Protein 1IYM (pdb70)

Radius of gyration: 10.87 Å; Cα contacts (8 Å, |Δi|>4): 78; chains: 1; bounding box: 37×22×19 Å

CATH classification: 3.30.40.10

Sequence (55 aa):
AMDDGVECAVCLAELEDGEEARFLPRCGHGFHAECVDMWLGSHSTCPLCRLTVVVAMDDGVECAVCLAELEDGEEARFLPRCGHGFHAECVDMWLGSHSTCPLCRLTVVVAMDDGVECAVCLAELEDGEEARFLPRCGHGFHAECVDMWLGSHSTCPLCRLTVVVAMDDGVECAVCLAELEDGEEARFLPRCGHGFHAECVDMWLGSHSTCPLCRLTVVVAMDDGVECAVCLAELEDGEEARFLPRCGHGFHAECVDMWLGSHSTCPLCRLTVVVAMDDGVECAVCLAELEDGEEARFLPRCGHGFHAECVDMWLGSHSTCPLCRLTVVVAMDDGVECAVCLAELEDGEEARFLPRCGHGFHAECVDMWLGSHSTCPLCRLTVVVAMDDGVECAVCLAELEDGEEARFLPRCGHGFHAECVDMWLGSHSTCPLCRLTVVVAMDDGVECAVCLAELEDGEEARFLPRCGHGFHAECVDMWLGSHSTCPLCRLTVVVAMDDGVECAVCLAELEDGEEARFLPRCGHGFHAECVDMWLGSHSTCPLCRLTVVVAMDDGVECAVCLAELEDGEEARFLPRCGHGFHAECVDMWLGSHSTCPLCRLTVVVAMDDGVECAVCLAELEDGEEARFLPRCGHGFHAECVDMWLGSHSTCPLCRLTVVVAMDDGVECAVCLAELEDGEEARFLPRCGHGFHAECVDMWLGSHSTCPLCRLTVVVAMDDGVECAVCLAELEDGEEARFLPRCGHGFHAECVDMWLGSHSTCPLCRLTVVVAMDDGVECAVCLAELEDGEEARFLPRCGHGFHAECVDMWLGSHSTCPLCRLTVVV

Structure (mmCIF, N/CA/C/O backbone):
data_1IYM
#
_entry.id   1IYM
#
loop_
_entity.id
_entity.type
_entity.pdbx_description
1 polymer EL5
2 non-polymer 'ZINC ION'
#
loop_
_atom_site.group_PDB
_atom_site.id
_atom_site.type_symbol
_atom_site.label_atom_id
_atom_site.label_alt_id
_atom_site.label_comp_id
_atom_site.label_asym_id
_atom_site.label_entity_id
_atom_site.label_seq_id
_atom_site.pdbx_PDB_ins_code
_atom_site.Cartn_x
_atom_site.Cartn_y
_atom_site.Cartn_z
_atom_site.occupancy
_atom_site.B_iso_or_equiv
_atom_site.auth_seq_id
_atom_site.auth_comp_id
_atom_site.auth_asym_id
_atom_site.auth_atom_id
_atom_site.pdbx_PDB_model_num
ATOM 1 N N . ALA A 1 1 ? 21.295 2.945 -1.896 1.00 0.00 127 ALA A N 1
ATOM 2 C CA . ALA A 1 1 ? 20.431 2.369 -2.966 1.00 0.00 127 ALA A CA 1
ATOM 3 C C . ALA A 1 1 ? 19.431 3.427 -3.437 1.00 0.00 127 ALA A C 1
ATOM 4 O O . ALA A 1 1 ? 19.351 4.508 -2.888 1.00 0.00 127 ALA A O 1
ATOM 13 N N . MET A 1 2 ? 18.666 3.126 -4.451 1.00 0.00 128 MET A N 1
ATOM 14 C CA . MET A 1 2 ? 17.673 4.115 -4.955 1.00 0.00 128 MET A CA 1
ATOM 15 C C . MET A 1 2 ? 16.452 4.129 -4.033 1.00 0.00 128 MET A C 1
ATOM 16 O O . MET A 1 2 ? 15.529 3.356 -4.198 1.00 0.00 128 MET A O 1
ATOM 30 N N . ASP A 1 3 ? 16.441 4.999 -3.060 1.00 0.00 129 ASP A N 1
ATOM 31 C CA . ASP A 1 3 ? 15.279 5.061 -2.128 1.00 0.00 129 ASP A CA 1
ATOM 32 C C . ASP A 1 3 ? 14.188 5.950 -2.728 1.00 0.00 129 ASP A C 1
ATOM 33 O O . ASP A 1 3 ? 13.621 6.790 -2.057 1.00 0.00 129 ASP A O 1
ATOM 42 N N . ASP A 1 4 ? 13.888 5.773 -3.985 1.00 0.00 130 ASP A N 1
ATOM 43 C CA . ASP A 1 4 ? 12.832 6.608 -4.623 1.00 0.00 130 ASP A CA 1
ATOM 44 C C . ASP A 1 4 ? 11.930 5.721 -5.482 1.00 0.00 130 ASP A C 1
ATOM 45 O O . ASP A 1 4 ? 12.033 5.700 -6.692 1.00 0.00 130 ASP A O 1
ATOM 54 N N . GLY A 1 5 ? 11.044 4.989 -4.864 1.00 0.00 131 GLY A N 1
ATOM 55 C CA . GLY A 1 5 ? 10.134 4.103 -5.644 1.00 0.00 131 GLY A CA 1
ATOM 56 C C . GLY A 1 5 ? 8.826 3.914 -4.875 1.00 0.00 131 GLY A C 1
ATOM 57 O O . GLY A 1 5 ? 8.242 4.858 -4.381 1.00 0.00 131 GLY A O 1
ATOM 61 N N . VAL A 1 6 ? 8.362 2.699 -4.767 1.00 0.00 132 VAL A N 1
ATOM 62 C CA . VAL A 1 6 ? 7.093 2.450 -4.027 1.00 0.00 132 VAL A CA 1
ATOM 63 C C . VAL A 1 6 ? 7.416 2.011 -2.598 1.00 0.00 132 VAL A C 1
ATOM 64 O O . VAL A 1 6 ? 7.743 0.868 -2.349 1.00 0.00 132 VAL A O 1
ATOM 77 N N . GLU A 1 7 ? 7.329 2.910 -1.655 1.00 0.00 133 GLU A N 1
ATOM 78 C CA . GLU A 1 7 ? 7.635 2.539 -0.245 1.00 0.00 133 GLU A CA 1
ATOM 79 C C . GLU A 1 7 ? 6.361 2.110 0.479 1.00 0.00 133 GLU A C 1
ATOM 80 O O . GLU A 1 7 ? 5.329 2.744 0.388 1.00 0.00 133 GLU A O 1
ATOM 92 N N . CYS A 1 8 ? 6.441 1.035 1.211 1.00 0.00 134 CYS A N 1
ATOM 93 C CA . CYS A 1 8 ? 5.262 0.538 1.969 1.00 0.00 134 CYS A CA 1
ATOM 94 C C . CYS A 1 8 ? 5.002 1.474 3.149 1.00 0.00 134 CYS A C 1
ATOM 95 O O . CYS A 1 8 ? 5.780 1.546 4.078 1.00 0.00 134 CYS A O 1
ATOM 102 N N . ALA A 1 9 ? 3.921 2.199 3.120 1.00 0.00 135 ALA A N 1
ATOM 103 C CA . ALA A 1 9 ? 3.625 3.131 4.242 1.00 0.00 135 ALA A CA 1
ATOM 104 C C . ALA A 1 9 ? 3.360 2.331 5.518 1.00 0.00 135 ALA A C 1
ATOM 105 O O . ALA A 1 9 ? 3.240 2.884 6.593 1.00 0.00 135 ALA A O 1
ATOM 112 N N . VAL A 1 10 ? 3.256 1.034 5.411 1.00 0.00 136 VAL A N 1
ATOM 113 C CA . VAL A 1 10 ? 2.984 0.212 6.623 1.00 0.00 136 VAL A CA 1
ATOM 114 C C . VAL A 1 10 ? 4.281 -0.401 7.166 1.00 0.00 136 VAL A C 1
ATOM 115 O O . VAL A 1 10 ? 4.716 -0.070 8.250 1.00 0.00 136 VAL A O 1
ATOM 128 N N . CYS A 1 11 ? 4.904 -1.299 6.440 1.00 0.00 137 CYS A N 1
ATOM 129 C CA . CYS A 1 11 ? 6.158 -1.909 6.968 1.00 0.00 137 CYS A CA 1
ATOM 130 C C . CYS A 1 11 ? 7.380 -1.142 6.446 1.00 0.00 137 CYS A C 1
ATOM 131 O O . CYS A 1 11 ? 8.475 -1.288 6.951 1.00 0.00 137 CYS A O 1
ATOM 138 N N . LEU A 1 12 ? 7.202 -0.330 5.440 1.00 0.00 138 LEU A N 1
ATOM 139 C CA . LEU A 1 12 ? 8.356 0.440 4.889 1.00 0.00 138 LEU A CA 1
ATOM 140 C C . LEU A 1 12 ? 9.426 -0.536 4.401 1.00 0.00 138 LEU A C 1
ATOM 141 O O . LEU A 1 12 ? 10.608 -0.319 4.579 1.00 0.00 138 LEU A O 1
ATOM 157 N N . ALA A 1 13 ? 9.020 -1.611 3.785 1.00 0.00 139 ALA A N 1
ATOM 158 C CA . ALA A 1 13 ? 10.010 -2.603 3.283 1.00 0.00 139 ALA A CA 1
ATOM 159 C C . ALA A 1 13 ? 10.086 -2.516 1.758 1.00 0.00 139 ALA A C 1
ATOM 160 O O . ALA A 1 13 ? 9.088 -2.612 1.071 1.00 0.00 139 ALA A O 1
ATOM 167 N N . GLU A 1 14 ? 11.261 -2.334 1.222 1.00 0.00 140 GLU A N 1
ATOM 168 C CA . GLU A 1 14 ? 11.394 -2.240 -0.258 1.00 0.00 140 GLU A CA 1
ATOM 169 C C . GLU A 1 14 ? 10.596 -3.370 -0.913 1.00 0.00 140 GLU A C 1
ATOM 170 O O . GLU A 1 14 ? 10.895 -4.535 -0.744 1.00 0.00 140 GLU A O 1
ATOM 182 N N . LEU A 1 15 ? 9.580 -3.032 -1.660 1.00 0.00 141 LEU A N 1
ATOM 183 C CA . LEU A 1 15 ? 8.761 -4.085 -2.324 1.00 0.00 141 LEU A CA 1
ATOM 184 C C . LEU A 1 15 ? 9.655 -4.930 -3.234 1.00 0.00 141 LEU A C 1
ATOM 185 O O . LEU A 1 15 ? 10.083 -4.490 -4.283 1.00 0.00 141 LEU A O 1
ATOM 201 N N . GLU A 1 16 ? 9.940 -6.142 -2.842 1.00 0.00 142 GLU A N 1
ATOM 202 C CA . GLU A 1 16 ? 10.806 -7.014 -3.684 1.00 0.00 142 GLU A CA 1
ATOM 203 C C . GLU A 1 16 ? 9.982 -8.184 -4.225 1.00 0.00 142 GLU A C 1
ATOM 204 O O . GLU A 1 16 ? 8.835 -8.366 -3.865 1.00 0.00 142 GLU A O 1
ATOM 216 N N . ASP A 1 17 ? 10.556 -8.978 -5.088 1.00 0.00 143 ASP A N 1
ATOM 217 C CA . ASP A 1 17 ? 9.805 -10.135 -5.652 1.00 0.00 143 ASP A CA 1
ATOM 218 C C . ASP A 1 17 ? 9.603 -11.194 -4.568 1.00 0.00 143 ASP A C 1
ATOM 219 O O . ASP A 1 17 ? 10.429 -11.367 -3.694 1.00 0.00 143 ASP A O 1
ATOM 228 N N . GLY A 1 18 ? 8.510 -11.907 -4.618 1.00 0.00 144 GLY A N 1
ATOM 229 C CA . GLY A 1 18 ? 8.256 -12.956 -3.590 1.00 0.00 144 GLY A CA 1
ATOM 230 C C . GLY A 1 18 ? 7.073 -12.542 -2.716 1.00 0.00 144 GLY A C 1
ATOM 231 O O . GLY A 1 18 ? 6.533 -13.334 -1.970 1.00 0.00 144 GLY A O 1
ATOM 235 N N . GLU A 1 19 ? 6.664 -11.305 -2.798 1.00 0.00 145 GLU A N 1
ATOM 236 C CA . GLU A 1 19 ? 5.516 -10.843 -1.968 1.00 0.00 145 GLU A CA 1
ATOM 237 C C . GLU A 1 19 ? 4.314 -10.554 -2.871 1.00 0.00 145 GLU A C 1
ATOM 238 O O . GLU A 1 19 ? 4.394 -10.655 -4.078 1.00 0.00 145 GLU A O 1
ATOM 250 N N . GLU A 1 20 ? 3.202 -10.193 -2.292 1.00 0.00 146 GLU A N 1
ATOM 251 C CA . GLU A 1 20 ? 1.994 -9.897 -3.113 1.00 0.00 146 GLU A CA 1
ATOM 252 C C . GLU A 1 20 ? 1.544 -8.459 -2.851 1.00 0.00 146 GLU A C 1
ATOM 253 O O . GLU A 1 20 ? 0.542 -8.220 -2.211 1.00 0.00 146 GLU A O 1
ATOM 265 N N . ALA A 1 21 ? 2.278 -7.497 -3.339 1.00 0.00 147 ALA A N 1
ATOM 266 C CA . ALA A 1 21 ? 1.889 -6.079 -3.108 1.00 0.00 147 ALA A CA 1
ATOM 267 C C . ALA A 1 21 ? 0.612 -5.765 -3.887 1.00 0.00 147 ALA A C 1
ATOM 268 O O . ALA A 1 21 ? 0.425 -6.210 -5.002 1.00 0.00 147 ALA A O 1
ATOM 275 N N . ARG A 1 22 ? -0.273 -5.004 -3.304 1.00 0.00 148 ARG A N 1
ATOM 276 C CA . ARG A 1 22 ? -1.543 -4.665 -4.001 1.00 0.00 148 ARG A CA 1
ATOM 277 C C . ARG A 1 22 ? -1.564 -3.169 -4.342 1.00 0.00 148 ARG A C 1
ATOM 278 O O . ARG A 1 22 ? -1.453 -2.323 -3.478 1.00 0.00 148 ARG A O 1
ATOM 299 N N . PHE A 1 23 ? -1.714 -2.842 -5.600 1.00 0.00 149 PHE A N 1
ATOM 300 C CA . PHE A 1 23 ? -1.753 -1.406 -6.009 1.00 0.00 149 PHE A CA 1
ATOM 301 C C . PHE A 1 23 ? -3.217 -0.981 -6.182 1.00 0.00 149 PHE A C 1
ATOM 302 O O . PHE A 1 23 ? -4.052 -1.771 -6.574 1.00 0.00 149 PHE A O 1
ATOM 319 N N . LEU A 1 24 ? -3.545 0.254 -5.894 1.00 0.00 150 LEU A N 1
ATOM 320 C CA . LEU A 1 24 ? -4.966 0.689 -6.051 1.00 0.00 150 LEU A CA 1
ATOM 321 C C . LEU A 1 24 ? -5.141 1.433 -7.380 1.00 0.00 150 LEU A C 1
ATOM 322 O O . LEU A 1 24 ? -4.183 1.912 -7.952 1.00 0.00 150 LEU A O 1
ATOM 338 N N . PRO A 1 25 ? -6.367 1.484 -7.843 1.00 0.00 151 PRO A N 1
ATOM 339 C CA . PRO A 1 25 ? -6.714 2.135 -9.122 1.00 0.00 151 PRO A CA 1
ATOM 340 C C . PRO A 1 25 ? -6.786 3.664 -8.989 1.00 0.00 151 PRO A C 1
ATOM 341 O O . PRO A 1 25 ? -6.313 4.385 -9.845 1.00 0.00 151 PRO A O 1
ATOM 352 N N . ARG A 1 26 ? -7.384 4.168 -7.944 1.00 0.00 152 ARG A N 1
ATOM 353 C CA . ARG A 1 26 ? -7.489 5.650 -7.802 1.00 0.00 152 ARG A CA 1
ATOM 354 C C . ARG A 1 26 ? -6.116 6.292 -7.954 1.00 0.00 152 ARG A C 1
ATOM 355 O O . ARG A 1 26 ? -5.957 7.311 -8.598 1.00 0.00 152 ARG A O 1
ATOM 376 N N . CYS A 1 27 ? -5.139 5.734 -7.309 1.00 0.00 153 CYS A N 1
ATOM 377 C CA . CYS A 1 27 ? -3.780 6.340 -7.343 1.00 0.00 153 CYS A CA 1
ATOM 378 C C . CYS A 1 27 ? -2.740 5.372 -7.911 1.00 0.00 153 CYS A C 1
ATOM 379 O O . CYS A 1 27 ? -1.966 5.723 -8.780 1.00 0.00 153 CYS A O 1
ATOM 386 N N . GLY A 1 28 ? -2.686 4.171 -7.410 1.00 0.00 154 GLY A N 1
ATOM 387 C CA . GLY A 1 28 ? -1.667 3.212 -7.903 1.00 0.00 154 GLY A CA 1
ATOM 388 C C . GLY A 1 28 ? -0.633 2.975 -6.797 1.00 0.00 154 GLY A C 1
ATOM 389 O O . GLY A 1 28 ? 0.299 2.212 -6.963 1.00 0.00 154 GLY A O 1
ATOM 393 N N . HIS A 1 29 ? -0.792 3.612 -5.659 1.00 0.00 155 HIS A N 1
ATOM 394 C CA . HIS A 1 29 ? 0.187 3.396 -4.553 1.00 0.00 155 HIS A CA 1
ATOM 395 C C . HIS A 1 29 ? 0.281 1.889 -4.315 1.00 0.00 155 HIS A C 1
ATOM 396 O O . HIS A 1 29 ? -0.702 1.241 -4.017 1.00 0.00 155 HIS A O 1
ATOM 409 N N . GLY A 1 30 ? 1.440 1.318 -4.465 1.00 0.00 156 GLY A N 1
ATOM 410 C CA . GLY A 1 30 ? 1.559 -0.153 -4.268 1.00 0.00 156 GLY A CA 1
ATOM 411 C C . GLY A 1 30 ? 1.978 -0.473 -2.833 1.00 0.00 156 GLY A C 1
ATOM 412 O O . GLY A 1 30 ? 2.964 0.029 -2.330 1.00 0.00 156 GLY A O 1
ATOM 416 N N . PHE A 1 31 ? 1.234 -1.321 -2.182 1.00 0.00 157 PHE A N 1
ATOM 417 C CA . PHE A 1 31 ? 1.561 -1.715 -0.783 1.00 0.00 157 PHE A CA 1
ATOM 418 C C . PHE A 1 31 ? 1.699 -3.232 -0.747 1.00 0.00 157 PHE A C 1
ATOM 419 O O . PHE A 1 31 ? 1.724 -3.878 -1.771 1.00 0.00 157 PHE A O 1
ATOM 436 N N . HIS A 1 32 ? 1.803 -3.809 0.411 1.00 0.00 158 HIS A N 1
ATOM 437 C CA . HIS A 1 32 ? 1.951 -5.288 0.486 1.00 0.00 158 HIS A CA 1
ATOM 438 C C . HIS A 1 32 ? 0.584 -5.942 0.619 1.00 0.00 158 HIS A C 1
ATOM 439 O O . HIS A 1 32 ? -0.364 -5.327 1.041 1.00 0.00 158 HIS A O 1
ATOM 452 N N . ALA A 1 33 ? 0.474 -7.196 0.291 1.00 0.00 159 ALA A N 1
ATOM 453 C CA . ALA A 1 33 ? -0.837 -7.868 0.452 1.00 0.00 159 ALA A CA 1
ATOM 454 C C . ALA A 1 33 ? -1.032 -8.109 1.947 1.00 0.00 159 ALA A C 1
ATOM 455 O O . ALA A 1 33 ? -2.136 -8.154 2.452 1.00 0.00 159 ALA A O 1
ATOM 462 N N . GLU A 1 34 ? 0.059 -8.253 2.655 1.00 0.00 160 GLU A N 1
ATOM 463 C CA . GLU A 1 34 ? -0.010 -8.482 4.124 1.00 0.00 160 GLU A CA 1
ATOM 464 C C . GLU A 1 34 ? -0.140 -7.142 4.857 1.00 0.00 160 GLU A C 1
ATOM 465 O O . GLU A 1 34 ? -1.018 -6.963 5.674 1.00 0.00 160 GLU A O 1
ATOM 477 N N . CYS A 1 35 ? 0.727 -6.195 4.583 1.00 0.00 161 CYS A N 1
ATOM 478 C CA . CYS A 1 35 ? 0.626 -4.883 5.285 1.00 0.00 161 CYS A CA 1
ATOM 479 C C . CYS A 1 35 ? -0.665 -4.189 4.867 1.00 0.00 161 CYS A C 1
ATOM 480 O O . CYS A 1 35 ? -1.340 -3.582 5.669 1.00 0.00 161 CYS A O 1
ATOM 487 N N . VAL A 1 36 ? -1.006 -4.265 3.615 1.00 0.00 162 VAL A N 1
ATOM 488 C CA . VAL A 1 36 ? -2.258 -3.599 3.150 1.00 0.00 162 VAL A CA 1
ATOM 489 C C . VAL A 1 36 ? -3.470 -4.239 3.840 1.00 0.00 162 VAL A C 1
ATOM 490 O O . VAL A 1 36 ? -4.494 -3.609 4.023 1.00 0.00 162 VAL A O 1
ATOM 503 N N . ASP A 1 37 ? -3.363 -5.481 4.229 1.00 0.00 163 ASP A N 1
ATOM 504 C CA . ASP A 1 37 ? -4.509 -6.154 4.911 1.00 0.00 163 ASP A CA 1
ATOM 505 C C . ASP A 1 37 ? -4.557 -5.713 6.374 1.00 0.00 163 ASP A C 1
ATOM 506 O O . ASP A 1 37 ? -5.590 -5.328 6.884 1.00 0.00 163 ASP A O 1
ATOM 515 N N . MET A 1 38 ? -3.444 -5.759 7.053 1.00 0.00 164 MET A N 1
ATOM 516 C CA . MET A 1 38 ? -3.422 -5.331 8.476 1.00 0.00 164 MET A CA 1
ATOM 517 C C . MET A 1 38 ? -3.723 -3.835 8.541 1.00 0.00 164 MET A C 1
ATOM 518 O O . MET A 1 38 ? -4.174 -3.319 9.543 1.00 0.00 164 MET A O 1
ATOM 532 N N . TRP A 1 39 ? -3.477 -3.136 7.466 1.00 0.00 165 TRP A N 1
ATOM 533 C CA . TRP A 1 39 ? -3.750 -1.674 7.445 1.00 0.00 165 TRP A CA 1
ATOM 534 C C . TRP A 1 39 ? -5.240 -1.449 7.262 1.00 0.00 165 TRP A C 1
ATOM 535 O O . TRP A 1 39 ? -5.762 -0.395 7.567 1.00 0.00 165 TRP A O 1
ATOM 556 N N . LEU A 1 40 ? -5.934 -2.427 6.760 1.00 0.00 166 LEU A N 1
ATOM 557 C CA . LEU A 1 40 ? -7.381 -2.255 6.557 1.00 0.00 166 LEU A CA 1
ATOM 558 C C . LEU A 1 40 ? -8.047 -2.239 7.921 1.00 0.00 166 LEU A C 1
ATOM 559 O O . LEU A 1 40 ? -8.431 -1.202 8.409 1.00 0.00 166 LEU A O 1
ATOM 575 N N . GLY A 1 41 ? -8.129 -3.388 8.542 1.00 0.00 167 GLY A N 1
ATOM 576 C CA . GLY A 1 41 ? -8.745 -3.508 9.909 1.00 0.00 167 GLY A CA 1
ATOM 577 C C . GLY A 1 41 ? -9.748 -2.374 10.165 1.00 0.00 167 GLY A C 1
ATOM 578 O O . GLY A 1 41 ? -9.853 -1.885 11.271 1.00 0.00 167 GLY A O 1
ATOM 582 N N . SER A 1 42 ? -10.468 -1.959 9.143 1.00 0.00 168 SER A N 1
ATOM 583 C CA . SER A 1 42 ? -11.465 -0.845 9.275 1.00 0.00 168 SER A CA 1
ATOM 584 C C . SER A 1 42 ? -11.400 0.023 8.014 1.00 0.00 168 SER A C 1
ATOM 585 O O . SER A 1 42 ? -12.359 0.138 7.276 1.00 0.00 168 SER A O 1
ATOM 593 N N . HIS A 1 43 ? -10.271 0.641 7.762 1.00 0.00 169 HIS A N 1
ATOM 594 C CA . HIS A 1 43 ? -10.145 1.505 6.553 1.00 0.00 169 HIS A CA 1
ATOM 595 C C . HIS A 1 43 ? -10.075 0.629 5.301 1.00 0.00 169 HIS A C 1
ATOM 596 O O . HIS A 1 43 ? -9.103 -0.059 5.066 1.00 0.00 169 HIS A O 1
ATOM 610 N N . SER A 1 44 ? -11.092 0.671 4.485 1.00 0.00 170 SER A N 1
ATOM 611 C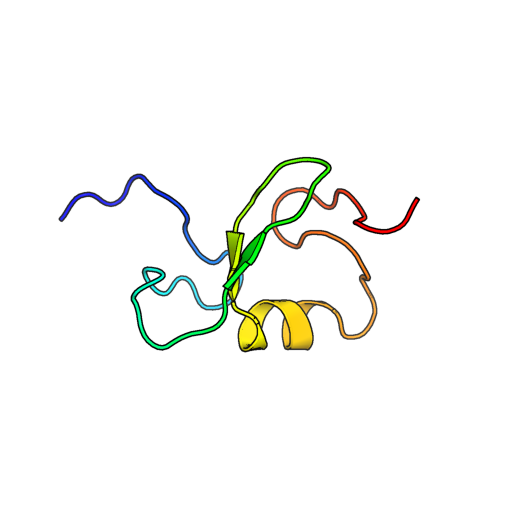 CA . SER A 1 44 ? -11.081 -0.135 3.233 1.00 0.00 170 SER A CA 1
ATOM 612 C C . SER A 1 44 ? -10.580 0.759 2.106 1.00 0.00 170 SER A C 1
ATOM 613 O O . SER A 1 44 ? -11.187 0.869 1.060 1.00 0.00 170 SER A O 1
ATOM 621 N N . THR A 1 45 ? -9.482 1.428 2.333 1.00 0.00 171 THR A N 1
ATOM 622 C CA . THR A 1 45 ? -8.942 2.352 1.305 1.00 0.00 171 THR A CA 1
ATOM 623 C C . THR A 1 45 ? -7.412 2.300 1.291 1.00 0.00 171 THR A C 1
ATOM 624 O O . THR A 1 45 ? -6.788 1.535 1.999 1.00 0.00 171 THR A O 1
ATOM 635 N N . CYS A 1 46 ? -6.822 3.122 0.475 1.00 0.00 172 CYS A N 1
ATOM 636 C CA . CYS A 1 46 ? -5.338 3.180 0.355 1.00 0.00 172 CYS A CA 1
ATOM 637 C C . CYS A 1 46 ? -4.759 3.782 1.646 1.00 0.00 172 CYS A C 1
ATOM 638 O O . CYS A 1 46 ? -5.285 4.751 2.155 1.00 0.00 172 CYS A O 1
ATOM 645 N N . PRO A 1 47 ? -3.711 3.177 2.157 1.00 0.00 173 PRO A N 1
ATOM 646 C CA . PRO A 1 47 ? -3.074 3.628 3.411 1.00 0.00 173 PRO A CA 1
ATOM 647 C C . PRO A 1 47 ? -2.242 4.889 3.253 1.00 0.00 173 PRO A C 1
ATOM 648 O O . PRO A 1 47 ? -1.996 5.586 4.217 1.00 0.00 173 PRO A O 1
ATOM 659 N N . LEU A 1 48 ? -1.757 5.187 2.091 1.00 0.00 174 LEU A N 1
ATOM 660 C CA . LEU A 1 48 ? -0.906 6.393 2.005 1.00 0.00 174 LEU A CA 1
ATOM 661 C C . LEU A 1 48 ? -1.723 7.626 1.623 1.00 0.00 174 LEU A C 1
ATOM 662 O O . LEU A 1 48 ? -1.516 8.696 2.158 1.00 0.00 174 LEU A O 1
ATOM 678 N N . CYS A 1 49 ? -2.649 7.504 0.718 1.00 0.00 175 CYS A N 1
ATOM 679 C CA . CYS A 1 49 ? -3.452 8.697 0.348 1.00 0.00 175 CYS A CA 1
ATOM 680 C C . CYS A 1 49 ? -4.870 8.549 0.922 1.00 0.00 175 CYS A C 1
ATOM 681 O O . CYS A 1 49 ? -5.399 9.478 1.493 1.00 0.00 175 CYS A O 1
ATOM 688 N N . ARG A 1 50 ? -5.462 7.376 0.781 1.00 0.00 176 ARG A N 1
ATOM 689 C CA . ARG A 1 50 ? -6.835 7.091 1.319 1.00 0.00 176 ARG A CA 1
ATOM 690 C C . ARG A 1 50 ? -7.842 7.140 0.184 1.00 0.00 176 ARG A C 1
ATOM 691 O O . ARG A 1 50 ? -8.980 7.534 0.349 1.00 0.00 176 ARG A O 1
ATOM 712 N N . LEU A 1 51 ? -7.427 6.699 -0.966 1.00 0.00 177 LEU A N 1
ATOM 713 C CA . LEU A 1 51 ? -8.329 6.662 -2.130 1.00 0.00 177 LEU A CA 1
ATOM 714 C C . LEU A 1 51 ? -9.006 5.287 -2.157 1.00 0.00 177 LEU A C 1
ATOM 715 O O . LEU A 1 51 ? -8.439 4.320 -2.625 1.00 0.00 177 LEU A O 1
ATOM 731 N N . THR A 1 52 ? -10.204 5.189 -1.647 1.00 0.00 178 THR A N 1
ATOM 732 C CA . THR A 1 52 ? -10.903 3.869 -1.632 1.00 0.00 178 THR A CA 1
ATOM 733 C C . THR A 1 52 ? -10.691 3.143 -2.959 1.00 0.00 178 THR A C 1
ATOM 734 O O . THR A 1 52 ? -10.448 3.746 -3.983 1.00 0.00 178 THR A O 1
ATOM 745 N N . VAL A 1 53 ? -10.782 1.846 -2.943 1.00 0.00 179 VAL A N 1
ATOM 746 C CA . VAL A 1 53 ? -10.587 1.072 -4.200 1.00 0.00 179 VAL A CA 1
ATOM 747 C C . VAL A 1 53 ? -11.949 0.670 -4.770 1.00 0.00 179 VAL A C 1
ATOM 748 O O . VAL A 1 53 ? -12.107 0.495 -5.962 1.00 0.00 179 VAL A O 1
ATOM 761 N N . VAL A 1 54 ? -12.935 0.521 -3.928 1.00 0.00 180 VAL A N 1
ATOM 762 C CA . VAL A 1 54 ? -14.282 0.132 -4.418 1.00 0.00 180 VAL A CA 1
ATOM 763 C C . VAL A 1 54 ? -14.994 1.362 -4.985 1.00 0.00 180 VAL A C 1
ATOM 764 O O . VAL A 1 54 ? -14.764 2.475 -4.558 1.00 0.00 180 VAL A O 1
ATOM 777 N N . VAL A 1 55 ? -15.859 1.171 -5.944 1.00 0.00 181 VAL A N 1
ATOM 778 C CA . VAL A 1 55 ? -16.583 2.332 -6.536 1.00 0.00 181 VAL A CA 1
ATOM 779 C C . VAL A 1 55 ? -18.022 2.353 -6.018 1.00 0.00 181 VAL A C 1
ATOM 780 O O . VAL A 1 55 ? -18.253 1.821 -4.945 1.00 0.00 181 VAL A O 1
ATOM 796 N N . ALA A 1 1 ? 16.080 11.430 -1.996 1.00 0.00 127 ALA A N 2
ATOM 797 C CA . ALA A 1 1 ? 17.130 10.863 -1.103 1.00 0.00 127 ALA A CA 2
ATOM 798 C C . ALA A 1 1 ? 17.763 9.641 -1.772 1.00 0.00 127 ALA A C 2
ATOM 799 O O . ALA A 1 1 ? 18.927 9.645 -2.119 1.00 0.00 127 ALA A O 2
ATOM 808 N N . MET A 1 2 ? 17.005 8.594 -1.956 1.00 0.00 128 MET A N 2
ATOM 809 C CA . MET A 1 2 ? 17.563 7.373 -2.602 1.00 0.00 128 MET A CA 2
ATOM 810 C C . MET A 1 2 ? 16.505 6.751 -3.514 1.00 0.00 128 MET A C 2
ATOM 811 O O . MET A 1 2 ? 15.435 7.295 -3.701 1.00 0.00 128 MET A O 2
ATOM 825 N N . ASP A 1 3 ? 16.795 5.614 -4.085 1.00 0.00 129 ASP A N 2
ATOM 826 C CA . ASP A 1 3 ? 15.807 4.959 -4.985 1.00 0.00 129 ASP A CA 2
ATOM 827 C C . ASP A 1 3 ? 14.562 4.570 -4.184 1.00 0.00 129 ASP A C 2
ATOM 828 O O . ASP A 1 3 ? 14.588 3.654 -3.385 1.00 0.00 129 ASP A O 2
ATOM 837 N N . ASP A 1 4 ? 13.473 5.256 -4.393 1.00 0.00 130 ASP A N 2
ATOM 838 C CA . ASP A 1 4 ? 12.228 4.923 -3.645 1.00 0.00 130 ASP A CA 2
ATOM 839 C C . ASP A 1 4 ? 11.038 4.948 -4.607 1.00 0.00 130 ASP A C 2
ATOM 840 O O . ASP A 1 4 ? 10.122 5.731 -4.458 1.00 0.00 130 ASP A O 2
ATOM 849 N N . GLY A 1 5 ? 11.047 4.097 -5.596 1.00 0.00 131 GLY A N 2
ATOM 850 C CA . GLY A 1 5 ? 9.919 4.070 -6.570 1.00 0.00 131 GLY A CA 2
ATOM 851 C C . GLY A 1 5 ? 8.614 3.756 -5.837 1.00 0.00 131 GLY A C 2
ATOM 852 O O . GLY A 1 5 ? 7.766 4.608 -5.667 1.00 0.00 131 GLY A O 2
ATOM 856 N N . VAL A 1 6 ? 8.445 2.536 -5.406 1.00 0.00 132 VAL A N 2
ATOM 857 C CA . VAL A 1 6 ? 7.193 2.167 -4.688 1.00 0.00 132 VAL A CA 2
ATOM 858 C C . VAL A 1 6 ? 7.533 1.695 -3.273 1.00 0.00 132 VAL A C 2
ATOM 859 O O . VAL A 1 6 ? 8.143 0.661 -3.085 1.00 0.00 132 VAL A O 2
ATOM 872 N N . GLU A 1 7 ? 7.142 2.441 -2.275 1.00 0.00 133 GLU A N 2
ATOM 873 C CA . GLU A 1 7 ? 7.444 2.025 -0.877 1.00 0.00 133 GLU A CA 2
ATOM 874 C C . GLU A 1 7 ? 6.152 1.849 -0.083 1.00 0.00 133 GLU A C 2
ATOM 875 O O . GLU A 1 7 ? 5.376 2.770 0.083 1.00 0.00 133 GLU A O 2
ATOM 887 N N . CYS A 1 8 ? 5.937 0.674 0.428 1.00 0.00 134 CYS A N 2
ATOM 888 C CA . CYS A 1 8 ? 4.723 0.414 1.243 1.00 0.00 134 CYS A CA 2
ATOM 889 C C . CYS A 1 8 ? 4.847 1.236 2.531 1.00 0.00 134 CYS A C 2
ATOM 890 O O . CYS A 1 8 ? 5.693 0.984 3.363 1.00 0.00 134 CYS A O 2
ATOM 897 N N . ALA A 1 9 ? 4.036 2.251 2.673 1.00 0.00 135 ALA A N 2
ATOM 898 C CA . ALA A 1 9 ? 4.125 3.135 3.874 1.00 0.00 135 ALA A CA 2
ATOM 899 C C . ALA A 1 9 ? 3.704 2.386 5.137 1.00 0.00 135 ALA A C 2
ATOM 900 O O . ALA A 1 9 ? 3.756 2.922 6.227 1.00 0.00 135 ALA A O 2
ATOM 907 N N . VAL A 1 10 ? 3.290 1.161 5.015 1.00 0.00 136 VAL A N 2
ATOM 908 C CA . VAL A 1 10 ? 2.874 0.407 6.227 1.00 0.00 136 VAL A CA 2
ATOM 909 C C . VAL A 1 10 ? 4.114 -0.133 6.941 1.00 0.00 136 VAL A C 2
ATOM 910 O O . VAL A 1 10 ? 4.418 0.256 8.051 1.00 0.00 136 VAL A O 2
ATOM 923 N N . CYS A 1 11 ? 4.838 -1.020 6.314 1.00 0.00 137 CYS A N 2
ATOM 924 C CA . CYS A 1 11 ? 6.058 -1.570 6.966 1.00 0.00 137 CYS A CA 2
ATOM 925 C C . CYS A 1 11 ? 7.280 -0.761 6.516 1.00 0.00 137 CYS A C 2
ATOM 926 O O . CYS A 1 11 ? 8.259 -0.645 7.229 1.00 0.00 137 CYS A O 2
ATOM 933 N N . LEU A 1 12 ? 7.226 -0.205 5.335 1.00 0.00 138 LEU A N 2
ATOM 934 C CA . LEU A 1 12 ? 8.374 0.596 4.822 1.00 0.00 138 LEU A CA 2
ATOM 935 C C . LEU A 1 12 ? 9.518 -0.341 4.431 1.00 0.00 138 LEU A C 2
ATOM 936 O O . LEU A 1 12 ? 10.672 -0.073 4.699 1.00 0.00 138 LEU A O 2
ATOM 952 N N . ALA A 1 13 ? 9.206 -1.436 3.794 1.00 0.00 139 ALA A N 2
ATOM 953 C CA . ALA A 1 13 ? 10.275 -2.387 3.381 1.00 0.00 139 ALA A CA 2
ATOM 954 C C . ALA A 1 13 ? 10.303 -2.483 1.855 1.00 0.00 139 ALA A C 2
ATOM 955 O O . ALA A 1 13 ? 9.300 -2.749 1.223 1.00 0.00 139 ALA A O 2
ATOM 962 N N . GLU A 1 14 ? 11.443 -2.267 1.257 1.00 0.00 140 GLU A N 2
ATOM 963 C CA . GLU A 1 14 ? 11.527 -2.346 -0.228 1.00 0.00 140 GLU A CA 2
ATOM 964 C C . GLU A 1 14 ? 10.799 -3.603 -0.710 1.00 0.00 140 GLU A C 2
ATOM 965 O O . GLU A 1 14 ? 11.123 -4.707 -0.320 1.00 0.00 140 GLU A O 2
ATOM 977 N N . LEU A 1 15 ? 9.816 -3.444 -1.554 1.00 0.00 141 LEU A N 2
ATOM 978 C CA . LEU A 1 15 ? 9.067 -4.631 -2.056 1.00 0.00 141 LEU A CA 2
ATOM 979 C C . LEU A 1 15 ? 10.034 -5.594 -2.748 1.00 0.00 141 LEU A C 2
ATOM 980 O O . LEU A 1 15 ? 10.500 -5.342 -3.842 1.00 0.00 141 LEU A O 2
ATOM 996 N N . GLU A 1 16 ? 10.338 -6.697 -2.119 1.00 0.00 142 GLU A N 2
ATOM 997 C CA . GLU A 1 16 ? 11.275 -7.676 -2.740 1.00 0.00 142 GLU A CA 2
ATOM 998 C C . GLU A 1 16 ? 10.474 -8.738 -3.497 1.00 0.00 142 GLU A C 2
ATOM 999 O O . GLU A 1 16 ? 9.273 -8.848 -3.349 1.00 0.00 142 GLU A O 2
ATOM 1011 N N . ASP A 1 17 ? 11.131 -9.522 -4.308 1.00 0.00 143 ASP A N 2
ATOM 1012 C CA . ASP A 1 17 ? 10.408 -10.576 -5.075 1.00 0.00 143 ASP A CA 2
ATOM 1013 C C . ASP A 1 17 ? 9.813 -11.597 -4.104 1.00 0.00 143 ASP A C 2
ATOM 1014 O O . ASP A 1 17 ? 10.347 -11.842 -3.041 1.00 0.00 143 ASP A O 2
ATOM 1023 N N . GLY A 1 18 ? 8.711 -12.198 -4.461 1.00 0.00 144 GLY A N 2
ATOM 1024 C CA . GLY A 1 18 ? 8.083 -13.203 -3.558 1.00 0.00 144 GLY A CA 2
ATOM 1025 C C . GLY A 1 18 ? 6.954 -12.547 -2.761 1.00 0.00 144 GLY A C 2
ATOM 1026 O O . GLY A 1 18 ? 6.286 -13.188 -1.972 1.00 0.00 144 GLY A O 2
ATOM 1030 N N . GLU A 1 19 ? 6.733 -11.276 -2.958 1.00 0.00 145 GLU A N 2
ATOM 1031 C CA . GLU A 1 19 ? 5.645 -10.585 -2.208 1.00 0.00 145 GLU A CA 2
ATOM 1032 C C . GLU A 1 19 ? 4.512 -10.220 -3.168 1.00 0.00 145 GLU A C 2
ATOM 1033 O O . GLU A 1 19 ? 4.694 -10.167 -4.369 1.00 0.00 145 GLU A O 2
ATOM 1045 N N . GLU A 1 20 ? 3.340 -9.967 -2.648 1.00 0.00 146 GLU A N 2
ATOM 1046 C CA . GLU A 1 20 ? 2.195 -9.605 -3.530 1.00 0.00 146 GLU A CA 2
ATOM 1047 C C . GLU A 1 20 ? 1.654 -8.232 -3.124 1.00 0.00 146 GLU A C 2
ATOM 1048 O O . GLU A 1 20 ? 0.663 -8.123 -2.429 1.00 0.00 146 GLU A O 2
ATOM 1060 N N . ALA A 1 21 ? 2.300 -7.184 -3.551 1.00 0.00 147 ALA A N 2
ATOM 1061 C CA . ALA A 1 21 ? 1.833 -5.813 -3.194 1.00 0.00 147 ALA A CA 2
ATOM 1062 C C . ALA A 1 21 ? 0.515 -5.515 -3.913 1.00 0.00 147 ALA A C 2
ATOM 1063 O O . ALA A 1 21 ? 0.296 -5.938 -5.031 1.00 0.00 147 ALA A O 2
ATOM 1070 N N . ARG A 1 22 ? -0.364 -4.791 -3.276 1.00 0.00 148 ARG A N 2
ATOM 1071 C CA . ARG A 1 22 ? -1.668 -4.465 -3.915 1.00 0.00 148 ARG A CA 2
ATOM 1072 C C . ARG A 1 22 ? -1.704 -2.976 -4.285 1.00 0.00 148 ARG A C 2
ATOM 1073 O O . ARG A 1 22 ? -1.537 -2.113 -3.447 1.00 0.00 148 ARG A O 2
ATOM 1094 N N . PHE A 1 23 ? -1.922 -2.672 -5.539 1.00 0.00 149 PHE A N 2
ATOM 1095 C CA . PHE A 1 23 ? -1.971 -1.242 -5.974 1.00 0.00 149 PHE A CA 2
ATOM 1096 C C . PHE A 1 23 ? -3.435 -0.817 -6.143 1.00 0.00 149 PHE A C 2
ATOM 1097 O O . PHE A 1 23 ? -4.276 -1.609 -6.520 1.00 0.00 149 PHE A O 2
ATOM 1114 N N . LEU A 1 24 ? -3.757 0.424 -5.872 1.00 0.00 150 LEU A N 2
ATOM 1115 C CA . LEU A 1 24 ? -5.174 0.867 -6.030 1.00 0.00 150 LEU A CA 2
ATOM 1116 C C . LEU A 1 24 ? -5.334 1.625 -7.355 1.00 0.00 150 LEU A C 2
ATOM 1117 O O . LEU A 1 24 ? -4.367 2.093 -7.919 1.00 0.00 150 LEU A O 2
ATOM 1133 N N . PRO A 1 25 ? -6.556 1.699 -7.823 1.00 0.00 151 PRO A N 2
ATOM 1134 C CA . PRO A 1 25 ? -6.887 2.366 -9.099 1.00 0.00 151 PRO A CA 2
ATOM 1135 C C . PRO A 1 25 ? -6.928 3.896 -8.961 1.00 0.00 151 PRO A C 2
ATOM 1136 O O . PRO A 1 25 ? -6.449 4.611 -9.819 1.00 0.00 151 PRO A O 2
ATOM 1147 N N . ARG A 1 26 ? -7.504 4.411 -7.908 1.00 0.00 152 ARG A N 2
ATOM 1148 C CA . ARG A 1 26 ? -7.577 5.894 -7.758 1.00 0.00 152 ARG A CA 2
ATOM 1149 C C . ARG A 1 26 ? -6.192 6.511 -7.902 1.00 0.00 152 ARG A C 2
ATOM 1150 O O . ARG A 1 26 ? -6.006 7.526 -8.544 1.00 0.00 152 ARG A O 2
ATOM 1171 N N . CYS A 1 27 ? -5.236 5.931 -7.245 1.00 0.00 153 CYS A N 2
ATOM 1172 C CA . CYS A 1 27 ? -3.861 6.503 -7.260 1.00 0.00 153 CYS A CA 2
ATOM 1173 C C . CYS A 1 27 ? -2.843 5.511 -7.825 1.00 0.00 153 CYS A C 2
ATOM 1174 O O . CYS A 1 27 ? -2.067 5.840 -8.700 1.00 0.00 153 CYS A O 2
ATOM 1181 N N . GLY A 1 28 ? -2.812 4.313 -7.316 1.00 0.00 154 GLY A N 2
ATOM 1182 C CA . GLY A 1 28 ? -1.817 3.326 -7.808 1.00 0.00 154 GLY A CA 2
ATOM 1183 C C . GLY A 1 28 ? -0.788 3.062 -6.704 1.00 0.00 154 GLY A C 2
ATOM 1184 O O . GLY A 1 28 ? 0.116 2.267 -6.869 1.00 0.00 154 GLY A O 2
ATOM 1188 N N . HIS A 1 29 ? -0.923 3.709 -5.571 1.00 0.00 155 HIS A N 2
ATOM 1189 C CA . HIS A 1 29 ? 0.053 3.465 -4.470 1.00 0.00 155 HIS A CA 2
ATOM 1190 C C . HIS A 1 29 ? 0.128 1.956 -4.245 1.00 0.00 155 HIS A C 2
ATOM 1191 O O . HIS A 1 29 ? -0.863 1.317 -3.953 1.00 0.00 155 HIS A O 2
ATOM 1204 N N . GLY A 1 30 ? 1.280 1.373 -4.399 1.00 0.00 156 GLY A N 2
ATOM 1205 C CA . GLY A 1 30 ? 1.385 -0.101 -4.216 1.00 0.00 156 GLY A CA 2
ATOM 1206 C C . GLY A 1 30 ? 1.873 -0.434 -2.804 1.00 0.00 156 GLY A C 2
ATOM 1207 O O . GLY A 1 30 ? 2.955 -0.058 -2.398 1.00 0.00 156 GLY A O 2
ATOM 1211 N N . PHE A 1 31 ? 1.078 -1.156 -2.066 1.00 0.00 157 PHE A N 2
ATOM 1212 C CA . PHE A 1 31 ? 1.467 -1.553 -0.685 1.00 0.00 157 PHE A CA 2
ATOM 1213 C C . PHE A 1 31 ? 1.645 -3.066 -0.666 1.00 0.00 157 PHE A C 2
ATOM 1214 O O . PHE A 1 31 ? 1.639 -3.703 -1.696 1.00 0.00 157 PHE A O 2
ATOM 1231 N N . HIS A 1 32 ? 1.813 -3.650 0.477 1.00 0.00 158 HIS A N 2
ATOM 1232 C CA . HIS A 1 32 ? 2.000 -5.123 0.527 1.00 0.00 158 HIS A CA 2
ATOM 1233 C C . HIS A 1 32 ? 0.650 -5.811 0.636 1.00 0.00 158 HIS A C 2
ATOM 1234 O O . HIS A 1 32 ? -0.311 -5.235 1.083 1.00 0.00 158 HIS A O 2
ATOM 1247 N N . ALA A 1 33 ? 0.571 -7.051 0.264 1.00 0.00 159 ALA A N 2
ATOM 1248 C CA . ALA A 1 33 ? -0.722 -7.757 0.404 1.00 0.00 159 ALA A CA 2
ATOM 1249 C C . ALA A 1 33 ? -0.903 -8.054 1.891 1.00 0.00 159 ALA A C 2
ATOM 1250 O O . ALA A 1 33 ? -2.004 -8.164 2.394 1.00 0.00 159 ALA A O 2
ATOM 1257 N N . GLU A 1 34 ? 0.195 -8.172 2.594 1.00 0.00 160 GLU A N 2
ATOM 1258 C CA . GLU A 1 34 ? 0.139 -8.447 4.056 1.00 0.00 160 GLU A CA 2
ATOM 1259 C C . GLU A 1 34 ? -0.045 -7.134 4.825 1.00 0.00 160 GLU A C 2
ATOM 1260 O O . GLU A 1 34 ? -0.943 -7.005 5.630 1.00 0.00 160 GLU A O 2
ATOM 1272 N N . CYS A 1 35 ? 0.797 -6.155 4.592 1.00 0.00 161 CYS A N 2
ATOM 1273 C CA . CYS A 1 35 ? 0.644 -4.868 5.328 1.00 0.00 161 CYS A CA 2
ATOM 1274 C C . CYS A 1 35 ? -0.680 -4.227 4.935 1.00 0.00 161 CYS A C 2
ATOM 1275 O O . CYS A 1 35 ? -1.402 -3.714 5.761 1.00 0.00 161 CYS A O 2
ATOM 1282 N N . VAL A 1 36 ? -0.998 -4.245 3.673 1.00 0.00 162 VAL A N 2
ATOM 1283 C CA . VAL A 1 36 ? -2.279 -3.629 3.221 1.00 0.00 162 VAL A CA 2
ATOM 1284 C C . VAL A 1 36 ? -3.449 -4.313 3.938 1.00 0.00 162 VAL A C 2
ATOM 1285 O O . VAL A 1 36 ? -4.448 -3.694 4.247 1.00 0.00 162 VAL A O 2
ATOM 1298 N N . ASP A 1 37 ? -3.330 -5.586 4.206 1.00 0.00 163 ASP A N 2
ATOM 1299 C CA . ASP A 1 37 ? -4.432 -6.310 4.903 1.00 0.00 163 ASP A CA 2
ATOM 1300 C C . ASP A 1 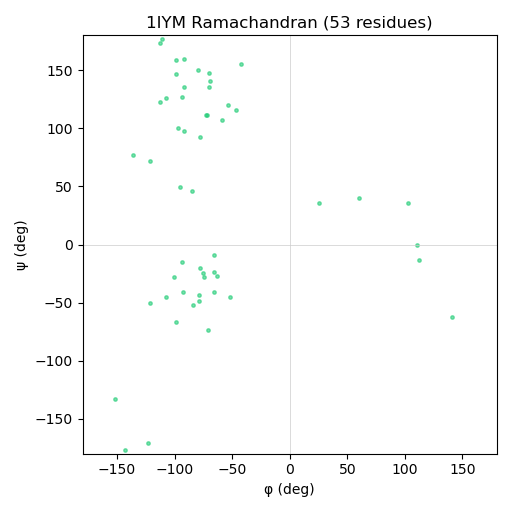37 ? -4.501 -5.850 6.360 1.00 0.00 163 ASP A C 2
ATOM 1301 O O . ASP A 1 37 ? -5.546 -5.480 6.855 1.00 0.00 163 ASP A O 2
ATOM 1310 N N . MET A 1 38 ? -3.394 -5.865 7.049 1.00 0.00 164 MET A N 2
ATOM 1311 C CA . MET A 1 38 ? -3.394 -5.420 8.469 1.00 0.00 164 MET A CA 2
ATOM 1312 C C . MET A 1 38 ? -3.805 -3.949 8.525 1.00 0.00 164 MET A C 2
ATOM 1313 O O . MET A 1 38 ? -4.286 -3.462 9.529 1.00 0.00 164 MET A O 2
ATOM 1327 N N . TRP A 1 39 ? -3.622 -3.240 7.445 1.00 0.00 165 TRP A N 2
ATOM 1328 C CA . TRP A 1 39 ? -4.001 -1.803 7.417 1.00 0.00 165 TRP A CA 2
ATOM 1329 C C . TRP A 1 39 ? -5.499 -1.691 7.172 1.00 0.00 165 TRP A C 2
ATOM 1330 O O . TRP A 1 39 ? -6.128 -0.719 7.540 1.00 0.00 165 TRP A O 2
ATOM 1351 N N . LEU A 1 40 ? -6.081 -2.686 6.565 1.00 0.00 166 LEU A N 2
ATOM 1352 C CA . LEU A 1 40 ? -7.537 -2.634 6.320 1.00 0.00 166 LEU A CA 2
ATOM 1353 C C . LEU A 1 40 ? -8.192 -2.323 7.651 1.00 0.00 166 LEU A C 2
ATOM 1354 O O . LEU A 1 40 ? -8.801 -1.296 7.814 1.00 0.00 166 LEU A O 2
ATOM 1370 N N . GLY A 1 41 ? -8.015 -3.202 8.605 1.00 0.00 167 GLY A N 2
ATOM 1371 C CA . GLY A 1 41 ? -8.569 -2.997 9.988 1.00 0.00 167 GLY A CA 2
ATOM 1372 C C . GLY A 1 41 ? -9.677 -1.936 9.999 1.00 0.00 167 GLY A C 2
ATOM 1373 O O . GLY A 1 41 ? -9.541 -0.911 10.635 1.00 0.00 167 GLY A O 2
ATOM 1377 N N . SER A 1 42 ? -10.751 -2.170 9.284 1.00 0.00 168 SER A N 2
ATOM 1378 C CA . SER A 1 42 ? -11.876 -1.179 9.224 1.00 0.00 168 SER A CA 2
ATOM 1379 C C . SER A 1 42 ? -11.666 -0.253 8.024 1.00 0.00 168 SER A C 2
ATOM 1380 O O . SER A 1 42 ? -12.533 -0.108 7.186 1.00 0.00 168 SER A O 2
ATOM 1388 N N . HIS A 1 43 ? -10.520 0.369 7.922 1.00 0.00 169 HIS A N 2
ATOM 1389 C CA . HIS A 1 43 ? -10.271 1.268 6.760 1.00 0.00 169 HIS A CA 2
ATOM 1390 C C . HIS A 1 43 ? -10.113 0.413 5.502 1.00 0.00 169 HIS A C 2
ATOM 1391 O O . HIS A 1 43 ? -9.142 -0.299 5.339 1.00 0.00 169 HIS A O 2
ATOM 1405 N N . SER A 1 44 ? -11.058 0.486 4.605 1.00 0.00 170 SER A N 2
ATOM 1406 C CA . SER A 1 44 ? -10.965 -0.311 3.349 1.00 0.00 170 SER A CA 2
ATOM 1407 C C . SER A 1 44 ? -10.522 0.618 2.227 1.00 0.00 170 SER A C 2
ATOM 1408 O O . SER A 1 44 ? -11.157 0.721 1.196 1.00 0.00 170 SER A O 2
ATOM 1416 N N . THR A 1 45 ? -9.447 1.319 2.438 1.00 0.00 171 THR A N 2
ATOM 1417 C CA . THR A 1 45 ? -8.961 2.274 1.413 1.00 0.00 171 THR A CA 2
ATOM 1418 C C . THR A 1 45 ? -7.432 2.279 1.387 1.00 0.00 171 THR A C 2
ATOM 1419 O O . THR A 1 45 ? -6.775 1.532 2.084 1.00 0.00 171 THR A O 2
ATOM 1430 N N . CYS A 1 46 ? -6.877 3.131 0.580 1.00 0.00 172 CYS A N 2
ATOM 1431 C CA . CYS A 1 46 ? -5.397 3.241 0.464 1.00 0.00 172 CYS A CA 2
ATOM 1432 C C . CYS A 1 46 ? -4.861 3.831 1.778 1.00 0.00 172 CYS A C 2
ATOM 1433 O O . CYS A 1 46 ? -5.406 4.793 2.282 1.00 0.00 172 CYS A O 2
ATOM 1440 N N . PRO A 1 47 ? -3.832 3.221 2.320 1.00 0.00 173 PRO A N 2
ATOM 1441 C CA . PRO A 1 47 ? -3.246 3.657 3.605 1.00 0.00 173 PRO A CA 2
ATOM 1442 C C . PRO A 1 47 ? -2.419 4.929 3.497 1.00 0.00 173 PRO A C 2
ATOM 1443 O O . PRO A 1 47 ? -2.231 5.624 4.476 1.00 0.00 173 PRO A O 2
ATOM 1454 N N . LEU A 1 48 ? -1.872 5.236 2.364 1.00 0.00 174 LEU A N 2
ATOM 1455 C CA . LEU A 1 48 ? -1.025 6.447 2.327 1.00 0.00 174 LEU A CA 2
ATOM 1456 C C . LEU A 1 48 ? -1.820 7.683 1.899 1.00 0.00 174 LEU A C 2
ATOM 1457 O O . LEU A 1 48 ? -1.634 8.755 2.438 1.00 0.00 174 LEU A O 2
ATOM 1473 N N . CYS A 1 49 ? -2.701 7.563 0.950 1.00 0.00 175 CYS A N 2
ATOM 1474 C CA . CYS A 1 49 ? -3.478 8.761 0.537 1.00 0.00 175 CYS A CA 2
ATOM 1475 C C . CYS A 1 49 ? -4.915 8.630 1.066 1.00 0.00 175 CYS A C 2
ATOM 1476 O O . CYS A 1 49 ? -5.455 9.570 1.607 1.00 0.00 175 CYS A O 2
ATOM 1483 N N . ARG A 1 50 ? -5.505 7.459 0.929 1.00 0.00 176 ARG A N 2
ATOM 1484 C CA . ARG A 1 50 ? -6.894 7.185 1.430 1.00 0.00 176 ARG A CA 2
ATOM 1485 C C . ARG A 1 50 ? -7.876 7.222 0.272 1.00 0.00 176 ARG A C 2
ATOM 1486 O O . ARG A 1 50 ? -9.015 7.623 0.407 1.00 0.00 176 ARG A O 2
ATOM 1507 N N . LEU A 1 51 ? -7.440 6.761 -0.862 1.00 0.00 177 LEU A N 2
ATOM 1508 C CA . LEU A 1 51 ? -8.317 6.707 -2.044 1.00 0.00 177 LEU A CA 2
ATOM 1509 C C . LEU A 1 51 ? -8.921 5.301 -2.111 1.00 0.00 177 LEU A C 2
ATOM 1510 O O . LEU A 1 51 ? -8.282 4.366 -2.551 1.00 0.00 177 LEU A O 2
ATOM 1526 N N . THR A 1 52 ? -10.139 5.140 -1.667 1.00 0.00 178 THR A N 2
ATOM 1527 C CA . THR A 1 52 ? -10.771 3.787 -1.695 1.00 0.00 178 THR A CA 2
ATOM 1528 C C . THR A 1 52 ? -10.449 3.083 -3.009 1.00 0.00 178 THR A C 2
ATOM 1529 O O . THR A 1 52 ? -10.185 3.706 -4.015 1.00 0.00 178 THR A O 2
ATOM 1540 N N . VAL A 1 53 ? -10.471 1.783 -3.004 1.00 0.00 179 VAL A N 2
ATOM 1541 C CA . VAL A 1 53 ? -10.165 1.031 -4.253 1.00 0.00 179 VAL A CA 2
ATOM 1542 C C . VAL A 1 53 ? -11.413 0.974 -5.136 1.00 0.00 179 VAL A C 2
ATOM 1543 O O . VAL A 1 53 ? -11.328 0.808 -6.337 1.00 0.00 179 VAL A O 2
ATOM 1556 N N . VAL A 1 54 ? -12.573 1.117 -4.554 1.00 0.00 180 VAL A N 2
ATOM 1557 C CA . VAL A 1 54 ? -13.821 1.076 -5.364 1.00 0.00 180 VAL A CA 2
ATOM 1558 C C . VAL A 1 54 ? -14.331 2.502 -5.576 1.00 0.00 180 VAL A C 2
ATOM 1559 O O . VAL A 1 54 ? -14.550 3.239 -4.635 1.00 0.00 180 VAL A O 2
ATOM 1572 N N . VAL A 1 55 ? -14.521 2.898 -6.805 1.00 0.00 181 VAL A N 2
ATOM 1573 C CA . VAL A 1 55 ? -15.014 4.277 -7.076 1.00 0.00 181 VAL A CA 2
ATOM 1574 C C . VAL A 1 55 ? -16.538 4.260 -7.212 1.00 0.00 181 VAL A C 2
ATOM 1575 O O . VAL A 1 55 ? -17.042 4.947 -8.084 1.00 0.00 181 VAL A O 2
ATOM 1591 N N . ALA A 1 1 ? 21.141 8.582 -7.716 1.00 0.00 127 ALA A N 3
ATOM 1592 C CA . ALA A 1 1 ? 20.909 7.914 -9.027 1.00 0.00 127 ALA A CA 3
ATOM 1593 C C . ALA A 1 1 ? 20.529 6.451 -8.793 1.00 0.00 127 ALA A C 3
ATOM 1594 O O . ALA A 1 1 ? 20.873 5.579 -9.564 1.00 0.00 127 ALA A O 3
ATOM 1603 N N . MET A 1 2 ? 19.819 6.174 -7.733 1.00 0.00 128 MET A N 3
ATOM 1604 C CA . MET A 1 2 ? 19.418 4.766 -7.451 1.00 0.00 128 MET A CA 3
ATOM 1605 C C . MET A 1 2 ? 17.892 4.675 -7.381 1.00 0.00 128 MET A C 3
ATOM 1606 O O . MET A 1 2 ? 17.210 5.659 -7.175 1.00 0.00 128 MET A O 3
ATOM 1620 N N . ASP A 1 3 ? 17.352 3.499 -7.549 1.00 0.00 129 ASP A N 3
ATOM 1621 C CA . ASP A 1 3 ? 15.876 3.341 -7.491 1.00 0.00 129 ASP A CA 3
ATOM 1622 C C . ASP A 1 3 ? 15.368 3.782 -6.116 1.00 0.00 129 ASP A C 3
ATOM 1623 O O . ASP A 1 3 ? 15.965 3.488 -5.100 1.00 0.00 129 ASP A O 3
ATOM 1632 N N . ASP A 1 4 ? 14.270 4.486 -6.077 1.00 0.00 130 ASP A N 3
ATOM 1633 C CA . ASP A 1 4 ? 13.725 4.946 -4.769 1.00 0.00 130 ASP A CA 3
ATOM 1634 C C . ASP A 1 4 ? 12.378 5.637 -4.993 1.00 0.00 130 ASP A C 3
ATOM 1635 O O . ASP A 1 4 ? 12.105 6.156 -6.058 1.00 0.00 130 ASP A O 3
ATOM 1644 N N . GLY A 1 5 ? 11.533 5.648 -3.999 1.00 0.00 131 GLY A N 3
ATOM 1645 C CA . GLY A 1 5 ? 10.205 6.306 -4.158 1.00 0.00 131 GLY A CA 3
ATOM 1646 C C . GLY A 1 5 ? 9.117 5.408 -3.565 1.00 0.00 131 GLY A C 3
ATOM 1647 O O . GLY A 1 5 ? 8.521 5.723 -2.555 1.00 0.00 131 GLY A O 3
ATOM 1651 N N . VAL A 1 6 ? 8.853 4.291 -4.186 1.00 0.00 132 VAL A N 3
ATOM 1652 C CA . VAL A 1 6 ? 7.803 3.374 -3.657 1.00 0.00 132 VAL A CA 3
ATOM 1653 C C . VAL A 1 6 ? 8.181 2.934 -2.242 1.00 0.00 132 VAL A C 3
ATOM 1654 O O . VAL A 1 6 ? 9.234 2.371 -2.020 1.00 0.00 132 VAL A O 3
ATOM 1667 N N . GLU A 1 7 ? 7.333 3.186 -1.282 1.00 0.00 133 GLU A N 3
ATOM 1668 C CA . GLU A 1 7 ? 7.656 2.779 0.113 1.00 0.00 133 GLU A CA 3
ATOM 1669 C C . GLU A 1 7 ? 6.395 2.309 0.837 1.00 0.00 133 GLU A C 3
ATOM 1670 O O . GLU A 1 7 ? 5.429 3.034 0.966 1.00 0.00 133 GLU A O 3
ATOM 1682 N N . CYS A 1 8 ? 6.412 1.103 1.327 1.00 0.00 134 CYS A N 3
ATOM 1683 C CA . CYS A 1 8 ? 5.237 0.571 2.069 1.00 0.00 134 CYS A CA 3
ATOM 1684 C C . CYS A 1 8 ? 4.973 1.480 3.270 1.00 0.00 134 CYS A C 3
ATOM 1685 O O . CYS A 1 8 ? 5.749 1.530 4.203 1.00 0.00 134 CYS A O 3
ATOM 1692 N N . ALA A 1 9 ? 3.896 2.211 3.255 1.00 0.00 135 ALA A N 3
ATOM 1693 C CA . ALA A 1 9 ? 3.606 3.119 4.397 1.00 0.00 135 ALA A CA 3
ATOM 1694 C C . ALA A 1 9 ? 3.360 2.295 5.662 1.00 0.00 135 ALA A C 3
ATOM 1695 O O . ALA A 1 9 ? 3.258 2.828 6.749 1.00 0.00 135 ALA A O 3
ATOM 1702 N N . VAL A 1 10 ? 3.249 1.000 5.532 1.00 0.00 136 VAL A N 3
ATOM 1703 C CA . VAL A 1 10 ? 2.994 0.159 6.734 1.00 0.00 136 VAL A CA 3
ATOM 1704 C C . VAL A 1 10 ? 4.298 -0.471 7.243 1.00 0.00 136 VAL A C 3
ATOM 1705 O O . VAL A 1 10 ? 4.753 -0.159 8.325 1.00 0.00 136 VAL A O 3
ATOM 1718 N N . CYS A 1 11 ? 4.906 -1.360 6.494 1.00 0.00 137 CYS A N 3
ATOM 1719 C CA . CYS A 1 11 ? 6.168 -1.979 6.996 1.00 0.00 137 CYS A CA 3
ATOM 1720 C C . CYS A 1 11 ? 7.381 -1.204 6.470 1.00 0.00 137 CYS A C 3
ATOM 1721 O O . CYS A 1 11 ? 8.486 -1.365 6.947 1.00 0.00 137 CYS A O 3
ATOM 1728 N N . LEU A 1 12 ? 7.183 -0.364 5.491 1.00 0.00 138 LEU A N 3
ATOM 1729 C CA . LEU A 1 12 ? 8.325 0.419 4.937 1.00 0.00 138 LEU A CA 3
ATOM 1730 C C . LEU A 1 12 ? 9.384 -0.545 4.404 1.00 0.00 138 LEU A C 3
ATOM 1731 O O . LEU A 1 12 ? 10.569 -0.330 4.557 1.00 0.00 138 LEU A O 3
ATOM 1747 N N . ALA A 1 13 ? 8.964 -1.609 3.779 1.00 0.00 139 ALA A N 3
ATOM 1748 C CA . ALA A 1 13 ? 9.945 -2.591 3.237 1.00 0.00 139 ALA A CA 3
ATOM 1749 C C . ALA A 1 13 ? 9.986 -2.480 1.712 1.00 0.00 139 ALA A C 3
ATOM 1750 O O . ALA A 1 13 ? 8.968 -2.498 1.050 1.00 0.00 139 ALA A O 3
ATOM 1757 N N . GLU A 1 14 ? 11.158 -2.365 1.150 1.00 0.00 140 GLU A N 3
ATOM 1758 C CA . GLU A 1 14 ? 11.267 -2.254 -0.331 1.00 0.00 140 GLU A CA 3
ATOM 1759 C C . GLU A 1 14 ? 10.371 -3.306 -0.989 1.00 0.00 140 GLU A C 3
ATOM 1760 O O . GLU A 1 14 ? 10.381 -4.463 -0.619 1.00 0.00 140 GLU A O 3
ATOM 1772 N N . LEU A 1 15 ? 9.597 -2.912 -1.962 1.00 0.00 141 LEU A N 3
ATOM 1773 C CA . LEU A 1 15 ? 8.702 -3.888 -2.645 1.00 0.00 141 LEU A CA 3
ATOM 1774 C C . LEU A 1 15 ? 9.529 -4.771 -3.580 1.00 0.00 141 LEU A C 3
ATOM 1775 O O . LEU A 1 15 ? 9.844 -4.391 -4.690 1.00 0.00 141 LEU A O 3
ATOM 1791 N N . GLU A 1 16 ? 9.886 -5.948 -3.141 1.00 0.00 142 GLU A N 3
ATOM 1792 C CA . GLU A 1 16 ? 10.694 -6.852 -4.007 1.00 0.00 142 GLU A CA 3
ATOM 1793 C C . GLU A 1 16 ? 9.837 -8.041 -4.446 1.00 0.00 142 GLU A C 3
ATOM 1794 O O . GLU A 1 16 ? 8.725 -8.220 -3.990 1.00 0.00 142 GLU A O 3
ATOM 1806 N N . ASP A 1 17 ? 10.347 -8.856 -5.329 1.00 0.00 143 ASP A N 3
ATOM 1807 C CA . ASP A 1 17 ? 9.563 -10.034 -5.797 1.00 0.00 143 ASP A CA 3
ATOM 1808 C C . ASP A 1 17 ? 9.403 -11.031 -4.648 1.00 0.00 143 ASP A C 3
ATOM 1809 O O . ASP A 1 17 ? 10.147 -11.009 -3.687 1.00 0.00 143 ASP A O 3
ATOM 1818 N N . GLY A 1 18 ? 8.439 -11.905 -4.738 1.00 0.00 144 GLY A N 3
ATOM 1819 C CA . GLY A 1 18 ? 8.235 -12.903 -3.650 1.00 0.00 144 GLY A CA 3
ATOM 1820 C C . GLY A 1 18 ? 7.090 -12.444 -2.743 1.00 0.00 144 GLY A C 3
ATOM 1821 O O . GLY A 1 18 ? 6.614 -13.184 -1.905 1.00 0.00 144 GLY A O 3
ATOM 1825 N N . GLU A 1 19 ? 6.645 -11.228 -2.904 1.00 0.00 145 GLU A N 3
ATOM 1826 C CA . GLU A 1 19 ? 5.533 -10.724 -2.052 1.00 0.00 145 GLU A CA 3
ATOM 1827 C C . GLU A 1 19 ? 4.306 -10.449 -2.925 1.00 0.00 145 GLU A C 3
ATOM 1828 O O . GLU A 1 19 ? 4.391 -10.414 -4.136 1.00 0.00 145 GLU A O 3
ATOM 1840 N N . GLU A 1 20 ? 3.167 -10.251 -2.320 1.00 0.00 146 GLU A N 3
ATOM 1841 C CA . GLU A 1 20 ? 1.937 -9.977 -3.116 1.00 0.00 146 GLU A CA 3
ATOM 1842 C C . GLU A 1 20 ? 1.453 -8.555 -2.826 1.00 0.00 146 GLU A C 3
ATOM 1843 O O . GLU A 1 20 ? 0.469 -8.351 -2.146 1.00 0.00 146 GLU A O 3
ATOM 1855 N N . ALA A 1 21 ? 2.138 -7.570 -3.336 1.00 0.00 147 ALA A N 3
ATOM 1856 C CA . ALA A 1 21 ? 1.717 -6.164 -3.086 1.00 0.00 147 ALA A CA 3
ATOM 1857 C C . ALA A 1 21 ? 0.403 -5.887 -3.818 1.00 0.00 147 ALA A C 3
ATOM 1858 O O . ALA A 1 21 ? 0.155 -6.402 -4.889 1.00 0.00 147 ALA A O 3
ATOM 1865 N N . ARG A 1 22 ? -0.443 -5.078 -3.242 1.00 0.00 148 ARG A N 3
ATOM 1866 C CA . ARG A 1 22 ? -1.743 -4.768 -3.895 1.00 0.00 148 ARG A CA 3
ATOM 1867 C C . ARG A 1 22 ? -1.729 -3.323 -4.407 1.00 0.00 148 ARG A C 3
ATOM 1868 O O . ARG A 1 22 ? -1.525 -2.389 -3.656 1.00 0.00 148 ARG A O 3
ATOM 1889 N N . PHE A 1 23 ? -1.948 -3.133 -5.683 1.00 0.00 149 PHE A N 3
ATOM 1890 C CA . PHE A 1 23 ? -1.953 -1.753 -6.253 1.00 0.00 149 PHE A CA 3
ATOM 1891 C C . PHE A 1 23 ? -3.396 -1.240 -6.313 1.00 0.00 149 PHE A C 3
ATOM 1892 O O . PHE A 1 23 ? -4.321 -2.004 -6.511 1.00 0.00 149 PHE A O 3
ATOM 1909 N N . LEU A 1 24 ? -3.609 0.040 -6.139 1.00 0.00 150 LEU A N 3
ATOM 1910 C CA . LEU A 1 24 ? -5.006 0.564 -6.185 1.00 0.00 150 LEU A CA 3
ATOM 1911 C C . LEU A 1 24 ? -5.257 1.277 -7.521 1.00 0.00 150 LEU A C 3
ATOM 1912 O O . LEU A 1 24 ? -4.330 1.666 -8.200 1.00 0.00 150 LEU A O 3
ATOM 1928 N N . PRO A 1 25 ? -6.516 1.408 -7.861 1.00 0.00 151 PRO A N 3
ATOM 1929 C CA . PRO A 1 25 ? -6.946 2.049 -9.119 1.00 0.00 151 PRO A CA 3
ATOM 1930 C C . PRO A 1 25 ? -6.910 3.581 -9.029 1.00 0.00 151 PRO A C 3
ATOM 1931 O O . PRO A 1 25 ? -6.418 4.248 -9.916 1.00 0.00 151 PRO A O 3
ATOM 1942 N N . ARG A 1 26 ? -7.444 4.150 -7.980 1.00 0.00 152 ARG A N 3
ATOM 1943 C CA . ARG A 1 26 ? -7.452 5.637 -7.865 1.00 0.00 152 ARG A CA 3
ATOM 1944 C C . ARG A 1 26 ? -6.047 6.198 -8.039 1.00 0.00 152 ARG A C 3
ATOM 1945 O O . ARG A 1 26 ? -5.835 7.191 -8.707 1.00 0.00 152 ARG A O 3
ATOM 1966 N N . CYS A 1 27 ? -5.102 5.603 -7.383 1.00 0.00 153 CYS A N 3
ATOM 1967 C CA . CYS A 1 27 ? -3.711 6.131 -7.432 1.00 0.00 153 CYS A CA 3
ATOM 1968 C C . CYS A 1 27 ? -2.730 5.098 -7.991 1.00 0.00 153 CYS A C 3
ATOM 1969 O O . CYS A 1 27 ? -1.972 5.380 -8.897 1.00 0.00 153 CYS A O 3
ATOM 1976 N N . GLY A 1 28 ? -2.710 3.917 -7.443 1.00 0.00 154 GLY A N 3
ATOM 1977 C CA . GLY A 1 28 ? -1.749 2.895 -7.926 1.00 0.00 154 GLY A CA 3
ATOM 1978 C C . GLY A 1 28 ? -0.702 2.649 -6.836 1.00 0.00 154 GLY A C 3
ATOM 1979 O O . GLY A 1 28 ? 0.195 1.844 -6.999 1.00 0.00 154 GLY A O 3
ATOM 1983 N N . HIS A 1 29 ? -0.811 3.324 -5.716 1.00 0.00 155 HIS A N 3
ATOM 1984 C CA . HIS A 1 29 ? 0.182 3.100 -4.625 1.00 0.00 155 HIS A CA 3
ATOM 1985 C C . HIS A 1 29 ? 0.247 1.596 -4.371 1.00 0.00 155 HIS A C 3
ATOM 1986 O O . HIS A 1 29 ? -0.742 0.974 -4.037 1.00 0.00 155 HIS A O 3
ATOM 1999 N N . GLY A 1 30 ? 1.387 0.996 -4.552 1.00 0.00 156 GLY A N 3
ATOM 2000 C CA . GLY A 1 30 ? 1.480 -0.476 -4.346 1.00 0.00 156 GLY A CA 3
ATOM 2001 C C . GLY A 1 30 ? 1.959 -0.798 -2.929 1.00 0.00 156 GLY A C 3
ATOM 2002 O O . GLY A 1 30 ? 3.084 -0.526 -2.559 1.00 0.00 156 GLY A O 3
ATOM 2006 N N . PHE A 1 31 ? 1.108 -1.399 -2.146 1.00 0.00 157 PHE A N 3
ATOM 2007 C CA . PHE A 1 31 ? 1.485 -1.778 -0.757 1.00 0.00 157 PHE A CA 3
ATOM 2008 C C . PHE A 1 31 ? 1.623 -3.294 -0.710 1.00 0.00 157 PHE A C 3
ATOM 2009 O O . PHE A 1 31 ? 1.607 -3.952 -1.727 1.00 0.00 157 PHE A O 3
ATOM 2026 N N . HIS A 1 32 ? 1.767 -3.855 0.447 1.00 0.00 158 HIS A N 3
ATOM 2027 C CA . HIS A 1 32 ? 1.912 -5.332 0.534 1.00 0.00 158 HIS A CA 3
ATOM 2028 C C . HIS A 1 32 ? 0.541 -5.971 0.696 1.00 0.00 158 HIS A C 3
ATOM 2029 O O . HIS A 1 32 ? -0.392 -5.342 1.133 1.00 0.00 158 HIS A O 3
ATOM 2042 N N . ALA A 1 33 ? 0.410 -7.222 0.377 1.00 0.00 159 ALA A N 3
ATOM 2043 C CA . ALA A 1 33 ? -0.909 -7.875 0.564 1.00 0.00 159 ALA A CA 3
ATOM 2044 C C . ALA A 1 33 ? -1.074 -8.120 2.062 1.00 0.00 159 ALA A C 3
ATOM 2045 O O . ALA A 1 33 ? -2.168 -8.169 2.589 1.00 0.00 159 ALA A O 3
ATOM 2052 N N . GLU A 1 34 ? 0.030 -8.266 2.750 1.00 0.00 160 GLU A N 3
ATOM 2053 C CA . GLU A 1 34 ? -0.012 -8.499 4.220 1.00 0.00 160 GLU A CA 3
ATOM 2054 C C . GLU A 1 34 ? -0.129 -7.161 4.955 1.00 0.00 160 GLU A C 3
ATOM 2055 O O . GLU A 1 34 ? -0.984 -6.987 5.797 1.00 0.00 160 GLU A O 3
ATOM 2067 N N . CYS A 1 35 ? 0.722 -6.210 4.652 1.00 0.00 161 CYS A N 3
ATOM 2068 C CA . CYS A 1 35 ? 0.635 -4.899 5.353 1.00 0.00 161 CYS A CA 3
ATOM 2069 C C . CYS A 1 35 ? -0.657 -4.200 4.950 1.00 0.00 161 CYS A C 3
ATOM 2070 O O . CYS A 1 35 ? -1.346 -3.630 5.768 1.00 0.00 161 CYS A O 3
ATOM 2077 N N . VAL A 1 36 ? -0.988 -4.237 3.693 1.00 0.00 162 VAL A N 3
ATOM 2078 C CA . VAL A 1 36 ? -2.242 -3.569 3.238 1.00 0.00 162 VAL A CA 3
ATOM 2079 C C . VAL A 1 36 ? -3.439 -4.191 3.967 1.00 0.00 162 VAL A C 3
ATOM 2080 O O . VAL A 1 36 ? -4.383 -3.513 4.319 1.00 0.00 162 VAL A O 3
ATOM 2093 N N . ASP A 1 37 ? -3.403 -5.477 4.198 1.00 0.00 163 ASP A N 3
ATOM 2094 C CA . ASP A 1 37 ? -4.536 -6.145 4.903 1.00 0.00 163 ASP A CA 3
ATOM 2095 C C . ASP A 1 37 ? -4.576 -5.688 6.362 1.00 0.00 163 ASP A C 3
ATOM 2096 O O . ASP A 1 37 ? -5.606 -5.292 6.871 1.00 0.00 163 ASP A O 3
ATOM 2105 N N . MET A 1 38 ? -3.463 -5.734 7.040 1.00 0.00 164 MET A N 3
ATOM 2106 C CA . MET A 1 38 ? -3.439 -5.295 8.462 1.00 0.00 164 MET A CA 3
ATOM 2107 C C . MET A 1 38 ? -3.782 -3.807 8.527 1.00 0.00 164 MET A C 3
ATOM 2108 O O . MET A 1 38 ? -4.242 -3.305 9.534 1.00 0.00 164 MET A O 3
ATOM 2122 N N . TRP A 1 39 ? -3.563 -3.102 7.453 1.00 0.00 165 TRP A N 3
ATOM 2123 C CA . TRP A 1 39 ? -3.877 -1.648 7.435 1.00 0.00 165 TRP A CA 3
ATOM 2124 C C . TRP A 1 39 ? -5.370 -1.462 7.202 1.00 0.00 165 TRP A C 3
ATOM 2125 O O . TRP A 1 39 ? -5.939 -0.444 7.539 1.00 0.00 165 TRP A O 3
ATOM 2146 N N . LEU A 1 40 ? -6.013 -2.444 6.637 1.00 0.00 166 LEU A N 3
ATOM 2147 C CA . LEU A 1 40 ? -7.464 -2.319 6.402 1.00 0.00 166 LEU A CA 3
ATOM 2148 C C . LEU A 1 40 ? -8.137 -2.236 7.761 1.00 0.00 166 LEU A C 3
ATOM 2149 O O . LEU A 1 40 ? -8.586 -1.191 8.166 1.00 0.00 166 LEU A O 3
ATOM 2165 N N . GLY A 1 41 ? -8.152 -3.340 8.465 1.00 0.00 167 GLY A N 3
ATOM 2166 C CA . GLY A 1 41 ? -8.754 -3.401 9.843 1.00 0.00 167 GLY A CA 3
ATOM 2167 C C . GLY A 1 41 ? -9.711 -2.228 10.090 1.00 0.00 167 GLY A C 3
ATOM 2168 O O . GLY A 1 41 ? -9.638 -1.585 11.116 1.00 0.00 167 GLY A O 3
ATOM 2172 N N . SER A 1 42 ? -10.588 -1.954 9.145 1.00 0.00 168 SER A N 3
ATOM 2173 C CA . SER A 1 42 ? -11.571 -0.820 9.261 1.00 0.00 168 SER A CA 3
ATOM 2174 C C . SER A 1 42 ? -11.454 0.057 8.012 1.00 0.00 168 SER A C 3
ATOM 2175 O O . SER A 1 42 ? -12.384 0.180 7.241 1.00 0.00 168 SER A O 3
ATOM 2183 N N . HIS A 1 43 ? -10.316 0.669 7.804 1.00 0.00 169 HIS A N 3
ATOM 2184 C CA . HIS A 1 43 ? -10.150 1.533 6.602 1.00 0.00 169 HIS A CA 3
ATOM 2185 C C . HIS A 1 43 ? -10.058 0.653 5.356 1.00 0.00 169 HIS A C 3
ATOM 2186 O O . HIS A 1 43 ? -9.085 -0.042 5.144 1.00 0.00 169 HIS A O 3
ATOM 2200 N N . SER A 1 44 ? -11.057 0.696 4.519 1.00 0.00 170 SER A N 3
ATOM 2201 C CA . SER A 1 44 ? -11.023 -0.116 3.272 1.00 0.00 170 SER A CA 3
ATOM 2202 C C . SER A 1 44 ? -10.514 0.781 2.152 1.00 0.00 170 SER A C 3
ATOM 2203 O O . SER A 1 44 ? -11.128 0.914 1.111 1.00 0.00 170 SER A O 3
ATOM 2211 N N . THR A 1 45 ? -9.408 1.429 2.380 1.00 0.00 171 THR A N 3
ATOM 2212 C CA . THR A 1 45 ? -8.861 2.356 1.359 1.00 0.00 171 THR A CA 3
ATOM 2213 C C . THR A 1 45 ? -7.333 2.301 1.350 1.00 0.00 171 THR A C 3
ATOM 2214 O O . THR A 1 45 ? -6.710 1.543 2.068 1.00 0.00 171 THR A O 3
ATOM 2225 N N . CYS A 1 46 ? -6.743 3.119 0.533 1.00 0.00 172 CYS A N 3
ATOM 2226 C CA . CYS A 1 46 ? -5.259 3.185 0.420 1.00 0.00 172 CYS A CA 3
ATOM 2227 C C . CYS A 1 46 ? -4.701 3.806 1.709 1.00 0.00 172 CYS A C 3
ATOM 2228 O O . CYS A 1 46 ? -5.242 4.775 2.202 1.00 0.00 172 CYS A O 3
ATOM 2235 N N . PRO A 1 47 ? -3.656 3.218 2.242 1.00 0.00 173 PRO A N 3
ATOM 2236 C CA . PRO A 1 47 ? -3.044 3.694 3.500 1.00 0.00 173 PRO A CA 3
ATOM 2237 C C . PRO A 1 47 ? -2.207 4.954 3.337 1.00 0.00 173 PRO A C 3
ATOM 2238 O O . PRO A 1 47 ? -2.057 5.716 4.271 1.00 0.00 173 PRO A O 3
ATOM 2249 N N . LEU A 1 48 ? -1.610 5.175 2.209 1.00 0.00 174 LEU A N 3
ATOM 2250 C CA . LEU A 1 48 ? -0.752 6.379 2.117 1.00 0.00 174 LEU A CA 3
ATOM 2251 C C . LEU A 1 48 ? -1.543 7.605 1.658 1.00 0.00 174 LEU A C 3
ATOM 2252 O O . LEU A 1 48 ? -1.335 8.695 2.151 1.00 0.00 174 LEU A O 3
ATOM 2268 N N . CYS A 1 49 ? -2.443 7.457 0.730 1.00 0.00 175 CYS A N 3
ATOM 2269 C CA . CYS A 1 49 ? -3.212 8.648 0.281 1.00 0.00 175 CYS A CA 3
ATOM 2270 C C . CYS A 1 49 ? -4.644 8.563 0.837 1.00 0.00 175 CYS A C 3
ATOM 2271 O O . CYS A 1 49 ? -5.156 9.531 1.354 1.00 0.00 175 CYS A O 3
ATOM 2278 N N . ARG A 1 50 ? -5.263 7.403 0.743 1.00 0.00 176 ARG A N 3
ATOM 2279 C CA . ARG A 1 50 ? -6.650 7.177 1.272 1.00 0.00 176 ARG A CA 3
ATOM 2280 C C . ARG A 1 50 ? -7.644 7.220 0.125 1.00 0.00 176 ARG A C 3
ATOM 2281 O O . ARG A 1 50 ? -8.762 7.679 0.258 1.00 0.00 176 ARG A O 3
ATOM 2302 N N . LEU A 1 51 ? -7.242 6.701 -0.995 1.00 0.00 177 LEU A N 3
ATOM 2303 C CA . LEU A 1 51 ? -8.132 6.647 -2.167 1.00 0.00 177 LEU A CA 3
ATOM 2304 C C . LEU A 1 51 ? -8.815 5.276 -2.174 1.00 0.00 177 LEU A C 3
ATOM 2305 O O . LEU A 1 51 ? -8.224 4.285 -2.555 1.00 0.00 177 LEU A O 3
ATOM 2321 N N . THR A 1 52 ? -10.045 5.206 -1.744 1.00 0.00 178 THR A N 3
ATOM 2322 C CA . THR A 1 52 ? -10.753 3.892 -1.715 1.00 0.00 178 THR A CA 3
ATOM 2323 C C . THR A 1 52 ? -10.455 3.104 -2.990 1.00 0.00 178 THR A C 3
ATOM 2324 O O . THR A 1 52 ? -10.136 3.658 -4.021 1.00 0.00 178 THR A O 3
ATOM 2335 N N . VAL A 1 53 ? -10.560 1.809 -2.922 1.00 0.00 179 VAL A N 3
ATOM 2336 C CA . VAL A 1 53 ? -10.286 0.974 -4.124 1.00 0.00 179 VAL A CA 3
ATOM 2337 C C . VAL A 1 53 ? -11.611 0.576 -4.776 1.00 0.00 179 VAL A C 3
ATOM 2338 O O . VAL A 1 53 ? -11.738 0.552 -5.984 1.00 0.00 179 VAL A O 3
ATOM 2351 N N . VAL A 1 54 ? -12.600 0.262 -3.983 1.00 0.00 180 VAL A N 3
ATOM 2352 C CA . VAL A 1 54 ? -13.913 -0.133 -4.551 1.00 0.00 180 VAL A CA 3
ATOM 2353 C C . VAL A 1 54 ? -14.665 1.118 -5.012 1.00 0.00 180 VAL A C 3
ATOM 2354 O O . VAL A 1 54 ? -14.306 2.229 -4.677 1.00 0.00 180 VAL A O 3
ATOM 2367 N N . VAL A 1 55 ? -15.706 0.946 -5.779 1.00 0.00 181 VAL A N 3
ATOM 2368 C CA . VAL A 1 55 ? -16.479 2.126 -6.259 1.00 0.00 181 VAL A CA 3
ATOM 2369 C C . VAL A 1 55 ? -17.461 2.570 -5.173 1.00 0.00 181 VAL A C 3
ATOM 2370 O O . VAL A 1 55 ? -17.024 3.219 -4.236 1.00 0.00 181 VAL A O 3
ATOM 2386 N N . ALA A 1 1 ? 20.237 7.093 -0.274 1.00 0.00 127 ALA A N 4
ATOM 2387 C CA . ALA A 1 1 ? 19.488 7.811 0.796 1.00 0.00 127 ALA A CA 4
ATOM 2388 C C . ALA A 1 1 ? 18.073 7.237 0.898 1.00 0.00 127 ALA A C 4
ATOM 2389 O O . ALA A 1 1 ? 17.823 6.301 1.632 1.00 0.00 127 ALA A O 4
ATOM 2398 N N . MET A 1 2 ? 17.145 7.790 0.165 1.00 0.00 128 MET A N 4
ATOM 2399 C CA . MET A 1 2 ? 15.747 7.277 0.219 1.00 0.00 128 MET A CA 4
ATOM 2400 C C . MET A 1 2 ? 14.876 8.074 -0.754 1.00 0.00 128 MET A C 4
ATOM 2401 O O . MET A 1 2 ? 14.143 8.960 -0.362 1.00 0.00 128 MET A O 4
ATOM 2415 N N . ASP A 1 3 ? 14.950 7.767 -2.020 1.00 0.00 129 ASP A N 4
ATOM 2416 C CA . ASP A 1 3 ? 14.128 8.506 -3.016 1.00 0.00 129 ASP A CA 4
ATOM 2417 C C . ASP A 1 3 ? 12.645 8.256 -2.740 1.00 0.00 129 ASP A C 4
ATOM 2418 O O . ASP A 1 3 ? 12.286 7.451 -1.902 1.00 0.00 129 ASP A O 4
ATOM 2427 N N . ASP A 1 4 ? 11.778 8.938 -3.436 1.00 0.00 130 ASP A N 4
ATOM 2428 C CA . ASP A 1 4 ? 10.319 8.739 -3.212 1.00 0.00 130 ASP A CA 4
ATOM 2429 C C . ASP A 1 4 ? 9.758 7.809 -4.291 1.00 0.00 130 ASP A C 4
ATOM 2430 O O . ASP A 1 4 ? 9.334 8.245 -5.342 1.00 0.00 130 ASP A O 4
ATOM 2439 N N . GLY A 1 5 ? 9.754 6.528 -4.039 1.00 0.00 131 GLY A N 4
ATOM 2440 C CA . GLY A 1 5 ? 9.221 5.571 -5.049 1.00 0.00 131 GLY A CA 4
ATOM 2441 C C . GLY A 1 5 ? 8.052 4.789 -4.448 1.00 0.00 131 GLY A C 4
ATOM 2442 O O . GLY A 1 5 ? 7.275 5.314 -3.674 1.00 0.00 131 GLY A O 4
ATOM 2446 N N . VAL A 1 6 ? 7.920 3.539 -4.795 1.00 0.00 132 VAL A N 4
ATOM 2447 C CA . VAL A 1 6 ? 6.800 2.726 -4.241 1.00 0.00 132 VAL A CA 4
ATOM 2448 C C . VAL A 1 6 ? 7.198 2.180 -2.868 1.00 0.00 132 VAL A C 4
ATOM 2449 O O . VAL A 1 6 ? 7.872 1.175 -2.759 1.00 0.00 132 VAL A O 4
ATOM 2462 N N . GLU A 1 7 ? 6.787 2.837 -1.817 1.00 0.00 133 GLU A N 4
ATOM 2463 C CA . GLU A 1 7 ? 7.144 2.355 -0.452 1.00 0.00 133 GLU A CA 4
ATOM 2464 C C . GLU A 1 7 ? 5.896 1.858 0.275 1.00 0.00 133 GLU A C 4
ATOM 2465 O O . GLU A 1 7 ? 4.798 2.329 0.053 1.00 0.00 133 GLU A O 4
ATOM 2477 N N . CYS A 1 8 ? 6.069 0.913 1.152 1.00 0.00 134 CYS A N 4
ATOM 2478 C CA . CYS A 1 8 ? 4.919 0.371 1.922 1.00 0.00 134 CYS A CA 4
ATOM 2479 C C . CYS A 1 8 ? 4.623 1.316 3.086 1.00 0.00 134 CYS A C 4
ATOM 2480 O O . CYS A 1 8 ? 5.393 1.426 4.019 1.00 0.00 134 CYS A O 4
ATOM 2487 N N . ALA A 1 9 ? 3.522 2.009 3.041 1.00 0.00 135 ALA A N 4
ATOM 2488 C CA . ALA A 1 9 ? 3.197 2.950 4.148 1.00 0.00 135 ALA A CA 4
ATOM 2489 C C . ALA A 1 9 ? 2.950 2.159 5.434 1.00 0.00 135 ALA A C 4
ATOM 2490 O O . ALA A 1 9 ? 2.809 2.722 6.500 1.00 0.00 135 ALA A O 4
ATOM 2497 N N . VAL A 1 10 ? 2.883 0.858 5.344 1.00 0.00 136 VAL A N 4
ATOM 2498 C CA . VAL A 1 10 ? 2.631 0.045 6.564 1.00 0.00 136 VAL A CA 4
ATOM 2499 C C . VAL A 1 10 ? 3.945 -0.521 7.121 1.00 0.00 136 VAL A C 4
ATOM 2500 O O . VAL A 1 10 ? 4.365 -0.161 8.203 1.00 0.00 136 VAL A O 4
ATOM 2513 N N . CYS A 1 11 ? 4.600 -1.409 6.409 1.00 0.00 137 CYS A N 4
ATOM 2514 C CA . CYS A 1 11 ? 5.873 -1.971 6.951 1.00 0.00 137 CYS A CA 4
ATOM 2515 C C . CYS A 1 11 ? 7.070 -1.181 6.412 1.00 0.00 137 CYS A C 4
ATOM 2516 O O . CYS A 1 11 ? 8.175 -1.301 6.903 1.00 0.00 137 CYS A O 4
ATOM 2523 N N . LEU A 1 12 ? 6.862 -0.375 5.406 1.00 0.00 138 LEU A N 4
ATOM 2524 C CA . LEU A 1 12 ? 7.991 0.419 4.838 1.00 0.00 138 LEU A CA 4
ATOM 2525 C C . LEU A 1 12 ? 9.088 -0.534 4.365 1.00 0.00 138 LEU A C 4
ATOM 2526 O O . LEU A 1 12 ? 10.263 -0.278 4.532 1.00 0.00 138 LEU A O 4
ATOM 2542 N N . ALA A 1 13 ? 8.711 -1.634 3.774 1.00 0.00 139 ALA A N 4
ATOM 2543 C CA . ALA A 1 13 ? 9.730 -2.607 3.291 1.00 0.00 139 ALA A CA 4
ATOM 2544 C C . ALA A 1 13 ? 9.897 -2.461 1.778 1.00 0.00 139 ALA A C 4
ATOM 2545 O O . ALA A 1 13 ? 8.945 -2.535 1.026 1.00 0.00 139 ALA A O 4
ATOM 2552 N N . GLU A 1 14 ? 11.103 -2.254 1.323 1.00 0.00 140 GLU A N 4
ATOM 2553 C CA . GLU A 1 14 ? 11.333 -2.103 -0.140 1.00 0.00 140 GLU A CA 4
ATOM 2554 C C . GLU A 1 14 ? 10.564 -3.193 -0.890 1.00 0.00 140 GLU A C 4
ATOM 2555 O O . GLU A 1 14 ? 10.842 -4.367 -0.755 1.00 0.00 140 GLU A O 4
ATOM 2567 N N . LEU A 1 15 ? 9.597 -2.812 -1.679 1.00 0.00 141 LEU A N 4
ATOM 2568 C CA . LEU A 1 15 ? 8.810 -3.826 -2.435 1.00 0.00 141 LEU A CA 4
ATOM 2569 C C . LEU A 1 15 ? 9.749 -4.642 -3.327 1.00 0.00 141 LEU A C 4
ATOM 2570 O O . LEU A 1 15 ? 10.114 -4.224 -4.407 1.00 0.00 141 LEU A O 4
ATOM 2586 N N . GLU A 1 16 ? 10.143 -5.805 -2.881 1.00 0.00 142 GLU A N 4
ATOM 2587 C CA . GLU A 1 16 ? 11.057 -6.646 -3.704 1.00 0.00 142 GLU A CA 4
ATOM 2588 C C . GLU A 1 16 ? 10.335 -7.931 -4.116 1.00 0.00 142 GLU A C 4
ATOM 2589 O O . GLU A 1 16 ? 9.334 -8.305 -3.538 1.00 0.00 142 GLU A O 4
ATOM 2601 N N . ASP A 1 17 ? 10.835 -8.610 -5.113 1.00 0.00 143 ASP A N 4
ATOM 2602 C CA . ASP A 1 17 ? 10.177 -9.869 -5.562 1.00 0.00 143 ASP A CA 4
ATOM 2603 C C . ASP A 1 17 ? 10.060 -10.836 -4.383 1.00 0.00 143 ASP A C 4
ATOM 2604 O O . ASP A 1 17 ? 10.896 -10.860 -3.502 1.00 0.00 143 ASP A O 4
ATOM 2613 N N . GLY A 1 18 ? 9.029 -11.636 -4.360 1.00 0.00 144 GLY A N 4
ATOM 2614 C CA . GLY A 1 18 ? 8.859 -12.603 -3.239 1.00 0.00 144 GLY A CA 4
ATOM 2615 C C . GLY A 1 18 ? 7.673 -12.179 -2.370 1.00 0.00 144 GLY A C 4
ATOM 2616 O O . GLY A 1 18 ? 7.411 -12.760 -1.336 1.00 0.00 144 GLY A O 4
ATOM 2620 N N . GLU A 1 19 ? 6.955 -11.168 -2.777 1.00 0.00 145 GLU A N 4
ATOM 2621 C CA . GLU A 1 19 ? 5.790 -10.709 -1.969 1.00 0.00 145 GLU A CA 4
ATOM 2622 C C . GLU A 1 19 ? 4.587 -10.472 -2.886 1.00 0.00 145 GLU A C 4
ATOM 2623 O O . GLU A 1 19 ? 4.701 -10.494 -4.096 1.00 0.00 145 GLU A O 4
ATOM 2635 N N . GLU A 1 20 ? 3.434 -10.243 -2.317 1.00 0.00 146 GLU A N 4
ATOM 2636 C CA . GLU A 1 20 ? 2.224 -10.001 -3.152 1.00 0.00 146 GLU A CA 4
ATOM 2637 C C . GLU A 1 20 ? 1.689 -8.596 -2.867 1.00 0.00 146 GLU A C 4
ATOM 2638 O O . GLU A 1 20 ? 0.747 -8.419 -2.121 1.00 0.00 146 GLU A O 4
ATOM 2650 N N . ALA A 1 21 ? 2.285 -7.594 -3.451 1.00 0.00 147 ALA A N 4
ATOM 2651 C CA . ALA A 1 21 ? 1.814 -6.201 -3.210 1.00 0.00 147 ALA A CA 4
ATOM 2652 C C . ALA A 1 21 ? 0.534 -5.942 -4.006 1.00 0.00 147 ALA A C 4
ATOM 2653 O O . ALA A 1 21 ? 0.321 -6.505 -5.061 1.00 0.00 147 ALA A O 4
ATOM 2660 N N . ARG A 1 22 ? -0.322 -5.095 -3.503 1.00 0.00 148 ARG A N 4
ATOM 2661 C CA . ARG A 1 22 ? -1.591 -4.798 -4.222 1.00 0.00 148 ARG A CA 4
ATOM 2662 C C . ARG A 1 22 ? -1.606 -3.325 -4.650 1.00 0.00 148 ARG A C 4
ATOM 2663 O O . ARG A 1 22 ? -1.492 -2.431 -3.836 1.00 0.00 148 ARG A O 4
ATOM 2684 N N . PHE A 1 23 ? -1.752 -3.069 -5.923 1.00 0.00 149 PHE A N 4
ATOM 2685 C CA . PHE A 1 23 ? -1.781 -1.657 -6.410 1.00 0.00 149 PHE A CA 4
ATOM 2686 C C . PHE A 1 23 ? -3.232 -1.163 -6.422 1.00 0.00 149 PHE A C 4
ATOM 2687 O O . PHE A 1 23 ? -4.149 -1.927 -6.650 1.00 0.00 149 PHE A O 4
ATOM 2704 N N . LEU A 1 24 ? -3.457 0.101 -6.171 1.00 0.00 150 LEU A N 4
ATOM 2705 C CA . LEU A 1 24 ? -4.861 0.610 -6.164 1.00 0.00 150 LEU A CA 4
ATOM 2706 C C . LEU A 1 24 ? -5.178 1.308 -7.494 1.00 0.00 150 LEU A C 4
ATOM 2707 O O . LEU A 1 24 ? -4.287 1.701 -8.216 1.00 0.00 150 LEU A O 4
ATOM 2723 N N . PRO A 1 25 ? -6.451 1.423 -7.779 1.00 0.00 151 PRO A N 4
ATOM 2724 C CA . PRO A 1 25 ? -6.939 2.052 -9.022 1.00 0.00 151 PRO A CA 4
ATOM 2725 C C . PRO A 1 25 ? -6.917 3.585 -8.930 1.00 0.00 151 PRO A C 4
ATOM 2726 O O . PRO A 1 25 ? -6.487 4.260 -9.844 1.00 0.00 151 PRO A O 4
ATOM 2737 N N . ARG A 1 26 ? -7.394 4.143 -7.849 1.00 0.00 152 ARG A N 4
ATOM 2738 C CA . ARG A 1 26 ? -7.414 5.631 -7.732 1.00 0.00 152 ARG A CA 4
ATOM 2739 C C . ARG A 1 26 ? -6.015 6.204 -7.921 1.00 0.00 152 ARG A C 4
ATOM 2740 O O . ARG A 1 26 ? -5.817 7.196 -8.593 1.00 0.00 152 ARG A O 4
ATOM 2761 N N . CYS A 1 27 ? -5.054 5.616 -7.274 1.00 0.00 153 CYS A N 4
ATOM 2762 C CA . CYS A 1 27 ? -3.669 6.156 -7.347 1.00 0.00 153 CYS A CA 4
ATOM 2763 C C . CYS A 1 27 ? -2.691 5.127 -7.914 1.00 0.00 153 CYS A C 4
ATOM 2764 O O . CYS A 1 27 ? -1.928 5.418 -8.814 1.00 0.00 153 CYS A O 4
ATOM 2771 N N . GLY A 1 28 ? -2.679 3.942 -7.379 1.00 0.00 154 GLY A N 4
ATOM 2772 C CA . GLY A 1 28 ? -1.719 2.921 -7.870 1.00 0.00 154 GLY A CA 4
ATOM 2773 C C . GLY A 1 28 ? -0.665 2.676 -6.787 1.00 0.00 154 GLY A C 4
ATOM 2774 O O . GLY A 1 28 ? 0.209 1.846 -6.939 1.00 0.00 154 GLY A O 4
ATOM 2778 N N . HIS A 1 29 ? -0.747 3.383 -5.684 1.00 0.00 155 HIS A N 4
ATOM 2779 C CA . HIS A 1 29 ? 0.251 3.162 -4.599 1.00 0.00 155 HIS A CA 4
ATOM 2780 C C . HIS A 1 29 ? 0.328 1.657 -4.351 1.00 0.00 155 HIS A C 4
ATOM 2781 O O . HIS A 1 29 ? -0.658 1.023 -4.031 1.00 0.00 155 HIS A O 4
ATOM 2794 N N . GLY A 1 30 ? 1.475 1.069 -4.522 1.00 0.00 156 GLY A N 4
ATOM 2795 C CA . GLY A 1 30 ? 1.582 -0.403 -4.323 1.00 0.00 156 GLY A CA 4
ATOM 2796 C C . GLY A 1 30 ? 2.013 -0.732 -2.893 1.00 0.00 156 GLY A C 4
ATOM 2797 O O . GLY A 1 30 ? 3.076 -0.350 -2.444 1.00 0.00 156 GLY A O 4
ATOM 2801 N N . PHE A 1 31 ? 1.194 -1.461 -2.190 1.00 0.00 157 PHE A N 4
ATOM 2802 C CA . PHE A 1 31 ? 1.527 -1.861 -0.794 1.00 0.00 157 PHE A CA 4
ATOM 2803 C C . PHE A 1 31 ? 1.641 -3.379 -0.763 1.00 0.00 157 PHE A C 4
ATOM 2804 O O . PHE A 1 31 ? 1.642 -4.020 -1.791 1.00 0.00 157 PHE A O 4
ATOM 2821 N N . HIS A 1 32 ? 1.748 -3.966 0.386 1.00 0.00 158 HIS A N 4
ATOM 2822 C CA . HIS A 1 32 ? 1.870 -5.446 0.444 1.00 0.00 158 HIS A CA 4
ATOM 2823 C C . HIS A 1 32 ? 0.488 -6.074 0.539 1.00 0.00 158 HIS A C 4
ATOM 2824 O O . HIS A 1 32 ? -0.456 -5.445 0.954 1.00 0.00 158 HIS A O 4
ATOM 2837 N N . ALA A 1 33 ? 0.356 -7.316 0.186 1.00 0.00 159 ALA A N 4
ATOM 2838 C CA . ALA A 1 33 ? -0.973 -7.959 0.307 1.00 0.00 159 ALA A CA 4
ATOM 2839 C C . ALA A 1 33 ? -1.217 -8.209 1.794 1.00 0.00 159 ALA A C 4
ATOM 2840 O O . ALA A 1 33 ? -2.336 -8.218 2.267 1.00 0.00 159 ALA A O 4
ATOM 2847 N N . GLU A 1 34 ? -0.154 -8.403 2.533 1.00 0.00 160 GLU A N 4
ATOM 2848 C CA . GLU A 1 34 ? -0.277 -8.646 3.996 1.00 0.00 160 GLU A CA 4
ATOM 2849 C C . GLU A 1 34 ? -0.378 -7.312 4.742 1.00 0.00 160 GLU A C 4
ATOM 2850 O O . GLU A 1 34 ? -1.274 -7.113 5.536 1.00 0.00 160 GLU A O 4
ATOM 2862 N N . CYS A 1 35 ? 0.526 -6.391 4.506 1.00 0.00 161 CYS A N 4
ATOM 2863 C CA . CYS A 1 35 ? 0.443 -5.089 5.227 1.00 0.00 161 CYS A CA 4
ATOM 2864 C C . CYS A 1 35 ? -0.827 -4.369 4.801 1.00 0.00 161 CYS A C 4
ATOM 2865 O O . CYS A 1 35 ? -1.504 -3.762 5.600 1.00 0.00 161 CYS A O 4
ATOM 2872 N N . VAL A 1 36 ? -1.146 -4.419 3.542 1.00 0.00 162 VAL A N 4
ATOM 2873 C CA . VAL A 1 36 ? -2.377 -3.725 3.062 1.00 0.00 162 VAL A CA 4
ATOM 2874 C C . VAL A 1 36 ? -3.607 -4.311 3.768 1.00 0.00 162 VAL A C 4
ATOM 2875 O O . VAL A 1 36 ? -4.599 -3.637 3.962 1.00 0.00 162 VAL A O 4
ATOM 2888 N N . ASP A 1 37 ? -3.549 -5.557 4.157 1.00 0.00 163 ASP A N 4
ATOM 2889 C CA . ASP A 1 37 ? -4.714 -6.177 4.854 1.00 0.00 163 ASP A CA 4
ATOM 2890 C C . ASP A 1 37 ? -4.728 -5.724 6.315 1.00 0.00 163 ASP A C 4
ATOM 2891 O O . ASP A 1 37 ? -5.733 -5.273 6.826 1.00 0.00 163 ASP A O 4
ATOM 2900 N N . MET A 1 38 ? -3.616 -5.830 6.987 1.00 0.00 164 MET A N 4
ATOM 2901 C CA . MET A 1 38 ? -3.559 -5.393 8.407 1.00 0.00 164 MET A CA 4
ATOM 2902 C C . MET A 1 38 ? -3.816 -3.889 8.472 1.00 0.00 164 MET A C 4
ATOM 2903 O O . MET A 1 38 ? -4.223 -3.358 9.486 1.00 0.00 164 MET A O 4
ATOM 2917 N N . TRP A 1 39 ? -3.579 -3.199 7.389 1.00 0.00 165 TRP A N 4
ATOM 2918 C CA . TRP A 1 39 ? -3.806 -1.730 7.375 1.00 0.00 165 TRP A CA 4
ATOM 2919 C C . TRP A 1 39 ? -5.291 -1.454 7.209 1.00 0.00 165 TRP A C 4
ATOM 2920 O O . TRP A 1 39 ? -5.784 -0.406 7.573 1.00 0.00 165 TRP A O 4
ATOM 2941 N N . LEU A 1 40 ? -6.015 -2.387 6.663 1.00 0.00 166 LEU A N 4
ATOM 2942 C CA . LEU A 1 40 ? -7.459 -2.166 6.484 1.00 0.00 166 LEU A CA 4
ATOM 2943 C C . LEU A 1 40 ? -8.097 -2.154 7.864 1.00 0.00 166 LEU A C 4
ATOM 2944 O O . LEU A 1 40 ? -8.450 -1.114 8.366 1.00 0.00 166 LEU A O 4
ATOM 2960 N N . GLY A 1 41 ? -8.186 -3.309 8.475 1.00 0.00 167 GLY A N 4
ATOM 2961 C CA . GLY A 1 41 ? -8.767 -3.444 9.860 1.00 0.00 167 GLY A CA 4
ATOM 2962 C C . GLY A 1 41 ? -9.641 -2.235 10.224 1.00 0.00 167 GLY A C 4
ATOM 2963 O O . GLY A 1 41 ? -9.578 -1.743 11.332 1.00 0.00 167 GLY A O 4
ATOM 2967 N N . SER A 1 42 ? -10.437 -1.763 9.288 1.00 0.00 168 SER A N 4
ATOM 2968 C CA . SER A 1 42 ? -11.324 -0.573 9.514 1.00 0.00 168 SER A CA 4
ATOM 2969 C C . SER A 1 42 ? -11.232 0.336 8.284 1.00 0.00 168 SER A C 4
ATOM 2970 O O . SER A 1 42 ? -12.195 0.526 7.569 1.00 0.00 168 SER A O 4
ATOM 2978 N N . HIS A 1 43 ? -10.075 0.896 8.027 1.00 0.00 169 HIS A N 4
ATOM 2979 C CA . HIS A 1 43 ? -9.927 1.783 6.839 1.00 0.00 169 HIS A CA 4
ATOM 2980 C C . HIS A 1 43 ? -9.932 0.926 5.572 1.00 0.00 169 HIS A C 4
ATOM 2981 O O . HIS A 1 43 ? -9.004 0.193 5.306 1.00 0.00 169 HIS A O 4
ATOM 2995 N N . SER A 1 44 ? -10.964 1.026 4.782 1.00 0.00 170 SER A N 4
ATOM 2996 C CA . SER A 1 44 ? -11.018 0.230 3.524 1.00 0.00 170 SER A CA 4
ATOM 2997 C C . SER A 1 44 ? -10.506 1.107 2.389 1.00 0.00 170 SER A C 4
ATOM 2998 O O . SER A 1 44 ? -11.147 1.265 1.369 1.00 0.00 170 SER A O 4
ATOM 3006 N N . THR A 1 45 ? -9.364 1.705 2.577 1.00 0.00 171 THR A N 4
ATOM 3007 C CA . THR A 1 45 ? -8.813 2.604 1.533 1.00 0.00 171 THR A CA 4
ATOM 3008 C C . THR A 1 45 ? -7.289 2.470 1.468 1.00 0.00 171 THR A C 4
ATOM 3009 O O . THR A 1 45 ? -6.682 1.673 2.155 1.00 0.00 171 THR A O 4
ATOM 3020 N N . CYS A 1 46 ? -6.683 3.261 0.633 1.00 0.00 172 CYS A N 4
ATOM 3021 C CA . CYS A 1 46 ? -5.203 3.239 0.466 1.00 0.00 172 CYS A CA 4
ATOM 3022 C C . CYS A 1 46 ? -4.558 3.812 1.738 1.00 0.00 172 CYS A C 4
ATOM 3023 O O . CYS A 1 46 ? -5.015 4.811 2.257 1.00 0.00 172 CYS A O 4
ATOM 3030 N N . PRO A 1 47 ? -3.531 3.150 2.224 1.00 0.00 173 PRO A N 4
ATOM 3031 C CA . PRO A 1 47 ? -2.837 3.565 3.460 1.00 0.00 173 PRO A CA 4
ATOM 3032 C C . PRO A 1 47 ? -1.947 4.786 3.281 1.00 0.00 173 PRO A C 4
ATOM 3033 O O . PRO A 1 47 ? -1.617 5.448 4.245 1.00 0.00 173 PRO A O 4
ATOM 3044 N N . LEU A 1 48 ? -1.509 5.090 2.101 1.00 0.00 174 LEU A N 4
ATOM 3045 C CA . LEU A 1 48 ? -0.607 6.258 1.995 1.00 0.00 174 LEU A CA 4
ATOM 3046 C C . LEU A 1 48 ? -1.373 7.522 1.608 1.00 0.00 174 LEU A C 4
ATOM 3047 O O . LEU A 1 48 ? -1.115 8.588 2.131 1.00 0.00 174 LEU A O 4
ATOM 3063 N N . CYS A 1 49 ? -2.315 7.432 0.715 1.00 0.00 175 CYS A N 4
ATOM 3064 C CA . CYS A 1 49 ? -3.071 8.656 0.344 1.00 0.00 175 CYS A CA 4
ATOM 3065 C C . CYS A 1 49 ? -4.486 8.570 0.938 1.00 0.00 175 CYS A C 4
ATOM 3066 O O . CYS A 1 49 ? -4.965 9.519 1.518 1.00 0.00 175 CYS A O 4
ATOM 3073 N N . ARG A 1 50 ? -5.128 7.424 0.807 1.00 0.00 176 ARG A N 4
ATOM 3074 C CA . ARG A 1 50 ? -6.503 7.188 1.363 1.00 0.00 176 ARG A CA 4
ATOM 3075 C C . ARG A 1 50 ? -7.529 7.265 0.246 1.00 0.00 176 ARG A C 4
ATOM 3076 O O . ARG A 1 50 ? -8.653 7.686 0.433 1.00 0.00 176 ARG A O 4
ATOM 3097 N N . LEU A 1 51 ? -7.148 6.808 -0.910 1.00 0.00 177 LEU A N 4
ATOM 3098 C CA . LEU A 1 51 ? -8.075 6.784 -2.054 1.00 0.00 177 LEU A CA 4
ATOM 3099 C C . LEU A 1 51 ? -8.796 5.432 -2.032 1.00 0.00 177 LEU A C 4
ATOM 3100 O O . LEU A 1 51 ? -8.236 4.417 -2.397 1.00 0.00 177 LEU A O 4
ATOM 3116 N N . THR A 1 52 ? -10.025 5.405 -1.595 1.00 0.00 178 THR A N 4
ATOM 3117 C CA . THR A 1 52 ? -10.771 4.113 -1.535 1.00 0.00 178 THR A CA 4
ATOM 3118 C C . THR A 1 52 ? -10.504 3.283 -2.791 1.00 0.00 178 THR A C 4
ATOM 3119 O O . THR A 1 52 ? -10.171 3.799 -3.837 1.00 0.00 178 THR A O 4
ATOM 3130 N N . VAL A 1 53 ? -10.651 1.994 -2.689 1.00 0.00 179 VAL A N 4
ATOM 3131 C CA . VAL A 1 53 ? -10.410 1.120 -3.872 1.00 0.00 179 VAL A CA 4
ATOM 3132 C C . VAL A 1 53 ? -11.734 0.507 -4.331 1.00 0.00 179 VAL A C 4
ATOM 3133 O O . VAL A 1 53 ? -11.929 0.229 -5.498 1.00 0.00 179 VAL A O 4
ATOM 3146 N N . VAL A 1 54 ? -12.646 0.292 -3.422 1.00 0.00 180 VAL A N 4
ATOM 3147 C CA . VAL A 1 54 ? -13.955 -0.304 -3.803 1.00 0.00 180 VAL A CA 4
ATOM 3148 C C . VAL A 1 54 ? -15.071 0.716 -3.564 1.00 0.00 180 VAL A C 4
ATOM 3149 O O . VAL A 1 54 ? -15.438 0.996 -2.440 1.00 0.00 180 VAL A O 4
ATOM 3162 N N . VAL A 1 55 ? -15.616 1.272 -4.612 1.00 0.00 181 VAL A N 4
ATOM 3163 C CA . VAL A 1 55 ? -16.708 2.272 -4.441 1.00 0.00 181 VAL A CA 4
ATOM 3164 C C . VAL A 1 55 ? -18.062 1.566 -4.533 1.00 0.00 181 VAL A C 4
ATOM 3165 O O . VAL A 1 55 ? -18.991 2.172 -5.043 1.00 0.00 181 VAL A O 4
ATOM 3181 N N . ALA A 1 1 ? 21.480 7.048 1.662 1.00 0.00 127 ALA A N 5
ATOM 3182 C CA . ALA A 1 1 ? 20.353 7.953 2.023 1.00 0.00 127 ALA A CA 5
ATOM 3183 C C . ALA A 1 1 ? 19.548 8.291 0.767 1.00 0.00 127 ALA A C 5
ATOM 3184 O O . ALA A 1 1 ? 20.088 8.414 -0.314 1.00 0.00 127 ALA A O 5
ATOM 3193 N N . MET A 1 2 ? 18.258 8.442 0.900 1.00 0.00 128 MET A N 5
ATOM 3194 C CA . MET A 1 2 ? 17.420 8.771 -0.288 1.00 0.00 128 MET A CA 5
ATOM 3195 C C . MET A 1 2 ? 17.320 7.545 -1.198 1.00 0.00 128 MET A C 5
ATOM 3196 O O . MET A 1 2 ? 18.046 7.416 -2.163 1.00 0.00 128 MET A O 5
ATOM 3210 N N . ASP A 1 3 ? 16.426 6.643 -0.897 1.00 0.00 129 ASP A N 5
ATOM 3211 C CA . ASP A 1 3 ? 16.280 5.427 -1.745 1.00 0.00 129 ASP A CA 5
ATOM 3212 C C . ASP A 1 3 ? 15.308 5.717 -2.889 1.00 0.00 129 ASP A C 5
ATOM 3213 O O . ASP A 1 3 ? 14.780 6.805 -3.008 1.00 0.00 129 ASP A O 5
ATOM 3222 N N . ASP A 1 4 ? 15.065 4.752 -3.733 1.00 0.00 130 ASP A N 5
ATOM 3223 C CA . ASP A 1 4 ? 14.126 4.972 -4.869 1.00 0.00 130 ASP A CA 5
ATOM 3224 C C . ASP A 1 4 ? 13.146 3.799 -4.956 1.00 0.00 130 ASP A C 5
ATOM 3225 O O . ASP A 1 4 ? 13.486 2.672 -4.655 1.00 0.00 130 ASP A O 5
ATOM 3234 N N . GLY A 1 5 ? 11.934 4.056 -5.365 1.00 0.00 131 GLY A N 5
ATOM 3235 C CA . GLY A 1 5 ? 10.934 2.955 -5.471 1.00 0.00 131 GLY A CA 5
ATOM 3236 C C . GLY A 1 5 ? 9.785 3.213 -4.494 1.00 0.00 131 GLY A C 5
ATOM 3237 O O . GLY A 1 5 ? 9.917 3.966 -3.549 1.00 0.00 131 GLY A O 5
ATOM 3241 N N . VAL A 1 6 ? 8.659 2.593 -4.714 1.00 0.00 132 VAL A N 5
ATOM 3242 C CA . VAL A 1 6 ? 7.500 2.800 -3.800 1.00 0.00 132 VAL A CA 5
ATOM 3243 C C . VAL A 1 6 ? 7.872 2.341 -2.390 1.00 0.00 132 VAL A C 5
ATOM 3244 O O . VAL A 1 6 ? 8.583 1.372 -2.210 1.00 0.00 132 VAL A O 5
ATOM 3257 N N . GLU A 1 7 ? 7.394 3.025 -1.386 1.00 0.00 133 GLU A N 5
ATOM 3258 C CA . GLU A 1 7 ? 7.721 2.621 0.011 1.00 0.00 133 GLU A CA 5
ATOM 3259 C C . GLU A 1 7 ? 6.451 2.188 0.745 1.00 0.00 133 GLU A C 5
ATOM 3260 O O . GLU A 1 7 ? 5.491 2.926 0.848 1.00 0.00 133 GLU A O 5
ATOM 3272 N N . CYS A 1 8 ? 6.454 0.995 1.265 1.00 0.00 134 CYS A N 5
ATOM 3273 C CA . CYS A 1 8 ? 5.268 0.490 2.011 1.00 0.00 134 CYS A CA 5
ATOM 3274 C C . CYS A 1 8 ? 5.017 1.397 3.217 1.00 0.00 134 CYS A C 5
ATOM 3275 O O . CYS A 1 8 ? 5.795 1.440 4.147 1.00 0.00 134 CYS A O 5
ATOM 3282 N N . ALA A 1 9 ? 3.942 2.133 3.206 1.00 0.00 135 ALA A N 5
ATOM 3283 C CA . ALA A 1 9 ? 3.655 3.041 4.350 1.00 0.00 135 ALA A CA 5
ATOM 3284 C C . ALA A 1 9 ? 3.384 2.213 5.606 1.00 0.00 135 ALA A C 5
ATOM 3285 O O . ALA A 1 9 ? 3.280 2.742 6.696 1.00 0.00 135 ALA A O 5
ATOM 3292 N N . VAL A 1 10 ? 3.257 0.922 5.469 1.00 0.00 136 VAL A N 5
ATOM 3293 C CA . VAL A 1 10 ? 2.980 0.078 6.666 1.00 0.00 136 VAL A CA 5
ATOM 3294 C C . VAL A 1 10 ? 4.272 -0.562 7.186 1.00 0.00 136 VAL A C 5
ATOM 3295 O O . VAL A 1 10 ? 4.721 -0.257 8.272 1.00 0.00 136 VAL A O 5
ATOM 3308 N N . CYS A 1 11 ? 4.880 -1.451 6.436 1.00 0.00 137 CYS A N 5
ATOM 3309 C CA . CYS A 1 11 ? 6.132 -2.082 6.945 1.00 0.00 137 CYS A CA 5
ATOM 3310 C C . CYS A 1 11 ? 7.355 -1.313 6.433 1.00 0.00 137 CYS A C 5
ATOM 3311 O O . CYS A 1 11 ? 8.451 -1.469 6.934 1.00 0.00 137 CYS A O 5
ATOM 3318 N N . LEU A 1 12 ? 7.178 -0.483 5.441 1.00 0.00 138 LEU A N 5
ATOM 3319 C CA . LEU A 1 12 ? 8.330 0.295 4.901 1.00 0.00 138 LEU A CA 5
ATOM 3320 C C . LEU A 1 12 ? 9.427 -0.672 4.459 1.00 0.00 138 LEU A C 5
ATOM 3321 O O . LEU A 1 12 ? 10.600 -0.442 4.677 1.00 0.00 138 LEU A O 5
ATOM 3337 N N . ALA A 1 13 ? 9.051 -1.755 3.839 1.00 0.00 139 ALA A N 5
ATOM 3338 C CA . ALA A 1 13 ? 10.067 -2.743 3.379 1.00 0.00 139 ALA A CA 5
ATOM 3339 C C . ALA A 1 13 ? 10.235 -2.633 1.862 1.00 0.00 139 ALA A 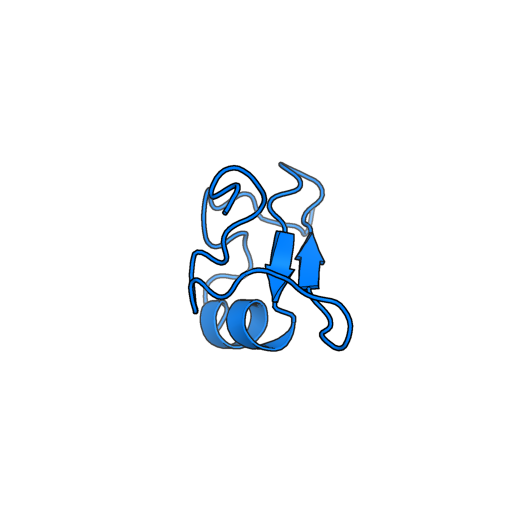C 5
ATOM 3340 O O . ALA A 1 13 ? 9.279 -2.696 1.115 1.00 0.00 139 ALA A O 5
ATOM 3347 N N . GLU A 1 14 ? 11.446 -2.470 1.400 1.00 0.00 140 GLU A N 5
ATOM 3348 C CA . GLU A 1 14 ? 11.674 -2.357 -0.068 1.00 0.00 140 GLU A CA 5
ATOM 3349 C C . GLU A 1 14 ? 10.873 -3.440 -0.793 1.00 0.00 140 GLU A C 5
ATOM 3350 O O . GLU A 1 14 ? 11.092 -4.620 -0.602 1.00 0.00 140 GLU A O 5
ATOM 3362 N N . LEU A 1 15 ? 9.944 -3.048 -1.621 1.00 0.00 141 LEU A N 5
ATOM 3363 C CA . LEU A 1 15 ? 9.127 -4.055 -2.355 1.00 0.00 141 LEU A CA 5
ATOM 3364 C C . LEU A 1 15 ? 10.044 -4.923 -3.221 1.00 0.00 141 LEU A C 5
ATOM 3365 O O . LEU A 1 15 ? 10.415 -4.551 -4.316 1.00 0.00 141 LEU A O 5
ATOM 3381 N N . GLU A 1 16 ? 10.411 -6.079 -2.737 1.00 0.00 142 GLU A N 5
ATOM 3382 C CA . GLU A 1 16 ? 11.302 -6.970 -3.530 1.00 0.00 142 GLU A CA 5
ATOM 3383 C C . GLU A 1 16 ? 10.530 -8.227 -3.938 1.00 0.00 142 GLU A C 5
ATOM 3384 O O . GLU A 1 16 ? 9.538 -8.582 -3.334 1.00 0.00 142 GLU A O 5
ATOM 3396 N N . ASP A 1 17 ? 10.977 -8.903 -4.962 1.00 0.00 143 ASP A N 5
ATOM 3397 C CA . ASP A 1 17 ? 10.267 -10.134 -5.410 1.00 0.00 143 ASP A CA 5
ATOM 3398 C C . ASP A 1 17 ? 10.096 -11.088 -4.226 1.00 0.00 143 ASP A C 5
ATOM 3399 O O . ASP A 1 17 ? 10.921 -11.144 -3.336 1.00 0.00 143 ASP A O 5
ATOM 3408 N N . GLY A 1 18 ? 9.029 -11.840 -4.209 1.00 0.00 144 GLY A N 5
ATOM 3409 C CA . GLY A 1 18 ? 8.803 -12.791 -3.083 1.00 0.00 144 GLY A CA 5
ATOM 3410 C C . GLY A 1 18 ? 7.531 -12.399 -2.328 1.00 0.00 144 GLY A C 5
ATOM 3411 O O . GLY A 1 18 ? 7.096 -13.089 -1.427 1.00 0.00 144 GLY A O 5
ATOM 3415 N N . GLU A 1 19 ? 6.929 -11.297 -2.687 1.00 0.00 145 GLU A N 5
ATOM 3416 C CA . GLU A 1 19 ? 5.685 -10.866 -1.986 1.00 0.00 145 GLU A CA 5
ATOM 3417 C C . GLU A 1 19 ? 4.604 -10.538 -3.018 1.00 0.00 145 GLU A C 5
ATOM 3418 O O . GLU A 1 19 ? 4.824 -10.626 -4.210 1.00 0.00 145 GLU A O 5
ATOM 3430 N N . GLU A 1 20 ? 3.439 -10.158 -2.571 1.00 0.00 146 GLU A N 5
ATOM 3431 C CA . GLU A 1 20 ? 2.347 -9.823 -3.528 1.00 0.00 146 GLU A CA 5
ATOM 3432 C C . GLU A 1 20 ? 1.749 -8.461 -3.164 1.00 0.00 146 GLU A C 5
ATOM 3433 O O . GLU A 1 20 ? 0.705 -8.374 -2.549 1.00 0.00 146 GLU A O 5
ATOM 3445 N N . ALA A 1 21 ? 2.405 -7.399 -3.542 1.00 0.00 147 ALA A N 5
ATOM 3446 C CA . ALA A 1 21 ? 1.881 -6.040 -3.223 1.00 0.00 147 ALA A CA 5
ATOM 3447 C C . ALA A 1 21 ? 0.614 -5.778 -4.039 1.00 0.00 147 ALA A C 5
ATOM 3448 O O . ALA A 1 21 ? 0.507 -6.177 -5.182 1.00 0.00 147 ALA A O 5
ATOM 3455 N N . ARG A 1 22 ? -0.347 -5.113 -3.462 1.00 0.00 148 ARG A N 5
ATOM 3456 C CA . ARG A 1 22 ? -1.606 -4.829 -4.201 1.00 0.00 148 ARG A CA 5
ATOM 3457 C C . ARG A 1 22 ? -1.676 -3.337 -4.549 1.00 0.00 148 ARG A C 5
ATOM 3458 O O . ARG A 1 22 ? -1.633 -2.486 -3.683 1.00 0.00 148 ARG A O 5
ATOM 3479 N N . PHE A 1 23 ? -1.796 -3.019 -5.810 1.00 0.00 149 PHE A N 5
ATOM 3480 C CA . PHE A 1 23 ? -1.882 -1.586 -6.220 1.00 0.00 149 PHE A CA 5
ATOM 3481 C C . PHE A 1 23 ? -3.360 -1.201 -6.347 1.00 0.00 149 PHE A C 5
ATOM 3482 O O . PHE A 1 23 ? -4.186 -2.018 -6.705 1.00 0.00 149 PHE A O 5
ATOM 3499 N N . LEU A 1 24 ? -3.714 0.023 -6.054 1.00 0.00 150 LEU A N 5
ATOM 3500 C CA . LEU A 1 24 ? -5.151 0.410 -6.161 1.00 0.00 150 LEU A CA 5
ATOM 3501 C C . LEU A 1 24 ? -5.410 1.101 -7.506 1.00 0.00 150 LEU A C 5
ATOM 3502 O O . LEU A 1 24 ? -4.520 1.696 -8.081 1.00 0.00 150 LEU A O 5
ATOM 3518 N N . PRO A 1 25 ? -6.629 0.976 -7.972 1.00 0.00 151 PRO A N 5
ATOM 3519 C CA . PRO A 1 25 ? -7.063 1.548 -9.263 1.00 0.00 151 PRO A CA 5
ATOM 3520 C C . PRO A 1 25 ? -7.356 3.050 -9.148 1.00 0.00 151 PRO A C 5
ATOM 3521 O O . PRO A 1 25 ? -7.723 3.691 -10.113 1.00 0.00 151 PRO A O 5
ATOM 3532 N N . ARG A 1 26 ? -7.212 3.617 -7.983 1.00 0.00 152 ARG A N 5
ATOM 3533 C CA . ARG A 1 26 ? -7.502 5.072 -7.828 1.00 0.00 152 ARG A CA 5
ATOM 3534 C C . ARG A 1 26 ? -6.233 5.884 -8.017 1.00 0.00 152 ARG A C 5
ATOM 3535 O O . ARG A 1 26 ? -6.209 6.898 -8.685 1.00 0.00 152 ARG A O 5
ATOM 3556 N N . CYS A 1 27 ? -5.196 5.455 -7.382 1.00 0.00 153 CYS A N 5
ATOM 3557 C CA . CYS A 1 27 ? -3.909 6.193 -7.443 1.00 0.00 153 CYS A CA 5
ATOM 3558 C C . CYS A 1 27 ? -2.810 5.306 -8.025 1.00 0.00 153 CYS A C 5
ATOM 3559 O O . CYS A 1 27 ? -2.075 5.709 -8.904 1.00 0.00 153 CYS A O 5
ATOM 3566 N N . GLY A 1 28 ? -2.682 4.110 -7.531 1.00 0.00 154 GLY A N 5
ATOM 3567 C CA . GLY A 1 28 ? -1.618 3.208 -8.042 1.00 0.00 154 GLY A CA 5
ATOM 3568 C C . GLY A 1 28 ? -0.587 2.975 -6.937 1.00 0.00 154 GLY A C 5
ATOM 3569 O O . GLY A 1 28 ? 0.422 2.331 -7.147 1.00 0.00 154 GLY A O 5
ATOM 3573 N N . HIS A 1 29 ? -0.835 3.478 -5.753 1.00 0.00 155 HIS A N 5
ATOM 3574 C CA . HIS A 1 29 ? 0.138 3.255 -4.646 1.00 0.00 155 HIS A CA 5
ATOM 3575 C C . HIS A 1 29 ? 0.205 1.751 -4.395 1.00 0.00 155 HIS A C 5
ATOM 3576 O O . HIS A 1 29 ? -0.788 1.122 -4.088 1.00 0.00 155 HIS A O 5
ATOM 3589 N N . GLY A 1 30 ? 1.351 1.157 -4.551 1.00 0.00 156 GLY A N 5
ATOM 3590 C CA . GLY A 1 30 ? 1.447 -0.314 -4.349 1.00 0.00 156 GLY A CA 5
ATOM 3591 C C . GLY A 1 30 ? 1.904 -0.639 -2.927 1.00 0.00 156 GLY A C 5
ATOM 3592 O O . GLY A 1 30 ? 2.976 -0.260 -2.498 1.00 0.00 156 GLY A O 5
ATOM 3596 N N . PHE A 1 31 ? 1.094 -1.360 -2.206 1.00 0.00 157 PHE A N 5
ATOM 3597 C CA . PHE A 1 31 ? 1.451 -1.753 -0.815 1.00 0.00 157 PHE A CA 5
ATOM 3598 C C . PHE A 1 31 ? 1.563 -3.272 -0.781 1.00 0.00 157 PHE A C 5
ATOM 3599 O O . PHE A 1 31 ? 1.476 -3.921 -1.799 1.00 0.00 157 PHE A O 5
ATOM 3616 N N . HIS A 1 32 ? 1.766 -3.848 0.360 1.00 0.00 158 HIS A N 5
ATOM 3617 C CA . HIS A 1 32 ? 1.896 -5.328 0.416 1.00 0.00 158 HIS A CA 5
ATOM 3618 C C . HIS A 1 32 ? 0.522 -5.969 0.525 1.00 0.00 158 HIS A C 5
ATOM 3619 O O . HIS A 1 32 ? -0.426 -5.350 0.941 1.00 0.00 158 HIS A O 5
ATOM 3632 N N . ALA A 1 33 ? 0.409 -7.217 0.187 1.00 0.00 159 ALA A N 5
ATOM 3633 C CA . ALA A 1 33 ? -0.907 -7.884 0.323 1.00 0.00 159 ALA A CA 5
ATOM 3634 C C . ALA A 1 33 ? -1.128 -8.122 1.814 1.00 0.00 159 ALA A C 5
ATOM 3635 O O . ALA A 1 33 ? -2.241 -8.149 2.302 1.00 0.00 159 ALA A O 5
ATOM 3642 N N . GLU A 1 34 ? -0.050 -8.284 2.540 1.00 0.00 160 GLU A N 5
ATOM 3643 C CA . GLU A 1 34 ? -0.146 -8.512 4.007 1.00 0.00 160 GLU A CA 5
ATOM 3644 C C . GLU A 1 34 ? -0.252 -7.170 4.741 1.00 0.00 160 GLU A C 5
ATOM 3645 O O . GLU A 1 34 ? -1.127 -6.978 5.556 1.00 0.00 160 GLU A O 5
ATOM 3657 N N . CYS A 1 35 ? 0.633 -6.238 4.474 1.00 0.00 161 CYS A N 5
ATOM 3658 C CA . CYS A 1 35 ? 0.553 -4.928 5.183 1.00 0.00 161 CYS A CA 5
ATOM 3659 C C . CYS A 1 35 ? -0.718 -4.205 4.759 1.00 0.00 161 CYS A C 5
ATOM 3660 O O . CYS A 1 35 ? -1.359 -3.546 5.549 1.00 0.00 161 CYS A O 5
ATOM 3667 N N . VAL A 1 36 ? -1.081 -4.313 3.516 1.00 0.00 162 VAL A N 5
ATOM 3668 C CA . VAL A 1 36 ? -2.317 -3.621 3.041 1.00 0.00 162 VAL A CA 5
ATOM 3669 C C . VAL A 1 36 ? -3.546 -4.231 3.730 1.00 0.00 162 VAL A C 5
ATOM 3670 O O . VAL A 1 36 ? -4.522 -3.555 3.987 1.00 0.00 162 VAL A O 5
ATOM 3683 N N . ASP A 1 37 ? -3.506 -5.502 4.032 1.00 0.00 163 ASP A N 5
ATOM 3684 C CA . ASP A 1 37 ? -4.672 -6.148 4.707 1.00 0.00 163 ASP A CA 5
ATOM 3685 C C . ASP A 1 37 ? -4.708 -5.728 6.176 1.00 0.00 163 ASP A C 5
ATOM 3686 O O . ASP A 1 37 ? -5.720 -5.287 6.681 1.00 0.00 163 ASP A O 5
ATOM 3695 N N . MET A 1 38 ? -3.608 -5.854 6.863 1.00 0.00 164 MET A N 5
ATOM 3696 C CA . MET A 1 38 ? -3.573 -5.450 8.294 1.00 0.00 164 MET A CA 5
ATOM 3697 C C . MET A 1 38 ? -3.778 -3.940 8.380 1.00 0.00 164 MET A C 5
ATOM 3698 O O . MET A 1 38 ? -4.213 -3.415 9.387 1.00 0.00 164 MET A O 5
ATOM 3712 N N . TRP A 1 39 ? -3.476 -3.238 7.321 1.00 0.00 165 TRP A N 5
ATOM 3713 C CA . TRP A 1 39 ? -3.659 -1.761 7.328 1.00 0.00 165 TRP A CA 5
ATOM 3714 C C . TRP A 1 39 ? -5.135 -1.448 7.162 1.00 0.00 165 TRP A C 5
ATOM 3715 O O . TRP A 1 39 ? -5.594 -0.375 7.497 1.00 0.00 165 TRP A O 5
ATOM 3736 N N . LEU A 1 40 ? -5.889 -2.372 6.641 1.00 0.00 166 LEU A N 5
ATOM 3737 C CA . LEU A 1 40 ? -7.324 -2.102 6.457 1.00 0.00 166 LEU A CA 5
ATOM 3738 C C . LEU A 1 40 ? -8.005 -2.233 7.808 1.00 0.00 166 LEU A C 5
ATOM 3739 O O . LEU A 1 40 ? -8.330 -1.247 8.428 1.00 0.00 166 LEU A O 5
ATOM 3755 N N . GLY A 1 41 ? -8.170 -3.445 8.275 1.00 0.00 167 GLY A N 5
ATOM 3756 C CA . GLY A 1 41 ? -8.812 -3.690 9.612 1.00 0.00 167 GLY A CA 5
ATOM 3757 C C . GLY A 1 41 ? -9.762 -2.541 9.979 1.00 0.00 167 GLY A C 5
ATOM 3758 O O . GLY A 1 41 ? -9.864 -2.165 11.128 1.00 0.00 167 GLY A O 5
ATOM 3762 N N . SER A 1 42 ? -10.436 -1.981 8.997 1.00 0.00 168 SER A N 5
ATOM 3763 C CA . SER A 1 42 ? -11.371 -0.834 9.234 1.00 0.00 168 SER A CA 5
ATOM 3764 C C . SER A 1 42 ? -11.297 0.108 8.027 1.00 0.00 168 SER A C 5
ATOM 3765 O O . SER A 1 42 ? -12.274 0.330 7.339 1.00 0.00 168 SER A O 5
ATOM 3773 N N . HIS A 1 43 ? -10.140 0.665 7.766 1.00 0.00 169 HIS A N 5
ATOM 3774 C CA . HIS A 1 43 ? -9.999 1.591 6.605 1.00 0.00 169 HIS A CA 5
ATOM 3775 C C . HIS A 1 43 ? -10.046 0.790 5.304 1.00 0.00 169 HIS A C 5
ATOM 3776 O O . HIS A 1 43 ? -9.138 0.050 4.984 1.00 0.00 1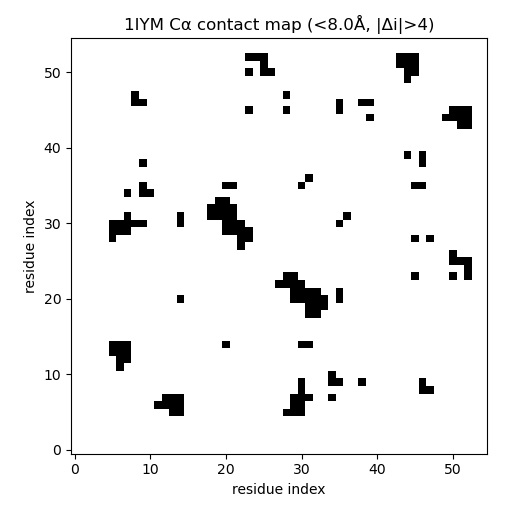69 HIS A O 5
ATOM 3790 N N . SER A 1 44 ? -11.090 0.954 4.540 1.00 0.00 170 SER A N 5
ATOM 3791 C CA . SER A 1 44 ? -11.192 0.227 3.245 1.00 0.00 170 SER A CA 5
ATOM 3792 C C . SER A 1 44 ? -10.665 1.148 2.154 1.00 0.00 170 SER A C 5
ATOM 3793 O O . SER A 1 44 ? -11.259 1.302 1.106 1.00 0.00 170 SER A O 5
ATOM 3801 N N . THR A 1 45 ? -9.558 1.783 2.414 1.00 0.00 171 THR A N 5
ATOM 3802 C CA . THR A 1 45 ? -8.986 2.725 1.422 1.00 0.00 171 THR A CA 5
ATOM 3803 C C . THR A 1 45 ? -7.472 2.540 1.329 1.00 0.00 171 THR A C 5
ATOM 3804 O O . THR A 1 45 ? -6.883 1.701 1.980 1.00 0.00 171 THR A O 5
ATOM 3815 N N . CYS A 1 46 ? -6.853 3.339 0.513 1.00 0.00 172 CYS A N 5
ATOM 3816 C CA . CYS A 1 46 ? -5.379 3.277 0.321 1.00 0.00 172 CYS A CA 5
ATOM 3817 C C . CYS A 1 46 ? -4.694 3.818 1.587 1.00 0.00 172 CYS A C 5
ATOM 3818 O O . CYS A 1 46 ? -5.126 4.812 2.136 1.00 0.00 172 CYS A O 5
ATOM 3825 N N . PRO A 1 47 ? -3.661 3.137 2.035 1.00 0.00 173 PRO A N 5
ATOM 3826 C CA . PRO A 1 47 ? -2.932 3.528 3.259 1.00 0.00 173 PRO A CA 5
ATOM 3827 C C . PRO A 1 47 ? -2.046 4.752 3.078 1.00 0.00 173 PRO A C 5
ATOM 3828 O O . PRO A 1 47 ? -1.648 5.365 4.049 1.00 0.00 173 PRO A O 5
ATOM 3839 N N . LEU A 1 48 ? -1.689 5.117 1.887 1.00 0.00 174 LEU A N 5
ATOM 3840 C CA . LEU A 1 48 ? -0.793 6.292 1.784 1.00 0.00 174 LEU A CA 5
ATOM 3841 C C . LEU A 1 48 ? -1.573 7.553 1.413 1.00 0.00 174 LEU A C 5
ATOM 3842 O O . LEU A 1 48 ? -1.321 8.616 1.945 1.00 0.00 174 LEU A O 5
ATOM 3858 N N . CYS A 1 49 ? -2.525 7.464 0.528 1.00 0.00 175 CYS A N 5
ATOM 3859 C CA . CYS A 1 49 ? -3.297 8.686 0.181 1.00 0.00 175 CYS A CA 5
ATOM 3860 C C . CYS A 1 49 ? -4.692 8.573 0.810 1.00 0.00 175 CYS A C 5
ATOM 3861 O O . CYS A 1 49 ? -5.165 9.506 1.421 1.00 0.00 175 CYS A O 5
ATOM 3868 N N . ARG A 1 50 ? -5.319 7.417 0.693 1.00 0.00 176 ARG A N 5
ATOM 3869 C CA . ARG A 1 50 ? -6.665 7.165 1.315 1.00 0.00 176 ARG A CA 5
ATOM 3870 C C . ARG A 1 50 ? -7.788 7.316 0.297 1.00 0.00 176 ARG A C 5
ATOM 3871 O O . ARG A 1 50 ? -8.897 7.677 0.637 1.00 0.00 176 ARG A O 5
ATOM 3892 N N . LEU A 1 51 ? -7.536 7.001 -0.939 1.00 0.00 177 LEU A N 5
ATOM 3893 C CA . LEU A 1 51 ? -8.619 7.084 -1.943 1.00 0.00 177 LEU A CA 5
ATOM 3894 C C . LEU A 1 51 ? -9.477 5.824 -1.793 1.00 0.00 177 LEU A C 5
ATOM 3895 O O . LEU A 1 51 ? -9.161 4.785 -2.335 1.00 0.00 177 LEU A O 5
ATOM 3911 N N . THR A 1 52 ? -10.546 5.887 -1.042 1.00 0.00 178 THR A N 5
ATOM 3912 C CA . THR A 1 52 ? -11.383 4.664 -0.868 1.00 0.00 178 THR A CA 5
ATOM 3913 C C . THR A 1 52 ? -11.615 4.013 -2.219 1.00 0.00 178 THR A C 5
ATOM 3914 O O . THR A 1 52 ? -11.757 4.676 -3.221 1.00 0.00 178 THR A O 5
ATOM 3925 N N . VAL A 1 53 ? -11.655 2.716 -2.252 1.00 0.00 179 VAL A N 5
ATOM 3926 C CA . VAL A 1 53 ? -11.871 2.014 -3.551 1.00 0.00 179 VAL A CA 5
ATOM 3927 C C . VAL A 1 53 ? -13.269 1.392 -3.564 1.00 0.00 179 VAL A C 5
ATOM 3928 O O . VAL A 1 53 ? -13.789 1.032 -4.602 1.00 0.00 179 VAL A O 5
ATOM 3941 N N . VAL A 1 54 ? -13.884 1.268 -2.419 1.00 0.00 180 VAL A N 5
ATOM 3942 C CA . VAL A 1 54 ? -15.247 0.675 -2.365 1.00 0.00 180 VAL A CA 5
ATOM 3943 C C . VAL A 1 54 ? -16.255 1.759 -1.977 1.00 0.00 180 VAL A C 5
ATOM 3944 O O . VAL A 1 54 ? -16.201 2.312 -0.897 1.00 0.00 180 VAL A O 5
ATOM 3957 N N . VAL A 1 55 ? -17.176 2.069 -2.850 1.00 0.00 181 VAL A N 5
ATOM 3958 C CA . VAL A 1 55 ? -18.185 3.118 -2.527 1.00 0.00 181 VAL A CA 5
ATOM 3959 C C . VAL A 1 55 ? -19.346 2.490 -1.754 1.00 0.00 181 VAL A C 5
ATOM 3960 O O . VAL A 1 55 ? -20.430 3.047 -1.795 1.00 0.00 181 VAL A O 5
ATOM 3976 N N . ALA A 1 1 ? 16.402 16.177 -3.977 1.00 0.00 127 ALA A N 6
ATOM 3977 C CA . ALA A 1 1 ? 15.382 15.602 -4.899 1.00 0.00 127 ALA A CA 6
ATOM 3978 C C . ALA A 1 1 ? 15.933 14.323 -5.531 1.00 0.00 127 ALA A C 6
ATOM 3979 O O . ALA A 1 1 ? 16.808 14.361 -6.373 1.00 0.00 127 ALA A O 6
ATOM 3988 N N . MET A 1 2 ? 15.427 13.188 -5.132 1.00 0.00 128 MET A N 6
ATOM 3989 C CA . MET A 1 2 ? 15.922 11.907 -5.712 1.00 0.00 128 MET A CA 6
ATOM 3990 C C . MET A 1 2 ? 14.734 11.071 -6.190 1.00 0.00 128 MET A C 6
ATOM 3991 O O . MET A 1 2 ? 13.692 11.042 -5.566 1.00 0.00 128 MET A O 6
ATOM 4005 N N . ASP A 1 3 ? 14.882 10.390 -7.292 1.00 0.00 129 ASP A N 6
ATOM 4006 C CA . ASP A 1 3 ? 13.763 9.555 -7.808 1.00 0.00 129 ASP A CA 6
ATOM 4007 C C . ASP A 1 3 ? 13.469 8.430 -6.815 1.00 0.00 129 ASP A C 6
ATOM 4008 O O . ASP A 1 3 ? 14.248 7.512 -6.654 1.00 0.00 129 ASP A O 6
ATOM 4017 N N . ASP A 1 4 ? 12.351 8.494 -6.146 1.00 0.00 130 ASP A N 6
ATOM 4018 C CA . ASP A 1 4 ? 12.009 7.427 -5.162 1.00 0.00 130 ASP A CA 6
ATOM 4019 C C . ASP A 1 4 ? 11.015 6.451 -5.793 1.00 0.00 130 ASP A C 6
ATOM 4020 O O . ASP A 1 4 ? 10.299 6.787 -6.716 1.00 0.00 130 ASP A O 6
ATOM 4029 N N . GLY A 1 5 ? 10.965 5.244 -5.302 1.00 0.00 131 GLY A N 6
ATOM 4030 C CA . GLY A 1 5 ? 10.015 4.248 -5.872 1.00 0.00 131 GLY A CA 6
ATOM 4031 C C . GLY A 1 5 ? 8.746 4.209 -5.020 1.00 0.00 131 GLY A C 6
ATOM 4032 O O . GLY A 1 5 ? 8.179 5.231 -4.688 1.00 0.00 131 GLY A O 6
ATOM 4036 N N . VAL A 1 6 ? 8.297 3.039 -4.660 1.00 0.00 132 VAL A N 6
ATOM 4037 C CA . VAL A 1 6 ? 7.068 2.937 -3.827 1.00 0.00 132 VAL A CA 6
ATOM 4038 C C . VAL A 1 6 ? 7.445 2.456 -2.425 1.00 0.00 132 VAL A C 6
ATOM 4039 O O . VAL A 1 6 ? 7.991 1.385 -2.253 1.00 0.00 132 VAL A O 6
ATOM 4052 N N . GLU A 1 7 ? 7.161 3.240 -1.421 1.00 0.00 133 GLU A N 6
ATOM 4053 C CA . GLU A 1 7 ? 7.511 2.821 -0.034 1.00 0.00 133 GLU A CA 6
ATOM 4054 C C . GLU A 1 7 ? 6.262 2.358 0.713 1.00 0.00 133 GLU A C 6
ATOM 4055 O O . GLU A 1 7 ? 5.310 3.094 0.882 1.00 0.00 133 GLU A O 6
ATOM 4067 N N . CYS A 1 8 ? 6.275 1.141 1.175 1.00 0.00 134 CYS A N 6
ATOM 4068 C CA . CYS A 1 8 ? 5.113 0.604 1.935 1.00 0.00 134 CYS A CA 6
ATOM 4069 C C . CYS A 1 8 ? 4.837 1.525 3.124 1.00 0.00 134 CYS A C 6
ATOM 4070 O O . CYS A 1 8 ? 5.609 1.594 4.059 1.00 0.00 134 CYS A O 6
ATOM 4077 N N . ALA A 1 9 ? 3.748 2.240 3.097 1.00 0.00 135 ALA A N 6
ATOM 4078 C CA . ALA A 1 9 ? 3.438 3.157 4.227 1.00 0.00 135 ALA A CA 6
ATOM 4079 C C . ALA A 1 9 ? 3.177 2.344 5.495 1.00 0.00 135 ALA A C 6
ATOM 4080 O O . ALA A 1 9 ? 3.039 2.888 6.573 1.00 0.00 135 ALA A O 6
ATOM 4087 N N . VAL A 1 10 ? 3.097 1.045 5.379 1.00 0.00 136 VAL A N 6
ATOM 4088 C CA . VAL A 1 10 ? 2.832 0.214 6.585 1.00 0.00 136 VAL A CA 6
ATOM 4089 C C . VAL A 1 10 ? 4.137 -0.372 7.137 1.00 0.00 136 VAL A C 6
ATOM 4090 O O . VAL A 1 10 ? 4.554 -0.035 8.227 1.00 0.00 136 VAL A O 6
ATOM 4103 N N . CYS A 1 11 ? 4.792 -1.251 6.414 1.00 0.00 137 CYS A N 6
ATOM 4104 C CA . CYS A 1 11 ? 6.055 -1.827 6.960 1.00 0.00 137 CYS A CA 6
ATOM 4105 C C . CYS A 1 11 ? 7.260 -1.009 6.480 1.00 0.00 137 CYS A C 6
ATOM 4106 O O . CYS A 1 11 ? 8.335 -1.087 7.041 1.00 0.00 137 CYS A O 6
ATOM 4113 N N . LEU A 1 12 ? 7.090 -0.222 5.452 1.00 0.00 138 LEU A N 6
ATOM 4114 C CA . LEU A 1 12 ? 8.228 0.600 4.947 1.00 0.00 138 LEU A CA 6
ATOM 4115 C C . LEU A 1 12 ? 9.369 -0.322 4.517 1.00 0.00 138 LEU A C 6
ATOM 4116 O O . LEU A 1 12 ? 10.528 -0.041 4.748 1.00 0.00 138 LEU A O 6
ATOM 4132 N N . ALA A 1 13 ? 9.050 -1.422 3.893 1.00 0.00 139 ALA A N 6
ATOM 4133 C CA . ALA A 1 13 ? 10.117 -2.360 3.449 1.00 0.00 139 ALA A CA 6
ATOM 4134 C C . ALA A 1 13 ? 10.183 -2.373 1.921 1.00 0.00 139 ALA A C 6
ATOM 4135 O O . ALA A 1 13 ? 9.184 -2.529 1.247 1.00 0.00 139 ALA A O 6
ATOM 4142 N N . GLU A 1 14 ? 11.353 -2.211 1.369 1.00 0.00 140 GLU A N 6
ATOM 4143 C CA . GLU A 1 14 ? 11.485 -2.213 -0.115 1.00 0.00 140 GLU A CA 6
ATOM 4144 C C . GLU A 1 14 ? 10.681 -3.379 -0.694 1.00 0.00 140 GLU A C 6
ATOM 4145 O O . GLU A 1 14 ? 10.928 -4.529 -0.387 1.00 0.00 140 GLU A O 6
ATOM 4157 N N . LEU A 1 15 ? 9.719 -3.094 -1.528 1.00 0.00 141 LEU A N 6
ATOM 4158 C CA . LEU A 1 15 ? 8.900 -4.188 -2.122 1.00 0.00 141 LEU A CA 6
ATOM 4159 C C . LEU A 1 15 ? 9.816 -5.154 -2.877 1.00 0.00 141 LEU A C 6
ATOM 4160 O O . LEU A 1 15 ? 10.157 -4.935 -4.023 1.00 0.00 141 LEU A O 6
ATOM 4176 N N . GLU A 1 16 ? 10.217 -6.220 -2.243 1.00 0.00 142 GLU A N 6
ATOM 4177 C CA . GLU A 1 16 ? 11.111 -7.199 -2.924 1.00 0.00 142 GLU A CA 6
ATOM 4178 C C . GLU A 1 16 ? 10.264 -8.204 -3.706 1.00 0.00 142 GLU A C 6
ATOM 4179 O O . GLU A 1 16 ? 9.051 -8.198 -3.632 1.00 0.00 142 GLU A O 6
ATOM 4191 N N . ASP A 1 17 ? 10.891 -9.067 -4.457 1.00 0.00 143 ASP A N 6
ATOM 4192 C CA . ASP A 1 17 ? 10.121 -10.070 -5.244 1.00 0.00 143 ASP A CA 6
ATOM 4193 C C . ASP A 1 17 ? 9.701 -11.222 -4.329 1.00 0.00 143 ASP A C 6
ATOM 4194 O O . ASP A 1 17 ? 10.180 -11.354 -3.219 1.00 0.00 143 ASP A O 6
ATOM 4203 N N . GLY A 1 18 ? 8.809 -12.059 -4.784 1.00 0.00 144 GLY A N 6
ATOM 4204 C CA . GLY A 1 18 ? 8.359 -13.202 -3.939 1.00 0.00 144 GLY A CA 6
ATOM 4205 C C . GLY A 1 18 ? 7.210 -12.750 -3.033 1.00 0.00 144 GLY A C 6
ATOM 4206 O O . GLY A 1 18 ? 6.712 -13.508 -2.225 1.00 0.00 144 GLY A O 6
ATOM 4210 N N . GLU A 1 19 ? 6.787 -11.522 -3.160 1.00 0.00 145 GLU A N 6
ATOM 4211 C CA . GLU A 1 19 ? 5.671 -11.028 -2.303 1.00 0.00 145 GLU A CA 6
ATOM 4212 C C . GLU A 1 19 ? 4.435 -10.783 -3.170 1.00 0.00 145 GLU A C 6
ATOM 4213 O O . GLU A 1 19 ? 4.438 -11.035 -4.359 1.00 0.00 145 GLU A O 6
ATOM 4225 N N . GLU A 1 20 ? 3.378 -10.292 -2.584 1.00 0.00 146 GLU A N 6
ATOM 4226 C CA . GLU A 1 20 ? 2.141 -10.031 -3.374 1.00 0.00 146 GLU A CA 6
ATOM 4227 C C . GLU A 1 20 ? 1.606 -8.638 -3.032 1.00 0.00 146 GLU A C 6
ATOM 4228 O O . GLU A 1 20 ? 0.657 -8.494 -2.290 1.00 0.00 146 GLU A O 6
ATOM 4240 N N . ALA A 1 21 ? 2.205 -7.613 -3.567 1.00 0.00 147 ALA A N 6
ATOM 4241 C CA . ALA A 1 21 ? 1.730 -6.230 -3.271 1.00 0.00 147 ALA A CA 6
ATOM 4242 C C . ALA A 1 21 ? 0.360 -6.009 -3.914 1.00 0.00 147 ALA A C 6
ATOM 4243 O O . ALA A 1 21 ? -0.119 -6.821 -4.679 1.00 0.00 147 ALA A O 6
ATOM 4250 N N . ARG A 1 22 ? -0.271 -4.912 -3.602 1.00 0.00 148 ARG A N 6
ATOM 4251 C CA . ARG A 1 22 ? -1.606 -4.622 -4.180 1.00 0.00 148 ARG A CA 6
ATOM 4252 C C . ARG A 1 22 ? -1.662 -3.140 -4.565 1.00 0.00 148 ARG A C 6
ATOM 4253 O O . ARG A 1 22 ? -1.459 -2.267 -3.744 1.00 0.00 148 ARG A O 6
ATOM 4274 N N . PHE A 1 23 ? -1.927 -2.849 -5.809 1.00 0.00 149 PHE A N 6
ATOM 4275 C CA . PHE A 1 23 ? -1.987 -1.425 -6.250 1.00 0.00 149 PHE A CA 6
ATOM 4276 C C . PHE A 1 23 ? -3.453 -0.988 -6.351 1.00 0.00 149 PHE A C 6
ATOM 4277 O O . PHE A 1 23 ? -4.317 -1.773 -6.686 1.00 0.00 149 PHE A O 6
ATOM 4294 N N . LEU A 1 24 ? -3.747 0.254 -6.070 1.00 0.00 150 LEU A N 6
ATOM 4295 C CA . LEU A 1 24 ? -5.163 0.716 -6.158 1.00 0.00 150 LEU A CA 6
ATOM 4296 C C . LEU A 1 24 ? -5.382 1.453 -7.485 1.00 0.00 150 LEU A C 6
ATOM 4297 O O . LEU A 1 24 ? -4.441 1.896 -8.108 1.00 0.00 150 LEU A O 6
ATOM 4313 N N . PRO A 1 25 ? -6.625 1.543 -7.887 1.00 0.00 151 PRO A N 6
ATOM 4314 C CA . PRO A 1 25 ? -7.007 2.199 -9.153 1.00 0.00 151 PRO A CA 6
ATOM 4315 C C . PRO A 1 25 ? -6.993 3.729 -9.027 1.00 0.00 151 PRO A C 6
ATOM 4316 O O . PRO A 1 25 ? -6.528 4.423 -9.910 1.00 0.00 151 PRO A O 6
ATOM 4327 N N . ARG A 1 26 ? -7.510 4.266 -7.956 1.00 0.00 152 ARG A N 6
ATOM 4328 C CA . ARG A 1 26 ? -7.529 5.751 -7.813 1.00 0.00 152 ARG A CA 6
ATOM 4329 C C . ARG A 1 26 ? -6.126 6.316 -7.996 1.00 0.00 152 ARG A C 6
ATOM 4330 O O . ARG A 1 26 ? -5.923 7.318 -8.655 1.00 0.00 152 ARG A O 6
ATOM 4351 N N . CYS A 1 27 ? -5.168 5.711 -7.361 1.00 0.00 153 CYS A N 6
ATOM 4352 C CA . CYS A 1 27 ? -3.779 6.241 -7.429 1.00 0.00 153 CYS A CA 6
ATOM 4353 C C . CYS A 1 27 ? -2.804 5.212 -8.006 1.00 0.00 153 CYS A C 6
ATOM 4354 O O . CYS A 1 27 ? -2.032 5.512 -8.896 1.00 0.00 153 CYS A O 6
ATOM 4361 N N . GLY A 1 28 ? -2.803 4.015 -7.493 1.00 0.00 154 GLY A N 6
ATOM 4362 C CA . GLY A 1 28 ? -1.846 2.996 -7.996 1.00 0.00 154 GLY A CA 6
ATOM 4363 C C . GLY A 1 28 ? -0.798 2.722 -6.912 1.00 0.00 154 GLY A C 6
ATOM 4364 O O . GLY A 1 28 ? 0.056 1.871 -7.066 1.00 0.00 154 GLY A O 6
ATOM 4368 N N . HIS A 1 29 ? -0.855 3.431 -5.808 1.00 0.00 155 HIS A N 6
ATOM 4369 C CA . HIS A 1 29 ? 0.141 3.187 -4.724 1.00 0.00 155 HIS A CA 6
ATOM 4370 C C . HIS A 1 29 ? 0.202 1.682 -4.472 1.00 0.00 155 HIS A C 6
ATOM 4371 O O . HIS A 1 29 ? -0.790 1.064 -4.138 1.00 0.00 155 HIS A O 6
ATOM 4384 N N . GLY A 1 30 ? 1.342 1.079 -4.638 1.00 0.00 156 GLY A N 6
ATOM 4385 C CA . GLY A 1 30 ? 1.431 -0.390 -4.417 1.00 0.00 156 GLY A CA 6
ATOM 4386 C C . GLY A 1 30 ? 1.907 -0.681 -2.991 1.00 0.00 156 GLY A C 6
ATOM 4387 O O . GLY A 1 30 ? 2.928 -0.193 -2.547 1.00 0.00 156 GLY A O 6
ATOM 4391 N N . PHE A 1 31 ? 1.166 -1.481 -2.280 1.00 0.00 157 PHE A N 6
ATOM 4392 C CA . PHE A 1 31 ? 1.539 -1.837 -0.882 1.00 0.00 157 PHE A CA 6
ATOM 4393 C C . PHE A 1 31 ? 1.711 -3.350 -0.808 1.00 0.00 157 PHE A C 6
ATOM 4394 O O . PHE A 1 31 ? 1.747 -4.023 -1.813 1.00 0.00 157 PHE A O 6
ATOM 4411 N N . HIS A 1 32 ? 1.834 -3.897 0.358 1.00 0.00 158 HIS A N 6
ATOM 4412 C CA . HIS A 1 32 ? 2.008 -5.370 0.458 1.00 0.00 158 HIS A CA 6
ATOM 4413 C C . HIS A 1 32 ? 0.644 -6.031 0.589 1.00 0.00 158 HIS A C 6
ATOM 4414 O O . HIS A 1 32 ? -0.295 -5.427 1.044 1.00 0.00 158 HIS A O 6
ATOM 4427 N N . ALA A 1 33 ? 0.520 -7.271 0.222 1.00 0.00 159 ALA A N 6
ATOM 4428 C CA . ALA A 1 33 ? -0.800 -7.929 0.385 1.00 0.00 159 ALA A CA 6
ATOM 4429 C C . ALA A 1 33 ? -0.990 -8.173 1.881 1.00 0.00 159 ALA A C 6
ATOM 4430 O O . ALA A 1 33 ? -2.092 -8.230 2.387 1.00 0.00 159 ALA A O 6
ATOM 4437 N N . GLU A 1 34 ? 0.105 -8.310 2.587 1.00 0.00 160 GLU A N 6
ATOM 4438 C CA . GLU A 1 34 ? 0.042 -8.545 4.055 1.00 0.00 160 GLU A CA 6
ATOM 4439 C C . GLU A 1 34 ? -0.104 -7.210 4.792 1.00 0.00 160 GLU A C 6
ATOM 4440 O O . GLU A 1 34 ? -0.998 -7.039 5.593 1.00 0.00 160 GLU A O 6
ATOM 4452 N N . CYS A 1 35 ? 0.762 -6.258 4.538 1.00 0.00 161 CYS A N 6
ATOM 4453 C CA . CYS A 1 35 ? 0.637 -4.950 5.246 1.00 0.00 161 CYS A CA 6
ATOM 4454 C C . CYS A 1 35 ? -0.671 -4.292 4.833 1.00 0.00 161 CYS A C 6
ATOM 4455 O O . CYS A 1 35 ? -1.368 -3.713 5.636 1.00 0.00 161 CYS A O 6
ATOM 4462 N N . VAL A 1 36 ? -1.003 -4.376 3.579 1.00 0.00 162 VAL A N 6
ATOM 4463 C CA . VAL A 1 36 ? -2.273 -3.755 3.101 1.00 0.00 162 VAL A CA 6
ATOM 4464 C C . VAL A 1 36 ? -3.461 -4.399 3.825 1.00 0.00 162 VAL A C 6
ATOM 4465 O O . VAL A 1 36 ? -4.480 -3.774 4.042 1.00 0.00 162 VAL A O 6
ATOM 4478 N N . ASP A 1 37 ? -3.338 -5.645 4.203 1.00 0.00 163 ASP A N 6
ATOM 4479 C CA . ASP A 1 37 ? -4.461 -6.324 4.913 1.00 0.00 163 ASP A CA 6
ATOM 4480 C C . ASP A 1 37 ? -4.508 -5.843 6.364 1.00 0.00 163 ASP A C 6
ATOM 4481 O O . ASP A 1 37 ? -5.542 -5.443 6.862 1.00 0.00 163 ASP A O 6
ATOM 4490 N N . MET A 1 38 ? -3.397 -5.868 7.044 1.00 0.00 164 MET A N 6
ATOM 4491 C CA . MET A 1 38 ? -3.377 -5.399 8.454 1.00 0.00 164 MET A CA 6
ATOM 4492 C C . MET A 1 38 ? -3.738 -3.915 8.479 1.00 0.00 164 MET A C 6
ATOM 4493 O O . MET A 1 38 ? -4.201 -3.390 9.471 1.00 0.00 164 MET A O 6
ATOM 4507 N N . TRP A 1 39 ? -3.530 -3.237 7.383 1.00 0.00 165 TRP A N 6
ATOM 4508 C CA . TRP A 1 39 ? -3.863 -1.789 7.322 1.00 0.00 165 TRP A CA 6
ATOM 4509 C C . TRP A 1 39 ? -5.357 -1.637 7.079 1.00 0.00 165 TRP A C 6
ATOM 4510 O O . TRP A 1 39 ? -5.953 -0.634 7.417 1.00 0.00 165 TRP A O 6
ATOM 4531 N N . LEU A 1 40 ? -5.975 -2.634 6.509 1.00 0.00 166 LEU A N 6
ATOM 4532 C CA . LEU A 1 40 ? -7.429 -2.545 6.270 1.00 0.00 166 LEU A CA 6
ATOM 4533 C C . LEU A 1 40 ? -8.065 -2.175 7.598 1.00 0.00 166 LEU A C 6
ATOM 4534 O O . LEU A 1 40 ? -8.642 -1.128 7.733 1.00 0.00 166 LEU A O 6
ATOM 4550 N N . GLY A 1 41 ? -7.902 -3.027 8.577 1.00 0.00 167 GLY A N 6
ATOM 4551 C CA . GLY A 1 41 ? -8.437 -2.762 9.959 1.00 0.00 167 GLY A CA 6
ATOM 4552 C C . GLY A 1 41 ? -9.518 -1.674 9.948 1.00 0.00 167 GLY A C 6
ATOM 4553 O O . GLY A 1 41 ? -9.349 -0.632 10.549 1.00 0.00 167 GLY A O 6
ATOM 4557 N N . SER A 1 42 ? -10.607 -1.903 9.257 1.00 0.00 168 SER A N 6
ATOM 4558 C CA . SER A 1 42 ? -11.705 -0.883 9.181 1.00 0.00 168 SER A CA 6
ATOM 4559 C C . SER A 1 42 ? -11.468 0.018 7.967 1.00 0.00 168 SER A C 6
ATOM 4560 O O . SER A 1 42 ? -12.335 0.186 7.131 1.00 0.00 168 SER A O 6
ATOM 4568 N N . HIS A 1 43 ? -10.298 0.588 7.849 1.00 0.00 169 HIS A N 6
ATOM 4569 C CA . HIS A 1 43 ? -10.018 1.458 6.673 1.00 0.00 169 HIS A CA 6
ATOM 4570 C C . HIS A 1 43 ? -9.909 0.576 5.427 1.00 0.00 169 HIS A C 6
ATOM 4571 O O . HIS A 1 43 ? -8.970 -0.177 5.265 1.00 0.00 169 HIS A O 6
ATOM 4585 N N . SER A 1 44 ? -10.861 0.675 4.541 1.00 0.00 170 SER A N 6
ATOM 4586 C CA . SER A 1 44 ? -10.817 -0.142 3.295 1.00 0.00 170 SER A CA 6
ATOM 4587 C C . SER A 1 44 ? -10.344 0.760 2.163 1.00 0.00 170 SER A C 6
ATOM 4588 O O . SER A 1 44 ? -10.889 0.763 1.078 1.00 0.00 170 SER A O 6
ATOM 4596 N N . THR A 1 45 ? -9.344 1.545 2.430 1.00 0.00 171 THR A N 6
ATOM 4597 C CA . THR A 1 45 ? -8.828 2.482 1.403 1.00 0.00 171 THR A CA 6
ATOM 4598 C C . THR A 1 45 ? -7.305 2.383 1.327 1.00 0.00 171 THR A C 6
ATOM 4599 O O . THR A 1 45 ? -6.678 1.595 2.005 1.00 0.00 171 THR A O 6
ATOM 4610 N N . CYS A 1 46 ? -6.721 3.195 0.502 1.00 0.00 172 CYS A N 6
ATOM 4611 C CA . CYS A 1 46 ? -5.243 3.206 0.339 1.00 0.00 172 CYS A CA 6
ATOM 4612 C C . CYS A 1 46 ? -4.629 3.781 1.623 1.00 0.00 172 CYS A C 6
ATOM 4613 O O . CYS A 1 46 ? -5.109 4.772 2.136 1.00 0.00 172 CYS A O 6
ATOM 4620 N N . PRO A 1 47 ? -3.610 3.127 2.132 1.00 0.00 173 PRO A N 6
ATOM 4621 C CA . PRO A 1 47 ? -2.955 3.547 3.387 1.00 0.00 173 PRO A CA 6
ATOM 4622 C C . PRO A 1 47 ? -2.070 4.771 3.226 1.00 0.00 173 PRO A C 6
ATOM 4623 O O . PRO A 1 47 ? -1.753 5.430 4.198 1.00 0.00 173 PRO A O 6
ATOM 4634 N N . LEU A 1 48 ? -1.618 5.079 2.052 1.00 0.00 174 LEU A N 6
ATOM 4635 C CA . LEU A 1 48 ? -0.717 6.249 1.962 1.00 0.00 174 LEU A CA 6
ATOM 4636 C C . LEU A 1 48 ? -1.481 7.512 1.563 1.00 0.00 174 LEU A C 6
ATOM 4637 O O . LEU A 1 48 ? -1.230 8.579 2.087 1.00 0.00 174 LEU A O 6
ATOM 4653 N N . CYS A 1 49 ? -2.411 7.419 0.657 1.00 0.00 175 CYS A N 6
ATOM 4654 C CA . CYS A 1 49 ? -3.164 8.643 0.275 1.00 0.00 175 CYS A CA 6
ATOM 4655 C C . CYS A 1 49 ? -4.578 8.565 0.870 1.00 0.00 175 CYS A C 6
ATOM 4656 O O . CYS A 1 49 ? -5.049 9.518 1.453 1.00 0.00 175 CYS A O 6
ATOM 4663 N N . ARG A 1 50 ? -5.233 7.425 0.741 1.00 0.00 176 ARG A N 6
ATOM 4664 C CA . ARG A 1 50 ? -6.607 7.211 1.308 1.00 0.00 176 ARG A CA 6
ATOM 4665 C C . ARG A 1 50 ? -7.636 7.327 0.197 1.00 0.00 176 ARG A C 6
ATOM 4666 O O . ARG A 1 50 ? -8.699 7.892 0.357 1.00 0.00 176 ARG A O 6
ATOM 4687 N N . LEU A 1 51 ? -7.320 6.755 -0.924 1.00 0.00 177 LEU A N 6
ATOM 4688 C CA . LEU A 1 51 ? -8.246 6.765 -2.069 1.00 0.00 177 LEU A CA 6
ATOM 4689 C C . LEU A 1 51 ? -9.048 5.460 -2.029 1.00 0.00 177 LEU A C 6
ATOM 4690 O O . LEU A 1 51 ? -8.635 4.451 -2.564 1.00 0.00 177 LEU A O 6
ATOM 4706 N N . THR A 1 52 ? -10.182 5.469 -1.379 1.00 0.00 178 THR A N 6
ATOM 4707 C CA . THR A 1 52 ? -11.000 4.225 -1.278 1.00 0.00 178 THR A CA 6
ATOM 4708 C C . THR A 1 52 ? -11.016 3.483 -2.612 1.00 0.00 178 THR A C 6
ATOM 4709 O O . THR A 1 52 ? -10.854 4.061 -3.667 1.00 0.00 178 THR A O 6
ATOM 4720 N N . VAL A 1 53 ? -11.211 2.197 -2.567 1.00 0.00 179 VAL A N 6
ATOM 4721 C CA . VAL A 1 53 ? -11.237 1.402 -3.827 1.00 0.00 179 VAL A CA 6
ATOM 4722 C C . VAL A 1 53 ? -12.622 0.778 -4.011 1.00 0.00 179 VAL A C 6
ATOM 4723 O O . VAL A 1 53 ? -12.921 0.201 -5.039 1.00 0.00 179 VAL A O 6
ATOM 4736 N N . VAL A 1 54 ? -13.470 0.889 -3.026 1.00 0.00 180 VAL A N 6
ATOM 4737 C CA . VAL A 1 54 ? -14.833 0.303 -3.149 1.00 0.00 180 VAL A CA 6
ATOM 4738 C C . VAL A 1 54 ? -15.860 1.430 -3.291 1.00 0.00 180 VAL A C 6
ATOM 4739 O O . VAL A 1 54 ? -15.928 2.328 -2.477 1.00 0.00 180 VAL A O 6
ATOM 4752 N N . VAL A 1 55 ? -16.660 1.389 -4.323 1.00 0.00 181 VAL A N 6
ATOM 4753 C CA . VAL A 1 55 ? -17.681 2.457 -4.518 1.00 0.00 181 VAL A CA 6
ATOM 4754 C C . VAL A 1 55 ? -19.077 1.831 -4.538 1.00 0.00 181 VAL A C 6
ATOM 4755 O O . VAL A 1 55 ? -19.466 1.267 -3.529 1.00 0.00 181 VAL A O 6
ATOM 4771 N N . ALA A 1 1 ? 11.680 11.115 -1.167 1.00 0.00 127 ALA A N 7
ATOM 4772 C CA . ALA A 1 1 ? 12.585 10.648 -0.079 1.00 0.00 127 ALA A CA 7
ATOM 4773 C C . ALA A 1 1 ? 13.889 10.131 -0.689 1.00 0.00 127 ALA A C 7
ATOM 4774 O O . ALA A 1 1 ? 14.193 8.957 -0.623 1.00 0.00 127 ALA A O 7
ATOM 4783 N N . MET A 1 2 ? 14.660 10.997 -1.286 1.00 0.00 128 MET A N 7
ATOM 4784 C CA . MET A 1 2 ? 15.941 10.553 -1.903 1.00 0.00 128 MET A CA 7
ATOM 4785 C C . MET A 1 2 ? 15.656 9.448 -2.922 1.00 0.00 128 MET A C 7
ATOM 4786 O O . MET A 1 2 ? 14.517 9.144 -3.216 1.00 0.00 128 MET A O 7
ATOM 4800 N N . ASP A 1 3 ? 16.678 8.846 -3.462 1.00 0.00 129 ASP A N 7
ATOM 4801 C CA . ASP A 1 3 ? 16.462 7.764 -4.459 1.00 0.00 129 ASP A CA 7
ATOM 4802 C C . ASP A 1 3 ? 15.551 6.691 -3.858 1.00 0.00 129 ASP A C 7
ATOM 4803 O O . ASP A 1 3 ? 15.883 6.060 -2.873 1.00 0.00 129 ASP A O 7
ATOM 4812 N N . ASP A 1 4 ? 14.402 6.482 -4.439 1.00 0.00 130 ASP A N 7
ATOM 4813 C CA . ASP A 1 4 ? 13.469 5.452 -3.899 1.00 0.00 130 ASP A CA 7
ATOM 4814 C C . ASP A 1 4 ? 12.286 5.284 -4.857 1.00 0.00 130 ASP A C 7
ATOM 4815 O O . ASP A 1 4 ? 12.059 6.101 -5.728 1.00 0.00 130 ASP A O 7
ATOM 4824 N N . GLY A 1 5 ? 11.530 4.231 -4.703 1.00 0.00 131 GLY A N 7
ATOM 4825 C CA . GLY A 1 5 ? 10.364 4.012 -5.604 1.00 0.00 131 GLY A CA 7
ATOM 4826 C C . GLY A 1 5 ? 9.086 3.906 -4.768 1.00 0.00 131 GLY A C 7
ATOM 4827 O O . GLY A 1 5 ? 8.737 4.808 -4.033 1.00 0.00 131 GLY A O 7
ATOM 4831 N N . VAL A 1 6 ? 8.385 2.810 -4.876 1.00 0.00 132 VAL A N 7
ATOM 4832 C CA . VAL A 1 6 ? 7.132 2.646 -4.088 1.00 0.00 132 VAL A CA 7
ATOM 4833 C C . VAL A 1 6 ? 7.482 2.233 -2.658 1.00 0.00 132 VAL A C 7
ATOM 4834 O O . VAL A 1 6 ? 8.073 1.197 -2.428 1.00 0.00 132 VAL A O 7
ATOM 4847 N N . GLU A 1 7 ? 7.123 3.035 -1.692 1.00 0.00 133 GLU A N 7
ATOM 4848 C CA . GLU A 1 7 ? 7.439 2.684 -0.279 1.00 0.00 133 GLU A CA 7
ATOM 4849 C C . GLU A 1 7 ? 6.175 2.224 0.444 1.00 0.00 133 GLU A C 7
ATOM 4850 O O . GLU A 1 7 ? 5.136 2.850 0.374 1.00 0.00 133 GLU A O 7
ATOM 4862 N N . CYS A 1 8 ? 6.272 1.136 1.151 1.00 0.00 134 CYS A N 7
ATOM 4863 C CA . CYS A 1 8 ? 5.104 0.613 1.906 1.00 0.00 134 CYS A CA 7
ATOM 4864 C C . CYS A 1 8 ? 4.796 1.566 3.061 1.00 0.00 134 CYS A C 7
ATOM 4865 O O . CYS A 1 8 ? 5.565 1.690 3.993 1.00 0.00 134 CYS A O 7
ATOM 4872 N N . ALA A 1 9 ? 3.688 2.244 3.011 1.00 0.00 135 ALA A N 7
ATOM 4873 C CA . ALA A 1 9 ? 3.354 3.187 4.113 1.00 0.00 135 ALA A CA 7
ATOM 4874 C C . ALA A 1 9 ? 3.097 2.396 5.396 1.00 0.00 135 ALA A C 7
ATOM 4875 O O . ALA A 1 9 ? 2.951 2.959 6.463 1.00 0.00 135 ALA A O 7
ATOM 4882 N N . VAL A 1 10 ? 3.031 1.095 5.303 1.00 0.00 136 VAL A N 7
ATOM 4883 C CA . VAL A 1 10 ? 2.772 0.280 6.522 1.00 0.00 136 VAL A CA 7
ATOM 4884 C C . VAL A 1 10 ? 4.084 -0.286 7.083 1.00 0.00 136 VAL A C 7
ATOM 4885 O O . VAL A 1 10 ? 4.497 0.073 8.168 1.00 0.00 136 VAL A O 7
ATOM 4898 N N . CYS A 1 11 ? 4.747 -1.170 6.375 1.00 0.00 137 CYS A N 7
ATOM 4899 C CA . CYS A 1 11 ? 6.018 -1.725 6.928 1.00 0.00 137 CYS A CA 7
ATOM 4900 C C . CYS A 1 11 ? 7.215 -0.911 6.422 1.00 0.00 137 CYS A C 7
ATOM 4901 O O . CYS A 1 11 ? 8.312 -1.021 6.935 1.00 0.00 137 CYS A O 7
ATOM 4908 N N . LEU A 1 12 ? 7.015 -0.093 5.424 1.00 0.00 138 LEU A N 7
ATOM 4909 C CA . LEU A 1 12 ? 8.139 0.730 4.892 1.00 0.00 138 LEU A CA 7
ATOM 4910 C C . LEU A 1 12 ? 9.295 -0.186 4.498 1.00 0.00 138 LEU A C 7
ATOM 4911 O O . LEU A 1 12 ? 10.451 0.122 4.715 1.00 0.00 138 LEU A O 7
ATOM 4927 N N . ALA A 1 13 ? 8.991 -1.313 3.919 1.00 0.00 139 ALA A N 7
ATOM 4928 C CA . ALA A 1 13 ? 10.071 -2.254 3.506 1.00 0.00 139 ALA A CA 7
ATOM 4929 C C . ALA A 1 13 ? 10.165 -2.284 1.980 1.00 0.00 139 ALA A C 7
ATOM 4930 O O . ALA A 1 13 ? 9.175 -2.432 1.290 1.00 0.00 139 ALA A O 7
ATOM 4937 N N . GLU A 1 14 ? 11.348 -2.144 1.447 1.00 0.00 140 GLU A N 7
ATOM 4938 C CA . GLU A 1 14 ? 11.504 -2.164 -0.035 1.00 0.00 140 GLU A CA 7
ATOM 4939 C C . GLU A 1 14 ? 10.692 -3.322 -0.616 1.00 0.00 140 GLU A C 7
ATOM 4940 O O . GLU A 1 14 ? 10.922 -4.473 -0.303 1.00 0.00 140 GLU A O 7
ATOM 4952 N N . LEU A 1 15 ? 9.743 -3.027 -1.462 1.00 0.00 141 LEU A N 7
ATOM 4953 C CA . LEU A 1 15 ? 8.917 -4.111 -2.061 1.00 0.00 141 LEU A CA 7
ATOM 4954 C C . LEU A 1 15 ? 9.825 -5.091 -2.808 1.00 0.00 141 LEU A C 7
ATOM 4955 O O . LEU A 1 15 ? 10.175 -4.880 -3.952 1.00 0.00 141 LEU A O 7
ATOM 4971 N N . GLU A 1 16 ? 10.210 -6.163 -2.170 1.00 0.00 142 GLU A N 7
ATOM 4972 C CA . GLU A 1 16 ? 11.095 -7.155 -2.843 1.00 0.00 142 GLU A CA 7
ATOM 4973 C C . GLU A 1 16 ? 10.237 -8.172 -3.600 1.00 0.00 142 GLU A C 7
ATOM 4974 O O . GLU A 1 16 ? 9.061 -8.325 -3.337 1.00 0.00 142 GLU A O 7
ATOM 4986 N N . ASP A 1 17 ? 10.816 -8.869 -4.540 1.00 0.00 143 ASP A N 7
ATOM 4987 C CA . ASP A 1 17 ? 10.033 -9.874 -5.312 1.00 0.00 143 ASP A CA 7
ATOM 4988 C C . ASP A 1 17 ? 9.781 -11.107 -4.440 1.00 0.00 143 ASP A C 7
ATOM 4989 O O . ASP A 1 17 ? 10.636 -11.535 -3.691 1.00 0.00 143 ASP A O 7
ATOM 4998 N N . GLY A 1 18 ? 8.611 -11.680 -4.531 1.00 0.00 144 GLY A N 7
ATOM 4999 C CA . GLY A 1 18 ? 8.304 -12.883 -3.707 1.00 0.00 144 GLY A CA 7
ATOM 5000 C C . GLY A 1 18 ? 7.016 -12.646 -2.917 1.00 0.00 144 GLY A C 7
ATOM 5001 O O . GLY A 1 18 ? 6.419 -13.566 -2.392 1.00 0.00 144 GLY A O 7
ATOM 5005 N N . GLU A 1 19 ? 6.582 -11.419 -2.827 1.00 0.00 145 GLU A N 7
ATOM 5006 C CA . GLU A 1 19 ? 5.333 -11.122 -2.070 1.00 0.00 145 GLU A CA 7
ATOM 5007 C C . GLU A 1 19 ? 4.230 -10.713 -3.050 1.00 0.00 145 GLU A C 7
ATOM 5008 O O . GLU A 1 19 ? 4.423 -10.714 -4.250 1.00 0.00 145 GLU A O 7
ATOM 5020 N N . GLU A 1 20 ? 3.077 -10.363 -2.549 1.00 0.00 146 GLU A N 7
ATOM 5021 C CA . GLU A 1 20 ? 1.966 -9.956 -3.455 1.00 0.00 146 GLU A CA 7
ATOM 5022 C C . GLU A 1 20 ? 1.507 -8.542 -3.096 1.00 0.00 146 GLU A C 7
ATOM 5023 O O . GLU A 1 20 ? 0.540 -8.353 -2.385 1.00 0.00 146 GLU A O 7
ATOM 5035 N N . ALA A 1 21 ? 2.190 -7.544 -3.582 1.00 0.00 147 ALA A N 7
ATOM 5036 C CA . ALA A 1 21 ? 1.794 -6.142 -3.269 1.00 0.00 147 ALA A CA 7
ATOM 5037 C C . ALA A 1 21 ? 0.472 -5.816 -3.965 1.00 0.00 147 ALA A C 7
ATOM 5038 O O . ALA A 1 21 ? 0.214 -6.258 -5.067 1.00 0.00 147 ALA A O 7
ATOM 5045 N N . ARG A 1 22 ? -0.370 -5.049 -3.329 1.00 0.00 148 ARG A N 7
ATOM 5046 C CA . ARG A 1 22 ? -1.675 -4.699 -3.950 1.00 0.00 148 ARG A CA 7
ATOM 5047 C C . ARG A 1 22 ? -1.675 -3.221 -4.358 1.00 0.00 148 ARG A C 7
ATOM 5048 O O . ARG A 1 22 ? -1.478 -2.341 -3.545 1.00 0.00 148 ARG A O 7
ATOM 5069 N N . PHE A 1 23 ? -1.906 -2.944 -5.614 1.00 0.00 149 PHE A N 7
ATOM 5070 C CA . PHE A 1 23 ? -1.930 -1.527 -6.084 1.00 0.00 149 PHE A CA 7
ATOM 5071 C C . PHE A 1 23 ? -3.389 -1.070 -6.204 1.00 0.00 149 PHE A C 7
ATOM 5072 O O . PHE A 1 23 ? -4.260 -1.854 -6.521 1.00 0.00 149 PHE A O 7
ATOM 5089 N N . LEU A 1 24 ? -3.673 0.182 -5.952 1.00 0.00 150 LEU A N 7
ATOM 5090 C CA . LEU A 1 24 ? -5.088 0.648 -6.057 1.00 0.00 150 LEU A CA 7
ATOM 5091 C C . LEU A 1 24 ? -5.298 1.381 -7.388 1.00 0.00 150 LEU A C 7
ATOM 5092 O O . LEU A 1 24 ? -4.353 1.825 -8.006 1.00 0.00 150 LEU A O 7
ATOM 5108 N N . PRO A 1 25 ? -6.541 1.464 -7.798 1.00 0.00 151 PRO A N 7
ATOM 5109 C CA . PRO A 1 25 ? -6.922 2.114 -9.069 1.00 0.00 151 PRO A CA 7
ATOM 5110 C C . PRO A 1 25 ? -6.927 3.644 -8.953 1.00 0.00 151 PRO A C 7
ATOM 5111 O O . PRO A 1 25 ? -6.455 4.337 -9.833 1.00 0.00 151 PRO A O 7
ATOM 5122 N N . ARG A 1 26 ? -7.468 4.183 -7.895 1.00 0.00 152 ARG A N 7
ATOM 5123 C CA . ARG A 1 26 ? -7.508 5.670 -7.764 1.00 0.00 152 ARG A CA 7
ATOM 5124 C C . ARG A 1 26 ? -6.115 6.255 -7.961 1.00 0.00 152 ARG A C 7
ATOM 5125 O O . ARG A 1 26 ? -5.933 7.258 -8.621 1.00 0.00 152 ARG A O 7
ATOM 5146 N N . CYS A 1 27 ? -5.141 5.663 -7.338 1.00 0.00 153 CYS A N 7
ATOM 5147 C CA . CYS A 1 27 ? -3.761 6.214 -7.421 1.00 0.00 153 CYS A CA 7
ATOM 5148 C C . CYS A 1 27 ? -2.780 5.201 -8.016 1.00 0.00 153 CYS A C 7
ATOM 5149 O O . CYS A 1 27 ? -2.029 5.513 -8.919 1.00 0.00 153 CYS A O 7
ATOM 5156 N N . GLY A 1 28 ? -2.751 4.006 -7.501 1.00 0.00 154 GLY A N 7
ATOM 5157 C CA . GLY A 1 28 ? -1.786 3.003 -8.019 1.00 0.00 154 GLY A CA 7
ATOM 5158 C C . GLY A 1 28 ? -0.729 2.733 -6.945 1.00 0.00 154 GLY A C 7
ATOM 5159 O O . GLY A 1 28 ? 0.143 1.904 -7.116 1.00 0.00 154 GLY A O 7
ATOM 5163 N N . HIS A 1 29 ? -0.802 3.420 -5.828 1.00 0.00 155 HIS A N 7
ATOM 5164 C CA . HIS A 1 29 ? 0.198 3.179 -4.749 1.00 0.00 155 HIS A CA 7
ATOM 5165 C C . HIS A 1 29 ? 0.263 1.671 -4.503 1.00 0.00 155 HIS A C 7
ATOM 5166 O O . HIS A 1 29 ? -0.729 1.048 -4.182 1.00 0.00 155 HIS A O 7
ATOM 5179 N N . GLY A 1 30 ? 1.406 1.072 -4.667 1.00 0.00 156 GLY A N 7
ATOM 5180 C CA . GLY A 1 30 ? 1.495 -0.401 -4.457 1.00 0.00 156 GLY A CA 7
ATOM 5181 C C . GLY A 1 30 ? 1.977 -0.712 -3.040 1.00 0.00 156 GLY A C 7
ATOM 5182 O O . GLY A 1 30 ? 3.057 -0.330 -2.636 1.00 0.00 156 GLY A O 7
ATOM 5186 N N . PHE A 1 31 ? 1.178 -1.419 -2.292 1.00 0.00 157 PHE A N 7
ATOM 5187 C CA . PHE A 1 31 ? 1.560 -1.791 -0.900 1.00 0.00 157 PHE A CA 7
ATOM 5188 C C . PHE A 1 31 ? 1.714 -3.305 -0.841 1.00 0.00 157 PHE A C 7
ATOM 5189 O O . PHE A 1 31 ? 1.706 -3.972 -1.851 1.00 0.00 157 PHE A O 7
ATOM 5206 N N . HIS A 1 32 ? 1.866 -3.855 0.323 1.00 0.00 158 HIS A N 7
ATOM 5207 C CA . HIS A 1 32 ? 2.033 -5.329 0.424 1.00 0.00 158 HIS A CA 7
ATOM 5208 C C . HIS A 1 32 ? 0.673 -5.997 0.548 1.00 0.00 158 HIS A C 7
ATOM 5209 O O . HIS A 1 32 ? -0.291 -5.388 0.945 1.00 0.00 158 HIS A O 7
ATOM 5222 N N . ALA A 1 33 ? 0.588 -7.258 0.242 1.00 0.00 159 ALA A N 7
ATOM 5223 C CA . ALA A 1 33 ? -0.713 -7.953 0.392 1.00 0.00 159 ALA A CA 7
ATOM 5224 C C . ALA A 1 33 ? -0.927 -8.178 1.886 1.00 0.00 159 ALA A C 7
ATOM 5225 O O . ALA A 1 33 ? -2.040 -8.229 2.374 1.00 0.00 159 ALA A O 7
ATOM 5232 N N . GLU A 1 34 ? 0.153 -8.306 2.615 1.00 0.00 160 GLU A N 7
ATOM 5233 C CA . GLU A 1 34 ? 0.059 -8.520 4.085 1.00 0.00 160 GLU A CA 7
ATOM 5234 C C . GLU A 1 34 ? -0.096 -7.175 4.803 1.00 0.00 160 GLU A C 7
ATOM 5235 O O . GLU A 1 34 ? -0.983 -7.001 5.608 1.00 0.00 160 GLU A O 7
ATOM 5247 N N . CYS A 1 35 ? 0.761 -6.219 4.530 1.00 0.00 161 CYS A N 7
ATOM 5248 C CA . CYS A 1 35 ? 0.631 -4.904 5.220 1.00 0.00 161 CYS A CA 7
ATOM 5249 C C . CYS A 1 35 ? -0.670 -4.244 4.786 1.00 0.00 161 CYS A C 7
ATOM 5250 O O . CYS A 1 35 ? -1.349 -3.616 5.567 1.00 0.00 161 CYS A O 7
ATOM 5257 N N . VAL A 1 36 ? -1.017 -4.374 3.538 1.00 0.00 162 VAL A N 7
ATOM 5258 C CA . VAL A 1 36 ? -2.282 -3.745 3.055 1.00 0.00 162 VAL A CA 7
ATOM 5259 C C . VAL A 1 36 ? -3.479 -4.374 3.779 1.00 0.00 162 VAL A C 7
ATOM 5260 O O . VAL A 1 36 ? -4.447 -3.710 4.089 1.00 0.00 162 VAL A O 7
ATOM 5273 N N . ASP A 1 37 ? -3.422 -5.653 4.046 1.00 0.00 163 ASP A N 7
ATOM 5274 C CA . ASP A 1 37 ? -4.559 -6.322 4.745 1.00 0.00 163 ASP A CA 7
ATOM 5275 C C . ASP A 1 37 ? -4.608 -5.864 6.204 1.00 0.00 163 ASP A C 7
ATOM 5276 O O . ASP A 1 37 ? -5.631 -5.428 6.694 1.00 0.00 163 ASP A O 7
ATOM 5285 N N . MET A 1 38 ? -3.512 -5.956 6.901 1.00 0.00 164 MET A N 7
ATOM 5286 C CA . MET A 1 38 ? -3.493 -5.519 8.323 1.00 0.00 164 MET A CA 7
ATOM 5287 C C . MET A 1 38 ? -3.753 -4.014 8.383 1.00 0.00 164 MET A C 7
ATOM 5288 O O . MET A 1 38 ? -4.193 -3.487 9.386 1.00 0.00 164 MET A O 7
ATOM 5302 N N . TRP A 1 39 ? -3.483 -3.320 7.312 1.00 0.00 165 TRP A N 7
ATOM 5303 C CA . TRP A 1 39 ? -3.714 -1.850 7.298 1.00 0.00 165 TRP A CA 7
ATOM 5304 C C . TRP A 1 39 ? -5.196 -1.579 7.099 1.00 0.00 165 TRP A C 7
ATOM 5305 O O . TRP A 1 39 ? -5.691 -0.516 7.416 1.00 0.00 165 TRP A O 7
ATOM 5326 N N . LEU A 1 40 ? -5.913 -2.529 6.576 1.00 0.00 166 LEU A N 7
ATOM 5327 C CA . LEU A 1 40 ? -7.354 -2.313 6.363 1.00 0.00 166 LEU A CA 7
ATOM 5328 C C . LEU A 1 40 ? -8.040 -2.367 7.719 1.00 0.00 166 LEU A C 7
ATOM 5329 O O . LEU A 1 40 ? -8.414 -1.351 8.254 1.00 0.00 166 LEU A O 7
ATOM 5345 N N . GLY A 1 41 ? -8.148 -3.549 8.277 1.00 0.00 167 GLY A N 7
ATOM 5346 C CA . GLY A 1 41 ? -8.782 -3.738 9.632 1.00 0.00 167 GLY A CA 7
ATOM 5347 C C . GLY A 1 41 ? -9.675 -2.546 10.004 1.00 0.00 167 GLY A C 7
ATOM 5348 O O . GLY A 1 41 ? -9.649 -2.085 11.127 1.00 0.00 167 GLY A O 7
ATOM 5352 N N . SER A 1 42 ? -10.442 -2.051 9.057 1.00 0.00 168 SER A N 7
ATOM 5353 C CA . SER A 1 42 ? -11.342 -0.871 9.292 1.00 0.00 168 SER A CA 7
ATOM 5354 C C . SER A 1 42 ? -11.245 0.057 8.079 1.00 0.00 168 SER A C 7
ATOM 5355 O O . SER A 1 42 ? -12.205 0.259 7.361 1.00 0.00 168 SER A O 7
ATOM 5363 N N . HIS A 1 43 ? -10.087 0.623 7.842 1.00 0.00 169 HIS A N 7
ATOM 5364 C CA . HIS A 1 43 ? -9.928 1.534 6.673 1.00 0.00 169 HIS A CA 7
ATOM 5365 C C . HIS A 1 43 ? -9.933 0.711 5.385 1.00 0.00 169 HIS A C 7
ATOM 5366 O O . HIS A 1 43 ? -9.010 -0.026 5.102 1.00 0.00 169 HIS A O 7
ATOM 5380 N N . SER A 1 44 ? -10.959 0.850 4.592 1.00 0.00 170 SER A N 7
ATOM 5381 C CA . SER A 1 44 ? -11.017 0.097 3.309 1.00 0.00 170 SER A CA 7
ATOM 5382 C C . SER A 1 44 ? -10.514 1.019 2.206 1.00 0.00 170 SER A C 7
ATOM 5383 O O . SER A 1 44 ? -11.154 1.210 1.193 1.00 0.00 170 SER A O 7
ATOM 5391 N N . THR A 1 45 ? -9.374 1.614 2.419 1.00 0.00 171 THR A N 7
ATOM 5392 C CA . THR A 1 45 ? -8.824 2.554 1.412 1.00 0.00 171 THR A CA 7
ATOM 5393 C C . THR A 1 45 ? -7.303 2.419 1.338 1.00 0.00 171 THR A C 7
ATOM 5394 O O . THR A 1 45 ? -6.696 1.608 2.008 1.00 0.00 171 THR A O 7
ATOM 5405 N N . CYS A 1 46 ? -6.699 3.228 0.521 1.00 0.00 172 CYS A N 7
ATOM 5406 C CA . CYS A 1 46 ? -5.220 3.209 0.351 1.00 0.00 172 CYS A CA 7
ATOM 5407 C C . CYS A 1 46 ? -4.577 3.766 1.632 1.00 0.00 172 CYS A C 7
ATOM 5408 O O . CYS A 1 46 ? -5.039 4.757 2.163 1.00 0.00 172 CYS A O 7
ATOM 5415 N N . PRO A 1 47 ? -3.552 3.100 2.111 1.00 0.00 173 PRO A N 7
ATOM 5416 C CA . PRO A 1 47 ? -2.861 3.501 3.355 1.00 0.00 173 PRO A CA 7
ATOM 5417 C C . PRO A 1 47 ? -1.976 4.726 3.191 1.00 0.00 173 PRO A C 7
ATOM 5418 O O . PRO A 1 47 ? -1.650 5.380 4.163 1.00 0.00 173 PRO A O 7
ATOM 5429 N N . LEU A 1 48 ? -1.535 5.041 2.016 1.00 0.00 174 LEU A N 7
ATOM 5430 C CA . LEU A 1 48 ? -0.635 6.211 1.924 1.00 0.00 174 LEU A CA 7
ATOM 5431 C C . LEU A 1 48 ? -1.401 7.478 1.541 1.00 0.00 174 LEU A C 7
ATOM 5432 O O . LEU A 1 48 ? -1.144 8.541 2.072 1.00 0.00 174 LEU A O 7
ATOM 5448 N N . CYS A 1 49 ? -2.340 7.394 0.644 1.00 0.00 175 CYS A N 7
ATOM 5449 C CA . CYS A 1 49 ? -3.095 8.622 0.280 1.00 0.00 175 CYS A CA 7
ATOM 5450 C C . CYS A 1 49 ? -4.504 8.536 0.887 1.00 0.00 175 CYS A C 7
ATOM 5451 O O . CYS A 1 49 ? -4.970 9.479 1.487 1.00 0.00 175 CYS A O 7
ATOM 5458 N N . ARG A 1 50 ? -5.154 7.395 0.753 1.00 0.00 176 ARG A N 7
ATOM 5459 C CA . ARG A 1 50 ? -6.522 7.165 1.332 1.00 0.00 176 ARG A CA 7
ATOM 5460 C C . ARG A 1 50 ? -7.566 7.278 0.236 1.00 0.00 176 ARG A C 7
ATOM 5461 O O . ARG A 1 50 ? -8.662 7.761 0.439 1.00 0.00 176 ARG A O 7
ATOM 5482 N N . LEU A 1 51 ? -7.233 6.791 -0.918 1.00 0.00 177 LEU A N 7
ATOM 5483 C CA . LEU A 1 51 ? -8.182 6.807 -2.044 1.00 0.00 177 LEU A CA 7
ATOM 5484 C C . LEU A 1 51 ? -8.990 5.506 -1.990 1.00 0.00 177 LEU A C 7
ATOM 5485 O O . LEU A 1 51 ? -8.590 4.493 -2.528 1.00 0.00 177 LEU A O 7
ATOM 5501 N N . THR A 1 52 ? -10.115 5.521 -1.326 1.00 0.00 178 THR A N 7
ATOM 5502 C CA . THR A 1 52 ? -10.940 4.281 -1.214 1.00 0.00 178 THR A CA 7
ATOM 5503 C C . THR A 1 52 ? -10.979 3.542 -2.549 1.00 0.00 178 THR A C 7
ATOM 5504 O O . THR A 1 52 ? -10.815 4.119 -3.602 1.00 0.00 178 THR A O 7
ATOM 5515 N N . VAL A 1 53 ? -11.204 2.261 -2.509 1.00 0.00 179 VAL A N 7
ATOM 5516 C CA . VAL A 1 53 ? -11.259 1.474 -3.771 1.00 0.00 179 VAL A CA 7
ATOM 5517 C C . VAL A 1 53 ? -12.661 0.885 -3.941 1.00 0.00 179 VAL A C 7
ATOM 5518 O O . VAL A 1 53 ? -12.978 0.292 -4.953 1.00 0.00 179 VAL A O 7
ATOM 5531 N N . VAL A 1 54 ? -13.505 1.043 -2.957 1.00 0.00 180 VAL A N 7
ATOM 5532 C CA . VAL A 1 54 ? -14.885 0.495 -3.059 1.00 0.00 180 VAL A CA 7
ATOM 5533 C C . VAL A 1 54 ? -15.889 1.651 -3.082 1.00 0.00 180 VAL A C 7
ATOM 5534 O O . VAL A 1 54 ? -15.683 2.676 -2.462 1.00 0.00 180 VAL A O 7
ATOM 5547 N N . VAL A 1 55 ? -16.973 1.495 -3.792 1.00 0.00 181 VAL A N 7
ATOM 5548 C CA . VAL A 1 55 ? -17.986 2.587 -3.852 1.00 0.00 181 VAL A CA 7
ATOM 5549 C C . VAL A 1 55 ? -19.001 2.403 -2.722 1.00 0.00 181 VAL A C 7
ATOM 5550 O O . VAL A 1 55 ? -18.690 2.783 -1.606 1.00 0.00 181 VAL A O 7
ATOM 5566 N N . ALA A 1 1 ? 19.370 9.130 2.451 1.00 0.00 127 ALA A N 8
ATOM 5567 C CA . ALA A 1 1 ? 18.335 8.099 2.155 1.00 0.00 127 ALA A CA 8
ATOM 5568 C C . ALA A 1 1 ? 18.069 8.061 0.649 1.00 0.00 127 ALA A C 8
ATOM 5569 O O . ALA A 1 1 ? 17.849 9.080 0.022 1.00 0.00 127 ALA A O 8
ATOM 5578 N N . MET A 1 2 ? 18.088 6.896 0.061 1.00 0.00 128 MET A N 8
ATOM 5579 C CA . MET A 1 2 ? 17.835 6.796 -1.404 1.00 0.00 128 MET A CA 8
ATOM 5580 C C . MET A 1 2 ? 16.895 5.620 -1.679 1.00 0.00 128 MET A C 8
ATOM 5581 O O . MET A 1 2 ? 17.312 4.480 -1.736 1.00 0.00 128 MET A O 8
ATOM 5595 N N . ASP A 1 3 ? 15.631 5.888 -1.852 1.00 0.00 129 ASP A N 8
ATOM 5596 C CA . ASP A 1 3 ? 14.666 4.788 -2.123 1.00 0.00 129 ASP A CA 8
ATOM 5597 C C . ASP A 1 3 ? 14.441 4.668 -3.632 1.00 0.00 129 ASP A C 8
ATOM 5598 O O . ASP A 1 3 ? 14.420 5.651 -4.345 1.00 0.00 129 ASP A O 8
ATOM 5607 N N . ASP A 1 4 ? 14.274 3.471 -4.124 1.00 0.00 130 ASP A N 8
ATOM 5608 C CA . ASP A 1 4 ? 14.052 3.293 -5.587 1.00 0.00 130 ASP A CA 8
ATOM 5609 C C . ASP A 1 4 ? 12.855 2.369 -5.814 1.00 0.00 130 ASP A C 8
ATOM 5610 O O . ASP A 1 4 ? 12.938 1.171 -5.622 1.00 0.00 130 ASP A O 8
ATOM 5619 N N . GLY A 1 5 ? 11.741 2.914 -6.220 1.00 0.00 131 GLY A N 8
ATOM 5620 C CA . GLY A 1 5 ? 10.539 2.065 -6.458 1.00 0.00 131 GLY A CA 8
ATOM 5621 C C . GLY A 1 5 ? 9.358 2.614 -5.655 1.00 0.00 131 GLY A C 8
ATOM 5622 O O . GLY A 1 5 ? 9.052 3.789 -5.706 1.00 0.00 131 GLY A O 8
ATOM 5626 N N . VAL A 1 6 ? 8.692 1.773 -4.912 1.00 0.00 132 VAL A N 8
ATOM 5627 C CA . VAL A 1 6 ? 7.532 2.246 -4.106 1.00 0.00 132 VAL A CA 8
ATOM 5628 C C . VAL A 1 6 ? 7.802 1.985 -2.622 1.00 0.00 132 VAL A C 8
ATOM 5629 O O . VAL A 1 6 ? 8.608 1.150 -2.268 1.00 0.00 132 VAL A O 8
ATOM 5642 N N . GLU A 1 7 ? 7.133 2.693 -1.754 1.00 0.00 133 GLU A N 8
ATOM 5643 C CA . GLU A 1 7 ? 7.356 2.480 -0.295 1.00 0.00 133 GLU A CA 8
ATOM 5644 C C . GLU A 1 7 ? 6.075 1.978 0.369 1.00 0.00 133 GLU A C 8
ATOM 5645 O O . GLU A 1 7 ? 4.993 2.474 0.127 1.00 0.00 133 GLU A O 8
ATOM 5657 N N . CYS A 1 8 ? 6.205 0.999 1.217 1.00 0.00 134 CYS A N 8
ATOM 5658 C CA . CYS A 1 8 ? 5.022 0.445 1.930 1.00 0.00 134 CYS A CA 8
ATOM 5659 C C . CYS A 1 8 ? 4.649 1.400 3.065 1.00 0.00 134 CYS A C 8
ATOM 5660 O O . CYS A 1 8 ? 5.371 1.541 4.030 1.00 0.00 134 CYS A O 8
ATOM 5667 N N . ALA A 1 9 ? 3.536 2.065 2.955 1.00 0.00 135 ALA A N 8
ATOM 5668 C CA . ALA A 1 9 ? 3.136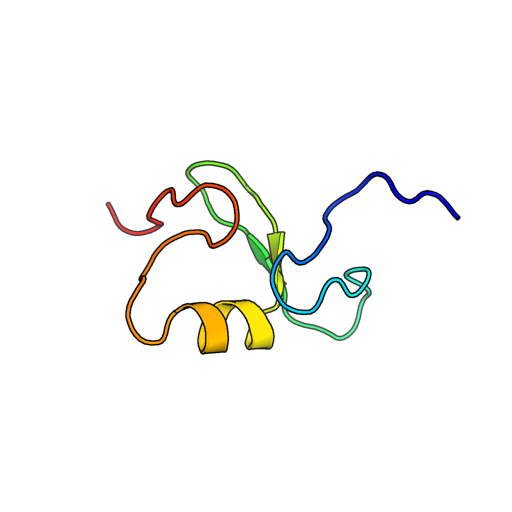 3.015 4.030 1.00 0.00 135 ALA A CA 8
ATOM 5669 C C . ALA A 1 9 ? 2.864 2.247 5.325 1.00 0.00 135 ALA A C 8
ATOM 5670 O O . ALA A 1 9 ? 2.666 2.832 6.371 1.00 0.00 135 ALA A O 8
ATOM 5677 N N . VAL A 1 10 ? 2.842 0.942 5.267 1.00 0.00 136 VAL A N 8
ATOM 5678 C CA . VAL A 1 10 ? 2.569 0.154 6.501 1.00 0.00 136 VAL A CA 8
ATOM 5679 C C . VAL A 1 10 ? 3.879 -0.354 7.121 1.00 0.00 136 VAL A C 8
ATOM 5680 O O . VAL A 1 10 ? 4.247 0.047 8.207 1.00 0.00 136 VAL A O 8
ATOM 5693 N N . CYS A 1 11 ? 4.589 -1.240 6.459 1.00 0.00 137 CYS A N 8
ATOM 5694 C CA . CYS A 1 11 ? 5.858 -1.744 7.062 1.00 0.00 137 CYS A CA 8
ATOM 5695 C C . CYS A 1 11 ? 7.048 -0.919 6.562 1.00 0.00 137 CYS A C 8
ATOM 5696 O O . CYS A 1 11 ? 8.120 -0.953 7.133 1.00 0.00 137 CYS A O 8
ATOM 5703 N N . LEU A 1 12 ? 6.872 -0.178 5.501 1.00 0.00 138 LEU A N 8
ATOM 5704 C CA . LEU A 1 12 ? 7.997 0.647 4.973 1.00 0.00 138 LEU A CA 8
ATOM 5705 C C . LEU A 1 12 ? 9.170 -0.265 4.613 1.00 0.00 138 LEU A C 8
ATOM 5706 O O . LEU A 1 12 ? 10.316 0.056 4.855 1.00 0.00 138 LEU A O 8
ATOM 5722 N N . ALA A 1 13 ? 8.891 -1.400 4.036 1.00 0.00 139 ALA A N 8
ATOM 5723 C CA . ALA A 1 13 ? 9.990 -2.333 3.661 1.00 0.00 139 ALA A CA 8
ATOM 5724 C C . ALA A 1 13 ? 10.172 -2.328 2.143 1.00 0.00 139 ALA A C 8
ATOM 5725 O O . ALA A 1 13 ? 9.231 -2.512 1.395 1.00 0.00 139 ALA A O 8
ATOM 5732 N N . GLU A 1 14 ? 11.374 -2.121 1.680 1.00 0.00 140 GLU A N 8
ATOM 5733 C CA . GLU A 1 14 ? 11.611 -2.108 0.211 1.00 0.00 140 GLU A CA 8
ATOM 5734 C C . GLU A 1 14 ? 10.894 -3.300 -0.426 1.00 0.00 140 GLU A C 8
ATOM 5735 O O . GLU A 1 14 ? 11.208 -4.443 -0.157 1.00 0.00 140 GLU A O 8
ATOM 5747 N N . LEU A 1 15 ? 9.929 -3.044 -1.266 1.00 0.00 141 LEU A N 8
ATOM 5748 C CA . LEU A 1 15 ? 9.189 -4.163 -1.917 1.00 0.00 141 LEU A CA 8
ATOM 5749 C C . LEU A 1 15 ? 10.173 -5.042 -2.689 1.00 0.00 141 LEU A C 8
ATOM 5750 O O . LEU A 1 15 ? 10.920 -4.569 -3.523 1.00 0.00 141 LEU A O 8
ATOM 5766 N N . GLU A 1 16 ? 10.181 -6.318 -2.418 1.00 0.00 142 GLU A N 8
ATOM 5767 C CA . GLU A 1 16 ? 11.120 -7.225 -3.137 1.00 0.00 142 GLU A CA 8
ATOM 5768 C C . GLU A 1 16 ? 10.322 -8.248 -3.949 1.00 0.00 142 GLU A C 8
ATOM 5769 O O . GLU A 1 16 ? 9.173 -8.519 -3.664 1.00 0.00 142 GLU A O 8
ATOM 5781 N N . ASP A 1 17 ? 10.925 -8.818 -4.956 1.00 0.00 143 ASP A N 8
ATOM 5782 C CA . ASP A 1 17 ? 10.201 -9.825 -5.784 1.00 0.00 143 ASP A CA 8
ATOM 5783 C C . ASP A 1 17 ? 9.882 -11.052 -4.929 1.00 0.00 143 ASP A C 8
ATOM 5784 O O . ASP A 1 17 ? 10.698 -11.511 -4.155 1.00 0.00 143 ASP A O 8
ATOM 5793 N N . GLY A 1 18 ? 8.699 -11.586 -5.061 1.00 0.00 144 GLY A N 8
ATOM 5794 C CA . GLY A 1 18 ? 8.327 -12.784 -4.255 1.00 0.00 144 GLY A CA 8
ATOM 5795 C C . GLY A 1 18 ? 7.142 -12.439 -3.351 1.00 0.00 144 GLY A C 8
ATOM 5796 O O . GLY A 1 18 ? 6.363 -13.295 -2.977 1.00 0.00 144 GLY A O 8
ATOM 5800 N N . GLU A 1 19 ? 6.998 -11.192 -2.998 1.00 0.00 145 GLU A N 8
ATOM 5801 C CA . GLU A 1 19 ? 5.862 -10.790 -2.120 1.00 0.00 145 GLU A CA 8
ATOM 5802 C C . GLU A 1 19 ? 4.613 -10.569 -2.973 1.00 0.00 145 GLU A C 8
ATOM 5803 O O . GLU A 1 19 ? 4.586 -10.881 -4.146 1.00 0.00 145 GLU A O 8
ATOM 5815 N N . GLU A 1 20 ? 3.577 -10.031 -2.390 1.00 0.00 146 GLU A N 8
ATOM 5816 C CA . GLU A 1 20 ? 2.328 -9.790 -3.167 1.00 0.00 146 GLU A CA 8
ATOM 5817 C C . GLU A 1 20 ? 1.810 -8.380 -2.881 1.00 0.00 146 GLU A C 8
ATOM 5818 O O . GLU A 1 20 ? 0.905 -8.187 -2.094 1.00 0.00 146 GLU A O 8
ATOM 5830 N N . ALA A 1 21 ? 2.375 -7.393 -3.520 1.00 0.00 147 ALA A N 8
ATOM 5831 C CA . ALA A 1 21 ? 1.914 -5.996 -3.293 1.00 0.00 147 ALA A CA 8
ATOM 5832 C C . ALA A 1 21 ? 0.511 -5.829 -3.874 1.00 0.00 147 ALA A C 8
ATOM 5833 O O . ALA A 1 21 ? -0.039 -6.737 -4.464 1.00 0.00 147 ALA A O 8
ATOM 5840 N N . ARG A 1 22 ? -0.071 -4.678 -3.708 1.00 0.00 148 ARG A N 8
ATOM 5841 C CA . ARG A 1 22 ? -1.439 -4.447 -4.240 1.00 0.00 148 ARG A CA 8
ATOM 5842 C C . ARG A 1 22 ? -1.576 -2.972 -4.619 1.00 0.00 148 ARG A C 8
ATOM 5843 O O . ARG A 1 22 ? -1.384 -2.092 -3.805 1.00 0.00 148 ARG A O 8
ATOM 5864 N N . PHE A 1 23 ? -1.897 -2.694 -5.852 1.00 0.00 149 PHE A N 8
ATOM 5865 C CA . PHE A 1 23 ? -2.032 -1.274 -6.285 1.00 0.00 149 PHE A CA 8
ATOM 5866 C C . PHE A 1 23 ? -3.513 -0.911 -6.411 1.00 0.00 149 PHE A C 8
ATOM 5867 O O . PHE A 1 23 ? -4.333 -1.733 -6.772 1.00 0.00 149 PHE A O 8
ATOM 5884 N N . LEU A 1 24 ? -3.866 0.313 -6.120 1.00 0.00 150 LEU A N 8
ATOM 5885 C CA . LEU A 1 24 ? -5.297 0.719 -6.230 1.00 0.00 150 LEU A CA 8
ATOM 5886 C C . LEU A 1 24 ? -5.511 1.465 -7.552 1.00 0.00 150 LEU A C 8
ATOM 5887 O O . LEU A 1 24 ? -4.564 1.910 -8.170 1.00 0.00 150 LEU A O 8
ATOM 5903 N N . PRO A 1 25 ? -6.752 1.558 -7.960 1.00 0.00 151 PRO A N 8
ATOM 5904 C CA . PRO A 1 25 ? -7.127 2.220 -9.224 1.00 0.00 151 PRO A CA 8
ATOM 5905 C C . PRO A 1 25 ? -7.102 3.748 -9.100 1.00 0.00 151 PRO A C 8
ATOM 5906 O O . PRO A 1 25 ? -6.704 4.441 -10.016 1.00 0.00 151 PRO A O 8
ATOM 5917 N N . ARG A 1 26 ? -7.528 4.288 -7.990 1.00 0.00 152 ARG A N 8
ATOM 5918 C CA . ARG A 1 26 ? -7.529 5.773 -7.850 1.00 0.00 152 ARG A CA 8
ATOM 5919 C C . ARG A 1 26 ? -6.119 6.321 -8.030 1.00 0.00 152 ARG A C 8
ATOM 5920 O O . ARG A 1 26 ? -5.900 7.317 -8.692 1.00 0.00 152 ARG A O 8
ATOM 5941 N N . CYS A 1 27 ? -5.172 5.706 -7.390 1.00 0.00 153 CYS A N 8
ATOM 5942 C CA . CYS A 1 27 ? -3.774 6.213 -7.454 1.00 0.00 153 CYS A CA 8
ATOM 5943 C C . CYS A 1 27 ? -2.817 5.163 -8.022 1.00 0.00 153 CYS A C 8
ATOM 5944 O O . CYS A 1 27 ? -2.033 5.443 -8.906 1.00 0.00 153 CYS A O 8
ATOM 5951 N N . GLY A 1 28 ? -2.850 3.968 -7.505 1.00 0.00 154 GLY A N 8
ATOM 5952 C CA . GLY A 1 28 ? -1.917 2.925 -7.998 1.00 0.00 154 GLY A CA 8
ATOM 5953 C C . GLY A 1 28 ? -0.882 2.626 -6.908 1.00 0.00 154 GLY A C 8
ATOM 5954 O O . GLY A 1 28 ? -0.085 1.718 -7.034 1.00 0.00 154 GLY A O 8
ATOM 5958 N N . HIS A 1 29 ? -0.890 3.377 -5.828 1.00 0.00 155 HIS A N 8
ATOM 5959 C CA . HIS A 1 29 ? 0.096 3.105 -4.739 1.00 0.00 155 HIS A CA 8
ATOM 5960 C C . HIS A 1 29 ? 0.091 1.601 -4.474 1.00 0.00 155 HIS A C 8
ATOM 5961 O O . HIS A 1 29 ? -0.954 0.988 -4.394 1.00 0.00 155 HIS A O 8
ATOM 5974 N N . GLY A 1 30 ? 1.235 0.991 -4.352 1.00 0.00 156 GLY A N 8
ATOM 5975 C CA . GLY A 1 30 ? 1.254 -0.479 -4.114 1.00 0.00 156 GLY A CA 8
ATOM 5976 C C . GLY A 1 30 ? 1.716 -0.787 -2.688 1.00 0.00 156 GLY A C 8
ATOM 5977 O O . GLY A 1 30 ? 2.714 -0.279 -2.218 1.00 0.00 156 GLY A O 8
ATOM 5981 N N . PHE A 1 31 ? 0.993 -1.633 -2.008 1.00 0.00 157 PHE A N 8
ATOM 5982 C CA . PHE A 1 31 ? 1.367 -2.011 -0.616 1.00 0.00 157 PHE A CA 8
ATOM 5983 C C . PHE A 1 31 ? 1.371 -3.529 -0.516 1.00 0.00 157 PHE A C 8
ATOM 5984 O O . PHE A 1 31 ? 0.687 -4.218 -1.243 1.00 0.00 157 PHE A O 8
ATOM 6001 N N . HIS A 1 32 ? 2.134 -4.055 0.377 1.00 0.00 158 HIS A N 8
ATOM 6002 C CA . HIS A 1 32 ? 2.196 -5.530 0.528 1.00 0.00 158 HIS A CA 8
ATOM 6003 C C . HIS A 1 32 ? 0.792 -6.107 0.602 1.00 0.00 158 HIS A C 8
ATOM 6004 O O . HIS A 1 32 ? -0.137 -5.449 1.013 1.00 0.00 158 HIS A O 8
ATOM 6017 N N . ALA A 1 33 ? 0.627 -7.343 0.236 1.00 0.00 159 ALA A N 8
ATOM 6018 C CA . ALA A 1 33 ? -0.720 -7.951 0.336 1.00 0.00 159 ALA A CA 8
ATOM 6019 C C . ALA A 1 33 ? -0.972 -8.226 1.817 1.00 0.00 159 ALA A C 8
ATOM 6020 O O . ALA A 1 33 ? -2.094 -8.272 2.279 1.00 0.00 159 ALA A O 8
ATOM 6027 N N . GLU A 1 34 ? 0.091 -8.398 2.563 1.00 0.00 160 GLU A N 8
ATOM 6028 C CA . GLU A 1 34 ? -0.036 -8.658 4.022 1.00 0.00 160 GLU A CA 8
ATOM 6029 C C . GLU A 1 34 ? -0.187 -7.331 4.770 1.00 0.00 160 GLU A C 8
ATOM 6030 O O . GLU A 1 34 ? -1.127 -7.139 5.515 1.00 0.00 160 GLU A O 8
ATOM 6042 N N . CYS A 1 35 ? 0.724 -6.404 4.584 1.00 0.00 161 CYS A N 8
ATOM 6043 C CA . CYS A 1 35 ? 0.596 -5.104 5.299 1.00 0.00 161 CYS A CA 8
ATOM 6044 C C . CYS A 1 35 ? -0.696 -4.438 4.859 1.00 0.00 161 CYS A C 8
ATOM 6045 O O . CYS A 1 35 ? -1.417 -3.876 5.651 1.00 0.00 161 CYS A O 8
ATOM 6052 N N . VAL A 1 36 ? -0.983 -4.492 3.593 1.00 0.00 162 VAL A N 8
ATOM 6053 C CA . VAL A 1 36 ? -2.233 -3.854 3.089 1.00 0.00 162 VAL A CA 8
ATOM 6054 C C . VAL A 1 36 ? -3.446 -4.472 3.794 1.00 0.00 162 VAL A C 8
ATOM 6055 O O . VAL A 1 36 ? -4.487 -3.856 3.907 1.00 0.00 162 VAL A O 8
ATOM 6068 N N . ASP A 1 37 ? -3.319 -5.679 4.276 1.00 0.00 163 ASP A N 8
ATOM 6069 C CA . ASP A 1 37 ? -4.466 -6.326 4.981 1.00 0.00 163 ASP A CA 8
ATOM 6070 C C . ASP A 1 37 ? -4.506 -5.831 6.426 1.00 0.00 163 ASP A C 8
ATOM 6071 O O . ASP A 1 37 ? -5.535 -5.419 6.924 1.00 0.00 163 ASP A O 8
ATOM 6080 N N . MET A 1 38 ? -3.391 -5.855 7.099 1.00 0.00 164 MET A N 8
ATOM 6081 C CA . MET A 1 38 ? -3.360 -5.374 8.505 1.00 0.00 164 MET A CA 8
ATOM 6082 C C . MET A 1 38 ? -3.716 -3.887 8.522 1.00 0.00 164 MET A C 8
ATOM 6083 O O . MET A 1 38 ? -4.162 -3.353 9.518 1.00 0.00 164 MET A O 8
ATOM 6097 N N . TRP A 1 39 ? -3.523 -3.218 7.417 1.00 0.00 165 TRP A N 8
ATOM 6098 C CA . TRP A 1 39 ? -3.848 -1.769 7.353 1.00 0.00 165 TRP A CA 8
ATOM 6099 C C . TRP A 1 39 ? -5.343 -1.603 7.135 1.00 0.00 165 TRP A C 8
ATOM 6100 O O . TRP A 1 39 ? -5.923 -0.591 7.475 1.00 0.00 165 TRP A O 8
ATOM 6121 N N . LEU A 1 40 ? -5.980 -2.596 6.582 1.00 0.00 166 LEU A N 8
ATOM 6122 C CA . LEU A 1 40 ? -7.436 -2.490 6.365 1.00 0.00 166 LEU A CA 8
ATOM 6123 C C . LEU A 1 40 ? -8.048 -2.086 7.693 1.00 0.00 166 LEU A C 8
ATOM 6124 O O . LEU A 1 40 ? -8.627 -1.036 7.812 1.00 0.00 166 LEU A O 8
ATOM 6140 N N . GLY A 1 41 ? -7.864 -2.911 8.694 1.00 0.00 167 GLY A N 8
ATOM 6141 C CA . GLY A 1 41 ? -8.373 -2.608 10.077 1.00 0.00 167 GLY A CA 8
ATOM 6142 C C . GLY A 1 41 ? -9.454 -1.520 10.056 1.00 0.00 167 GLY A C 8
ATOM 6143 O O . GLY A 1 41 ? -9.275 -0.463 10.624 1.00 0.00 167 GLY A O 8
ATOM 6147 N N . SER A 1 42 ? -10.555 -1.766 9.390 1.00 0.00 168 SER A N 8
ATOM 6148 C CA . SER A 1 42 ? -11.653 -0.749 9.307 1.00 0.00 168 SER A CA 8
ATOM 6149 C C . SER A 1 42 ? -11.436 0.128 8.071 1.00 0.00 168 SER A C 8
ATOM 6150 O O . SER A 1 42 ? -12.315 0.275 7.246 1.00 0.00 168 SER A O 8
ATOM 6158 N N . HIS A 1 43 ? -10.271 0.705 7.925 1.00 0.00 169 HIS A N 8
ATOM 6159 C CA . HIS A 1 43 ? -10.022 1.555 6.726 1.00 0.00 169 HIS A CA 8
ATOM 6160 C C . HIS A 1 43 ? -9.907 0.653 5.496 1.00 0.00 169 HIS A C 8
ATOM 6161 O O . HIS A 1 43 ? -8.952 -0.082 5.337 1.00 0.00 169 HIS A O 8
ATOM 6175 N N . SER A 1 44 ? -10.869 0.720 4.617 1.00 0.00 170 SER A N 8
ATOM 6176 C CA . SER A 1 44 ? -10.818 -0.114 3.384 1.00 0.00 170 SER A CA 8
ATOM 6177 C C . SER A 1 44 ? -10.360 0.781 2.240 1.00 0.00 170 SER A C 8
ATOM 6178 O O . SER A 1 44 ? -10.959 0.830 1.185 1.00 0.00 170 SER A O 8
ATOM 6186 N N . THR A 1 45 ? -9.310 1.516 2.468 1.00 0.00 171 THR A N 8
ATOM 6187 C CA . THR A 1 45 ? -8.804 2.448 1.432 1.00 0.00 171 THR A CA 8
ATOM 6188 C C . THR A 1 45 ? -7.283 2.354 1.342 1.00 0.00 171 THR A C 8
ATOM 6189 O O . THR A 1 45 ? -6.645 1.571 2.018 1.00 0.00 171 THR A O 8
ATOM 6200 N N . CYS A 1 46 ? -6.710 3.167 0.510 1.00 0.00 172 CYS A N 8
ATOM 6201 C CA . CYS A 1 46 ? -5.234 3.183 0.336 1.00 0.00 172 CYS A CA 8
ATOM 6202 C C . CYS A 1 46 ? -4.616 3.765 1.617 1.00 0.00 172 CYS A C 8
ATOM 6203 O O . CYS A 1 46 ? -5.091 4.762 2.124 1.00 0.00 172 CYS A O 8
ATOM 6210 N N . PRO A 1 47 ? -3.603 3.109 2.129 1.00 0.00 173 PRO A N 8
ATOM 6211 C CA . PRO A 1 47 ? -2.944 3.528 3.383 1.00 0.00 173 PRO A CA 8
ATOM 6212 C C . PRO A 1 47 ? -2.054 4.749 3.221 1.00 0.00 173 PRO A C 8
ATOM 6213 O O . PRO A 1 47 ? -1.726 5.401 4.192 1.00 0.00 173 PRO A O 8
ATOM 6224 N N . LEU A 1 48 ? -1.612 5.062 2.045 1.00 0.00 174 LEU A N 8
ATOM 6225 C CA . LEU A 1 48 ? -0.708 6.227 1.954 1.00 0.00 174 LEU A CA 8
ATOM 6226 C C . LEU A 1 48 ? -1.467 7.491 1.547 1.00 0.00 174 LEU A C 8
ATOM 6227 O O . LEU A 1 48 ? -1.214 8.559 2.065 1.00 0.00 174 LEU A O 8
ATOM 6243 N N . CYS A 1 49 ? -2.394 7.396 0.638 1.00 0.00 175 CYS A N 8
ATOM 6244 C CA . CYS A 1 49 ? -3.142 8.620 0.246 1.00 0.00 175 CYS A CA 8
ATOM 6245 C C . CYS A 1 49 ? -4.558 8.549 0.839 1.00 0.00 175 CYS A C 8
ATOM 6246 O O . CYS A 1 49 ? -5.027 9.505 1.417 1.00 0.00 175 CYS A O 8
ATOM 6253 N N . ARG A 1 50 ? -5.215 7.411 0.713 1.00 0.00 176 ARG A N 8
ATOM 6254 C CA . ARG A 1 50 ? -6.591 7.202 1.276 1.00 0.00 176 ARG A CA 8
ATOM 6255 C C . ARG A 1 50 ? -7.614 7.322 0.163 1.00 0.00 176 ARG A C 8
ATOM 6256 O O . ARG A 1 50 ? -8.683 7.875 0.325 1.00 0.00 176 ARG A O 8
ATOM 6277 N N . LEU A 1 51 ? -7.290 6.767 -0.964 1.00 0.00 177 LEU A N 8
ATOM 6278 C CA . LEU A 1 51 ? -8.214 6.786 -2.110 1.00 0.00 177 LEU A CA 8
ATOM 6279 C C . LEU A 1 51 ? -9.017 5.481 -2.081 1.00 0.00 177 LEU A C 8
ATOM 6280 O O . LEU A 1 51 ? -8.626 4.490 -2.665 1.00 0.00 177 LEU A O 8
ATOM 6296 N N . THR A 1 52 ? -10.123 5.468 -1.388 1.00 0.00 178 THR A N 8
ATOM 6297 C CA . THR A 1 52 ? -10.937 4.219 -1.301 1.00 0.00 178 THR A CA 8
ATOM 6298 C C . THR A 1 52 ? -11.007 3.530 -2.660 1.00 0.00 178 THR A C 8
ATOM 6299 O O . THR A 1 52 ? -10.955 4.156 -3.696 1.00 0.00 178 THR A O 8
ATOM 6310 N N . VAL A 1 53 ? -11.134 2.237 -2.653 1.00 0.00 179 VAL A N 8
ATOM 6311 C CA . VAL A 1 53 ? -11.216 1.489 -3.938 1.00 0.00 179 VAL A CA 8
ATOM 6312 C C . VAL A 1 53 ? -12.676 1.118 -4.209 1.00 0.00 179 VAL A C 8
ATOM 6313 O O . VAL A 1 53 ? -13.116 1.071 -5.340 1.00 0.00 179 VAL A O 8
ATOM 6326 N N . VAL A 1 54 ? -13.431 0.858 -3.175 1.00 0.00 180 VAL A N 8
ATOM 6327 C CA . VAL A 1 54 ? -14.857 0.495 -3.362 1.00 0.00 180 VAL A CA 8
ATOM 6328 C C . VAL A 1 54 ? -15.694 1.771 -3.493 1.00 0.00 180 VAL A C 8
ATOM 6329 O O . VAL A 1 54 ? -15.232 2.859 -3.212 1.00 0.00 180 VAL A O 8
ATOM 6342 N N . VAL A 1 55 ? -16.923 1.646 -3.917 1.00 0.00 181 VAL A N 8
ATOM 6343 C CA . VAL A 1 55 ? -17.786 2.852 -4.062 1.00 0.00 181 VAL A CA 8
ATOM 6344 C C . VAL A 1 55 ? -19.044 2.687 -3.206 1.00 0.00 181 VAL A C 8
ATOM 6345 O O . VAL A 1 55 ? -20.107 3.068 -3.670 1.00 0.00 181 VAL A O 8
ATOM 6361 N N . ALA A 1 1 ? 11.472 15.491 -4.998 1.00 0.00 127 ALA A N 9
ATOM 6362 C CA . ALA A 1 1 ? 10.661 14.258 -4.793 1.00 0.00 127 ALA A CA 9
ATOM 6363 C C . ALA A 1 1 ? 11.588 13.043 -4.724 1.00 0.00 127 ALA A C 9
ATOM 6364 O O . ALA A 1 1 ? 11.714 12.403 -3.698 1.00 0.00 127 ALA A O 9
ATOM 6373 N N . MET A 1 2 ? 12.239 12.720 -5.808 1.00 0.00 128 MET A N 9
ATOM 6374 C CA . MET A 1 2 ? 13.157 11.547 -5.803 1.00 0.00 128 MET A CA 9
ATOM 6375 C C . MET A 1 2 ? 12.357 10.274 -5.523 1.00 0.00 128 MET A C 9
ATOM 6376 O O . MET A 1 2 ? 12.677 9.510 -4.634 1.00 0.00 128 MET A O 9
ATOM 6390 N N . ASP A 1 3 ? 11.315 10.039 -6.275 1.00 0.00 129 ASP A N 9
ATOM 6391 C CA . ASP A 1 3 ? 10.495 8.817 -6.051 1.00 0.00 129 ASP A CA 9
ATOM 6392 C C . ASP A 1 3 ? 11.182 7.614 -6.703 1.00 0.00 129 ASP A C 9
ATOM 6393 O O . ASP A 1 3 ? 11.059 7.386 -7.890 1.00 0.00 129 ASP A O 9
ATOM 6402 N N . ASP A 1 4 ? 11.905 6.845 -5.936 1.00 0.00 130 ASP A N 9
ATOM 6403 C CA . ASP A 1 4 ? 12.600 5.660 -6.513 1.00 0.00 130 ASP A CA 9
ATOM 6404 C C . ASP A 1 4 ? 11.848 4.387 -6.118 1.00 0.00 130 ASP A C 9
ATOM 6405 O O . ASP A 1 4 ? 12.355 3.554 -5.392 1.00 0.00 130 ASP A O 9
ATOM 6414 N N . GLY A 1 5 ? 10.641 4.230 -6.589 1.00 0.00 131 GLY A N 9
ATOM 6415 C CA . GLY A 1 5 ? 9.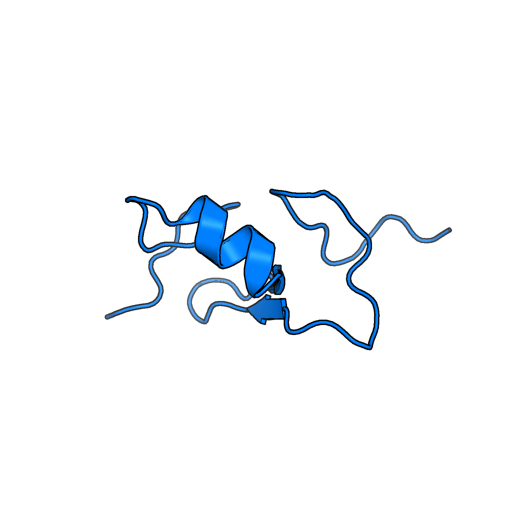856 3.012 -6.238 1.00 0.00 131 GLY A CA 9
ATOM 6416 C C . GLY A 1 5 ? 8.786 3.376 -5.208 1.00 0.00 131 GLY A C 9
ATOM 6417 O O . GLY A 1 5 ? 8.815 4.439 -4.619 1.00 0.00 131 GLY A O 9
ATOM 6421 N N . VAL A 1 6 ? 7.839 2.506 -4.986 1.00 0.00 132 VAL A N 9
ATOM 6422 C CA . VAL A 1 6 ? 6.770 2.809 -3.995 1.00 0.00 132 VAL A CA 9
ATOM 6423 C C . VAL A 1 6 ? 7.186 2.284 -2.618 1.00 0.00 132 VAL A C 9
ATOM 6424 O O . VAL A 1 6 ? 7.465 1.114 -2.449 1.00 0.00 132 VAL A O 9
ATOM 6437 N N . GLU A 1 7 ? 7.232 3.140 -1.635 1.00 0.00 133 GLU A N 9
ATOM 6438 C CA . GLU A 1 7 ? 7.632 2.687 -0.273 1.00 0.00 133 GLU A CA 9
ATOM 6439 C C . GLU A 1 7 ? 6.404 2.273 0.532 1.00 0.00 133 GLU A C 9
ATOM 6440 O O . GLU A 1 7 ? 5.493 3.049 0.749 1.00 0.00 133 GLU A O 9
ATOM 6452 N N . CYS A 1 8 ? 6.388 1.056 0.993 1.00 0.00 134 CYS A N 9
ATOM 6453 C CA . CYS A 1 8 ? 5.243 0.572 1.809 1.00 0.00 134 CYS A CA 9
ATOM 6454 C C . CYS A 1 8 ? 5.024 1.537 2.973 1.00 0.00 134 CYS A C 9
ATOM 6455 O O . CYS A 1 8 ? 5.837 1.634 3.869 1.00 0.00 134 CYS A O 9
ATOM 6462 N N . ALA A 1 9 ? 3.938 2.256 2.971 1.00 0.00 135 ALA A N 9
ATOM 6463 C CA . ALA A 1 9 ? 3.687 3.210 4.083 1.00 0.00 135 ALA A CA 9
ATOM 6464 C C . ALA A 1 9 ? 3.425 2.429 5.374 1.00 0.00 135 ALA A C 9
ATOM 6465 O O . ALA A 1 9 ? 3.306 2.998 6.440 1.00 0.00 135 ALA A O 9
ATOM 6472 N N . VAL A 1 10 ? 3.321 1.130 5.284 1.00 0.00 136 VAL A N 9
ATOM 6473 C CA . VAL A 1 10 ? 3.054 0.321 6.504 1.00 0.00 136 VAL A CA 9
ATOM 6474 C C . VAL A 1 10 ? 4.354 -0.283 7.049 1.00 0.00 136 VAL A C 9
ATOM 6475 O O . VAL A 1 10 ? 4.791 0.059 8.131 1.00 0.00 136 VAL A O 9
ATOM 6488 N N . CYS A 1 11 ? 4.981 -1.184 6.328 1.00 0.00 137 CYS A N 9
ATOM 6489 C CA . CYS A 1 11 ? 6.239 -1.785 6.860 1.00 0.00 137 CYS A CA 9
ATOM 6490 C C . CYS A 1 11 ? 7.460 -1.027 6.323 1.00 0.00 137 CYS A C 9
ATOM 6491 O O . CYS A 1 11 ? 8.567 -1.214 6.788 1.00 0.00 137 CYS A O 9
ATOM 6498 N N . LEU A 1 12 ? 7.272 -0.173 5.352 1.00 0.00 138 LEU A N 9
ATOM 6499 C CA . LEU A 1 12 ? 8.425 0.590 4.799 1.00 0.00 138 LEU A CA 9
ATOM 6500 C C . LEU A 1 12 ? 9.499 -0.389 4.329 1.00 0.00 138 LEU A C 9
ATOM 6501 O O . LEU A 1 12 ? 10.681 -0.154 4.485 1.00 0.00 138 LEU A O 9
ATOM 6517 N N . ALA A 1 13 ? 9.096 -1.486 3.756 1.00 0.00 139 ALA A N 9
ATOM 6518 C CA . ALA A 1 13 ? 10.090 -2.485 3.276 1.00 0.00 139 ALA A CA 9
ATOM 6519 C C . ALA A 1 13 ? 10.101 -2.494 1.746 1.00 0.00 139 ALA A C 9
ATOM 6520 O O . ALA A 1 13 ? 9.088 -2.708 1.110 1.00 0.00 139 ALA A O 9
ATOM 6527 N N . GLU A 1 14 ? 11.238 -2.265 1.150 1.00 0.00 140 GLU A N 9
ATOM 6528 C CA . GLU A 1 14 ? 11.308 -2.261 -0.337 1.00 0.00 140 GLU A CA 9
ATOM 6529 C C . GLU A 1 14 ? 10.551 -3.472 -0.881 1.00 0.00 140 GLU A C 9
ATOM 6530 O O . GLU A 1 14 ? 10.861 -4.605 -0.566 1.00 0.00 140 GLU A O 9
ATOM 6542 N N . LEU A 1 15 ? 9.558 -3.244 -1.695 1.00 0.00 141 LEU A N 9
ATOM 6543 C CA . LEU A 1 15 ? 8.779 -4.381 -2.258 1.00 0.00 141 LEU A CA 9
ATOM 6544 C C . LEU A 1 15 ? 9.721 -5.314 -3.021 1.00 0.00 141 LEU A C 9
ATOM 6545 O O . LEU A 1 15 ? 10.024 -5.096 -4.177 1.00 0.00 141 LEU A O 9
ATOM 6561 N N . GLU A 1 16 ? 10.188 -6.353 -2.382 1.00 0.00 142 GLU A N 9
ATOM 6562 C CA . GLU A 1 16 ? 11.111 -7.300 -3.070 1.00 0.00 142 GLU A CA 9
ATOM 6563 C C . GLU A 1 16 ? 10.302 -8.439 -3.696 1.00 0.00 142 GLU A C 9
ATOM 6564 O O . GLU A 1 16 ? 9.109 -8.547 -3.497 1.00 0.00 142 GLU A O 9
ATOM 6576 N N . ASP A 1 17 ? 10.943 -9.289 -4.451 1.00 0.00 143 ASP A N 9
ATOM 6577 C CA . ASP A 1 17 ? 10.211 -10.420 -5.086 1.00 0.00 143 ASP A CA 9
ATOM 6578 C C . ASP A 1 17 ? 9.883 -11.474 -4.028 1.00 0.00 143 ASP A C 9
ATOM 6579 O O . ASP A 1 17 ? 10.629 -11.680 -3.091 1.00 0.00 143 ASP A O 9
ATOM 6588 N N . GLY A 1 18 ? 8.771 -12.143 -4.168 1.00 0.00 144 GLY A N 9
ATOM 6589 C CA . GLY A 1 18 ? 8.398 -13.184 -3.169 1.00 0.00 144 GLY A CA 9
ATOM 6590 C C . GLY A 1 18 ? 7.189 -12.708 -2.360 1.00 0.00 144 GLY A C 9
ATOM 6591 O O . GLY A 1 18 ? 6.604 -13.457 -1.602 1.00 0.00 144 GLY A O 9
ATOM 6595 N N . GLU A 1 19 ? 6.810 -11.469 -2.514 1.00 0.00 145 GLU A N 9
ATOM 6596 C CA . GLU A 1 19 ? 5.639 -10.949 -1.754 1.00 0.00 145 GLU A CA 9
ATOM 6597 C C . GLU A 1 19 ? 4.487 -10.666 -2.720 1.00 0.00 145 GLU A C 9
ATOM 6598 O O . GLU A 1 19 ? 4.611 -10.835 -3.916 1.00 0.00 145 GLU A O 9
ATOM 6610 N N . GLU A 1 20 ? 3.366 -10.236 -2.210 1.00 0.00 146 GLU A N 9
ATOM 6611 C CA . GLU A 1 20 ? 2.206 -9.943 -3.097 1.00 0.00 146 GLU A CA 9
ATOM 6612 C C . GLU A 1 20 ? 1.687 -8.532 -2.811 1.00 0.00 146 GLU A C 9
ATOM 6613 O O . GLU A 1 20 ? 0.758 -8.346 -2.054 1.00 0.00 146 GLU A O 9
ATOM 6625 N N . ALA A 1 21 ? 2.277 -7.537 -3.411 1.00 0.00 147 ALA A N 9
ATOM 6626 C CA . ALA A 1 21 ? 1.810 -6.143 -3.168 1.00 0.00 147 ALA A CA 9
ATOM 6627 C C . ALA A 1 21 ? 0.432 -5.949 -3.800 1.00 0.00 147 ALA A C 9
ATOM 6628 O O . ALA A 1 21 ? -0.096 -6.829 -4.451 1.00 0.00 147 ALA A O 9
ATOM 6635 N N . ARG A 1 22 ? -0.155 -4.801 -3.612 1.00 0.00 148 ARG A N 9
ATOM 6636 C CA . ARG A 1 22 ? -1.494 -4.539 -4.194 1.00 0.00 148 ARG A CA 9
ATOM 6637 C C . ARG A 1 22 ? -1.560 -3.071 -4.630 1.00 0.00 148 ARG A C 9
ATOM 6638 O O . ARG A 1 22 ? -1.365 -2.169 -3.841 1.00 0.00 148 ARG A O 9
ATOM 6659 N N . PHE A 1 23 ? -1.825 -2.828 -5.884 1.00 0.00 149 PHE A N 9
ATOM 6660 C CA . PHE A 1 23 ? -1.895 -1.422 -6.379 1.00 0.00 149 PHE A CA 9
ATOM 6661 C C . PHE A 1 23 ? -3.363 -0.983 -6.437 1.00 0.00 149 PHE A C 9
ATOM 6662 O O . PHE A 1 23 ? -4.241 -1.782 -6.694 1.00 0.00 149 PHE A O 9
ATOM 6679 N N . LEU A 1 24 ? -3.644 0.271 -6.198 1.00 0.00 150 LEU A N 9
ATOM 6680 C CA . LEU A 1 24 ? -5.065 0.727 -6.241 1.00 0.00 150 LEU A CA 9
ATOM 6681 C C . LEU A 1 24 ? -5.327 1.497 -7.542 1.00 0.00 150 LEU A C 9
ATOM 6682 O O . LEU A 1 24 ? -4.405 1.944 -8.193 1.00 0.00 150 LEU A O 9
ATOM 6698 N N . PRO A 1 25 ? -6.583 1.609 -7.892 1.00 0.00 151 PRO A N 9
ATOM 6699 C CA . PRO A 1 25 ? -7.010 2.297 -9.127 1.00 0.00 151 PRO A CA 9
ATOM 6700 C C . PRO A 1 25 ? -6.989 3.825 -8.970 1.00 0.00 151 PRO A C 9
ATOM 6701 O O . PRO A 1 25 ? -6.506 4.531 -9.832 1.00 0.00 151 PRO A O 9
ATOM 6712 N N . ARG A 1 26 ? -7.522 4.345 -7.897 1.00 0.00 152 ARG A N 9
ATOM 6713 C CA . ARG A 1 26 ? -7.537 5.828 -7.729 1.00 0.00 152 ARG A CA 9
ATOM 6714 C C . ARG A 1 26 ? -6.134 6.398 -7.901 1.00 0.00 152 ARG A C 9
ATOM 6715 O O . ARG A 1 26 ? -5.932 7.410 -8.542 1.00 0.00 152 ARG A O 9
ATOM 6736 N N . CYS A 1 27 ? -5.175 5.788 -7.273 1.00 0.00 153 CYS A N 9
ATOM 6737 C CA . CYS A 1 27 ? -3.788 6.323 -7.329 1.00 0.00 153 CYS A CA 9
ATOM 6738 C C . CYS A 1 27 ? -2.806 5.308 -7.915 1.00 0.00 153 CYS A C 9
ATOM 6739 O O . CYS A 1 27 ? -2.036 5.619 -8.801 1.00 0.00 153 CYS A O 9
ATOM 6746 N N . GLY A 1 28 ? -2.796 4.111 -7.405 1.00 0.00 154 GLY A N 9
ATOM 6747 C CA . GLY A 1 28 ? -1.829 3.105 -7.908 1.00 0.00 154 GLY A CA 9
ATOM 6748 C C . GLY A 1 28 ? -0.768 2.863 -6.831 1.00 0.00 154 GLY A C 9
ATOM 6749 O O . GLY A 1 28 ? 0.121 2.053 -6.996 1.00 0.00 154 GLY A O 9
ATOM 6753 N N . HIS A 1 29 ? -0.859 3.552 -5.716 1.00 0.00 155 HIS A N 9
ATOM 6754 C CA . HIS A 1 29 ? 0.145 3.334 -4.636 1.00 0.00 155 HIS A CA 9
ATOM 6755 C C . HIS A 1 29 ? 0.242 1.830 -4.392 1.00 0.00 155 HIS A C 9
ATOM 6756 O O . HIS A 1 29 ? -0.735 1.188 -4.061 1.00 0.00 155 HIS A O 9
ATOM 6769 N N . GLY A 1 30 ? 1.394 1.255 -4.564 1.00 0.00 156 GLY A N 9
ATOM 6770 C CA . GLY A 1 30 ? 1.514 -0.213 -4.353 1.00 0.00 156 GLY A CA 9
ATOM 6771 C C . GLY A 1 30 ? 1.966 -0.507 -2.921 1.00 0.00 156 GLY A C 9
ATOM 6772 O O . GLY A 1 30 ? 2.950 0.019 -2.441 1.00 0.00 156 GLY A O 9
ATOM 6776 N N . PHE A 1 31 ? 1.242 -1.355 -2.246 1.00 0.00 157 PHE A N 9
ATOM 6777 C CA . PHE A 1 31 ? 1.589 -1.723 -0.843 1.00 0.00 157 PHE A CA 9
ATOM 6778 C C . PHE A 1 31 ? 1.748 -3.238 -0.782 1.00 0.00 157 PHE A C 9
ATOM 6779 O O . PHE A 1 31 ? 1.799 -3.900 -1.792 1.00 0.00 157 PHE A O 9
ATOM 6796 N N . HIS A 1 32 ? 1.836 -3.797 0.381 1.00 0.00 158 HIS A N 9
ATOM 6797 C CA . HIS A 1 32 ? 1.992 -5.272 0.471 1.00 0.00 158 HIS A CA 9
ATOM 6798 C C . HIS A 1 32 ? 0.621 -5.915 0.616 1.00 0.00 158 HIS A C 9
ATOM 6799 O O . HIS A 1 32 ? -0.320 -5.286 1.036 1.00 0.00 158 HIS A O 9
ATOM 6812 N N . ALA A 1 33 ? 0.495 -7.167 0.302 1.00 0.00 159 ALA A N 9
ATOM 6813 C CA . ALA A 1 33 ? -0.828 -7.814 0.476 1.00 0.00 159 ALA A CA 9
ATOM 6814 C C . ALA A 1 33 ? -1.016 -8.031 1.978 1.00 0.00 159 ALA A C 9
ATOM 6815 O O . ALA A 1 33 ? -2.118 -8.049 2.490 1.00 0.00 159 ALA A O 9
ATOM 6822 N N . GLU A 1 34 ? 0.078 -8.192 2.682 1.00 0.00 160 GLU A N 9
ATOM 6823 C CA . GLU A 1 34 ? 0.016 -8.405 4.156 1.00 0.00 160 GLU A CA 9
ATOM 6824 C C . GLU A 1 34 ? -0.071 -7.060 4.885 1.00 0.00 160 GLU A C 9
ATOM 6825 O O . GLU A 1 34 ? -0.877 -6.890 5.774 1.00 0.00 160 GLU A O 9
ATOM 6837 N N . CYS A 1 35 ? 0.749 -6.098 4.534 1.00 0.00 161 CYS A N 9
ATOM 6838 C CA . CYS A 1 35 ? 0.675 -4.785 5.239 1.00 0.00 161 CYS A CA 9
ATOM 6839 C C . CYS A 1 35 ? -0.604 -4.070 4.820 1.00 0.00 161 CYS A C 9
ATOM 6840 O O . CYS A 1 35 ? -1.265 -3.438 5.616 1.00 0.00 161 CYS A O 9
ATOM 6847 N N . VAL A 1 36 ? -0.949 -4.163 3.569 1.00 0.00 162 VAL A N 9
ATOM 6848 C CA . VAL A 1 36 ? -2.191 -3.486 3.086 1.00 0.00 162 VAL A CA 9
ATOM 6849 C C . VAL A 1 36 ? -3.421 -4.136 3.738 1.00 0.00 162 VAL A C 9
ATOM 6850 O O . VAL A 1 36 ? -4.360 -3.464 4.120 1.00 0.00 162 VAL A O 9
ATOM 6863 N N . ASP A 1 37 ? -3.421 -5.437 3.864 1.00 0.00 163 ASP A N 9
ATOM 6864 C CA . ASP A 1 37 ? -4.588 -6.133 4.488 1.00 0.00 163 ASP A CA 9
ATOM 6865 C C . ASP A 1 37 ? -4.658 -5.788 5.976 1.00 0.00 163 ASP A C 9
ATOM 6866 O O . ASP A 1 37 ? -5.691 -5.405 6.487 1.00 0.00 163 ASP A O 9
ATOM 6875 N N . MET A 1 38 ? -3.565 -5.916 6.673 1.00 0.00 164 MET A N 9
ATOM 6876 C CA . MET A 1 38 ? -3.561 -5.586 8.124 1.00 0.00 164 MET A CA 9
ATOM 6877 C C . MET A 1 38 ? -3.795 -4.086 8.279 1.00 0.00 164 MET A C 9
ATOM 6878 O O . MET A 1 38 ? -4.263 -3.616 9.297 1.00 0.00 164 MET A O 9
ATOM 6892 N N . TRP A 1 39 ? -3.480 -3.334 7.261 1.00 0.00 165 TRP A N 9
ATOM 6893 C CA . TRP A 1 39 ? -3.687 -1.864 7.322 1.00 0.00 165 TRP A CA 9
ATOM 6894 C C . TRP A 1 39 ? -5.167 -1.572 7.145 1.00 0.00 165 TRP A C 9
ATOM 6895 O O . TRP A 1 39 ? -5.651 -0.517 7.506 1.00 0.00 165 TRP A O 9
ATOM 6916 N N . LEU A 1 40 ? -5.895 -2.494 6.589 1.00 0.00 166 LEU A N 9
ATOM 6917 C CA . LEU A 1 40 ? -7.333 -2.253 6.393 1.00 0.00 166 LEU A CA 9
ATOM 6918 C C . LEU A 1 40 ? -8.023 -2.411 7.738 1.00 0.00 166 LEU A C 9
ATOM 6919 O O . LEU A 1 40 ? -8.373 -1.441 8.364 1.00 0.00 166 LEU A O 9
ATOM 6935 N N . GLY A 1 41 ? -8.163 -3.630 8.192 1.00 0.00 167 GLY A N 9
ATOM 6936 C CA . GLY A 1 41 ? -8.808 -3.902 9.523 1.00 0.00 167 GLY A CA 9
ATOM 6937 C C . GLY A 1 41 ? -9.793 -2.781 9.894 1.00 0.00 167 GLY A C 9
ATOM 6938 O O . GLY A 1 41 ? -9.919 -2.427 11.048 1.00 0.00 167 GLY A O 9
ATOM 6942 N N . SER A 1 42 ? -10.470 -2.224 8.913 1.00 0.00 168 SER A N 9
ATOM 6943 C CA . SER A 1 42 ? -11.440 -1.106 9.154 1.00 0.00 168 SER A CA 9
ATOM 6944 C C . SER A 1 42 ? -11.357 -0.134 7.973 1.00 0.00 168 SER A C 9
ATOM 6945 O O . SER A 1 42 ? -12.323 0.092 7.271 1.00 0.00 168 SER A O 9
ATOM 6953 N N . HIS A 1 43 ? -10.201 0.442 7.745 1.00 0.00 169 HIS A N 9
ATOM 6954 C CA . HIS A 1 43 ? -10.048 1.394 6.609 1.00 0.00 169 HIS A CA 9
ATOM 6955 C C . HIS A 1 43 ? -10.071 0.614 5.295 1.00 0.00 169 HIS A C 9
ATOM 6956 O O . HIS A 1 43 ? -9.155 -0.119 4.980 1.00 0.00 169 HIS A O 9
ATOM 6970 N N . SER A 1 44 ? -11.104 0.781 4.517 1.00 0.00 170 SER A N 9
ATOM 6971 C CA . SER A 1 44 ? -11.183 0.067 3.213 1.00 0.00 170 SER A CA 9
ATOM 6972 C C . SER A 1 44 ? -10.645 1.000 2.136 1.00 0.00 170 SER A C 9
ATOM 6973 O O . SER A 1 44 ? -11.260 1.207 1.109 1.00 0.00 170 SER A O 9
ATOM 6981 N N . THR A 1 45 ? -9.506 1.585 2.382 1.00 0.00 171 THR A N 9
ATOM 6982 C CA . THR A 1 45 ? -8.931 2.535 1.398 1.00 0.00 171 THR A CA 9
ATOM 6983 C C . THR A 1 45 ? -7.407 2.400 1.353 1.00 0.00 171 THR A C 9
ATOM 6984 O O . THR A 1 45 ? -6.810 1.580 2.023 1.00 0.00 171 THR A O 9
ATOM 6995 N N . CYS A 1 46 ? -6.790 3.219 0.556 1.00 0.00 172 CYS A N 9
ATOM 6996 C CA . CYS A 1 46 ? -5.306 3.213 0.406 1.00 0.00 172 CYS A CA 9
ATOM 6997 C C . CYS A 1 46 ? -4.680 3.769 1.694 1.00 0.00 172 CYS A C 9
ATOM 6998 O O . CYS A 1 46 ? -5.161 4.745 2.232 1.00 0.00 172 CYS A O 9
ATOM 7005 N N . PRO A 1 47 ? -3.642 3.121 2.170 1.00 0.00 173 PRO A N 9
ATOM 7006 C CA . PRO A 1 47 ? -2.962 3.532 3.416 1.00 0.00 173 PRO A CA 9
ATOM 7007 C C . PRO A 1 47 ? -2.102 4.775 3.256 1.00 0.00 173 PRO A C 9
ATOM 7008 O O . PRO A 1 47 ? -1.809 5.446 4.226 1.00 0.00 173 PRO A O 9
ATOM 7019 N N . LEU A 1 48 ? -1.643 5.086 2.085 1.00 0.00 174 LEU A N 9
ATOM 7020 C CA . LEU A 1 48 ? -0.764 6.273 1.996 1.00 0.00 174 LEU A CA 9
ATOM 7021 C C . LEU A 1 48 ? -1.555 7.531 1.635 1.00 0.00 174 LEU A C 9
ATOM 7022 O O . LEU A 1 48 ? -1.313 8.591 2.178 1.00 0.00 174 LEU A O 9
ATOM 7038 N N . CYS A 1 49 ? -2.499 7.443 0.744 1.00 0.00 175 CYS A N 9
ATOM 7039 C CA . CYS A 1 49 ? -3.277 8.663 0.398 1.00 0.00 175 CYS A CA 9
ATOM 7040 C C . CYS A 1 49 ? -4.686 8.545 1.000 1.00 0.00 175 CYS A C 9
ATOM 7041 O O . CYS A 1 49 ? -5.179 9.479 1.595 1.00 0.00 175 CYS A O 9
ATOM 7048 N N . ARG A 1 50 ? -5.308 7.391 0.860 1.00 0.00 176 ARG A N 9
ATOM 7049 C CA . ARG A 1 50 ? -6.677 7.130 1.425 1.00 0.00 176 ARG A CA 9
ATOM 7050 C C . ARG A 1 50 ? -7.709 7.226 0.317 1.00 0.00 176 ARG A C 9
ATOM 7051 O O . ARG A 1 50 ? -8.817 7.685 0.504 1.00 0.00 176 ARG A O 9
ATOM 7072 N N . LEU A 1 51 ? -7.343 6.755 -0.836 1.00 0.00 177 LEU A N 9
ATOM 7073 C CA . LEU A 1 51 ? -8.267 6.757 -1.984 1.00 0.00 177 LEU A CA 9
ATOM 7074 C C . LEU A 1 51 ? -9.092 5.468 -1.934 1.00 0.00 177 LEU A C 9
ATOM 7075 O O . LEU A 1 51 ? -8.694 4.446 -2.459 1.00 0.00 177 LEU A O 9
ATOM 7091 N N . THR A 1 52 ? -10.230 5.501 -1.296 1.00 0.00 178 THR A N 9
ATOM 7092 C CA . THR A 1 52 ? -11.070 4.271 -1.199 1.00 0.00 178 THR A CA 9
ATOM 7093 C C . THR A 1 52 ? -11.094 3.539 -2.539 1.00 0.00 178 THR A C 9
ATOM 7094 O O . THR A 1 52 ? -10.902 4.120 -3.587 1.00 0.00 178 THR A O 9
ATOM 7105 N N . VAL A 1 53 ? -11.330 2.259 -2.507 1.00 0.00 179 VAL A N 9
ATOM 7106 C CA . VAL A 1 53 ? -11.369 1.476 -3.774 1.00 0.00 179 VAL A CA 9
ATOM 7107 C C . VAL A 1 53 ? -12.733 0.795 -3.908 1.00 0.00 179 VAL A C 9
ATOM 7108 O O . VAL A 1 53 ? -13.085 0.291 -4.955 1.00 0.00 179 VAL A O 9
ATOM 7121 N N . VAL A 1 54 ? -13.505 0.779 -2.855 1.00 0.00 180 VAL A N 9
ATOM 7122 C CA . VAL A 1 54 ? -14.842 0.135 -2.918 1.00 0.00 180 VAL A CA 9
ATOM 7123 C C . VAL A 1 54 ? -15.827 1.072 -3.621 1.00 0.00 180 VAL A C 9
ATOM 7124 O O . VAL A 1 54 ? -15.553 2.239 -3.822 1.00 0.00 180 VAL A O 9
ATOM 7137 N N . VAL A 1 55 ? -16.972 0.571 -3.995 1.00 0.00 181 VAL A N 9
ATOM 7138 C CA . VAL A 1 55 ? -17.973 1.435 -4.683 1.00 0.00 181 VAL A CA 9
ATOM 7139 C C . VAL A 1 55 ? -19.293 1.395 -3.913 1.00 0.00 181 VAL A C 9
ATOM 7140 O O . VAL A 1 55 ? -20.227 0.784 -4.406 1.00 0.00 181 VAL A O 9
ATOM 7156 N N . ALA A 1 1 ? 22.831 5.651 -2.204 1.00 0.00 127 ALA A N 10
ATOM 7157 C CA . ALA A 1 1 ? 21.750 6.088 -3.131 1.00 0.00 127 ALA A CA 10
ATOM 7158 C C . ALA A 1 1 ? 20.989 4.863 -3.641 1.00 0.00 127 ALA A C 10
ATOM 7159 O O . ALA A 1 1 ? 21.567 3.832 -3.919 1.00 0.00 127 ALA A O 10
ATOM 7168 N N . MET A 1 2 ? 19.695 4.968 -3.766 1.00 0.00 128 MET A N 10
ATOM 7169 C CA . MET A 1 2 ? 18.896 3.810 -4.258 1.00 0.00 128 MET A CA 10
ATOM 7170 C C . MET A 1 2 ? 17.800 4.312 -5.199 1.00 0.00 128 MET A C 10
ATOM 7171 O O . MET A 1 2 ? 17.678 5.494 -5.450 1.00 0.00 128 MET A O 10
ATOM 7185 N N . ASP A 1 3 ? 17.000 3.423 -5.722 1.00 0.00 129 ASP A N 10
ATOM 7186 C CA . ASP A 1 3 ? 15.914 3.852 -6.644 1.00 0.00 129 ASP A CA 10
ATOM 7187 C C . ASP A 1 3 ? 14.630 4.089 -5.845 1.00 0.00 129 ASP A C 10
ATOM 7188 O O . ASP A 1 3 ? 13.782 3.226 -5.741 1.00 0.00 129 ASP A O 10
ATOM 7197 N N . ASP A 1 4 ? 14.482 5.256 -5.278 1.00 0.00 130 ASP A N 10
ATOM 7198 C CA . ASP A 1 4 ? 13.256 5.548 -4.484 1.00 0.00 130 ASP A CA 10
ATOM 7199 C C . ASP A 1 4 ? 12.039 5.581 -5.413 1.00 0.00 130 ASP A C 10
ATOM 7200 O O . ASP A 1 4 ? 12.101 6.086 -6.515 1.00 0.00 130 ASP A O 10
ATOM 7209 N N . GLY A 1 5 ? 10.933 5.045 -4.973 1.00 0.00 131 GLY A N 10
ATOM 7210 C CA . GLY A 1 5 ? 9.712 5.046 -5.828 1.00 0.00 131 GLY A CA 10
ATOM 7211 C C . GLY A 1 5 ? 8.482 4.782 -4.959 1.00 0.00 131 GLY A C 10
ATOM 7212 O O . GLY A 1 5 ? 7.760 5.690 -4.597 1.00 0.00 131 GLY A O 10
ATOM 7216 N N . VAL A 1 6 ? 8.237 3.546 -4.619 1.00 0.00 132 VAL A N 10
ATOM 7217 C CA . VAL A 1 6 ? 7.054 3.226 -3.770 1.00 0.00 132 VAL A CA 10
ATOM 7218 C C . VAL A 1 6 ? 7.529 2.655 -2.434 1.00 0.00 132 VAL A C 10
ATOM 7219 O O . VAL A 1 6 ? 8.378 1.786 -2.386 1.00 0.00 132 VAL A O 10
ATOM 7232 N N . GLU A 1 7 ? 6.990 3.133 -1.346 1.00 0.00 133 GLU A N 10
ATOM 7233 C CA . GLU A 1 7 ? 7.416 2.613 -0.017 1.00 0.00 133 GLU A CA 10
ATOM 7234 C C . GLU A 1 7 ? 6.201 2.134 0.776 1.00 0.00 133 GLU A C 10
ATOM 7235 O O . GLU A 1 7 ? 5.277 2.881 1.035 1.00 0.00 133 GLU A O 10
ATOM 7247 N N . CYS A 1 8 ? 6.208 0.896 1.175 1.00 0.00 134 CYS A N 10
ATOM 7248 C CA . CYS A 1 8 ? 5.074 0.353 1.970 1.00 0.00 134 CYS A CA 10
ATOM 7249 C C . CYS A 1 8 ? 4.800 1.295 3.143 1.00 0.00 134 CYS A C 10
ATOM 7250 O O . CYS A 1 8 ? 5.582 1.394 4.066 1.00 0.00 134 CYS A O 10
ATOM 7257 N N . ALA A 1 9 ? 3.704 1.998 3.112 1.00 0.00 135 ALA A N 10
ATOM 7258 C CA . ALA A 1 9 ? 3.395 2.940 4.224 1.00 0.00 135 ALA A CA 10
ATOM 7259 C C . ALA A 1 9 ? 3.159 2.156 5.515 1.00 0.00 135 ALA A C 10
ATOM 7260 O O . ALA A 1 9 ? 3.030 2.726 6.581 1.00 0.00 135 ALA A O 10
ATOM 7267 N N . VAL A 1 10 ? 3.088 0.855 5.435 1.00 0.00 136 VAL A N 10
ATOM 7268 C CA . VAL A 1 10 ? 2.847 0.050 6.664 1.00 0.00 136 VAL A CA 10
ATOM 7269 C C . VAL A 1 10 ? 4.168 -0.511 7.208 1.00 0.00 136 VAL A C 10
ATOM 7270 O O . VAL A 1 10 ? 4.604 -0.142 8.280 1.00 0.00 136 VAL A O 10
ATOM 7283 N N . CYS A 1 11 ? 4.814 -1.402 6.493 1.00 0.00 137 CYS A N 10
ATOM 7284 C CA . CYS A 1 11 ? 6.094 -1.959 7.016 1.00 0.00 137 CYS A CA 10
ATOM 7285 C C . CYS A 1 11 ? 7.281 -1.183 6.434 1.00 0.00 137 CYS A C 10
ATOM 7286 O O . CYS A 1 11 ? 8.392 -1.273 6.920 1.00 0.00 137 CYS A O 10
ATOM 7293 N N . LEU A 1 12 ? 7.055 -0.424 5.397 1.00 0.00 138 LEU A N 10
ATOM 7294 C CA . LEU A 1 12 ? 8.168 0.355 4.783 1.00 0.00 138 LEU A CA 10
ATOM 7295 C C . LEU A 1 12 ? 9.242 -0.605 4.270 1.00 0.00 138 LEU A C 10
ATOM 7296 O O . LEU A 1 12 ? 10.424 -0.356 4.401 1.00 0.00 138 LEU A O 10
ATOM 7312 N N . ALA A 1 13 ? 8.840 -1.700 3.687 1.00 0.00 139 ALA A N 10
ATOM 7313 C CA . ALA A 1 13 ? 9.839 -2.675 3.165 1.00 0.00 139 ALA A CA 10
ATOM 7314 C C . ALA A 1 13 ? 9.911 -2.563 1.640 1.00 0.00 139 ALA A C 10
ATOM 7315 O O . ALA A 1 13 ? 8.904 -2.543 0.962 1.00 0.00 139 ALA A O 10
ATOM 7322 N N . GLU A 1 14 ? 11.096 -2.493 1.098 1.00 0.00 140 GLU A N 10
ATOM 7323 C CA . GLU A 1 14 ? 11.234 -2.383 -0.382 1.00 0.00 140 GLU A CA 10
ATOM 7324 C C . GLU A 1 14 ? 10.303 -3.393 -1.057 1.00 0.00 140 GLU A C 10
ATOM 7325 O O . GLU A 1 14 ? 10.228 -4.541 -0.666 1.00 0.00 140 GLU A O 10
ATOM 7337 N N . LEU A 1 15 ? 9.593 -2.975 -2.069 1.00 0.00 141 LEU A N 10
ATOM 7338 C CA . LEU A 1 15 ? 8.669 -3.911 -2.769 1.00 0.00 141 LEU A CA 10
ATOM 7339 C C . LEU A 1 15 ? 9.459 -4.741 -3.783 1.00 0.00 141 LEU A C 10
ATOM 7340 O O . LEU A 1 15 ? 9.724 -4.305 -4.885 1.00 0.00 141 LEU A O 10
ATOM 7356 N N . GLU A 1 16 ? 9.838 -5.936 -3.419 1.00 0.00 142 GLU A N 10
ATOM 7357 C CA . GLU A 1 16 ? 10.612 -6.791 -4.362 1.00 0.00 142 GLU A CA 10
ATOM 7358 C C . GLU A 1 16 ? 9.964 -8.176 -4.447 1.00 0.00 142 GLU A C 10
ATOM 7359 O O . GLU A 1 16 ? 9.147 -8.541 -3.625 1.00 0.00 142 GLU A O 10
ATOM 7371 N N . ASP A 1 17 ? 10.324 -8.949 -5.434 1.00 0.00 143 ASP A N 10
ATOM 7372 C CA . ASP A 1 17 ? 9.730 -10.308 -5.570 1.00 0.00 143 ASP A CA 10
ATOM 7373 C C . ASP A 1 17 ? 9.786 -11.027 -4.220 1.00 0.00 143 ASP A C 10
ATOM 7374 O O . ASP A 1 17 ? 10.679 -10.808 -3.426 1.00 0.00 143 ASP A O 10
ATOM 7383 N N . GLY A 1 18 ? 8.838 -11.883 -3.954 1.00 0.00 144 GLY A N 10
ATOM 7384 C CA . GLY A 1 18 ? 8.839 -12.613 -2.655 1.00 0.00 144 GLY A CA 10
ATOM 7385 C C . GLY A 1 18 ? 7.547 -12.308 -1.896 1.00 0.00 144 GLY A C 10
ATOM 7386 O O . GLY A 1 18 ? 7.156 -13.031 -1.001 1.00 0.00 144 GLY A O 10
ATOM 7390 N N . GLU A 1 19 ? 6.880 -11.242 -2.244 1.00 0.00 145 GLU A N 10
ATOM 7391 C CA . GLU A 1 19 ? 5.614 -10.892 -1.541 1.00 0.00 145 GLU A CA 10
ATOM 7392 C C . GLU A 1 19 ? 4.522 -10.593 -2.569 1.00 0.00 145 GLU A C 10
ATOM 7393 O O . GLU A 1 19 ? 4.708 -10.776 -3.757 1.00 0.00 145 GLU A O 10
ATOM 7405 N N . GLU A 1 20 ? 3.384 -10.135 -2.125 1.00 0.00 146 GLU A N 10
ATOM 7406 C CA . GLU A 1 20 ? 2.281 -9.826 -3.079 1.00 0.00 146 GLU A CA 10
ATOM 7407 C C . GLU A 1 20 ? 1.765 -8.409 -2.821 1.00 0.00 146 GLU A C 10
ATOM 7408 O O . GLU A 1 20 ? 0.826 -8.204 -2.078 1.00 0.00 146 GLU A O 10
ATOM 7420 N N . ALA A 1 21 ? 2.369 -7.429 -3.435 1.00 0.00 147 ALA A N 10
ATOM 7421 C CA . ALA A 1 21 ? 1.915 -6.023 -3.232 1.00 0.00 147 ALA A CA 10
ATOM 7422 C C . ALA A 1 21 ? 0.533 -5.841 -3.858 1.00 0.00 147 ALA A C 10
ATOM 7423 O O . ALA A 1 21 ? -0.019 -6.749 -4.447 1.00 0.00 147 ALA A O 10
ATOM 7430 N N . ARG A 1 22 ? -0.033 -4.676 -3.725 1.00 0.00 148 ARG A N 10
ATOM 7431 C CA . ARG A 1 22 ? -1.382 -4.430 -4.296 1.00 0.00 148 ARG A CA 10
ATOM 7432 C C . ARG A 1 22 ? -1.491 -2.958 -4.699 1.00 0.00 148 ARG A C 10
ATOM 7433 O O . ARG A 1 22 ? -1.302 -2.069 -3.892 1.00 0.00 148 ARG A O 10
ATOM 7454 N N . PHE A 1 23 ? -1.786 -2.692 -5.941 1.00 0.00 149 PHE A N 10
ATOM 7455 C CA . PHE A 1 23 ? -1.897 -1.278 -6.397 1.00 0.00 149 PHE A CA 10
ATOM 7456 C C . PHE A 1 23 ? -3.375 -0.888 -6.489 1.00 0.00 149 PHE A C 10
ATOM 7457 O O . PHE A 1 23 ? -4.220 -1.702 -6.804 1.00 0.00 149 PHE A O 10
ATOM 7474 N N . LEU A 1 24 ? -3.697 0.348 -6.215 1.00 0.00 150 LEU A N 10
ATOM 7475 C CA . LEU A 1 24 ? -5.124 0.772 -6.288 1.00 0.00 150 LEU A CA 10
ATOM 7476 C C . LEU A 1 24 ? -5.382 1.497 -7.614 1.00 0.00 150 LEU A C 10
ATOM 7477 O O . LEU A 1 24 ? -4.459 1.949 -8.262 1.00 0.00 150 LEU A O 10
ATOM 7493 N N . PRO A 1 25 ? -6.636 1.565 -7.986 1.00 0.00 151 PRO A N 10
ATOM 7494 C CA . PRO A 1 25 ? -7.063 2.207 -9.243 1.00 0.00 151 PRO A CA 10
ATOM 7495 C C . PRO A 1 25 ? -7.074 3.737 -9.121 1.00 0.00 151 PRO A C 10
ATOM 7496 O O . PRO A 1 25 ? -6.767 4.440 -10.064 1.00 0.00 151 PRO A O 10
ATOM 7507 N N . ARG A 1 26 ? -7.432 4.264 -7.982 1.00 0.00 152 ARG A N 10
ATOM 7508 C CA . ARG A 1 26 ? -7.465 5.748 -7.834 1.00 0.00 152 ARG A CA 10
ATOM 7509 C C . ARG A 1 26 ? -6.065 6.324 -7.995 1.00 0.00 152 ARG A C 10
ATOM 7510 O O . ARG A 1 26 ? -5.854 7.325 -8.649 1.00 0.00 152 ARG A O 10
ATOM 7531 N N . CYS A 1 27 ? -5.120 5.721 -7.342 1.00 0.00 153 CYS A N 10
ATOM 7532 C CA . CYS A 1 27 ? -3.727 6.246 -7.379 1.00 0.00 153 CYS A CA 10
ATOM 7533 C C . CYS A 1 27 ? -2.750 5.214 -7.944 1.00 0.00 153 CYS A C 10
ATOM 7534 O O . CYS A 1 27 ? -1.969 5.507 -8.827 1.00 0.00 153 CYS A O 10
ATOM 7541 N N . GLY A 1 28 ? -2.762 4.018 -7.427 1.00 0.00 154 GLY A N 10
ATOM 7542 C CA . GLY A 1 28 ? -1.809 2.992 -7.918 1.00 0.00 154 GLY A CA 10
ATOM 7543 C C . GLY A 1 28 ? -0.798 2.680 -6.810 1.00 0.00 154 GLY A C 10
ATOM 7544 O O . GLY A 1 28 ? -0.005 1.768 -6.930 1.00 0.00 154 GLY A O 10
ATOM 7548 N N . HIS A 1 29 ? -0.821 3.424 -5.726 1.00 0.00 155 HIS A N 10
ATOM 7549 C CA . HIS A 1 29 ? 0.141 3.143 -4.617 1.00 0.00 155 HIS A CA 10
ATOM 7550 C C . HIS A 1 29 ? 0.160 1.631 -4.386 1.00 0.00 155 HIS A C 10
ATOM 7551 O O . HIS A 1 29 ? -0.874 0.995 -4.336 1.00 0.00 155 HIS A O 10
ATOM 7564 N N . GLY A 1 30 ? 1.314 1.040 -4.269 1.00 0.00 156 GLY A N 10
ATOM 7565 C CA . GLY A 1 30 ? 1.359 -0.435 -4.073 1.00 0.00 156 GLY A CA 10
ATOM 7566 C C . GLY A 1 30 ? 1.818 -0.782 -2.654 1.00 0.00 156 GLY A C 10
ATOM 7567 O O . GLY A 1 30 ? 2.888 -0.404 -2.221 1.00 0.00 156 GLY A O 10
ATOM 7571 N N . PHE A 1 31 ? 1.011 -1.518 -1.939 1.00 0.00 157 PHE A N 10
ATOM 7572 C CA . PHE A 1 31 ? 1.377 -1.927 -0.553 1.00 0.00 157 PHE A CA 10
ATOM 7573 C C . PHE A 1 31 ? 1.343 -3.446 -0.484 1.00 0.00 157 PHE A C 10
ATOM 7574 O O . PHE A 1 31 ? 0.658 -4.102 -1.238 1.00 0.00 157 PHE A O 10
ATOM 7591 N N . HIS A 1 32 ? 2.078 -4.007 0.410 1.00 0.00 158 HIS A N 10
ATOM 7592 C CA . HIS A 1 32 ? 2.104 -5.486 0.528 1.00 0.00 158 HIS A CA 10
ATOM 7593 C C . HIS A 1 32 ? 0.688 -6.028 0.621 1.00 0.00 158 HIS A C 10
ATOM 7594 O O . HIS A 1 32 ? -0.217 -5.352 1.050 1.00 0.00 158 HIS A O 10
ATOM 7607 N N . ALA A 1 33 ? 0.490 -7.256 0.251 1.00 0.00 159 ALA A N 10
ATOM 7608 C CA . ALA A 1 33 ? -0.870 -7.831 0.366 1.00 0.00 159 ALA A CA 10
ATOM 7609 C C . ALA A 1 33 ? -1.102 -8.115 1.848 1.00 0.00 159 ALA A C 10
ATOM 7610 O O . ALA A 1 33 ? -2.217 -8.133 2.333 1.00 0.00 159 ALA A O 10
ATOM 7617 N N . GLU A 1 34 ? -0.029 -8.327 2.571 1.00 0.00 160 GLU A N 10
ATOM 7618 C CA . GLU A 1 34 ? -0.132 -8.602 4.029 1.00 0.00 160 GLU A CA 10
ATOM 7619 C C . GLU A 1 34 ? -0.226 -7.281 4.799 1.00 0.00 160 GLU A C 10
ATOM 7620 O O . GLU A 1 34 ? -1.132 -7.082 5.582 1.00 0.00 160 GLU A O 10
ATOM 7632 N N . CYS A 1 35 ? 0.695 -6.371 4.590 1.00 0.00 161 CYS A N 10
ATOM 7633 C CA . CYS A 1 35 ? 0.624 -5.077 5.326 1.00 0.00 161 CYS A CA 10
ATOM 7634 C C . CYS A 1 35 ? -0.639 -4.339 4.904 1.00 0.00 161 CYS A C 10
ATOM 7635 O O . CYS A 1 35 ? -1.333 -3.762 5.711 1.00 0.00 161 CYS A O 10
ATOM 7642 N N . VAL A 1 36 ? -0.931 -4.345 3.635 1.00 0.00 162 VAL A N 10
ATOM 7643 C CA . VAL A 1 36 ? -2.149 -3.633 3.150 1.00 0.00 162 VAL A CA 10
ATOM 7644 C C . VAL A 1 36 ? -3.398 -4.235 3.807 1.00 0.00 162 VAL A C 10
ATOM 7645 O O . VAL A 1 36 ? -4.384 -3.559 4.021 1.00 0.00 162 VAL A O 10
ATOM 7658 N N . ASP A 1 37 ? -3.365 -5.502 4.127 1.00 0.00 163 ASP A N 10
ATOM 7659 C CA . ASP A 1 37 ? -4.552 -6.142 4.767 1.00 0.00 163 ASP A CA 10
ATOM 7660 C C . ASP A 1 37 ? -4.625 -5.727 6.238 1.00 0.00 163 ASP A C 10
ATOM 7661 O O . ASP A 1 37 ? -5.665 -5.341 6.733 1.00 0.00 163 ASP A O 10
ATOM 7670 N N . MET A 1 38 ? -3.528 -5.797 6.940 1.00 0.00 164 MET A N 10
ATOM 7671 C CA . MET A 1 38 ? -3.534 -5.398 8.374 1.00 0.00 164 MET A CA 10
ATOM 7672 C C . MET A 1 38 ? -3.810 -3.898 8.466 1.00 0.00 164 MET A C 10
ATOM 7673 O O . MET A 1 38 ? -4.283 -3.400 9.468 1.00 0.00 164 MET A O 10
ATOM 7687 N N . TRP A 1 39 ? -3.520 -3.177 7.418 1.00 0.00 165 TRP A N 10
ATOM 7688 C CA . TRP A 1 39 ? -3.767 -1.712 7.426 1.00 0.00 165 TRP A CA 10
ATOM 7689 C C . TRP A 1 39 ? -5.254 -1.463 7.241 1.00 0.00 165 TRP A C 10
ATOM 7690 O O . TRP A 1 39 ? -5.767 -0.411 7.568 1.00 0.00 165 TRP A O 10
ATOM 7711 N N . LEU A 1 40 ? -5.955 -2.427 6.719 1.00 0.00 166 LEU A N 10
ATOM 7712 C CA . LEU A 1 40 ? -7.404 -2.249 6.517 1.00 0.00 166 LEU A CA 10
ATOM 7713 C C . LEU A 1 40 ? -8.063 -2.201 7.885 1.00 0.00 166 LEU A C 10
ATOM 7714 O O . LEU A 1 40 ? -8.459 -1.155 8.340 1.00 0.00 166 LEU A O 10
ATOM 7730 N N . GLY A 1 41 ? -8.128 -3.333 8.539 1.00 0.00 167 GLY A N 10
ATOM 7731 C CA . GLY A 1 41 ? -8.730 -3.430 9.914 1.00 0.00 167 GLY A CA 10
ATOM 7732 C C . GLY A 1 41 ? -9.651 -2.237 10.212 1.00 0.00 167 GLY A C 10
ATOM 7733 O O . GLY A 1 41 ? -9.606 -1.683 11.291 1.00 0.00 167 GLY A O 10
ATOM 7737 N N . SER A 1 42 ? -10.469 -1.850 9.254 1.00 0.00 168 SER A N 10
ATOM 7738 C CA . SER A 1 42 ? -11.407 -0.686 9.422 1.00 0.00 168 SER A CA 10
ATOM 7739 C C . SER A 1 42 ? -11.324 0.195 8.172 1.00 0.00 168 SER A C 10
ATOM 7740 O O . SER A 1 42 ? -12.287 0.356 7.449 1.00 0.00 168 SER A O 10
ATOM 7748 N N . HIS A 1 43 ? -10.176 0.771 7.912 1.00 0.00 169 HIS A N 10
ATOM 7749 C CA . HIS A 1 43 ? -10.035 1.643 6.710 1.00 0.00 169 HIS A CA 10
ATOM 7750 C C . HIS A 1 43 ? -10.027 0.777 5.449 1.00 0.00 169 HIS A C 10
ATOM 7751 O O . HIS A 1 43 ? -9.093 0.044 5.191 1.00 0.00 169 HIS A O 10
ATOM 7765 N N . SER A 1 44 ? -11.056 0.874 4.651 1.00 0.00 170 SER A N 10
ATOM 7766 C CA . SER A 1 44 ? -11.108 0.076 3.394 1.00 0.00 170 SER A CA 10
ATOM 7767 C C . SER A 1 44 ? -10.582 0.949 2.260 1.00 0.00 170 SER A C 10
ATOM 7768 O O . SER A 1 44 ? -11.201 1.086 1.223 1.00 0.00 170 SER A O 10
ATOM 7776 N N . THR A 1 45 ? -9.454 1.566 2.467 1.00 0.00 171 THR A N 10
ATOM 7777 C CA . THR A 1 45 ? -8.891 2.463 1.426 1.00 0.00 171 THR A CA 10
ATOM 7778 C C . THR A 1 45 ? -7.363 2.360 1.397 1.00 0.00 171 THR A C 10
ATOM 7779 O O . THR A 1 45 ? -6.755 1.585 2.108 1.00 0.00 171 THR A O 10
ATOM 7790 N N . CYS A 1 46 ? -6.758 3.155 0.565 1.00 0.00 172 CYS A N 10
ATOM 7791 C CA . CYS A 1 46 ? -5.274 3.173 0.424 1.00 0.00 172 CYS A CA 10
ATOM 7792 C C . CYS A 1 46 ? -4.667 3.778 1.701 1.00 0.00 172 CYS A C 10
ATOM 7793 O O . CYS A 1 46 ? -5.163 4.765 2.204 1.00 0.00 172 CYS A O 10
ATOM 7800 N N . PRO A 1 47 ? -3.629 3.157 2.211 1.00 0.00 173 PRO A N 10
ATOM 7801 C CA . PRO A 1 47 ? -2.972 3.613 3.454 1.00 0.00 173 PRO A CA 10
ATOM 7802 C C . PRO A 1 47 ? -2.124 4.862 3.277 1.00 0.00 173 PRO A C 10
ATOM 7803 O O . PRO A 1 47 ? -1.922 5.606 4.218 1.00 0.00 173 PRO A O 10
ATOM 7814 N N . LEU A 1 48 ? -1.572 5.098 2.130 1.00 0.00 174 LEU A N 10
ATOM 7815 C CA . LEU A 1 48 ? -0.703 6.290 2.024 1.00 0.00 174 LEU A CA 10
ATOM 7816 C C . LEU A 1 48 ? -1.498 7.532 1.622 1.00 0.00 174 LEU A C 10
ATOM 7817 O O . LEU A 1 48 ? -1.265 8.609 2.134 1.00 0.00 174 LEU A O 10
ATOM 7833 N N . CYS A 1 49 ? -2.429 7.413 0.722 1.00 0.00 175 CYS A N 10
ATOM 7834 C CA . CYS A 1 49 ? -3.206 8.619 0.329 1.00 0.00 175 CYS A CA 10
ATOM 7835 C C . CYS A 1 49 ? -4.626 8.522 0.910 1.00 0.00 175 CYS A C 10
ATOM 7836 O O . CYS A 1 49 ? -5.130 9.478 1.460 1.00 0.00 175 CYS A O 10
ATOM 7843 N N . ARG A 1 50 ? -5.250 7.364 0.799 1.00 0.00 176 ARG A N 10
ATOM 7844 C CA . ARG A 1 50 ? -6.631 7.127 1.343 1.00 0.00 176 ARG A CA 10
ATOM 7845 C C . ARG A 1 50 ? -7.641 7.177 0.210 1.00 0.00 176 ARG A C 10
ATOM 7846 O O . ARG A 1 50 ? -8.769 7.602 0.371 1.00 0.00 176 ARG A O 10
ATOM 7867 N N . LEU A 1 51 ? -7.240 6.700 -0.929 1.00 0.00 177 LEU A N 10
ATOM 7868 C CA . LEU A 1 51 ? -8.143 6.651 -2.092 1.00 0.00 177 LEU A CA 10
ATOM 7869 C C . LEU A 1 51 ? -8.810 5.272 -2.104 1.00 0.00 177 LEU A C 10
ATOM 7870 O O . LEU A 1 51 ? -8.185 4.280 -2.424 1.00 0.00 177 LEU A O 10
ATOM 7886 N N . THR A 1 52 ? -10.064 5.196 -1.747 1.00 0.00 178 THR A N 10
ATOM 7887 C CA . THR A 1 52 ? -10.754 3.872 -1.732 1.00 0.00 178 THR A CA 10
ATOM 7888 C C . THR A 1 52 ? -10.369 3.063 -2.969 1.00 0.00 178 THR A C 10
ATOM 7889 O O . THR A 1 52 ? -9.996 3.602 -3.989 1.00 0.00 178 THR A O 10
ATOM 7900 N N . VAL A 1 53 ? -10.459 1.769 -2.883 1.00 0.00 179 VAL A N 10
ATOM 7901 C CA . VAL A 1 53 ? -10.099 0.922 -4.055 1.00 0.00 179 VAL A CA 10
ATOM 7902 C C . VAL A 1 53 ? -11.356 0.636 -4.879 1.00 0.00 179 VAL A C 10
ATOM 7903 O O . VAL A 1 53 ? -11.347 0.715 -6.090 1.00 0.00 179 VAL A O 10
ATOM 7916 N N . VAL A 1 54 ? -12.437 0.304 -4.229 1.00 0.00 180 VAL A N 10
ATOM 7917 C CA . VAL A 1 54 ? -13.692 0.013 -4.969 1.00 0.00 180 VAL A CA 10
ATOM 7918 C C . VAL A 1 54 ? -14.336 1.326 -5.419 1.00 0.00 180 VAL A C 10
ATOM 7919 O O . VAL A 1 54 ? -14.161 2.358 -4.800 1.00 0.00 180 VAL A O 10
ATOM 7932 N N . VAL A 1 55 ? -15.081 1.298 -6.490 1.00 0.00 181 VAL A N 10
ATOM 7933 C CA . VAL A 1 55 ? -15.734 2.545 -6.976 1.00 0.00 181 VAL A CA 10
ATOM 7934 C C . VAL A 1 55 ? -17.249 2.433 -6.787 1.00 0.00 181 VAL A C 10
ATOM 7935 O O . VAL A 1 55 ? -17.815 3.318 -6.168 1.00 0.00 181 VAL A O 10
ATOM 7951 N N . ALA A 1 1 ? 21.474 5.953 -6.031 1.00 0.00 127 ALA A N 11
ATOM 7952 C CA . ALA A 1 1 ? 21.377 7.415 -5.761 1.00 0.00 127 ALA A CA 11
ATOM 7953 C C . ALA A 1 1 ? 19.908 7.807 -5.597 1.00 0.00 127 ALA A C 11
ATOM 7954 O O . ALA A 1 1 ? 19.021 6.984 -5.702 1.00 0.00 127 ALA A O 11
ATOM 7963 N N . MET A 1 2 ? 19.644 9.058 -5.339 1.00 0.00 128 MET A N 11
ATOM 7964 C CA . MET A 1 2 ? 18.232 9.503 -5.169 1.00 0.00 128 MET A CA 11
ATOM 7965 C C . MET A 1 2 ? 17.538 8.613 -4.136 1.00 0.00 128 MET A C 11
ATOM 7966 O O . MET A 1 2 ? 18.154 7.770 -3.514 1.00 0.00 128 MET A O 11
ATOM 7980 N N . ASP A 1 3 ? 16.259 8.791 -3.949 1.00 0.00 129 ASP A N 11
ATOM 7981 C CA . ASP A 1 3 ? 15.526 7.957 -2.958 1.00 0.00 129 ASP A CA 11
ATOM 7982 C C . ASP A 1 3 ? 15.068 6.656 -3.621 1.00 0.00 129 ASP A C 11
ATOM 7983 O O . ASP A 1 3 ? 15.258 6.452 -4.804 1.00 0.00 129 ASP A O 11
ATOM 7992 N N . ASP A 1 4 ? 14.467 5.776 -2.869 1.00 0.00 130 ASP A N 11
ATOM 7993 C CA . ASP A 1 4 ? 13.998 4.490 -3.457 1.00 0.00 130 ASP A CA 11
ATOM 7994 C C . ASP A 1 4 ? 12.761 4.745 -4.322 1.00 0.00 130 ASP A C 11
ATOM 7995 O O . ASP A 1 4 ? 12.268 5.853 -4.405 1.00 0.00 130 ASP A O 11
ATOM 8004 N N . GLY A 1 5 ? 12.257 3.729 -4.968 1.00 0.00 131 GLY A N 11
ATOM 8005 C CA . GLY A 1 5 ? 11.054 3.914 -5.826 1.00 0.00 131 GLY A CA 11
ATOM 8006 C C . GLY A 1 5 ? 9.800 3.939 -4.952 1.00 0.00 131 GLY A C 11
ATOM 8007 O O . GLY A 1 5 ? 9.549 4.887 -4.234 1.00 0.00 131 GLY A O 11
ATOM 8011 N N . VAL A 1 6 ? 9.008 2.904 -5.005 1.00 0.00 132 VAL A N 11
ATOM 8012 C CA . VAL A 1 6 ? 7.769 2.868 -4.177 1.00 0.00 132 VAL A CA 11
ATOM 8013 C C . VAL A 1 6 ? 8.112 2.379 -2.768 1.00 0.00 132 VAL A C 11
ATOM 8014 O O . VAL A 1 6 ? 9.011 1.584 -2.579 1.00 0.00 132 VAL A O 11
ATOM 8027 N N . GLU A 1 7 ? 7.402 2.846 -1.777 1.00 0.00 133 GLU A N 11
ATOM 8028 C CA . GLU A 1 7 ? 7.691 2.405 -0.383 1.00 0.00 133 GLU A CA 11
ATOM 8029 C C . GLU A 1 7 ? 6.400 1.976 0.314 1.00 0.00 133 GLU A C 11
ATOM 8030 O O . GLU A 1 7 ? 5.334 2.502 0.063 1.00 0.00 133 GLU A O 11
ATOM 8042 N N . CYS A 1 8 ? 6.503 1.025 1.196 1.00 0.00 134 CYS A N 11
ATOM 8043 C CA . CYS A 1 8 ? 5.309 0.538 1.939 1.00 0.00 134 CYS A CA 11
ATOM 8044 C C . CYS A 1 8 ? 5.062 1.461 3.132 1.00 0.00 134 CYS A C 11
ATOM 8045 O O . CYS A 1 8 ? 5.841 1.508 4.063 1.00 0.00 134 CYS A O 11
ATOM 8052 N N . ALA A 1 9 ? 3.993 2.204 3.111 1.00 0.00 135 ALA A N 11
ATOM 8053 C CA . ALA A 1 9 ? 3.712 3.125 4.247 1.00 0.00 135 ALA A CA 11
ATOM 8054 C C . ALA A 1 9 ? 3.420 2.312 5.509 1.00 0.00 135 ALA A C 11
ATOM 8055 O O . ALA A 1 9 ? 3.301 2.854 6.590 1.00 0.00 135 ALA A O 11
ATOM 8062 N N . VAL A 1 10 ? 3.295 1.019 5.384 1.00 0.00 136 VAL A N 11
ATOM 8063 C CA . VAL A 1 10 ? 3.000 0.187 6.584 1.00 0.00 136 VAL A CA 11
ATOM 8064 C C . VAL A 1 10 ? 4.286 -0.448 7.127 1.00 0.00 136 VAL A C 11
ATOM 8065 O O . VAL A 1 10 ? 4.720 -0.130 8.217 1.00 0.00 136 VAL A O 11
ATOM 8078 N N . CYS A 1 11 ? 4.905 -1.345 6.396 1.00 0.00 137 CYS A N 11
ATOM 8079 C CA . CYS A 1 11 ? 6.153 -1.967 6.925 1.00 0.00 137 CYS A CA 11
ATOM 8080 C C . CYS A 1 11 ? 7.376 -1.195 6.423 1.00 0.00 137 CYS A C 11
ATOM 8081 O O . CYS A 1 11 ? 8.463 -1.327 6.949 1.00 0.00 137 CYS A O 11
ATOM 8088 N N . LEU A 1 12 ? 7.209 -0.390 5.409 1.00 0.00 138 LEU A N 11
ATOM 8089 C CA . LEU A 1 12 ? 8.364 0.389 4.875 1.00 0.00 138 LEU A CA 11
ATOM 8090 C C . LEU A 1 12 ? 9.455 -0.577 4.414 1.00 0.00 138 LEU A C 11
ATOM 8091 O O . LEU A 1 12 ? 10.629 -0.351 4.626 1.00 0.00 138 LEU A O 11
ATOM 8107 N N . ALA A 1 13 ? 9.075 -1.652 3.782 1.00 0.00 139 ALA A N 11
ATOM 8108 C CA . ALA A 1 13 ? 10.088 -2.635 3.305 1.00 0.00 139 ALA A CA 11
ATOM 8109 C C . ALA A 1 13 ? 10.200 -2.550 1.781 1.00 0.00 139 ALA A C 11
ATOM 8110 O O . ALA A 1 13 ? 9.210 -2.530 1.077 1.00 0.00 139 ALA A O 11
ATOM 8117 N N . GLU A 1 14 ? 11.397 -2.498 1.267 1.00 0.00 140 GLU A N 11
ATOM 8118 C CA . GLU A 1 14 ? 11.569 -2.414 -0.210 1.00 0.00 140 GLU A CA 11
ATOM 8119 C C . GLU A 1 14 ? 10.643 -3.423 -0.888 1.00 0.00 140 GLU A C 11
ATOM 8120 O O . GLU A 1 14 ? 10.549 -4.565 -0.485 1.00 0.00 140 GLU A O 11
ATOM 8132 N N . LEU A 1 15 ? 9.955 -3.010 -1.917 1.00 0.00 141 LEU A N 11
ATOM 8133 C CA . LEU A 1 15 ? 9.034 -3.944 -2.621 1.00 0.00 141 LEU A CA 11
ATOM 8134 C C . LEU A 1 15 ? 9.839 -4.853 -3.551 1.00 0.00 141 LEU A C 11
ATOM 8135 O O . LEU A 1 15 ? 10.401 -4.410 -4.534 1.00 0.00 141 LEU A O 11
ATOM 8151 N N . GLU A 1 16 ? 9.899 -6.121 -3.250 1.00 0.00 142 GLU A N 11
ATOM 8152 C CA . GLU A 1 16 ? 10.668 -7.058 -4.116 1.00 0.00 142 GLU A CA 11
ATOM 8153 C C . GLU A 1 16 ? 9.838 -8.319 -4.363 1.00 0.00 142 GLU A C 11
ATOM 8154 O O . GLU A 1 16 ? 8.879 -8.589 -3.668 1.00 0.00 142 GLU A O 11
ATOM 8166 N N . ASP A 1 17 ? 10.199 -9.094 -5.349 1.00 0.00 143 ASP A N 11
ATOM 8167 C CA . ASP A 1 17 ? 9.431 -10.337 -5.638 1.00 0.00 143 ASP A CA 11
ATOM 8168 C C . ASP A 1 17 ? 9.356 -11.195 -4.373 1.00 0.00 143 ASP A C 11
ATOM 8169 O O . ASP A 1 17 ? 10.172 -11.074 -3.481 1.00 0.00 143 ASP A O 11
ATOM 8178 N N . GLY A 1 18 ? 8.385 -12.062 -4.289 1.00 0.00 144 GLY A N 11
ATOM 8179 C CA . GLY A 1 18 ? 8.263 -12.926 -3.080 1.00 0.00 144 GLY A CA 11
ATOM 8180 C C . GLY A 1 18 ? 6.993 -12.560 -2.310 1.00 0.00 144 GLY A C 11
ATOM 8181 O O . GLY A 1 18 ? 6.474 -13.346 -1.542 1.00 0.00 144 GLY A O 11
ATOM 8185 N N . GLU A 1 19 ? 6.489 -11.372 -2.505 1.00 0.00 145 GLU A N 11
ATOM 8186 C CA . GLU A 1 19 ? 5.253 -10.961 -1.779 1.00 0.00 145 GLU A CA 11
ATOM 8187 C C . GLU A 1 19 ? 4.176 -10.559 -2.788 1.00 0.00 145 GLU A C 11
ATOM 8188 O O . GLU A 1 19 ? 4.412 -10.518 -3.980 1.00 0.00 145 GLU A O 11
ATOM 8200 N N . GLU A 1 20 ? 2.994 -10.261 -2.322 1.00 0.00 146 GLU A N 11
ATOM 8201 C CA . GLU A 1 20 ? 1.903 -9.862 -3.255 1.00 0.00 146 GLU A CA 11
ATOM 8202 C C . GLU A 1 20 ? 1.461 -8.429 -2.943 1.00 0.00 146 GLU A C 11
ATOM 8203 O O . GLU A 1 20 ? 0.474 -8.207 -2.272 1.00 0.00 146 GLU A O 11
ATOM 8215 N N . ALA A 1 21 ? 2.184 -7.456 -3.425 1.00 0.00 147 ALA A N 11
ATOM 8216 C CA . ALA A 1 21 ? 1.804 -6.041 -3.154 1.00 0.00 147 ALA A CA 11
ATOM 8217 C C . ALA A 1 21 ? 0.512 -5.707 -3.899 1.00 0.00 147 ALA A C 11
ATOM 8218 O O . ALA A 1 21 ? 0.298 -6.136 -5.015 1.00 0.00 147 ALA A O 11
ATOM 8225 N N . ARG A 1 22 ? -0.350 -4.946 -3.285 1.00 0.00 148 ARG A N 11
ATOM 8226 C CA . ARG A 1 22 ? -1.630 -4.584 -3.950 1.00 0.00 148 ARG A CA 11
ATOM 8227 C C . ARG A 1 22 ? -1.603 -3.102 -4.342 1.00 0.00 148 ARG A C 11
ATOM 8228 O O . ARG A 1 22 ? -1.429 -2.231 -3.513 1.00 0.00 148 ARG A O 11
ATOM 8249 N N . PHE A 1 23 ? -1.782 -2.811 -5.604 1.00 0.00 149 PHE A N 11
ATOM 8250 C CA . PHE A 1 23 ? -1.776 -1.389 -6.061 1.00 0.00 149 PHE A CA 11
ATOM 8251 C C . PHE A 1 23 ? -3.224 -0.921 -6.233 1.00 0.00 149 PHE A C 11
ATOM 8252 O O . PHE A 1 23 ? -4.089 -1.694 -6.592 1.00 0.00 149 PHE A O 11
ATOM 8269 N N . LEU A 1 24 ? -3.506 0.331 -5.981 1.00 0.00 150 LEU A N 11
ATOM 8270 C CA . LEU A 1 24 ? -4.911 0.808 -6.137 1.00 0.00 150 LEU A CA 11
ATOM 8271 C C . LEU A 1 24 ? -5.061 1.576 -7.457 1.00 0.00 150 LEU A C 11
ATOM 8272 O O . LEU A 1 24 ? -4.101 2.110 -7.975 1.00 0.00 150 LEU A O 11
ATOM 8288 N N . PRO A 1 25 ? -6.267 1.587 -7.968 1.00 0.00 151 PRO A N 11
ATOM 8289 C CA . PRO A 1 25 ? -6.592 2.258 -9.241 1.00 0.00 151 PRO A CA 11
ATOM 8290 C C . PRO A 1 25 ? -6.728 3.777 -9.067 1.00 0.00 151 PRO A C 11
ATOM 8291 O O . PRO A 1 25 ? -6.281 4.542 -9.898 1.00 0.00 151 PRO A O 11
ATOM 8302 N N . ARG A 1 26 ? -7.349 4.224 -8.010 1.00 0.00 152 ARG A N 11
ATOM 8303 C CA . ARG A 1 26 ? -7.514 5.694 -7.817 1.00 0.00 152 ARG A CA 11
ATOM 8304 C C . ARG A 1 26 ? -6.166 6.393 -7.933 1.00 0.00 152 ARG A C 11
ATOM 8305 O O . ARG A 1 26 ? -6.036 7.435 -8.543 1.00 0.00 152 ARG A O 11
ATOM 8326 N N . CYS A 1 27 ? -5.180 5.848 -7.289 1.00 0.00 153 CYS A N 11
ATOM 8327 C CA . CYS A 1 27 ? -3.840 6.495 -7.282 1.00 0.00 153 CYS A CA 11
ATOM 8328 C C . CYS A 1 27 ? -2.765 5.575 -7.867 1.00 0.00 153 CYS A C 11
ATOM 8329 O O . CYS A 1 27 ? -2.008 5.966 -8.734 1.00 0.00 153 CYS A O 11
ATOM 8336 N N . GLY A 1 28 ? -2.667 4.369 -7.382 1.00 0.00 154 GLY A N 11
ATOM 8337 C CA . GLY A 1 28 ? -1.617 3.451 -7.891 1.00 0.00 154 GLY A CA 11
ATOM 8338 C C . GLY A 1 28 ? -0.604 3.185 -6.772 1.00 0.00 154 GLY A C 11
ATOM 8339 O O . GLY A 1 28 ? 0.360 2.470 -6.956 1.00 0.00 154 GLY A O 11
ATOM 8343 N N . HIS A 1 29 ? -0.820 3.745 -5.604 1.00 0.00 155 HIS A N 11
ATOM 8344 C CA . HIS A 1 29 ? 0.133 3.500 -4.483 1.00 0.00 155 HIS A CA 11
ATOM 8345 C C . HIS A 1 29 ? 0.228 1.989 -4.276 1.00 0.00 155 HIS A C 11
ATOM 8346 O O . HIS A 1 29 ? -0.761 1.328 -4.027 1.00 0.00 155 HIS A O 11
ATOM 8359 N N . GLY A 1 30 ? 1.396 1.427 -4.396 1.00 0.00 156 GLY A N 11
ATOM 8360 C CA . GLY A 1 30 ? 1.519 -0.047 -4.226 1.00 0.00 156 GLY A CA 11
ATOM 8361 C C . GLY A 1 30 ? 1.919 -0.389 -2.789 1.00 0.00 156 GLY A C 11
ATOM 8362 O O . GLY A 1 30 ? 2.882 0.124 -2.255 1.00 0.00 156 GLY A O 11
ATOM 8366 N N . PHE A 1 31 ? 1.183 -1.271 -2.171 1.00 0.00 157 PHE A N 11
ATOM 8367 C CA . PHE A 1 31 ? 1.495 -1.686 -0.775 1.00 0.00 157 PHE A CA 11
ATOM 8368 C C . PHE A 1 31 ? 1.645 -3.202 -0.759 1.00 0.00 157 PHE A C 11
ATOM 8369 O O . PHE A 1 31 ? 1.683 -3.837 -1.791 1.00 0.00 157 PHE A O 11
ATOM 8386 N N . HIS A 1 32 ? 1.740 -3.792 0.392 1.00 0.00 158 HIS A N 11
ATOM 8387 C CA . HIS A 1 32 ? 1.897 -5.270 0.451 1.00 0.00 158 HIS A CA 11
ATOM 8388 C C . HIS A 1 32 ? 0.534 -5.928 0.596 1.00 0.00 158 HIS A C 11
ATOM 8389 O O . HIS A 1 32 ? -0.410 -5.319 1.038 1.00 0.00 158 HIS A O 11
ATOM 8402 N N . ALA A 1 33 ? 0.422 -7.177 0.256 1.00 0.00 159 ALA A N 11
ATOM 8403 C CA . ALA A 1 33 ? -0.886 -7.852 0.428 1.00 0.00 159 ALA A CA 11
ATOM 8404 C C . ALA A 1 33 ? -1.058 -8.111 1.923 1.00 0.00 159 ALA A C 11
ATOM 8405 O O . ALA A 1 33 ? -2.155 -8.170 2.442 1.00 0.00 159 ALA A O 11
ATOM 8412 N N . GLU A 1 34 ? 0.043 -8.256 2.615 1.00 0.00 160 GLU A N 11
ATOM 8413 C CA . GLU A 1 34 ? -0.006 -8.501 4.083 1.00 0.00 160 GLU A CA 11
ATOM 8414 C C . GLU A 1 34 ? -0.137 -7.169 4.827 1.00 0.00 160 GLU A C 11
ATOM 8415 O O . GLU A 1 34 ? -1.010 -7.001 5.651 1.00 0.00 160 GLU A O 11
ATOM 8427 N N . CYS A 1 35 ? 0.723 -6.217 4.553 1.00 0.00 161 CYS A N 11
ATOM 8428 C CA . CYS A 1 35 ? 0.622 -4.910 5.264 1.00 0.00 161 CYS A CA 11
ATOM 8429 C C . CYS A 1 35 ? -0.683 -4.232 4.875 1.00 0.00 161 CYS A C 11
ATOM 8430 O O . CYS A 1 35 ? -1.378 -3.683 5.702 1.00 0.00 161 CYS A O 11
ATOM 8437 N N . VAL A 1 36 ? -1.020 -4.261 3.618 1.00 0.00 162 VAL A N 11
ATOM 8438 C CA . VAL A 1 36 ? -2.289 -3.613 3.178 1.00 0.00 162 VAL A CA 11
ATOM 8439 C C . VAL A 1 36 ? -3.471 -4.248 3.922 1.00 0.00 162 VAL A C 11
ATOM 8440 O O . VAL A 1 36 ? -4.480 -3.615 4.159 1.00 0.00 162 VAL A O 11
ATOM 8453 N N . ASP A 1 37 ? -3.352 -5.496 4.293 1.00 0.00 163 ASP A N 11
ATOM 8454 C CA . ASP A 1 37 ? -4.466 -6.170 5.022 1.00 0.00 163 ASP A CA 11
ATOM 8455 C C . ASP A 1 37 ? -4.464 -5.717 6.482 1.00 0.00 163 ASP A C 11
ATOM 8456 O O . ASP A 1 37 ? -5.487 -5.361 7.034 1.00 0.00 163 ASP A O 11
ATOM 8465 N N . MET A 1 38 ? -3.323 -5.717 7.112 1.00 0.00 164 MET A N 11
ATOM 8466 C CA . MET A 1 38 ? -3.256 -5.273 8.530 1.00 0.00 164 MET A CA 11
ATOM 8467 C C . MET A 1 38 ? -3.662 -3.802 8.596 1.00 0.00 164 MET A C 11
ATOM 8468 O O . MET A 1 38 ? -4.101 -3.311 9.616 1.00 0.00 164 MET A O 11
ATOM 8482 N N . TRP A 1 39 ? -3.520 -3.099 7.506 1.00 0.00 165 TRP A N 11
ATOM 8483 C CA . TRP A 1 39 ? -3.899 -1.662 7.490 1.00 0.00 165 TRP A CA 11
ATOM 8484 C C . TRP A 1 39 ? -5.396 -1.545 7.245 1.00 0.00 165 TRP A C 11
ATOM 8485 O O . TRP A 1 39 ? -6.014 -0.551 7.571 1.00 0.00 165 TRP A O 11
ATOM 8506 N N . LEU A 1 40 ? -5.991 -2.558 6.680 1.00 0.00 166 LEU A N 11
ATOM 8507 C CA . LEU A 1 40 ? -7.447 -2.500 6.430 1.00 0.00 166 LEU A CA 11
ATOM 8508 C C . LEU A 1 40 ? -8.103 -2.072 7.731 1.00 0.00 166 LEU A C 11
ATOM 8509 O O . LEU A 1 40 ? -8.777 -1.072 7.783 1.00 0.00 166 LEU A O 11
ATOM 8525 N N . GLY A 1 41 ? -7.858 -2.817 8.779 1.00 0.00 167 GLY A N 11
ATOM 8526 C CA . GLY A 1 41 ? -8.407 -2.482 10.140 1.00 0.00 167 GLY A CA 11
ATOM 8527 C C . GLY A 1 41 ? -9.588 -1.508 10.044 1.00 0.00 167 GLY A C 11
ATOM 8528 O O . GLY A 1 41 ? -9.523 -0.406 10.552 1.00 0.00 167 GLY A O 11
ATOM 8532 N N . SER A 1 42 ? -10.647 -1.901 9.384 1.00 0.00 168 SER A N 11
ATOM 8533 C CA . SER A 1 42 ? -11.838 -1.004 9.233 1.00 0.00 168 SER A CA 11
ATOM 8534 C C . SER A 1 42 ? -11.667 -0.143 7.978 1.00 0.00 168 SER A C 11
ATOM 8535 O O . SER A 1 42 ? -12.537 -0.096 7.130 1.00 0.00 168 SER A O 11
ATOM 8543 N N . HIS A 1 43 ? -10.555 0.531 7.840 1.00 0.00 169 HIS A N 11
ATOM 8544 C CA . HIS A 1 43 ? -10.354 1.367 6.623 1.00 0.00 169 HIS A CA 11
ATOM 8545 C C . HIS A 1 43 ? -10.120 0.448 5.421 1.00 0.00 169 HIS A C 11
ATOM 8546 O O . HIS A 1 43 ? -9.097 -0.197 5.307 1.00 0.00 169 HIS A O 11
ATOM 8560 N N . SER A 1 44 ? -11.059 0.399 4.516 1.00 0.00 170 SER A N 11
ATOM 8561 C CA . SER A 1 44 ? -10.894 -0.459 3.309 1.00 0.00 170 SER A CA 11
ATOM 8562 C C . SER A 1 44 ? -10.448 0.436 2.160 1.00 0.00 170 SER A C 11
ATOM 8563 O O . SER A 1 44 ? -11.061 0.483 1.112 1.00 0.00 170 SER A O 11
ATOM 8571 N N . THR A 1 45 ? -9.398 1.175 2.371 1.00 0.00 171 THR A N 11
ATOM 8572 C CA . THR A 1 45 ? -8.915 2.107 1.325 1.00 0.00 171 THR A CA 11
ATOM 8573 C C . THR A 1 45 ? -7.387 2.157 1.331 1.00 0.00 171 THR A C 11
ATOM 8574 O O . THR A 1 45 ? -6.724 1.450 2.061 1.00 0.00 171 THR A O 11
ATOM 8585 N N . CYS A 1 46 ? -6.842 3.003 0.512 1.00 0.00 172 CYS A N 11
ATOM 8586 C CA . CYS A 1 46 ? -5.365 3.156 0.419 1.00 0.00 172 CYS A CA 11
ATOM 8587 C C . CYS A 1 46 ? -4.870 3.795 1.726 1.00 0.00 172 CYS A C 11
ATOM 8588 O O . CYS A 1 46 ? -5.449 4.753 2.194 1.00 0.00 172 CYS A O 11
ATOM 8595 N N . PRO A 1 47 ? -3.835 3.229 2.300 1.00 0.00 173 PRO A N 11
ATOM 8596 C CA . PRO A 1 47 ? -3.283 3.716 3.582 1.00 0.00 173 PRO A CA 11
ATOM 8597 C C . PRO A 1 47 ? -2.506 5.018 3.462 1.00 0.00 173 PRO A C 11
ATOM 8598 O O . PRO A 1 47 ? -2.407 5.762 4.418 1.00 0.00 173 PRO A O 11
ATOM 8609 N N . LEU A 1 48 ? -1.907 5.298 2.351 1.00 0.00 174 LEU A N 11
ATOM 8610 C CA . LEU A 1 48 ? -1.112 6.543 2.305 1.00 0.00 174 LEU A CA 11
ATOM 8611 C C . LEU A 1 48 ? -1.960 7.737 1.863 1.00 0.00 174 LEU A C 11
ATOM 8612 O O . LEU A 1 48 ? -1.823 8.823 2.389 1.00 0.00 174 LEU A O 11
ATOM 8628 N N . CYS A 1 49 ? -2.833 7.565 0.915 1.00 0.00 175 CYS A N 11
ATOM 8629 C CA . CYS A 1 49 ? -3.661 8.721 0.483 1.00 0.00 175 CYS A CA 11
ATOM 8630 C C . CYS A 1 49 ? -5.099 8.537 0.998 1.00 0.00 175 CYS A C 11
ATOM 8631 O O . CYS A 1 49 ? -5.678 9.459 1.531 1.00 0.00 175 CYS A O 11
ATOM 8638 N N . ARG A 1 50 ? -5.651 7.346 0.855 1.00 0.00 176 ARG A N 11
ATOM 8639 C CA . ARG A 1 50 ? -7.037 7.028 1.341 1.00 0.00 176 ARG A CA 11
ATOM 8640 C C . ARG A 1 50 ? -8.007 7.031 0.174 1.00 0.00 176 ARG A C 11
ATOM 8641 O O . ARG A 1 50 ? -9.157 7.405 0.294 1.00 0.00 176 ARG A O 11
ATOM 8662 N N . LEU A 1 51 ? -7.548 6.570 -0.951 1.00 0.00 177 LEU A N 11
ATOM 8663 C CA . LEU A 1 51 ? -8.414 6.480 -2.138 1.00 0.00 177 LEU A CA 11
ATOM 8664 C C . LEU A 1 51 ? -8.948 5.046 -2.212 1.00 0.00 177 LEU A C 11
ATOM 8665 O O . LEU A 1 51 ? -8.271 4.150 -2.676 1.00 0.00 177 LEU A O 11
ATOM 8681 N N . THR A 1 52 ? -10.145 4.817 -1.744 1.00 0.00 178 THR A N 11
ATOM 8682 C CA . THR A 1 52 ? -10.706 3.433 -1.775 1.00 0.00 178 THR A CA 11
ATOM 8683 C C . THR A 1 52 ? -10.381 2.760 -3.107 1.00 0.00 178 THR A C 11
ATOM 8684 O O . THR A 1 52 ? -10.175 3.406 -4.114 1.00 0.00 178 THR A O 11
ATOM 8695 N N . VAL A 1 53 ? -10.340 1.459 -3.119 1.00 0.00 179 VAL A N 11
ATOM 8696 C CA . VAL A 1 53 ? -10.035 0.738 -4.387 1.00 0.00 179 VAL A CA 11
ATOM 8697 C C . VAL A 1 53 ? -11.341 0.442 -5.126 1.00 0.00 179 VAL A C 11
ATOM 8698 O O . VAL A 1 53 ? -11.456 0.661 -6.315 1.00 0.00 179 VAL A O 11
ATOM 8711 N N . VAL A 1 54 ? -12.326 -0.054 -4.429 1.00 0.00 180 VAL A N 11
ATOM 8712 C CA . VAL A 1 54 ? -13.622 -0.363 -5.085 1.00 0.00 180 VAL A CA 11
ATOM 8713 C C . VAL A 1 54 ? -14.392 0.935 -5.333 1.00 0.00 180 VAL A C 11
ATOM 8714 O O . VAL A 1 54 ? -14.215 1.915 -4.636 1.00 0.00 180 VAL A O 11
ATOM 8727 N N . VAL A 1 55 ? -15.245 0.952 -6.320 1.00 0.00 181 VAL A N 11
ATOM 8728 C CA . VAL A 1 55 ? -16.025 2.188 -6.608 1.00 0.00 181 VAL A CA 11
ATOM 8729 C C . VAL A 1 55 ? -17.496 1.825 -6.817 1.00 0.00 181 VAL A C 11
ATOM 8730 O O . VAL A 1 55 ? -18.035 1.116 -5.983 1.00 0.00 181 VAL A O 11
ATOM 8746 N N . ALA A 1 1 ? 15.294 13.808 -5.033 1.00 0.00 127 ALA A N 12
ATOM 8747 C CA . ALA A 1 1 ? 15.408 13.092 -6.336 1.00 0.00 127 ALA A CA 12
ATOM 8748 C C . ALA A 1 1 ? 15.939 11.677 -6.097 1.00 0.00 127 ALA A C 12
ATOM 8749 O O . ALA A 1 1 ? 17.053 11.353 -6.456 1.00 0.00 127 ALA A O 12
ATOM 8758 N N . MET A 1 2 ? 15.149 10.830 -5.495 1.00 0.00 128 MET A N 12
ATOM 8759 C CA . MET A 1 2 ? 15.609 9.437 -5.235 1.00 0.00 128 MET A CA 12
ATOM 8760 C C . MET A 1 2 ? 14.394 8.539 -4.989 1.00 0.00 128 MET A C 12
ATOM 8761 O O . MET A 1 2 ? 14.209 8.011 -3.910 1.00 0.00 128 MET A O 12
ATOM 8775 N N . ASP A 1 3 ? 13.563 8.365 -5.981 1.00 0.00 129 ASP A N 12
ATOM 8776 C CA . ASP A 1 3 ? 12.361 7.503 -5.802 1.00 0.00 129 ASP A CA 12
ATOM 8777 C C . ASP A 1 3 ? 12.750 6.034 -5.975 1.00 0.00 129 ASP A C 12
ATOM 8778 O O . ASP A 1 3 ? 12.485 5.429 -6.995 1.00 0.00 129 ASP A O 12
ATOM 8787 N N . ASP A 1 4 ? 13.373 5.455 -4.987 1.00 0.00 130 ASP A N 12
ATOM 8788 C CA . ASP A 1 4 ? 13.776 4.025 -5.098 1.00 0.00 130 ASP A CA 12
ATOM 8789 C C . ASP A 1 4 ? 12.543 3.136 -4.922 1.00 0.00 130 ASP A C 12
ATOM 8790 O O . ASP A 1 4 ? 12.125 2.849 -3.818 1.00 0.00 130 ASP A O 12
ATOM 8799 N N . GLY A 1 5 ? 11.960 2.695 -6.004 1.00 0.00 131 GLY A N 12
ATOM 8800 C CA . GLY A 1 5 ? 10.755 1.823 -5.898 1.00 0.00 131 GLY A CA 12
ATOM 8801 C C . GLY A 1 5 ? 9.722 2.481 -4.982 1.00 0.00 131 GLY A C 12
ATOM 8802 O O . GLY A 1 5 ? 9.899 3.594 -4.528 1.00 0.00 131 GLY A O 12
ATOM 8806 N N . VAL A 1 6 ? 8.644 1.800 -4.708 1.00 0.00 132 VAL A N 12
ATOM 8807 C CA . VAL A 1 6 ? 7.596 2.381 -3.822 1.00 0.00 132 VAL A CA 12
ATOM 8808 C C . VAL A 1 6 ? 7.886 1.995 -2.370 1.00 0.00 132 VAL A C 12
ATOM 8809 O O . VAL A 1 6 ? 8.519 0.994 -2.099 1.00 0.00 132 VAL A O 12
ATOM 8822 N N . GLU A 1 7 ? 7.433 2.783 -1.431 1.00 0.00 133 GLU A N 12
ATOM 8823 C CA . GLU A 1 7 ? 7.691 2.455 0.000 1.00 0.00 133 GLU A CA 12
ATOM 8824 C C . GLU A 1 7 ? 6.398 2.022 0.689 1.00 0.00 133 GLU A C 12
ATOM 8825 O O . GLU A 1 7 ? 5.423 2.745 0.730 1.00 0.00 133 GLU A O 12
ATOM 8837 N N . CYS A 1 8 ? 6.400 0.844 1.244 1.00 0.00 134 CYS A N 12
ATOM 8838 C CA . CYS A 1 8 ? 5.196 0.336 1.957 1.00 0.00 134 CYS A CA 12
ATOM 8839 C C . CYS A 1 8 ? 4.917 1.237 3.160 1.00 0.00 134 CYS A C 12
ATOM 8840 O O . CYS A 1 8 ? 5.670 1.267 4.113 1.00 0.00 134 CYS A O 12
ATOM 8847 N N . ALA A 1 9 ? 3.848 1.980 3.123 1.00 0.00 135 ALA A N 12
ATOM 8848 C CA . ALA A 1 9 ? 3.534 2.884 4.265 1.00 0.00 135 ALA A CA 12
ATOM 8849 C C . ALA A 1 9 ? 3.242 2.055 5.518 1.00 0.00 135 ALA A C 12
ATOM 8850 O O . ALA A 1 9 ? 3.106 2.586 6.603 1.00 0.00 135 ALA A O 12
ATOM 8857 N N . VAL A 1 10 ? 3.132 0.761 5.384 1.00 0.00 136 VAL A N 12
ATOM 8858 C CA . VAL A 1 10 ? 2.834 -0.080 6.577 1.00 0.00 136 VAL A CA 12
ATOM 8859 C C . VAL A 1 10 ? 4.119 -0.706 7.131 1.00 0.00 136 VAL A C 12
ATOM 8860 O O . VAL A 1 10 ? 4.537 -0.395 8.229 1.00 0.00 136 VAL A O 12
ATOM 8873 N N . CYS A 1 11 ? 4.751 -1.592 6.401 1.00 0.00 137 CYS A N 12
ATOM 8874 C CA . CYS A 1 11 ? 5.994 -2.215 6.940 1.00 0.00 137 CYS A CA 12
ATOM 8875 C C . CYS A 1 11 ? 7.227 -1.444 6.457 1.00 0.00 137 CYS A C 12
ATOM 8876 O O . CYS A 1 11 ? 8.304 -1.576 7.003 1.00 0.00 137 CYS A O 12
ATOM 8883 N N . LEU A 1 12 ? 7.084 -0.643 5.435 1.00 0.00 138 LEU A N 12
ATOM 8884 C CA . LEU A 1 12 ? 8.257 0.125 4.924 1.00 0.00 138 LEU A CA 12
ATOM 8885 C C . LEU A 1 12 ? 9.346 -0.856 4.488 1.00 0.00 138 LEU A C 12
ATOM 8886 O O . LEU A 1 12 ? 10.516 -0.654 4.743 1.00 0.00 138 LEU A O 12
ATOM 8902 N N . ALA A 1 13 ? 8.966 -1.921 3.837 1.00 0.00 139 ALA A N 12
ATOM 8903 C CA . ALA A 1 13 ? 9.977 -2.921 3.390 1.00 0.00 139 ALA A CA 12
ATOM 8904 C C . ALA A 1 13 ? 10.185 -2.804 1.878 1.00 0.00 139 ALA A C 12
ATOM 8905 O O . ALA A 1 13 ? 9.249 -2.869 1.106 1.00 0.00 139 ALA A O 12
ATOM 8912 N N . GLU A 1 14 ? 11.406 -2.635 1.451 1.00 0.00 140 GLU A N 12
ATOM 8913 C CA . GLU A 1 14 ? 11.675 -2.518 -0.009 1.00 0.00 140 GLU A CA 12
ATOM 8914 C C . GLU A 1 14 ? 10.900 -3.604 -0.758 1.00 0.00 140 GLU A C 12
ATOM 8915 O O . GLU A 1 14 ? 11.045 -4.780 -0.489 1.00 0.00 140 GLU A O 12
ATOM 8927 N N . LEU A 1 15 ? 10.077 -3.221 -1.694 1.00 0.00 141 LEU A N 12
ATOM 8928 C CA . LEU A 1 15 ? 9.293 -4.232 -2.457 1.00 0.00 141 LEU A CA 12
ATOM 8929 C C . LEU A 1 15 ? 10.234 -5.048 -3.344 1.00 0.00 141 LEU A C 12
ATOM 8930 O O . LEU A 1 15 ? 10.770 -4.555 -4.317 1.00 0.00 141 LEU A O 12
ATOM 8946 N N . GLU A 1 16 ? 10.437 -6.296 -3.019 1.00 0.00 142 GLU A N 12
ATOM 8947 C CA . GLU A 1 16 ? 11.342 -7.145 -3.844 1.00 0.00 142 GLU A CA 12
ATOM 8948 C C . GLU A 1 16 ? 10.671 -8.493 -4.112 1.00 0.00 142 GLU A C 12
ATOM 8949 O O . GLU A 1 16 ? 9.636 -8.803 -3.555 1.00 0.00 142 GLU A O 12
ATOM 8961 N N . ASP A 1 17 ? 11.251 -9.297 -4.960 1.00 0.00 143 ASP A N 12
ATOM 8962 C CA . ASP A 1 17 ? 10.645 -10.625 -5.262 1.00 0.00 143 ASP A CA 12
ATOM 8963 C C . ASP A 1 17 ? 10.471 -11.415 -3.963 1.00 0.00 143 ASP A C 12
ATOM 8964 O O . ASP A 1 17 ? 11.308 -11.375 -3.083 1.00 0.00 143 ASP A O 12
ATOM 8973 N N . GLY A 1 18 ? 9.390 -12.137 -3.837 1.00 0.00 144 GLY A N 12
ATOM 8974 C CA . GLY A 1 18 ? 9.163 -12.933 -2.597 1.00 0.00 144 GLY A CA 12
ATOM 8975 C C . GLY A 1 18 ? 7.870 -12.474 -1.917 1.00 0.00 144 GLY A C 12
ATOM 8976 O O . GLY A 1 18 ? 7.216 -13.234 -1.233 1.00 0.00 144 GLY A O 12
ATOM 8980 N N . GLU A 1 19 ? 7.496 -11.237 -2.101 1.00 0.00 145 GLU A N 12
ATOM 8981 C CA . GLU A 1 19 ? 6.243 -10.736 -1.465 1.00 0.00 145 GLU A CA 12
ATOM 8982 C C . GLU A 1 19 ? 5.256 -10.310 -2.553 1.00 0.00 145 GLU A C 12
ATOM 8983 O O . GLU A 1 19 ? 5.536 -10.410 -3.731 1.00 0.00 145 GLU A O 12
ATOM 8995 N N . GLU A 1 20 ? 4.104 -9.830 -2.171 1.00 0.00 146 GLU A N 12
ATOM 8996 C CA . GLU A 1 20 ? 3.105 -9.395 -3.186 1.00 0.00 146 GLU A CA 12
ATOM 8997 C C . GLU A 1 20 ? 2.628 -7.981 -2.852 1.00 0.00 146 GLU A C 12
ATOM 8998 O O . GLU A 1 20 ? 2.697 -7.548 -1.721 1.00 0.00 146 GLU A O 12
ATOM 9010 N N . ALA A 1 21 ? 2.151 -7.258 -3.827 1.00 0.00 147 ALA A N 12
ATOM 9011 C CA . ALA A 1 21 ? 1.673 -5.870 -3.567 1.00 0.00 147 ALA A CA 12
ATOM 9012 C C . ALA A 1 21 ? 0.272 -5.694 -4.153 1.00 0.00 147 ALA A C 12
ATOM 9013 O O . ALA A 1 21 ? -0.272 -6.589 -4.770 1.00 0.00 147 ALA A O 12
ATOM 9020 N N . ARG A 1 22 ? -0.317 -4.547 -3.962 1.00 0.00 148 ARG A N 12
ATOM 9021 C CA . ARG A 1 22 ? -1.681 -4.306 -4.500 1.00 0.00 148 ARG A CA 12
ATOM 9022 C C . ARG A 1 22 ? -1.815 -2.824 -4.860 1.00 0.00 148 ARG A C 12
ATOM 9023 O O . ARG A 1 22 ? -1.625 -1.955 -4.032 1.00 0.00 148 ARG A O 12
ATOM 9044 N N . PHE A 1 23 ? -2.132 -2.527 -6.091 1.00 0.00 149 PHE A N 12
ATOM 9045 C CA . PHE A 1 23 ? -2.269 -1.100 -6.504 1.00 0.00 149 PHE A CA 12
ATOM 9046 C C . PHE A 1 23 ? -3.752 -0.723 -6.560 1.00 0.00 149 PHE A C 12
ATOM 9047 O O . PHE A 1 23 ? -4.593 -1.534 -6.891 1.00 0.00 149 PHE A O 12
ATOM 9064 N N . LEU A 1 24 ? -4.082 0.500 -6.243 1.00 0.00 150 LEU A N 12
ATOM 9065 C CA . LEU A 1 24 ? -5.513 0.917 -6.286 1.00 0.00 150 LEU A CA 12
ATOM 9066 C C . LEU A 1 24 ? -5.789 1.656 -7.601 1.00 0.00 150 LEU A C 12
ATOM 9067 O O . LEU A 1 24 ? -4.874 2.122 -8.250 1.00 0.00 150 LEU A O 12
ATOM 9083 N N . PRO A 1 25 ? -7.047 1.721 -7.962 1.00 0.00 151 PRO A N 12
ATOM 9084 C CA . PRO A 1 25 ? -7.485 2.377 -9.210 1.00 0.00 151 PRO A CA 12
ATOM 9085 C C . PRO A 1 25 ? -7.496 3.906 -9.077 1.00 0.00 151 PRO A C 12
ATOM 9086 O O . PRO A 1 25 ? -7.204 4.614 -10.020 1.00 0.00 151 PRO A O 12
ATOM 9097 N N . ARG A 1 26 ? -7.837 4.427 -7.929 1.00 0.00 152 ARG A N 12
ATOM 9098 C CA . ARG A 1 26 ? -7.868 5.910 -7.773 1.00 0.00 152 ARG A CA 12
ATOM 9099 C C . ARG A 1 26 ? -6.473 6.487 -7.969 1.00 0.00 152 ARG A C 12
ATOM 9100 O O . ARG A 1 26 ? -6.280 7.492 -8.625 1.00 0.00 152 ARG A O 12
ATOM 9121 N N . CYS A 1 27 ? -5.512 5.881 -7.345 1.00 0.00 153 CYS A N 12
ATOM 9122 C CA . CYS A 1 27 ? -4.122 6.406 -7.414 1.00 0.00 153 CYS A CA 12
ATOM 9123 C C . CYS A 1 27 ? -3.163 5.374 -8.011 1.00 0.00 153 CYS A C 12
ATOM 9124 O O . CYS A 1 27 ? -2.412 5.669 -8.920 1.00 0.00 153 CYS A O 12
ATOM 9131 N N . GLY A 1 28 ? -3.158 4.178 -7.497 1.00 0.00 154 GLY A N 12
ATOM 9132 C CA . GLY A 1 28 ? -2.224 3.151 -8.021 1.00 0.00 154 GLY A CA 12
ATOM 9133 C C . GLY A 1 28 ? -1.184 2.826 -6.943 1.00 0.00 154 GLY A C 12
ATOM 9134 O O . GLY A 1 28 ? -0.398 1.912 -7.090 1.00 0.00 154 GLY A O 12
ATOM 9138 N N . HIS A 1 29 ? -1.177 3.562 -5.854 1.00 0.00 155 HIS A N 12
ATOM 9139 C CA . HIS A 1 29 ? -0.187 3.273 -4.771 1.00 0.00 155 HIS A CA 12
ATOM 9140 C C . HIS A 1 29 ? -0.159 1.761 -4.551 1.00 0.00 155 HIS A C 12
ATOM 9141 O O . HIS A 1 29 ? -1.188 1.116 -4.526 1.00 0.00 155 HIS A O 12
ATOM 9154 N N . GLY A 1 30 ? 0.998 1.179 -4.414 1.00 0.00 156 GLY A N 12
ATOM 9155 C CA . GLY A 1 30 ? 1.049 -0.297 -4.222 1.00 0.00 156 GLY A CA 12
ATOM 9156 C C . GLY A 1 30 ? 1.555 -0.647 -2.820 1.00 0.00 156 GLY A C 12
ATOM 9157 O O . GLY A 1 30 ? 2.609 -0.216 -2.395 1.00 0.00 156 GLY A O 12
ATOM 9161 N N . PHE A 1 31 ? 0.805 -1.444 -2.111 1.00 0.00 157 PHE A N 12
ATOM 9162 C CA . PHE A 1 31 ? 1.212 -1.865 -0.740 1.00 0.00 157 PHE A CA 12
ATOM 9163 C C . PHE A 1 31 ? 1.200 -3.387 -0.692 1.00 0.00 157 PHE A C 12
ATOM 9164 O O . PHE A 1 31 ? 0.549 -4.039 -1.479 1.00 0.00 157 PHE A O 12
ATOM 9181 N N . HIS A 1 32 ? 1.921 -3.956 0.211 1.00 0.00 158 HIS A N 12
ATOM 9182 C CA . HIS A 1 32 ? 1.962 -5.437 0.294 1.00 0.00 158 HIS A CA 12
ATOM 9183 C C . HIS A 1 32 ? 0.550 -5.997 0.359 1.00 0.00 158 HIS A C 12
ATOM 9184 O O . HIS A 1 32 ? -0.366 -5.340 0.795 1.00 0.00 158 HIS A O 12
ATOM 9197 N N . ALA A 1 33 ? 0.365 -7.218 -0.043 1.00 0.00 159 ALA A N 12
ATOM 9198 C CA . ALA A 1 33 ? -0.991 -7.803 0.046 1.00 0.00 159 ALA A CA 12
ATOM 9199 C C . ALA A 1 33 ? -1.238 -8.111 1.521 1.00 0.00 159 ALA A C 12
ATOM 9200 O O . ALA A 1 33 ? -2.357 -8.134 1.993 1.00 0.00 159 ALA A O 12
ATOM 9207 N N . GLU A 1 34 ? -0.174 -8.335 2.250 1.00 0.00 160 GLU A N 12
ATOM 9208 C CA . GLU A 1 34 ? -0.295 -8.628 3.704 1.00 0.00 160 GLU A CA 12
ATOM 9209 C C . GLU A 1 34 ? -0.388 -7.319 4.493 1.00 0.00 160 GLU A C 12
ATOM 9210 O O . GLU A 1 34 ? -1.304 -7.121 5.263 1.00 0.00 160 GLU A O 12
ATOM 9222 N N . CYS A 1 35 ? 0.549 -6.414 4.315 1.00 0.00 161 CYS A N 12
ATOM 9223 C CA . CYS A 1 35 ? 0.476 -5.133 5.073 1.00 0.00 161 CYS A CA 12
ATOM 9224 C C . CYS A 1 35 ? -0.792 -4.401 4.667 1.00 0.00 161 CYS A C 12
ATOM 9225 O O . CYS A 1 35 ? -1.486 -3.841 5.484 1.00 0.00 161 CYS A O 12
ATOM 9232 N N . VAL A 1 36 ? -1.094 -4.398 3.403 1.00 0.00 162 VAL A N 12
ATOM 9233 C CA . VAL A 1 36 ? -2.326 -3.698 2.939 1.00 0.00 162 VAL A CA 12
ATOM 9234 C C . VAL A 1 36 ? -3.544 -4.285 3.658 1.00 0.00 162 VAL A C 12
ATOM 9235 O O . VAL A 1 36 ? -4.559 -3.634 3.810 1.00 0.00 162 VAL A O 12
ATOM 9248 N N . ASP A 1 37 ? -3.449 -5.506 4.111 1.00 0.00 163 ASP A N 12
ATOM 9249 C CA . ASP A 1 37 ? -4.599 -6.127 4.833 1.00 0.00 163 ASP A CA 12
ATOM 9250 C C . ASP A 1 37 ? -4.572 -5.683 6.294 1.00 0.00 163 ASP A C 12
ATOM 9251 O O . ASP A 1 37 ? -5.575 -5.293 6.855 1.00 0.00 163 ASP A O 12
ATOM 9260 N N . MET A 1 38 ? -3.425 -5.726 6.912 1.00 0.00 164 MET A N 12
ATOM 9261 C CA . MET A 1 38 ? -3.326 -5.294 8.331 1.00 0.00 164 MET A CA 12
ATOM 9262 C C . MET A 1 38 ? -3.667 -3.806 8.416 1.00 0.00 164 MET A C 12
ATOM 9263 O O . MET A 1 38 ? -4.067 -3.306 9.448 1.00 0.00 164 MET A O 12
ATOM 9277 N N . TRP A 1 39 ? -3.516 -3.098 7.330 1.00 0.00 165 TRP A N 12
ATOM 9278 C CA . TRP A 1 39 ? -3.834 -1.645 7.333 1.00 0.00 165 TRP A CA 12
ATOM 9279 C C . TRP A 1 39 ? -5.334 -1.466 7.158 1.00 0.00 165 TRP A C 12
ATOM 9280 O O . TRP A 1 39 ? -5.896 -0.454 7.528 1.00 0.00 165 TRP A O 12
ATOM 9301 N N . LEU A 1 40 ? -5.993 -2.446 6.610 1.00 0.00 166 LEU A N 12
ATOM 9302 C CA . LEU A 1 40 ? -7.455 -2.327 6.431 1.00 0.00 166 LEU A CA 12
ATOM 9303 C C . LEU A 1 40 ? -8.033 -1.938 7.781 1.00 0.00 166 LEU A C 12
ATOM 9304 O O . LEU A 1 40 ? -8.619 -0.894 7.923 1.00 0.00 166 LEU A O 12
ATOM 9320 N N . GLY A 1 41 ? -7.814 -2.768 8.769 1.00 0.00 167 GLY A N 12
ATOM 9321 C CA . GLY A 1 41 ? -8.288 -2.481 10.168 1.00 0.00 167 GLY A CA 12
ATOM 9322 C C . GLY A 1 41 ? -9.381 -1.407 10.184 1.00 0.00 167 GLY A C 12
ATOM 9323 O O . GLY A 1 41 ? -9.200 -0.351 10.756 1.00 0.00 167 GLY A O 12
ATOM 9327 N N . SER A 1 42 ? -10.498 -1.665 9.550 1.00 0.00 168 SER A N 12
ATOM 9328 C CA . SER A 1 42 ? -11.614 -0.663 9.503 1.00 0.00 168 SER A CA 12
ATOM 9329 C C . SER A 1 42 ? -11.452 0.215 8.261 1.00 0.00 168 SER A C 12
ATOM 9330 O O . SER A 1 42 ? -12.360 0.345 7.465 1.00 0.00 168 SER A O 12
ATOM 9338 N N . HIS A 1 43 ? -10.304 0.813 8.074 1.00 0.00 169 HIS A N 12
ATOM 9339 C CA . HIS A 1 43 ? -10.112 1.663 6.866 1.00 0.00 169 HIS A CA 12
ATOM 9340 C C . HIS A 1 43 ? -10.026 0.758 5.636 1.00 0.00 169 HIS A C 12
ATOM 9341 O O . HIS A 1 43 ? -9.067 0.038 5.446 1.00 0.00 169 HIS A O 12
ATOM 9355 N N . SER A 1 44 ? -11.021 0.801 4.793 1.00 0.00 170 SER A N 12
ATOM 9356 C CA . SER A 1 44 ? -11.001 -0.042 3.565 1.00 0.00 170 SER A CA 12
ATOM 9357 C C . SER A 1 44 ? -10.553 0.833 2.402 1.00 0.00 170 SER A C 12
ATOM 9358 O O . SER A 1 44 ? -11.210 0.926 1.384 1.00 0.00 170 SER A O 12
ATOM 9366 N N . THR A 1 45 ? -9.450 1.502 2.566 1.00 0.00 171 THR A N 12
ATOM 9367 C CA . THR A 1 45 ? -8.959 2.407 1.499 1.00 0.00 171 THR A CA 12
ATOM 9368 C C . THR A 1 45 ? -7.432 2.363 1.430 1.00 0.00 171 THR A C 12
ATOM 9369 O O . THR A 1 45 ? -6.776 1.617 2.129 1.00 0.00 171 THR A O 12
ATOM 9380 N N . CYS A 1 46 ? -6.880 3.175 0.583 1.00 0.00 172 CYS A N 12
ATOM 9381 C CA . CYS A 1 46 ? -5.404 3.246 0.410 1.00 0.00 172 CYS A CA 12
ATOM 9382 C C . CYS A 1 46 ? -4.800 3.858 1.684 1.00 0.00 172 CYS A C 12
ATOM 9383 O O . CYS A 1 46 ? -5.310 4.834 2.191 1.00 0.00 172 CYS A O 12
ATOM 9390 N N . PRO A 1 47 ? -3.752 3.251 2.188 1.00 0.00 173 PRO A N 12
ATOM 9391 C CA . PRO A 1 47 ? -3.102 3.714 3.432 1.00 0.00 173 PRO A CA 12
ATOM 9392 C C . PRO A 1 47 ? -2.267 4.971 3.257 1.00 0.00 173 PRO A C 12
ATOM 9393 O O . PRO A 1 47 ? -2.061 5.708 4.201 1.00 0.00 173 PRO A O 12
ATOM 9404 N N . LEU A 1 48 ? -1.730 5.220 2.107 1.00 0.00 174 LEU A N 12
ATOM 9405 C CA . LEU A 1 48 ? -0.873 6.420 2.003 1.00 0.00 174 LEU A CA 12
ATOM 9406 C C . LEU A 1 48 ? -1.680 7.655 1.606 1.00 0.00 174 LEU A C 12
ATOM 9407 O O . LEU A 1 48 ? -1.453 8.734 2.116 1.00 0.00 174 LEU A O 12
ATOM 9423 N N . CYS A 1 49 ? -2.617 7.526 0.716 1.00 0.00 175 CYS A N 12
ATOM 9424 C CA . CYS A 1 49 ? -3.409 8.722 0.327 1.00 0.00 175 CYS A CA 12
ATOM 9425 C C . CYS A 1 49 ? -4.820 8.615 0.931 1.00 0.00 175 CYS A C 12
ATOM 9426 O O . CYS A 1 49 ? -5.324 9.569 1.482 1.00 0.00 175 CYS A O 12
ATOM 9433 N N . ARG A 1 50 ? -5.432 7.449 0.839 1.00 0.00 176 ARG A N 12
ATOM 9434 C CA . ARG A 1 50 ? -6.801 7.201 1.407 1.00 0.00 176 ARG A CA 12
ATOM 9435 C C . ARG A 1 50 ? -7.831 7.248 0.292 1.00 0.00 176 ARG A C 12
ATOM 9436 O O . ARG A 1 50 ? -8.955 7.676 0.469 1.00 0.00 176 ARG A O 12
ATOM 9457 N N . LEU A 1 51 ? -7.448 6.763 -0.849 1.00 0.00 177 LEU A N 12
ATOM 9458 C CA . LEU A 1 51 ? -8.367 6.709 -1.999 1.00 0.00 177 LEU A CA 12
ATOM 9459 C C . LEU A 1 51 ? -9.006 5.319 -2.018 1.00 0.00 177 LEU A C 12
ATOM 9460 O O . LEU A 1 51 ? -8.381 4.348 -2.399 1.00 0.00 177 LEU A O 12
ATOM 9476 N N . THR A 1 52 ? -10.237 5.207 -1.599 1.00 0.00 178 THR A N 12
ATOM 9477 C CA . THR A 1 52 ? -10.902 3.871 -1.583 1.00 0.00 178 THR A CA 12
ATOM 9478 C C . THR A 1 52 ? -10.569 3.104 -2.862 1.00 0.00 178 THR A C 12
ATOM 9479 O O . THR A 1 52 ? -10.262 3.679 -3.887 1.00 0.00 178 THR A O 12
ATOM 9490 N N . VAL A 1 53 ? -10.631 1.806 -2.809 1.00 0.00 179 VAL A N 12
ATOM 9491 C CA . VAL A 1 53 ? -10.321 0.998 -4.022 1.00 0.00 179 VAL A CA 12
ATOM 9492 C C . VAL A 1 53 ? -11.591 0.825 -4.855 1.00 0.00 179 VAL A C 12
ATOM 9493 O O . VAL A 1 53 ? -11.598 1.049 -6.049 1.00 0.00 179 VAL A O 12
ATOM 9506 N N . VAL A 1 54 ? -12.669 0.428 -4.235 1.00 0.00 180 VAL A N 12
ATOM 9507 C CA . VAL A 1 54 ? -13.939 0.241 -4.987 1.00 0.00 180 VAL A CA 12
ATOM 9508 C C . VAL A 1 54 ? -14.952 1.300 -4.548 1.00 0.00 180 VAL A C 12
ATOM 9509 O O . VAL A 1 54 ? -14.924 1.772 -3.428 1.00 0.00 180 VAL A O 12
ATOM 9522 N N . VAL A 1 55 ? -15.845 1.678 -5.420 1.00 0.00 181 VAL A N 12
ATOM 9523 C CA . VAL A 1 55 ? -16.858 2.706 -5.051 1.00 0.00 181 VAL A CA 12
ATOM 9524 C C . VAL A 1 55 ? -18.240 2.055 -4.973 1.00 0.00 181 VAL A C 12
ATOM 9525 O O . VAL A 1 55 ? -19.197 2.770 -4.723 1.00 0.00 181 VAL A O 12
ATOM 9541 N N . ALA A 1 1 ? 14.946 16.681 -2.441 1.00 0.00 127 ALA A N 13
ATOM 9542 C CA . ALA A 1 1 ? 14.413 16.031 -3.671 1.00 0.00 127 ALA A CA 13
ATOM 9543 C C . ALA A 1 1 ? 12.985 15.547 -3.416 1.00 0.00 127 ALA A C 13
ATOM 9544 O O . ALA A 1 1 ? 12.456 15.686 -2.330 1.00 0.00 127 ALA A O 13
ATOM 9553 N N . MET A 1 2 ? 12.354 14.980 -4.408 1.00 0.00 128 MET A N 13
ATOM 9554 C CA . MET A 1 2 ? 10.960 14.488 -4.220 1.00 0.00 128 MET A CA 13
ATOM 9555 C C . MET A 1 2 ? 10.663 13.394 -5.248 1.00 0.00 128 MET A C 13
ATOM 9556 O O . MET A 1 2 ? 9.880 13.579 -6.158 1.00 0.00 128 MET A O 13
ATOM 9570 N N . ASP A 1 3 ? 11.284 12.255 -5.111 1.00 0.00 129 ASP A N 13
ATOM 9571 C CA . ASP A 1 3 ? 11.039 11.151 -6.080 1.00 0.00 129 ASP A CA 13
ATOM 9572 C C . ASP A 1 3 ? 10.076 10.134 -5.463 1.00 0.00 129 ASP A C 13
ATOM 9573 O O . ASP A 1 3 ? 10.378 9.499 -4.472 1.00 0.00 129 ASP A O 13
ATOM 9582 N N . ASP A 1 4 ? 8.918 9.973 -6.043 1.00 0.00 130 ASP A N 13
ATOM 9583 C CA . ASP A 1 4 ? 7.938 8.996 -5.491 1.00 0.00 130 ASP A CA 13
ATOM 9584 C C . ASP A 1 4 ? 8.358 7.578 -5.883 1.00 0.00 130 ASP A C 13
ATOM 9585 O O . ASP A 1 4 ? 8.021 7.091 -6.944 1.00 0.00 130 ASP A O 13
ATOM 9594 N N . GLY A 1 5 ? 9.093 6.911 -5.036 1.00 0.00 131 GLY A N 13
ATOM 9595 C CA . GLY A 1 5 ? 9.535 5.525 -5.362 1.00 0.00 131 GLY A CA 13
ATOM 9596 C C . GLY A 1 5 ? 8.486 4.523 -4.877 1.00 0.00 131 GLY A C 13
ATOM 9597 O O . GLY A 1 5 ? 7.460 4.894 -4.341 1.00 0.00 131 GLY A O 13
ATOM 9601 N N . VAL A 1 6 ? 8.734 3.256 -5.062 1.00 0.00 132 VAL A N 13
ATOM 9602 C CA . VAL A 1 6 ? 7.752 2.231 -4.613 1.00 0.00 132 VAL A CA 13
ATOM 9603 C C . VAL A 1 6 ? 8.055 1.833 -3.166 1.00 0.00 132 VAL A C 13
ATOM 9604 O O . VAL A 1 6 ? 8.890 0.988 -2.909 1.00 0.00 132 VAL A O 13
ATOM 9617 N N . GLU A 1 7 ? 7.385 2.432 -2.221 1.00 0.00 133 GLU A N 13
ATOM 9618 C CA . GLU A 1 7 ? 7.641 2.075 -0.798 1.00 0.00 133 GLU A CA 13
ATOM 9619 C C . GLU A 1 7 ? 6.323 1.905 -0.047 1.00 0.00 133 GLU A C 13
ATOM 9620 O O . GLU A 1 7 ? 5.534 2.820 0.074 1.00 0.00 133 GLU A O 13
ATOM 9632 N N . CYS A 1 8 ? 6.101 0.739 0.485 1.00 0.00 134 CYS A N 13
ATOM 9633 C CA . CYS A 1 8 ? 4.861 0.487 1.264 1.00 0.00 134 CYS A CA 13
ATOM 9634 C C . CYS A 1 8 ? 4.958 1.309 2.555 1.00 0.00 134 CYS A C 13
ATOM 9635 O O . CYS A 1 8 ? 5.792 1.065 3.401 1.00 0.00 134 CYS A O 13
ATOM 9642 N N . ALA A 1 9 ? 4.139 2.319 2.678 1.00 0.00 135 ALA A N 13
ATOM 9643 C CA . ALA A 1 9 ? 4.201 3.211 3.877 1.00 0.00 135 ALA A CA 13
ATOM 9644 C C . ALA A 1 9 ? 3.785 2.463 5.141 1.00 0.00 135 ALA A C 13
ATOM 9645 O O . ALA A 1 9 ? 3.825 3.005 6.228 1.00 0.00 135 ALA A O 13
ATOM 9652 N N . VAL A 1 10 ? 3.383 1.233 5.025 1.00 0.00 136 VAL A N 13
ATOM 9653 C CA . VAL A 1 10 ? 2.969 0.485 6.240 1.00 0.00 136 VAL A CA 13
ATOM 9654 C C . VAL A 1 10 ? 4.207 -0.067 6.950 1.00 0.00 136 VAL A C 13
ATOM 9655 O O . VAL A 1 10 ? 4.511 0.310 8.065 1.00 0.00 136 VAL A O 13
ATOM 9668 N N . CYS A 1 11 ? 4.925 -0.956 6.318 1.00 0.00 137 CYS A N 13
ATOM 9669 C CA . CYS A 1 11 ? 6.139 -1.518 6.971 1.00 0.00 137 CYS A CA 13
ATOM 9670 C C . CYS A 1 11 ? 7.374 -0.729 6.525 1.00 0.00 137 CYS A C 13
ATOM 9671 O O . CYS A 1 11 ? 8.357 -0.641 7.232 1.00 0.00 137 CYS A O 13
ATOM 9678 N N . LEU A 1 12 ? 7.326 -0.165 5.346 1.00 0.00 138 LEU A N 13
ATOM 9679 C CA . LEU A 1 12 ? 8.485 0.614 4.824 1.00 0.00 138 LEU A CA 13
ATOM 9680 C C . LEU A 1 12 ? 9.556 -0.351 4.314 1.00 0.00 138 LEU A C 13
ATOM 9681 O O . LEU A 1 12 ? 10.737 -0.154 4.525 1.00 0.00 138 LEU A O 13
ATOM 9697 N N . ALA A 1 13 ? 9.152 -1.391 3.636 1.00 0.00 139 ALA A N 13
ATOM 9698 C CA . ALA A 1 13 ? 10.140 -2.370 3.103 1.00 0.00 139 ALA A CA 13
ATOM 9699 C C . ALA A 1 13 ? 10.110 -2.333 1.573 1.00 0.00 139 ALA A C 13
ATOM 9700 O O . ALA A 1 13 ? 9.109 -1.999 0.971 1.00 0.00 139 ALA A O 13
ATOM 9707 N N . GLU A 1 14 ? 11.199 -2.670 0.938 1.00 0.00 140 GLU A N 13
ATOM 9708 C CA . GLU A 1 14 ? 11.229 -2.649 -0.552 1.00 0.00 140 GLU A CA 13
ATOM 9709 C C . GLU A 1 14 ? 10.306 -3.739 -1.101 1.00 0.00 140 GLU A C 13
ATOM 9710 O O . GLU A 1 14 ? 10.030 -4.723 -0.442 1.00 0.00 140 GLU A O 13
ATOM 9722 N N . LEU A 1 15 ? 9.827 -3.576 -2.305 1.00 0.00 141 LEU A N 13
ATOM 9723 C CA . LEU A 1 15 ? 8.925 -4.605 -2.893 1.00 0.00 141 LEU A CA 13
ATOM 9724 C C . LEU A 1 15 ? 9.751 -5.586 -3.728 1.00 0.00 141 LEU A C 13
ATOM 9725 O O . LEU A 1 15 ? 10.082 -5.322 -4.867 1.00 0.00 141 LEU A O 13
ATOM 9741 N N . GLU A 1 16 ? 10.089 -6.716 -3.169 1.00 0.00 142 GLU A N 13
ATOM 9742 C CA . GLU A 1 16 ? 10.895 -7.713 -3.930 1.00 0.00 142 GLU A CA 13
ATOM 9743 C C . GLU A 1 16 ? 10.083 -8.996 -4.115 1.00 0.00 142 GLU A C 13
ATOM 9744 O O . GLU A 1 16 ? 9.010 -9.149 -3.565 1.00 0.00 142 GLU A O 13
ATOM 9756 N N . ASP A 1 17 ? 10.588 -9.922 -4.885 1.00 0.00 143 ASP A N 13
ATOM 9757 C CA . ASP A 1 17 ? 9.846 -11.195 -5.107 1.00 0.00 143 ASP A CA 13
ATOM 9758 C C . ASP A 1 17 ? 9.518 -11.836 -3.757 1.00 0.00 143 ASP A C 13
ATOM 9759 O O . ASP A 1 17 ? 10.055 -11.461 -2.733 1.00 0.00 143 ASP A O 13
ATOM 9768 N N . GLY A 1 18 ? 8.641 -12.802 -3.745 1.00 0.00 144 GLY A N 13
ATOM 9769 C CA . GLY A 1 18 ? 8.280 -13.466 -2.461 1.00 0.00 144 GLY A CA 13
ATOM 9770 C C . GLY A 1 18 ? 7.210 -12.644 -1.739 1.00 0.00 144 GLY A C 13
ATOM 9771 O O . GLY A 1 18 ? 6.765 -12.995 -0.664 1.00 0.00 144 GLY A O 13
ATOM 9775 N N . GLU A 1 19 ? 6.793 -11.550 -2.318 1.00 0.00 145 GLU A N 13
A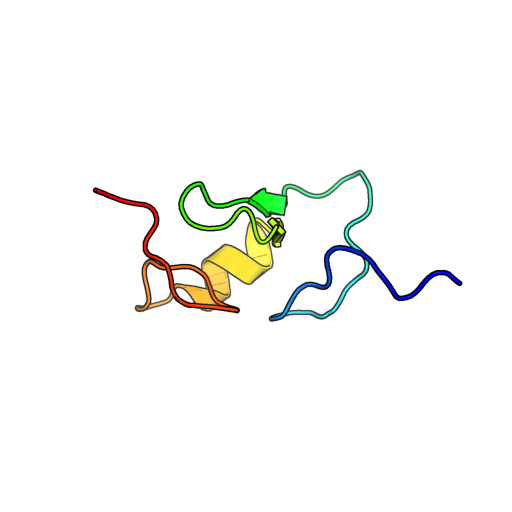TOM 9776 C CA . GLU A 1 19 ? 5.754 -10.709 -1.661 1.00 0.00 145 GLU A CA 13
ATOM 9777 C C . GLU A 1 19 ? 4.635 -10.407 -2.659 1.00 0.00 145 GLU A C 13
ATOM 9778 O O . GLU A 1 19 ? 4.771 -10.632 -3.845 1.00 0.00 145 GLU A O 13
ATOM 9790 N N . GLU A 1 20 ? 3.532 -9.896 -2.189 1.00 0.00 146 GLU A N 13
ATOM 9791 C CA . GLU A 1 20 ? 2.405 -9.577 -3.111 1.00 0.00 146 GLU A CA 13
ATOM 9792 C C . GLU A 1 20 ? 1.887 -8.171 -2.809 1.00 0.00 146 GLU A C 13
ATOM 9793 O O . GLU A 1 20 ? 0.890 -7.996 -2.136 1.00 0.00 146 GLU A O 13
ATOM 9805 N N . ALA A 1 21 ? 2.557 -7.164 -3.298 1.00 0.00 147 ALA A N 13
ATOM 9806 C CA . ALA A 1 21 ? 2.103 -5.771 -3.035 1.00 0.00 147 ALA A CA 13
ATOM 9807 C C . ALA A 1 21 ? 0.841 -5.483 -3.844 1.00 0.00 147 ALA A C 13
ATOM 9808 O O . ALA A 1 21 ? 0.713 -5.887 -4.983 1.00 0.00 147 ALA A O 13
ATOM 9815 N N . ARG A 1 22 ? -0.094 -4.790 -3.260 1.00 0.00 148 ARG A N 13
ATOM 9816 C CA . ARG A 1 22 ? -1.351 -4.477 -3.987 1.00 0.00 148 ARG A CA 13
ATOM 9817 C C . ARG A 1 22 ? -1.385 -2.987 -4.338 1.00 0.00 148 ARG A C 13
ATOM 9818 O O . ARG A 1 22 ? -1.317 -2.131 -3.478 1.00 0.00 148 ARG A O 13
ATOM 9839 N N . PHE A 1 23 ? -1.501 -2.673 -5.601 1.00 0.00 149 PHE A N 13
ATOM 9840 C CA . PHE A 1 23 ? -1.553 -1.242 -6.021 1.00 0.00 149 PHE A CA 13
ATOM 9841 C C . PHE A 1 23 ? -3.021 -0.847 -6.203 1.00 0.00 149 PHE A C 13
ATOM 9842 O O . PHE A 1 23 ? -3.839 -1.658 -6.591 1.00 0.00 149 PHE A O 13
ATOM 9859 N N . LEU A 1 24 ? -3.380 0.379 -5.926 1.00 0.00 150 LEU A N 13
ATOM 9860 C CA . LEU A 1 24 ? -4.810 0.769 -6.091 1.00 0.00 150 LEU A CA 13
ATOM 9861 C C . LEU A 1 24 ? -5.008 1.476 -7.438 1.00 0.00 150 LEU A C 13
ATOM 9862 O O . LEU A 1 24 ? -4.120 2.149 -7.923 1.00 0.00 150 LEU A O 13
ATOM 9878 N N . PRO A 1 25 ? -6.173 1.280 -8.009 1.00 0.00 151 PRO A N 13
ATOM 9879 C CA . PRO A 1 25 ? -6.537 1.861 -9.318 1.00 0.00 151 PRO A CA 13
ATOM 9880 C C . PRO A 1 25 ? -6.927 3.337 -9.179 1.00 0.00 151 PRO A C 13
ATOM 9881 O O . PRO A 1 25 ? -7.281 3.986 -10.142 1.00 0.00 151 PRO A O 13
ATOM 9892 N N . ARG A 1 26 ? -6.878 3.867 -7.990 1.00 0.00 152 ARG A N 13
ATOM 9893 C CA . ARG A 1 26 ? -7.261 5.293 -7.793 1.00 0.00 152 ARG A CA 13
ATOM 9894 C C . ARG A 1 26 ? -6.033 6.180 -7.881 1.00 0.00 152 ARG A C 13
ATOM 9895 O O . ARG A 1 26 ? -6.030 7.223 -8.503 1.00 0.00 152 ARG A O 13
ATOM 9916 N N . CYS A 1 27 ? -5.009 5.776 -7.208 1.00 0.00 153 CYS A N 13
ATOM 9917 C CA . CYS A 1 27 ? -3.761 6.582 -7.165 1.00 0.00 153 CYS A CA 13
ATOM 9918 C C . CYS A 1 27 ? -2.587 5.782 -7.726 1.00 0.00 153 CYS A C 13
ATOM 9919 O O . CYS A 1 27 ? -1.830 6.263 -8.546 1.00 0.00 153 CYS A O 13
ATOM 9926 N N . GLY A 1 28 ? -2.418 4.572 -7.276 1.00 0.00 154 GLY A N 13
ATOM 9927 C CA . GLY A 1 28 ? -1.281 3.753 -7.767 1.00 0.00 154 GLY A CA 13
ATOM 9928 C C . GLY A 1 28 ? -0.314 3.499 -6.610 1.00 0.00 154 GLY A C 13
ATOM 9929 O O . GLY A 1 28 ? 0.730 2.901 -6.786 1.00 0.00 154 GLY A O 13
ATOM 9933 N N . HIS A 1 29 ? -0.654 3.932 -5.422 1.00 0.00 155 HIS A N 13
ATOM 9934 C CA . HIS A 1 29 ? 0.255 3.686 -4.268 1.00 0.00 155 HIS A CA 13
ATOM 9935 C C . HIS A 1 29 ? 0.359 2.175 -4.081 1.00 0.00 155 HIS A C 13
ATOM 9936 O O . HIS A 1 29 ? -0.624 1.504 -3.837 1.00 0.00 155 HIS A O 13
ATOM 9949 N N . GLY A 1 30 ? 1.530 1.626 -4.215 1.00 0.00 156 GLY A N 13
ATOM 9950 C CA . GLY A 1 30 ? 1.669 0.151 -4.069 1.00 0.00 156 GLY A CA 13
ATOM 9951 C C . GLY A 1 30 ? 2.048 -0.210 -2.635 1.00 0.00 156 GLY A C 13
ATOM 9952 O O . GLY A 1 30 ? 3.036 0.254 -2.099 1.00 0.00 156 GLY A O 13
ATOM 9956 N N . PHE A 1 31 ? 1.265 -1.048 -2.017 1.00 0.00 157 PHE A N 13
ATOM 9957 C CA . PHE A 1 31 ? 1.556 -1.475 -0.622 1.00 0.00 157 PHE A CA 13
ATOM 9958 C C . PHE A 1 31 ? 1.737 -2.988 -0.619 1.00 0.00 157 PHE A C 13
ATOM 9959 O O . PHE A 1 31 ? 1.796 -3.607 -1.660 1.00 0.00 157 PHE A O 13
ATOM 9976 N N . HIS A 1 32 ? 1.836 -3.591 0.525 1.00 0.00 158 HIS A N 13
ATOM 9977 C CA . HIS A 1 32 ? 2.024 -5.065 0.564 1.00 0.00 158 HIS A CA 13
ATOM 9978 C C . HIS A 1 32 ? 0.675 -5.758 0.658 1.00 0.00 158 HIS A C 13
ATOM 9979 O O . HIS A 1 32 ? -0.294 -5.184 1.090 1.00 0.00 158 HIS A O 13
ATOM 9992 N N . ALA A 1 33 ? 0.604 -7.001 0.291 1.00 0.00 159 ALA A N 13
ATOM 9993 C CA . ALA A 1 33 ? -0.689 -7.711 0.418 1.00 0.00 159 ALA A CA 13
ATOM 9994 C C . ALA A 1 33 ? -0.890 -7.981 1.907 1.00 0.00 159 ALA A C 13
ATOM 9995 O O . ALA A 1 33 ? -1.998 -8.066 2.401 1.00 0.00 159 ALA A O 13
ATOM 10002 N N . GLU A 1 34 ? 0.199 -8.106 2.622 1.00 0.00 160 GLU A N 13
ATOM 10003 C CA . GLU A 1 34 ? 0.128 -8.359 4.087 1.00 0.00 160 GLU A CA 13
ATOM 10004 C C . GLU A 1 34 ? -0.036 -7.034 4.841 1.00 0.00 160 GLU A C 13
ATOM 10005 O O . GLU A 1 34 ? -0.926 -6.889 5.650 1.00 0.00 160 GLU A O 13
ATOM 10017 N N . CYS A 1 35 ? 0.813 -6.064 4.594 1.00 0.00 161 CYS A N 13
ATOM 10018 C CA . CYS A 1 35 ? 0.670 -4.769 5.323 1.00 0.00 161 CYS A CA 13
ATOM 10019 C C . CYS A 1 35 ? -0.648 -4.117 4.926 1.00 0.00 161 CYS A C 13
ATOM 10020 O O . CYS A 1 35 ? -1.340 -3.548 5.741 1.00 0.00 161 CYS A O 13
ATOM 10027 N N . VAL A 1 36 ? -0.991 -4.188 3.673 1.00 0.00 162 VAL A N 13
ATOM 10028 C CA . VAL A 1 36 ? -2.267 -3.564 3.213 1.00 0.00 162 VAL A CA 13
ATOM 10029 C C . VAL A 1 36 ? -3.455 -4.240 3.912 1.00 0.00 162 VAL A C 13
ATOM 10030 O O . VAL A 1 36 ? -4.440 -3.605 4.231 1.00 0.00 162 VAL A O 13
ATOM 10043 N N . ASP A 1 37 ? -3.371 -5.522 4.148 1.00 0.00 163 ASP A N 13
ATOM 10044 C CA . ASP A 1 37 ? -4.496 -6.236 4.822 1.00 0.00 163 ASP A CA 13
ATOM 10045 C C . ASP A 1 37 ? -4.562 -5.820 6.294 1.00 0.00 163 ASP A C 13
ATOM 10046 O O . ASP A 1 37 ? -5.601 -5.440 6.795 1.00 0.00 163 ASP A O 13
ATOM 10055 N N . MET A 1 38 ? -3.460 -5.885 6.987 1.00 0.00 164 MET A N 13
ATOM 10056 C CA . MET A 1 38 ? -3.456 -5.485 8.421 1.00 0.00 164 MET A CA 13
ATOM 10057 C C . MET A 1 38 ? -3.767 -3.992 8.517 1.00 0.00 164 MET A C 13
ATOM 10058 O O . MET A 1 38 ? -4.229 -3.504 9.530 1.00 0.00 164 MET A O 13
ATOM 10072 N N . TRP A 1 39 ? -3.517 -3.265 7.463 1.00 0.00 165 TRP A N 13
ATOM 10073 C CA . TRP A 1 39 ? -3.795 -1.804 7.478 1.00 0.00 165 TRP A CA 13
ATOM 10074 C C . TRP A 1 39 ? -5.282 -1.577 7.264 1.00 0.00 165 TRP A C 13
ATOM 10075 O O . TRP A 1 39 ? -5.812 -0.530 7.580 1.00 0.00 165 TRP A O 13
ATOM 10096 N N . LEU A 1 40 ? -5.967 -2.538 6.719 1.00 0.00 166 LEU A N 13
ATOM 10097 C CA . LEU A 1 40 ? -7.408 -2.346 6.487 1.00 0.00 166 LEU A CA 13
ATOM 10098 C C . LEU A 1 40 ? -8.134 -2.528 7.808 1.00 0.00 166 LEU A C 13
ATOM 10099 O O . LEU A 1 40 ? -8.540 -1.570 8.424 1.00 0.00 166 LEU A O 13
ATOM 10115 N N . GLY A 1 41 ? -8.253 -3.749 8.258 1.00 0.00 167 GLY A N 13
ATOM 10116 C CA . GLY A 1 41 ? -8.939 -4.030 9.565 1.00 0.00 167 GLY A CA 13
ATOM 10117 C C . GLY A 1 41 ? -10.024 -2.978 9.840 1.00 0.00 167 GLY A C 13
ATOM 10118 O O . GLY A 1 41 ? -10.266 -2.621 10.975 1.00 0.00 167 GLY A O 13
ATOM 10122 N N . SER A 1 42 ? -10.657 -2.478 8.799 1.00 0.00 168 SER A N 13
ATOM 10123 C CA . SER A 1 42 ? -11.717 -1.428 8.945 1.00 0.00 168 SER A CA 13
ATOM 10124 C C . SER A 1 42 ? -11.614 -0.465 7.756 1.00 0.00 168 SER A C 13
ATOM 10125 O O . SER A 1 42 ? -12.551 -0.290 7.002 1.00 0.00 168 SER A O 13
ATOM 10133 N N . HIS A 1 43 ? -10.475 0.163 7.585 1.00 0.00 169 HIS A N 13
ATOM 10134 C CA . HIS A 1 43 ? -10.302 1.116 6.450 1.00 0.00 169 HIS A CA 13
ATOM 10135 C C . HIS A 1 43 ? -10.211 0.338 5.137 1.00 0.00 169 HIS A C 13
ATOM 10136 O O . HIS A 1 43 ? -9.245 -0.352 4.876 1.00 0.00 169 HIS A O 13
ATOM 10150 N N . SER A 1 44 ? -11.203 0.463 4.300 1.00 0.00 170 SER A N 13
ATOM 10151 C CA . SER A 1 44 ? -11.174 -0.243 2.989 1.00 0.00 170 SER A CA 13
ATOM 10152 C C . SER A 1 44 ? -10.660 0.738 1.945 1.00 0.00 170 SER A C 13
ATOM 10153 O O . SER A 1 44 ? -11.179 0.837 0.851 1.00 0.00 170 SER A O 13
ATOM 10161 N N . THR A 1 45 ? -9.651 1.482 2.294 1.00 0.00 171 THR A N 13
ATOM 10162 C CA . THR A 1 45 ? -9.100 2.484 1.351 1.00 0.00 171 THR A CA 13
ATOM 10163 C C . THR A 1 45 ? -7.574 2.399 1.322 1.00 0.00 171 THR A C 13
ATOM 10164 O O . THR A 1 45 ? -6.962 1.583 1.982 1.00 0.00 171 THR A O 13
ATOM 10175 N N . CYS A 1 46 ? -6.971 3.254 0.553 1.00 0.00 172 CYS A N 13
ATOM 10176 C CA . CYS A 1 46 ? -5.489 3.286 0.432 1.00 0.00 172 CYS A CA 13
ATOM 10177 C C . CYS A 1 46 ? -4.903 3.840 1.741 1.00 0.00 172 CYS A C 13
ATOM 10178 O O . CYS A 1 46 ? -5.415 4.803 2.276 1.00 0.00 172 CYS A O 13
ATOM 10185 N N . PRO A 1 47 ? -3.866 3.203 2.240 1.00 0.00 173 PRO A N 13
ATOM 10186 C CA . PRO A 1 47 ? -3.229 3.608 3.510 1.00 0.00 173 PRO A CA 13
ATOM 10187 C C . PRO A 1 47 ? -2.412 4.888 3.401 1.00 0.00 173 PRO A C 13
ATOM 10188 O O . PRO A 1 47 ? -2.152 5.532 4.397 1.00 0.00 173 PRO A O 13
ATOM 10199 N N . LEU A 1 48 ? -1.960 5.261 2.246 1.00 0.00 174 LEU A N 13
ATOM 10200 C CA . LEU A 1 48 ? -1.131 6.485 2.213 1.00 0.00 174 LEU A CA 13
ATOM 10201 C C . LEU A 1 48 ? -1.962 7.714 1.840 1.00 0.00 174 LEU A C 13
ATOM 10202 O O . LEU A 1 48 ? -1.789 8.774 2.407 1.00 0.00 174 LEU A O 13
ATOM 10218 N N . CYS A 1 49 ? -2.867 7.598 0.911 1.00 0.00 175 CYS A N 13
ATOM 10219 C CA . CYS A 1 49 ? -3.685 8.790 0.558 1.00 0.00 175 CYS A CA 13
ATOM 10220 C C . CYS A 1 49 ? -5.102 8.598 1.114 1.00 0.00 175 CYS A C 13
ATOM 10221 O O . CYS A 1 49 ? -5.644 9.494 1.725 1.00 0.00 175 CYS A O 13
ATOM 10228 N N . ARG A 1 50 ? -5.674 7.422 0.935 1.00 0.00 176 ARG A N 13
ATOM 10229 C CA . ARG A 1 50 ? -7.039 7.099 1.481 1.00 0.00 176 ARG A CA 13
ATOM 10230 C C . ARG A 1 50 ? -8.107 7.211 0.399 1.00 0.00 176 ARG A C 13
ATOM 10231 O O . ARG A 1 50 ? -9.246 7.537 0.673 1.00 0.00 176 ARG A O 13
ATOM 10252 N N . LEU A 1 51 ? -7.775 6.903 -0.822 1.00 0.00 177 LEU A N 13
ATOM 10253 C CA . LEU A 1 51 ? -8.797 6.952 -1.888 1.00 0.00 177 LEU A CA 13
ATOM 10254 C C . LEU A 1 51 ? -9.581 5.637 -1.836 1.00 0.00 177 LEU A C 13
ATOM 10255 O O . LEU A 1 51 ? -9.170 4.645 -2.402 1.00 0.00 177 LEU A O 13
ATOM 10271 N N . THR A 1 52 ? -10.692 5.603 -1.144 1.00 0.00 178 THR A N 13
ATOM 10272 C CA . THR A 1 52 ? -11.462 4.327 -1.063 1.00 0.00 178 THR A CA 13
ATOM 10273 C C . THR A 1 52 ? -11.550 3.704 -2.444 1.00 0.00 178 THR A C 13
ATOM 10274 O O . THR A 1 52 ? -11.688 4.387 -3.433 1.00 0.00 178 THR A O 13
ATOM 10285 N N . VAL A 1 53 ? -11.461 2.411 -2.517 1.00 0.00 179 VAL A N 13
ATOM 10286 C CA . VAL A 1 53 ? -11.520 1.738 -3.849 1.00 0.00 179 VAL A CA 13
ATOM 10287 C C . VAL A 1 53 ? -12.858 1.011 -4.002 1.00 0.00 179 VAL A C 13
ATOM 10288 O O . VAL A 1 53 ? -13.168 0.481 -5.050 1.00 0.00 179 VAL A O 13
ATOM 10301 N N . VAL A 1 54 ? -13.654 0.981 -2.969 1.00 0.00 180 VAL A N 13
ATOM 10302 C CA . VAL A 1 54 ? -14.968 0.289 -3.064 1.00 0.00 180 VAL A CA 13
ATOM 10303 C C . VAL A 1 54 ? -16.093 1.326 -3.054 1.00 0.00 180 VAL A C 13
ATOM 10304 O O . VAL A 1 54 ? -16.227 2.102 -2.129 1.00 0.00 180 VAL A O 13
ATOM 10317 N N . VAL A 1 55 ? -16.902 1.344 -4.077 1.00 0.00 181 VAL A N 13
ATOM 10318 C CA . VAL A 1 55 ? -18.017 2.331 -4.125 1.00 0.00 181 VAL A CA 13
ATOM 10319 C C . VAL A 1 55 ? -19.188 1.819 -3.284 1.00 0.00 181 VAL A C 13
ATOM 10320 O O . VAL A 1 55 ? -19.353 0.613 -3.204 1.00 0.00 181 VAL A O 13
ATOM 10336 N N . ALA A 1 1 ? 18.073 6.359 3.904 1.00 0.00 127 ALA A N 14
ATOM 10337 C CA . ALA A 1 1 ? 16.927 5.537 3.424 1.00 0.00 127 ALA A CA 14
ATOM 10338 C C . ALA A 1 1 ? 17.012 5.381 1.903 1.00 0.00 127 ALA A C 14
ATOM 10339 O O . ALA A 1 1 ? 16.784 4.316 1.366 1.00 0.00 127 ALA A O 14
ATOM 10348 N N . MET A 1 2 ? 17.338 6.434 1.205 1.00 0.00 128 MET A N 14
ATOM 10349 C CA . MET A 1 2 ? 17.438 6.345 -0.279 1.00 0.00 128 MET A CA 14
ATOM 10350 C C . MET A 1 2 ? 16.202 5.632 -0.832 1.00 0.00 128 MET A C 14
ATOM 10351 O O . MET A 1 2 ? 16.140 4.419 -0.875 1.00 0.00 128 MET A O 14
ATOM 10365 N N . ASP A 1 3 ? 15.217 6.376 -1.254 1.00 0.00 129 ASP A N 14
ATOM 10366 C CA . ASP A 1 3 ? 13.986 5.747 -1.802 1.00 0.00 129 ASP A CA 14
ATOM 10367 C C . ASP A 1 3 ? 14.349 4.868 -3.001 1.00 0.00 129 ASP A C 14
ATOM 10368 O O . ASP A 1 3 ? 14.756 5.354 -4.039 1.00 0.00 129 ASP A O 14
ATOM 10377 N N . ASP A 1 4 ? 14.203 3.579 -2.870 1.00 0.00 130 ASP A N 14
ATOM 10378 C CA . ASP A 1 4 ? 14.537 2.671 -4.003 1.00 0.00 130 ASP A CA 14
ATOM 10379 C C . ASP A 1 4 ? 13.254 2.297 -4.747 1.00 0.00 130 ASP A C 14
ATOM 10380 O O . ASP A 1 4 ? 13.065 1.166 -5.149 1.00 0.00 130 ASP A O 14
ATOM 10389 N N . GLY A 1 5 ? 12.369 3.239 -4.932 1.00 0.00 131 GLY A N 14
ATOM 10390 C CA . GLY A 1 5 ? 11.096 2.938 -5.647 1.00 0.00 131 GLY A CA 14
ATOM 10391 C C . GLY A 1 5 ? 9.914 3.197 -4.712 1.00 0.00 131 GLY A C 14
ATOM 10392 O O . GLY A 1 5 ? 9.986 4.016 -3.817 1.00 0.00 131 GLY A O 14
ATOM 10396 N N . VAL A 1 6 ? 8.826 2.504 -4.908 1.00 0.00 132 VAL A N 14
ATOM 10397 C CA . VAL A 1 6 ? 7.642 2.712 -4.027 1.00 0.00 132 VAL A CA 14
ATOM 10398 C C . VAL A 1 6 ? 7.956 2.190 -2.623 1.00 0.00 132 VAL A C 14
ATOM 10399 O O . VAL A 1 6 ? 8.594 1.168 -2.460 1.00 0.00 132 VAL A O 14
ATOM 10412 N N . GLU A 1 7 ? 7.515 2.881 -1.607 1.00 0.00 133 GLU A N 14
ATOM 10413 C CA . GLU A 1 7 ? 7.793 2.420 -0.217 1.00 0.00 133 GLU A CA 14
ATOM 10414 C C . GLU A 1 7 ? 6.497 1.977 0.461 1.00 0.00 133 GLU A C 14
ATOM 10415 O O . GLU A 1 7 ? 5.451 2.569 0.286 1.00 0.00 133 GLU A O 14
ATOM 10427 N N . CYS A 1 8 ? 6.573 0.940 1.243 1.00 0.00 134 CYS A N 14
ATOM 10428 C CA . CYS A 1 8 ? 5.370 0.435 1.960 1.00 0.00 134 CYS A CA 14
ATOM 10429 C C . CYS A 1 8 ? 5.101 1.338 3.164 1.00 0.00 134 CYS A C 14
ATOM 10430 O O . CYS A 1 8 ? 5.857 1.362 4.114 1.00 0.00 134 CYS A O 14
ATOM 10437 N N . ALA A 1 9 ? 4.041 2.095 3.127 1.00 0.00 135 ALA A N 14
ATOM 10438 C CA . ALA A 1 9 ? 3.741 3.005 4.267 1.00 0.00 135 ALA A CA 14
ATOM 10439 C C . ALA A 1 9 ? 3.445 2.186 5.526 1.00 0.00 135 ALA A C 14
ATOM 10440 O O . ALA A 1 9 ? 3.319 2.723 6.607 1.00 0.00 135 ALA A O 14
ATOM 10447 N N . VAL A 1 10 ? 3.325 0.891 5.400 1.00 0.00 136 VAL A N 14
ATOM 10448 C CA . VAL A 1 10 ? 3.027 0.061 6.601 1.00 0.00 136 VAL A CA 14
ATOM 10449 C C . VAL A 1 10 ? 4.311 -0.569 7.151 1.00 0.00 136 VAL A C 14
ATOM 10450 O O . VAL A 1 10 ? 4.742 -0.248 8.241 1.00 0.00 136 VAL A O 14
ATOM 10463 N N . CYS A 1 11 ? 4.932 -1.467 6.424 1.00 0.00 137 CYS A N 14
ATOM 10464 C CA . CYS A 1 11 ? 6.178 -2.088 6.959 1.00 0.00 137 CYS A CA 14
ATOM 10465 C C . CYS A 1 11 ? 7.404 -1.317 6.457 1.00 0.00 137 CYS A C 14
ATOM 10466 O O . CYS A 1 11 ? 8.484 -1.430 7.003 1.00 0.00 137 CYS A O 14
ATOM 10473 N N . LEU A 1 12 ? 7.246 -0.536 5.423 1.00 0.00 138 LEU A N 14
ATOM 10474 C CA . LEU A 1 12 ? 8.402 0.239 4.890 1.00 0.00 138 LEU A CA 14
ATOM 10475 C C . LEU A 1 12 ? 9.500 -0.728 4.453 1.00 0.00 138 LEU A C 14
ATOM 10476 O O . LEU A 1 12 ? 10.672 -0.501 4.685 1.00 0.00 138 LEU A O 14
ATOM 10492 N N . ALA A 1 13 ? 9.131 -1.807 3.824 1.00 0.00 139 ALA A N 14
ATOM 10493 C CA . ALA A 1 13 ? 10.151 -2.793 3.371 1.00 0.00 139 ALA A CA 14
ATOM 10494 C C . ALA A 1 13 ? 10.326 -2.682 1.855 1.00 0.00 139 ALA A C 14
ATOM 10495 O O . ALA A 1 13 ? 9.372 -2.735 1.104 1.00 0.00 139 ALA A O 14
ATOM 10502 N N . GLU A 1 14 ? 11.539 -2.532 1.399 1.00 0.00 140 GLU A N 14
ATOM 10503 C CA . GLU A 1 14 ? 11.774 -2.420 -0.067 1.00 0.00 140 GLU A CA 14
ATOM 10504 C C . GLU A 1 14 ? 10.958 -3.493 -0.789 1.00 0.00 140 GLU A C 14
ATOM 10505 O O . GLU A 1 14 ? 11.151 -4.675 -0.587 1.00 0.00 140 GLU A O 14
ATOM 10517 N N . LEU A 1 15 ? 10.044 -3.091 -1.630 1.00 0.00 141 LEU A N 14
ATOM 10518 C CA . LEU A 1 15 ? 9.216 -4.089 -2.361 1.00 0.00 141 LEU A CA 14
ATOM 10519 C C . LEU A 1 15 ? 10.129 -5.013 -3.168 1.00 0.00 141 LEU A C 14
ATOM 10520 O O . LEU A 1 15 ? 10.606 -4.661 -4.229 1.00 0.00 141 LEU A O 14
ATOM 10536 N N . GLU A 1 16 ? 10.376 -6.196 -2.674 1.00 0.00 142 GLU A N 14
ATOM 10537 C CA . GLU A 1 16 ? 11.258 -7.143 -3.412 1.00 0.00 142 GLU A CA 14
ATOM 10538 C C . GLU A 1 16 ? 10.443 -8.360 -3.852 1.00 0.00 142 GLU A C 14
ATOM 10539 O O . GLU A 1 16 ? 9.297 -8.519 -3.481 1.00 0.00 142 GLU A O 14
ATOM 10551 N N . ASP A 1 17 ? 11.024 -9.221 -4.642 1.00 0.00 143 ASP A N 14
ATOM 10552 C CA . ASP A 1 17 ? 10.283 -10.427 -5.104 1.00 0.00 143 ASP A CA 14
ATOM 10553 C C . ASP A 1 17 ? 9.986 -11.332 -3.907 1.00 0.00 143 ASP A C 14
ATOM 10554 O O . ASP A 1 17 ? 10.719 -11.357 -2.939 1.00 0.00 143 ASP A O 14
ATOM 10563 N N . GLY A 1 18 ? 8.916 -12.078 -3.966 1.00 0.00 144 GLY A N 14
ATOM 10564 C CA . GLY A 1 18 ? 8.574 -12.980 -2.831 1.00 0.00 144 GLY A CA 14
ATOM 10565 C C . GLY A 1 18 ? 7.330 -12.453 -2.114 1.00 0.00 144 GLY A C 14
ATOM 10566 O O . GLY A 1 18 ? 6.642 -13.182 -1.427 1.00 0.00 144 GLY A O 14
ATOM 10570 N N . GLU A 1 19 ? 7.035 -11.191 -2.267 1.00 0.00 145 GLU A N 14
ATOM 10571 C CA . GLU A 1 19 ? 5.835 -10.619 -1.594 1.00 0.00 145 GLU A CA 14
ATOM 10572 C C . GLU A 1 19 ? 4.750 -10.340 -2.637 1.00 0.00 145 GLU A C 14
ATOM 10573 O O . GLU A 1 19 ? 4.967 -10.477 -3.825 1.00 0.00 145 GLU A O 14
ATOM 10585 N N . GLU A 1 20 ? 3.581 -9.952 -2.205 1.00 0.00 146 GLU A N 14
ATOM 10586 C CA . GLU A 1 20 ? 2.485 -9.669 -3.174 1.00 0.00 146 GLU A CA 14
ATOM 10587 C C . GLU A 1 20 ? 1.923 -8.267 -2.920 1.00 0.00 146 GLU A C 14
ATOM 10588 O O . GLU A 1 20 ? 0.974 -8.094 -2.182 1.00 0.00 146 GLU A O 14
ATOM 10600 N N . ALA A 1 21 ? 2.497 -7.267 -3.531 1.00 0.00 147 ALA A N 14
ATOM 10601 C CA . ALA A 1 21 ? 1.994 -5.879 -3.325 1.00 0.00 147 ALA A CA 14
ATOM 10602 C C . ALA A 1 21 ? 0.609 -5.743 -3.954 1.00 0.00 147 ALA A C 14
ATOM 10603 O O . ALA A 1 21 ? 0.094 -6.663 -4.556 1.00 0.00 147 ALA A O 14
ATOM 10610 N N . ARG A 1 22 ? -0.002 -4.601 -3.809 1.00 0.00 148 ARG A N 14
ATOM 10611 C CA 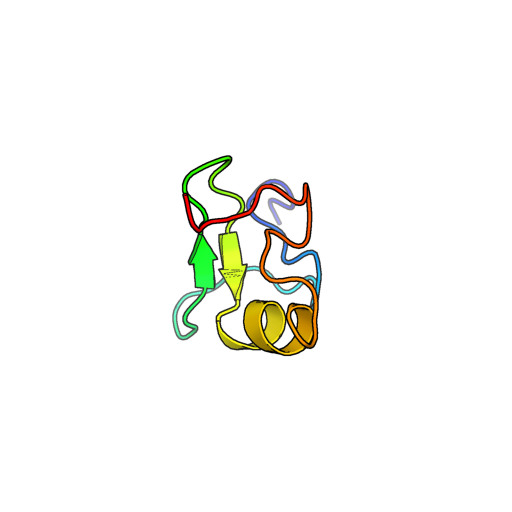. ARG A 1 22 ? -1.356 -4.399 -4.384 1.00 0.00 148 ARG A CA 14
ATOM 10612 C C . ARG A 1 22 ? -1.524 -2.927 -4.762 1.00 0.00 148 ARG A C 14
ATOM 10613 O O . ARG A 1 22 ? -1.393 -2.046 -3.936 1.00 0.00 148 ARG A O 14
ATOM 10634 N N . PHE A 1 23 ? -1.816 -2.652 -6.003 1.00 0.00 149 PHE A N 14
ATOM 10635 C CA . PHE A 1 23 ? -1.995 -1.235 -6.429 1.00 0.00 149 PHE A CA 14
ATOM 10636 C C . PHE A 1 23 ? -3.492 -0.929 -6.519 1.00 0.00 149 PHE A C 14
ATOM 10637 O O . PHE A 1 23 ? -4.283 -1.784 -6.867 1.00 0.00 149 PHE A O 14
ATOM 10654 N N . LEU A 1 24 ? -3.896 0.274 -6.213 1.00 0.00 150 LEU A N 14
ATOM 10655 C CA . LEU A 1 24 ? -5.348 0.600 -6.293 1.00 0.00 150 LEU A CA 14
ATOM 10656 C C . LEU A 1 24 ? -5.647 1.280 -7.633 1.00 0.00 150 LEU A C 14
ATOM 10657 O O . LEU A 1 24 ? -4.773 1.870 -8.236 1.00 0.00 150 LEU A O 14
ATOM 10673 N N . PRO A 1 25 ? -6.878 1.161 -8.060 1.00 0.00 151 PRO A N 14
ATOM 10674 C CA . PRO A 1 25 ? -7.339 1.740 -9.337 1.00 0.00 151 PRO A CA 14
ATOM 10675 C C . PRO A 1 25 ? -7.577 3.247 -9.197 1.00 0.00 151 PRO A C 14
ATOM 10676 O O . PRO A 1 25 ? -7.935 3.918 -10.145 1.00 0.00 151 PRO A O 14
ATOM 10687 N N . ARG A 1 26 ? -7.394 3.781 -8.023 1.00 0.00 152 ARG A N 14
ATOM 10688 C CA . ARG A 1 26 ? -7.624 5.239 -7.824 1.00 0.00 152 ARG A CA 14
ATOM 10689 C C . ARG A 1 26 ? -6.326 6.013 -8.002 1.00 0.00 152 ARG A C 14
ATOM 10690 O O . ARG A 1 26 ? -6.274 7.041 -8.646 1.00 0.00 152 ARG A O 14
ATOM 10711 N N . CYS A 1 27 ? -5.296 5.538 -7.382 1.00 0.00 153 CYS A N 14
ATOM 10712 C CA . CYS A 1 27 ? -3.989 6.247 -7.440 1.00 0.00 153 CYS A CA 14
ATOM 10713 C C . CYS A 1 27 ? -2.902 5.350 -8.032 1.00 0.00 153 CYS A C 14
ATOM 10714 O O . CYS A 1 27 ? -2.192 5.736 -8.940 1.00 0.00 153 CYS A O 14
ATOM 10721 N N . GLY A 1 28 ? -2.746 4.166 -7.512 1.00 0.00 154 GLY A N 14
ATOM 10722 C CA . GLY A 1 28 ? -1.685 3.263 -8.028 1.00 0.00 154 GLY A CA 14
ATOM 10723 C C . GLY A 1 28 ? -0.682 2.978 -6.906 1.00 0.00 154 GLY A C 14
ATOM 10724 O O . GLY A 1 28 ? 0.262 2.236 -7.084 1.00 0.00 154 GLY A O 14
ATOM 10728 N N . HIS A 1 29 ? -0.884 3.550 -5.743 1.00 0.00 155 HIS A N 14
ATOM 10729 C CA . HIS A 1 29 ? 0.061 3.283 -4.620 1.00 0.00 155 HIS A CA 14
ATOM 10730 C C . HIS A 1 29 ? 0.065 1.775 -4.364 1.00 0.00 155 HIS A C 14
ATOM 10731 O O . HIS A 1 29 ? -0.972 1.174 -4.166 1.00 0.00 155 HIS A O 14
ATOM 10744 N N . GLY A 1 30 ? 1.208 1.149 -4.392 1.00 0.00 156 GLY A N 14
ATOM 10745 C CA . GLY A 1 30 ? 1.239 -0.325 -4.177 1.00 0.00 156 GLY A CA 14
ATOM 10746 C C . GLY A 1 30 ? 1.702 -0.661 -2.756 1.00 0.00 156 GLY A C 14
ATOM 10747 O O . GLY A 1 30 ? 2.749 -0.238 -2.310 1.00 0.00 156 GLY A O 14
ATOM 10751 N N . PHE A 1 31 ? 0.925 -1.444 -2.057 1.00 0.00 157 PHE A N 14
ATOM 10752 C CA . PHE A 1 31 ? 1.296 -1.850 -0.671 1.00 0.00 157 PHE A CA 14
ATOM 10753 C C . PHE A 1 31 ? 1.268 -3.370 -0.599 1.00 0.00 157 PHE A C 14
ATOM 10754 O O . PHE A 1 31 ? 0.552 -4.031 -1.318 1.00 0.00 157 PHE A O 14
ATOM 10771 N N . HIS A 1 32 ? 2.048 -3.926 0.260 1.00 0.00 158 HIS A N 14
ATOM 10772 C CA . HIS A 1 32 ? 2.092 -5.405 0.381 1.00 0.00 158 HIS A CA 14
ATOM 10773 C C . HIS A 1 32 ? 0.686 -5.972 0.482 1.00 0.00 158 HIS A C 14
ATOM 10774 O O . HIS A 1 32 ? -0.232 -5.303 0.888 1.00 0.00 158 HIS A O 14
ATOM 10787 N N . ALA A 1 33 ? 0.517 -7.214 0.144 1.00 0.00 159 ALA A N 14
ATOM 10788 C CA . ALA A 1 33 ? -0.829 -7.820 0.266 1.00 0.00 159 ALA A CA 14
ATOM 10789 C C . ALA A 1 33 ? -1.049 -8.099 1.751 1.00 0.00 159 ALA A C 14
ATOM 10790 O O . ALA A 1 33 ? -2.160 -8.129 2.241 1.00 0.00 159 ALA A O 14
ATOM 10797 N N . GLU A 1 34 ? 0.031 -8.290 2.468 1.00 0.00 160 GLU A N 14
ATOM 10798 C CA . GLU A 1 34 ? -0.059 -8.556 3.929 1.00 0.00 160 GLU A CA 14
ATOM 10799 C C . GLU A 1 34 ? -0.170 -7.229 4.686 1.00 0.00 160 GLU A C 14
ATOM 10800 O O . GLU A 1 34 ? -1.073 -7.036 5.472 1.00 0.00 160 GLU A O 14
ATOM 10812 N N . CYS A 1 35 ? 0.735 -6.306 4.461 1.00 0.00 161 CYS A N 14
ATOM 10813 C CA . CYS A 1 35 ? 0.650 -5.006 5.182 1.00 0.00 161 CYS A CA 14
ATOM 10814 C C . CYS A 1 35 ? -0.631 -4.295 4.764 1.00 0.00 161 CYS A C 14
ATOM 10815 O O . CYS A 1 35 ? -1.316 -3.703 5.569 1.00 0.00 161 CYS A O 14
ATOM 10822 N N . VAL A 1 36 ? -0.951 -4.343 3.503 1.00 0.00 162 VAL A N 14
ATOM 10823 C CA . VAL A 1 36 ? -2.192 -3.663 3.029 1.00 0.00 162 VAL A CA 14
ATOM 10824 C C . VAL A 1 36 ? -3.418 -4.289 3.709 1.00 0.00 162 VAL A C 14
ATOM 10825 O O . VAL A 1 36 ? -4.422 -3.637 3.915 1.00 0.00 162 VAL A O 14
ATOM 10838 N N . ASP A 1 37 ? -3.345 -5.546 4.057 1.00 0.00 163 ASP A N 14
ATOM 10839 C CA . ASP A 1 37 ? -4.508 -6.207 4.722 1.00 0.00 163 ASP A CA 14
ATOM 10840 C C . ASP A 1 37 ? -4.577 -5.771 6.186 1.00 0.00 163 ASP A C 14
ATOM 10841 O O . ASP A 1 37 ? -5.616 -5.379 6.679 1.00 0.00 163 ASP A O 14
ATOM 10850 N N . MET A 1 38 ? -3.477 -5.826 6.885 1.00 0.00 164 MET A N 14
ATOM 10851 C CA . MET A 1 38 ? -3.480 -5.402 8.311 1.00 0.00 164 MET A CA 14
ATOM 10852 C C . MET A 1 38 ? -3.773 -3.904 8.371 1.00 0.00 164 MET A C 14
ATOM 10853 O O . MET A 1 38 ? -4.242 -3.387 9.365 1.00 0.00 164 MET A O 14
ATOM 10867 N N . TRP A 1 39 ? -3.500 -3.206 7.302 1.00 0.00 165 TRP A N 14
ATOM 10868 C CA . TRP A 1 39 ? -3.760 -1.743 7.275 1.00 0.00 165 TRP A CA 14
ATOM 10869 C C . TRP A 1 39 ? -5.246 -1.504 7.067 1.00 0.00 165 TRP A C 14
ATOM 10870 O O . TRP A 1 39 ? -5.764 -0.447 7.369 1.00 0.00 165 TRP A O 14
ATOM 10891 N N . LEU A 1 40 ? -5.944 -2.476 6.552 1.00 0.00 166 LEU A N 14
ATOM 10892 C CA . LEU A 1 40 ? -7.388 -2.285 6.333 1.00 0.00 166 LEU A CA 14
ATOM 10893 C C . LEU A 1 40 ? -8.075 -2.347 7.686 1.00 0.00 166 LEU A C 14
ATOM 10894 O O . LEU A 1 40 ? -8.458 -1.336 8.224 1.00 0.00 166 LEU A O 14
ATOM 10910 N N . GLY A 1 41 ? -8.175 -3.528 8.243 1.00 0.00 167 GLY A N 14
ATOM 10911 C CA . GLY A 1 41 ? -8.810 -3.718 9.594 1.00 0.00 167 GLY A CA 14
ATOM 10912 C C . GLY A 1 41 ? -9.767 -2.563 9.927 1.00 0.00 167 GLY A C 14
ATOM 10913 O O . GLY A 1 41 ? -9.822 -2.115 11.054 1.00 0.00 167 GLY A O 14
ATOM 10917 N N . SER A 1 42 ? -10.498 -2.084 8.944 1.00 0.00 168 SER A N 14
ATOM 10918 C CA . SER A 1 42 ? -11.453 -0.942 9.141 1.00 0.00 168 SER A CA 14
ATOM 10919 C C . SER A 1 42 ? -11.359 -0.015 7.924 1.00 0.00 168 SER A C 14
ATOM 10920 O O . SER A 1 42 ? -12.314 0.173 7.199 1.00 0.00 168 SER A O 14
ATOM 10928 N N . HIS A 1 43 ? -10.207 0.569 7.697 1.00 0.00 169 HIS A N 14
ATOM 10929 C CA . HIS A 1 43 ? -10.048 1.482 6.531 1.00 0.00 169 HIS A CA 14
ATOM 10930 C C . HIS A 1 43 ? -10.034 0.665 5.238 1.00 0.00 169 HIS A C 14
ATOM 10931 O O . HIS A 1 43 ? -9.100 -0.060 4.957 1.00 0.00 169 HIS A O 14
ATOM 10945 N N . SER A 1 44 ? -11.055 0.798 4.438 1.00 0.00 170 SER A N 14
ATOM 10946 C CA . SER A 1 44 ? -11.098 0.056 3.147 1.00 0.00 170 SER A CA 14
ATOM 10947 C C . SER A 1 44 ? -10.566 0.982 2.063 1.00 0.00 170 SER A C 14
ATOM 10948 O O . SER A 1 44 ? -11.037 0.993 0.944 1.00 0.00 170 SER A O 14
ATOM 10956 N N . THR A 1 45 ? -9.593 1.776 2.406 1.00 0.00 171 THR A N 14
ATOM 10957 C CA . THR A 1 45 ? -9.024 2.730 1.425 1.00 0.00 171 THR A CA 14
ATOM 10958 C C . THR A 1 45 ? -7.511 2.536 1.319 1.00 0.00 171 THR A C 14
ATOM 10959 O O . THR A 1 45 ? -6.922 1.691 1.962 1.00 0.00 171 THR A O 14
ATOM 10970 N N . CYS A 1 46 ? -6.895 3.337 0.506 1.00 0.00 172 CYS A N 14
ATOM 10971 C CA . CYS A 1 46 ? -5.422 3.271 0.306 1.00 0.00 172 CYS A CA 14
ATOM 10972 C C . CYS A 1 46 ? -4.735 3.818 1.568 1.00 0.00 172 CYS A C 14
ATOM 10973 O O . CYS A 1 46 ? -5.170 4.812 2.114 1.00 0.00 172 CYS A O 14
ATOM 10980 N N . PRO A 1 47 ? -3.702 3.142 2.021 1.00 0.00 173 PRO A N 14
ATOM 10981 C CA . PRO A 1 47 ? -2.979 3.544 3.245 1.00 0.00 173 PRO A CA 14
ATOM 10982 C C . PRO A 1 47 ? -2.095 4.764 3.049 1.00 0.00 173 PRO A C 14
ATOM 10983 O O . PRO A 1 47 ? -1.709 5.400 4.009 1.00 0.00 173 PRO A O 14
ATOM 10994 N N . LEU A 1 48 ? -1.723 5.099 1.853 1.00 0.00 174 LEU A N 14
ATOM 10995 C CA . LEU A 1 48 ? -0.827 6.267 1.732 1.00 0.00 174 LEU A CA 14
ATOM 10996 C C . LEU A 1 48 ? -1.608 7.535 1.386 1.00 0.00 174 LEU A C 14
ATOM 10997 O O . LEU A 1 48 ? -1.340 8.593 1.921 1.00 0.00 174 LEU A O 14
ATOM 11013 N N . CYS A 1 49 ? -2.578 7.457 0.520 1.00 0.00 175 CYS A N 14
ATOM 11014 C CA . CYS A 1 49 ? -3.350 8.684 0.198 1.00 0.00 175 CYS A CA 14
ATOM 11015 C C . CYS A 1 49 ? -4.738 8.574 0.843 1.00 0.00 175 CYS A C 14
ATOM 11016 O O . CYS A 1 49 ? -5.197 9.507 1.466 1.00 0.00 175 CYS A O 14
ATOM 11023 N N . ARG A 1 50 ? -5.377 7.423 0.722 1.00 0.00 176 ARG A N 14
ATOM 11024 C CA . ARG A 1 50 ? -6.720 7.178 1.354 1.00 0.00 176 ARG A CA 14
ATOM 11025 C C . ARG A 1 50 ? -7.844 7.325 0.336 1.00 0.00 176 ARG A C 14
ATOM 11026 O O . ARG A 1 50 ? -8.959 7.661 0.681 1.00 0.00 176 ARG A O 14
ATOM 11047 N N . LEU A 1 51 ? -7.585 7.040 -0.908 1.00 0.00 177 LEU A N 14
ATOM 11048 C CA . LEU A 1 51 ? -8.669 7.127 -1.910 1.00 0.00 177 LEU A CA 14
ATOM 11049 C C . LEU A 1 51 ? -9.537 5.872 -1.762 1.00 0.00 177 LEU A C 14
ATOM 11050 O O . LEU A 1 51 ? -9.252 4.843 -2.340 1.00 0.00 177 LEU A O 14
ATOM 11066 N N . THR A 1 52 ? -10.578 5.933 -0.974 1.00 0.00 178 THR A N 14
ATOM 11067 C CA . THR A 1 52 ? -11.433 4.723 -0.791 1.00 0.00 178 THR A CA 14
ATOM 11068 C C . THR A 1 52 ? -11.696 4.071 -2.138 1.00 0.00 178 THR A C 14
ATOM 11069 O O . THR A 1 52 ? -11.806 4.731 -3.145 1.00 0.00 178 THR A O 14
ATOM 11080 N N . VAL A 1 53 ? -11.797 2.776 -2.160 1.00 0.00 179 VAL A N 14
ATOM 11081 C CA . VAL A 1 53 ? -12.047 2.076 -3.451 1.00 0.00 179 VAL A CA 14
ATOM 11082 C C . VAL A 1 53 ? -13.423 1.406 -3.414 1.00 0.00 179 VAL A C 14
ATOM 11083 O O . VAL A 1 53 ? -13.965 1.026 -4.432 1.00 0.00 179 VAL A O 14
ATOM 11096 N N . VAL A 1 54 ? -13.993 1.262 -2.248 1.00 0.00 180 VAL A N 14
ATOM 11097 C CA . VAL A 1 54 ? -15.333 0.621 -2.152 1.00 0.00 180 VAL A CA 14
ATOM 11098 C C . VAL A 1 54 ? -16.376 1.674 -1.771 1.00 0.00 180 VAL A C 14
ATOM 11099 O O . VAL A 1 54 ? -16.398 2.166 -0.660 1.00 0.00 180 VAL A O 14
ATOM 11112 N N . VAL A 1 55 ? -17.239 2.024 -2.684 1.00 0.00 181 VAL A N 14
ATOM 11113 C CA . VAL A 1 55 ? -18.280 3.045 -2.374 1.00 0.00 181 VAL A CA 14
ATOM 11114 C C . VAL A 1 55 ? -19.572 2.343 -1.953 1.00 0.00 181 VAL A C 14
ATOM 11115 O O . VAL A 1 55 ? -20.318 2.929 -1.187 1.00 0.00 181 VAL A O 14
ATOM 11131 N N . ALA A 1 1 ? 23.249 2.196 -4.875 1.00 0.00 127 ALA A N 15
ATOM 11132 C CA . ALA A 1 1 ? 22.146 3.114 -5.280 1.00 0.00 127 ALA A CA 15
ATOM 11133 C C . ALA A 1 1 ? 20.802 2.410 -5.089 1.00 0.00 127 ALA A C 15
ATOM 11134 O O . ALA A 1 1 ? 19.974 2.835 -4.307 1.00 0.00 127 ALA A O 15
ATOM 11143 N N . MET A 1 2 ? 20.577 1.336 -5.796 1.00 0.00 128 MET A N 15
ATOM 11144 C CA . MET A 1 2 ? 19.286 0.607 -5.652 1.00 0.00 128 MET A CA 15
ATOM 11145 C C . MET A 1 2 ? 18.147 1.470 -6.202 1.00 0.00 128 MET A C 15
ATOM 11146 O O . MET A 1 2 ? 17.942 2.589 -5.777 1.00 0.00 128 MET A O 15
ATOM 11160 N N . ASP A 1 3 ? 17.404 0.957 -7.145 1.00 0.00 129 ASP A N 15
ATOM 11161 C CA . ASP A 1 3 ? 16.279 1.746 -7.718 1.00 0.00 129 ASP A CA 15
ATOM 11162 C C . ASP A 1 3 ? 15.053 1.615 -6.813 1.00 0.00 129 ASP A C 15
ATOM 11163 O O . ASP A 1 3 ? 14.491 0.548 -6.665 1.00 0.00 129 ASP A O 15
ATOM 11172 N N . ASP A 1 4 ? 14.635 2.691 -6.203 1.00 0.00 130 ASP A N 15
ATOM 11173 C CA . ASP A 1 4 ? 13.446 2.624 -5.308 1.00 0.00 130 ASP A CA 15
ATOM 11174 C C . ASP A 1 4 ? 12.422 3.676 -5.738 1.00 0.00 130 ASP A C 15
ATOM 11175 O O . ASP A 1 4 ? 12.758 4.817 -5.988 1.00 0.00 130 ASP A O 15
ATOM 11184 N N . GLY A 1 5 ? 11.175 3.303 -5.828 1.00 0.00 131 GLY A N 15
ATOM 11185 C CA . GLY A 1 5 ? 10.132 4.283 -6.243 1.00 0.00 131 GLY A CA 15
ATOM 11186 C C . GLY A 1 5 ? 8.883 4.101 -5.378 1.00 0.00 131 GLY A C 15
ATOM 11187 O O . GLY A 1 5 ? 8.349 5.046 -4.836 1.00 0.00 131 GLY A O 15
ATOM 11191 N N . VAL A 1 6 ? 8.413 2.890 -5.245 1.00 0.00 132 VAL A N 15
ATOM 11192 C CA . VAL A 1 6 ? 7.199 2.649 -4.415 1.00 0.00 132 VAL A CA 15
ATOM 11193 C C . VAL A 1 6 ? 7.622 2.227 -3.007 1.00 0.00 132 VAL A C 15
ATOM 11194 O O . VAL A 1 6 ? 8.525 1.432 -2.831 1.00 0.00 132 VAL A O 15
ATOM 11207 N N . GLU A 1 7 ? 6.977 2.750 -2.000 1.00 0.00 133 GLU A N 15
ATOM 11208 C CA . GLU A 1 7 ? 7.346 2.374 -0.606 1.00 0.00 133 GLU A CA 15
ATOM 11209 C C . GLU A 1 7 ? 6.104 1.938 0.168 1.00 0.00 133 GLU A C 15
ATOM 11210 O O . GLU A 1 7 ? 5.038 2.507 0.037 1.00 0.00 133 GLU A O 15
ATOM 11222 N N . CYS A 1 8 ? 6.247 0.935 0.986 1.00 0.00 134 CYS A N 15
ATOM 11223 C CA . CYS A 1 8 ? 5.099 0.445 1.795 1.00 0.00 134 CYS A CA 15
ATOM 11224 C C . CYS A 1 8 ? 4.838 1.436 2.930 1.00 0.00 134 CYS A C 15
ATOM 11225 O O . CYS A 1 8 ? 5.638 1.586 3.830 1.00 0.00 134 CYS A O 15
ATOM 11232 N N . ALA A 1 9 ? 3.732 2.122 2.893 1.00 0.00 135 ALA A N 15
ATOM 11233 C CA . ALA A 1 9 ? 3.439 3.105 3.972 1.00 0.00 135 ALA A CA 15
ATOM 11234 C C . ALA A 1 9 ? 3.213 2.363 5.290 1.00 0.00 135 ALA A C 15
ATOM 11235 O O . ALA A 1 9 ? 3.100 2.965 6.340 1.00 0.00 135 ALA A O 15
ATOM 11242 N N . VAL A 1 10 ? 3.136 1.059 5.247 1.00 0.00 136 VAL A N 15
ATOM 11243 C CA . VAL A 1 10 ? 2.906 0.291 6.501 1.00 0.00 136 VAL A CA 15
ATOM 11244 C C . VAL A 1 10 ? 4.228 -0.266 7.044 1.00 0.00 136 VAL A C 15
ATOM 11245 O O . VAL A 1 10 ? 4.679 0.129 8.101 1.00 0.00 136 VAL A O 15
ATOM 11258 N N . CYS A 1 11 ? 4.859 -1.182 6.347 1.00 0.00 137 CYS A N 15
ATOM 11259 C CA . CYS A 1 11 ? 6.141 -1.734 6.874 1.00 0.00 137 CYS A CA 15
ATOM 11260 C C . CYS A 1 11 ? 7.328 -0.968 6.281 1.00 0.00 137 CYS A C 15
ATOM 11261 O O . CYS A 1 11 ? 8.444 -1.079 6.748 1.00 0.00 137 CYS A O 15
ATOM 11268 N N . LEU A 1 12 ? 7.100 -0.191 5.257 1.00 0.00 138 LEU A N 15
ATOM 11269 C CA . LEU A 1 12 ? 8.216 0.579 4.641 1.00 0.00 138 LEU A CA 15
ATOM 11270 C C . LEU A 1 12 ? 9.317 -0.390 4.213 1.00 0.00 138 LEU A C 15
ATOM 11271 O O . LEU A 1 12 ? 10.491 -0.121 4.367 1.00 0.00 138 LEU A O 15
ATOM 11287 N N . ALA A 1 13 ? 8.942 -1.517 3.676 1.00 0.00 139 ALA A N 15
ATOM 11288 C CA . ALA A 1 13 ? 9.962 -2.510 3.237 1.00 0.00 139 ALA A CA 15
ATOM 11289 C C . ALA A 1 13 ? 10.091 -2.468 1.713 1.00 0.00 139 ALA A C 15
ATOM 11290 O O . ALA A 1 13 ? 9.119 -2.592 0.994 1.00 0.00 139 ALA A O 15
ATOM 11297 N N . GLU A 1 14 ? 11.285 -2.296 1.214 1.00 0.00 140 GLU A N 15
ATOM 11298 C CA . GLU A 1 14 ? 11.475 -2.248 -0.262 1.00 0.00 140 GLU A CA 15
ATOM 11299 C C . GLU A 1 14 ? 10.690 -3.387 -0.913 1.00 0.00 140 GLU A C 15
ATOM 11300 O O . GLU A 1 14 ? 10.977 -4.550 -0.706 1.00 0.00 140 GLU A O 15
ATOM 11312 N N . LEU A 1 15 ? 9.700 -3.063 -1.698 1.00 0.00 141 LEU A N 15
ATOM 11313 C CA . LEU A 1 15 ? 8.896 -4.127 -2.361 1.00 0.00 141 LEU A CA 15
ATOM 11314 C C . LEU A 1 15 ? 9.812 -5.005 -3.215 1.00 0.00 141 LEU A C 15
ATOM 11315 O O . LEU A 1 15 ? 10.132 -4.674 -4.340 1.00 0.00 141 LEU A O 15
ATOM 11331 N N . GLU A 1 16 ? 10.237 -6.122 -2.690 1.00 0.00 142 GLU A N 15
ATOM 11332 C CA . GLU A 1 16 ? 11.130 -7.020 -3.473 1.00 0.00 142 GLU A CA 15
ATOM 11333 C C . GLU A 1 16 ? 10.298 -8.140 -4.102 1.00 0.00 142 GLU A C 15
ATOM 11334 O O . GLU A 1 16 ? 9.112 -8.255 -3.860 1.00 0.00 142 GLU A O 15
ATOM 11346 N N . ASP A 1 17 ? 10.907 -8.964 -4.908 1.00 0.00 143 ASP A N 15
ATOM 11347 C CA . ASP A 1 17 ? 10.148 -10.074 -5.553 1.00 0.00 143 ASP A CA 15
ATOM 11348 C C . ASP A 1 17 ? 9.802 -11.133 -4.504 1.00 0.00 143 ASP A C 15
ATOM 11349 O O . ASP A 1 17 ? 10.459 -11.255 -3.489 1.00 0.00 143 ASP A O 15
ATOM 11358 N N . GLY A 1 18 ? 8.772 -11.900 -4.741 1.00 0.00 144 GLY A N 15
ATOM 11359 C CA . GLY A 1 18 ? 8.384 -12.952 -3.759 1.00 0.00 144 GLY A CA 15
ATOM 11360 C C . GLY A 1 18 ? 7.361 -12.384 -2.776 1.00 0.00 144 GLY A C 15
ATOM 11361 O O . GLY A 1 18 ? 7.215 -12.865 -1.670 1.00 0.00 144 GLY A O 15
ATOM 11365 N N . GLU A 1 19 ? 6.650 -11.362 -3.169 1.00 0.00 145 GLU A N 15
ATOM 11366 C CA . GLU A 1 19 ? 5.637 -10.766 -2.255 1.00 0.00 145 GLU A CA 15
ATOM 11367 C C . GLU A 1 19 ? 4.336 -10.520 -3.022 1.00 0.00 145 GLU A C 15
ATOM 11368 O O . GLU A 1 19 ? 4.291 -10.608 -4.233 1.00 0.00 145 GLU A O 15
ATOM 11380 N N . GLU A 1 20 ? 3.277 -10.208 -2.326 1.00 0.00 146 GLU A N 15
ATOM 11381 C CA . GLU A 1 20 ? 1.980 -9.950 -3.012 1.00 0.00 146 GLU A CA 15
ATOM 11382 C C . GLU A 1 20 ? 1.523 -8.526 -2.695 1.00 0.00 146 GLU A C 15
ATOM 11383 O O . GLU A 1 20 ? 0.643 -8.311 -1.887 1.00 0.00 146 GLU A O 15
ATOM 11395 N N . ALA A 1 21 ? 2.119 -7.550 -3.319 1.00 0.00 147 ALA A N 15
ATOM 11396 C CA . ALA A 1 21 ? 1.725 -6.140 -3.045 1.00 0.00 147 ALA A CA 15
ATOM 11397 C C . ALA A 1 21 ? 0.410 -5.817 -3.755 1.00 0.00 147 ALA A C 15
ATOM 11398 O O . ALA A 1 21 ? 0.155 -6.273 -4.853 1.00 0.00 147 ALA A O 15
ATOM 11405 N N . ARG A 1 22 ? -0.425 -5.030 -3.136 1.00 0.00 148 ARG A N 15
ATOM 11406 C CA . ARG A 1 22 ? -1.723 -4.671 -3.764 1.00 0.00 148 ARG A CA 15
ATOM 11407 C C . ARG A 1 22 ? -1.689 -3.199 -4.199 1.00 0.00 148 ARG A C 15
ATOM 11408 O O . ARG A 1 22 ? -1.467 -2.310 -3.401 1.00 0.00 148 ARG A O 15
ATOM 11429 N N . PHE A 1 23 ? -1.907 -2.941 -5.462 1.00 0.00 149 PHE A N 15
ATOM 11430 C CA . PHE A 1 23 ? -1.889 -1.533 -5.961 1.00 0.00 149 PHE A CA 15
ATOM 11431 C C . PHE A 1 23 ? -3.332 -1.041 -6.123 1.00 0.00 149 PHE A C 15
ATOM 11432 O O . PHE A 1 23 ? -4.218 -1.808 -6.443 1.00 0.00 149 PHE A O 15
ATOM 11449 N N . LEU A 1 24 ? -3.588 0.224 -5.905 1.00 0.00 150 LEU A N 15
ATOM 11450 C CA . LEU A 1 24 ? -4.988 0.723 -6.055 1.00 0.00 150 LEU A CA 15
ATOM 11451 C C . LEU A 1 24 ? -5.135 1.480 -7.382 1.00 0.00 150 LEU A C 15
ATOM 11452 O O . LEU A 1 24 ? -4.161 1.931 -7.948 1.00 0.00 150 LEU A O 15
ATOM 11468 N N . PRO A 1 25 ? -6.357 1.571 -7.847 1.00 0.00 151 PRO A N 15
ATOM 11469 C CA . PRO A 1 25 ? -6.684 2.238 -9.122 1.00 0.00 151 PRO A CA 15
ATOM 11470 C C . PRO A 1 25 ? -6.708 3.767 -8.986 1.00 0.00 151 PRO A C 15
ATOM 11471 O O . PRO A 1 25 ? -6.211 4.476 -9.838 1.00 0.00 151 PRO A O 15
ATOM 11482 N N . ARG A 1 26 ? -7.296 4.288 -7.942 1.00 0.00 152 ARG A N 15
ATOM 11483 C CA . ARG A 1 26 ? -7.356 5.772 -7.794 1.00 0.00 152 ARG A CA 15
ATOM 11484 C C . ARG A 1 26 ? -5.965 6.377 -7.935 1.00 0.00 152 ARG A C 15
ATOM 11485 O O . ARG A 1 26 ? -5.772 7.392 -8.575 1.00 0.00 152 ARG A O 15
ATOM 11506 N N . CYS A 1 27 ? -5.010 5.790 -7.283 1.00 0.00 153 CYS A N 15
ATOM 11507 C CA . CYS A 1 27 ? -3.635 6.354 -7.301 1.00 0.00 153 CYS A CA 15
ATOM 11508 C C . CYS A 1 27 ? -2.621 5.357 -7.866 1.00 0.00 153 CYS A C 15
ATOM 11509 O O . CYS A 1 27 ? -1.845 5.679 -8.744 1.00 0.00 153 CYS A O 15
ATOM 11516 N N . GLY A 1 28 ? -2.594 4.161 -7.351 1.00 0.00 154 GLY A N 15
ATOM 11517 C CA . GLY A 1 28 ? -1.603 3.170 -7.839 1.00 0.00 154 GLY A CA 15
ATOM 11518 C C . GLY A 1 28 ? -0.580 2.911 -6.729 1.00 0.00 154 GLY A C 15
ATOM 11519 O O . GLY A 1 28 ? 0.349 2.146 -6.899 1.00 0.00 154 GLY A O 15
ATOM 11523 N N . HIS A 1 29 ? -0.745 3.532 -5.584 1.00 0.00 155 HIS A N 15
ATOM 11524 C CA . HIS A 1 29 ? 0.222 3.293 -4.476 1.00 0.00 155 HIS A CA 15
ATOM 11525 C C . HIS A 1 29 ? 0.281 1.784 -4.238 1.00 0.00 155 HIS A C 15
ATOM 11526 O O . HIS A 1 29 ? -0.717 1.161 -3.935 1.00 0.00 155 HIS A O 15
ATOM 11539 N N . GLY A 1 30 ? 1.424 1.185 -4.391 1.00 0.00 156 GLY A N 15
ATOM 11540 C CA . GLY A 1 30 ? 1.508 -0.289 -4.194 1.00 0.00 156 GLY A CA 15
ATOM 11541 C C . GLY A 1 30 ? 1.953 -0.616 -2.768 1.00 0.00 156 GLY A C 15
ATOM 11542 O O . GLY A 1 30 ? 2.995 -0.188 -2.309 1.00 0.00 156 GLY A O 15
ATOM 11546 N N . PHE A 1 31 ? 1.167 -1.390 -2.074 1.00 0.00 157 PHE A N 15
ATOM 11547 C CA . PHE A 1 31 ? 1.512 -1.785 -0.679 1.00 0.00 157 PHE A CA 15
ATOM 11548 C C . PHE A 1 31 ? 1.642 -3.302 -0.642 1.00 0.00 157 PHE A C 15
ATOM 11549 O O . PHE A 1 31 ? 1.650 -3.949 -1.664 1.00 0.00 157 PHE A O 15
ATOM 11566 N N . HIS A 1 32 ? 1.757 -3.877 0.514 1.00 0.00 158 HIS A N 15
ATOM 11567 C CA . HIS A 1 32 ? 1.899 -5.357 0.589 1.00 0.00 158 HIS A CA 15
ATOM 11568 C C . HIS A 1 32 ? 0.531 -6.001 0.746 1.00 0.00 158 HIS A C 15
ATOM 11569 O O . HIS A 1 32 ? -0.408 -5.376 1.179 1.00 0.00 158 HIS A O 15
ATOM 11582 N N . ALA A 1 33 ? 0.407 -7.255 0.429 1.00 0.00 159 ALA A N 15
ATOM 11583 C CA . ALA A 1 33 ? -0.910 -7.914 0.616 1.00 0.00 159 ALA A CA 15
ATOM 11584 C C . ALA A 1 33 ? -1.080 -8.142 2.116 1.00 0.00 159 ALA A C 15
ATOM 11585 O O . ALA A 1 33 ? -2.177 -8.180 2.638 1.00 0.00 159 ALA A O 15
ATOM 11592 N N . GLU A 1 34 ? 0.022 -8.284 2.808 1.00 0.00 160 GLU A N 15
ATOM 11593 C CA . GLU A 1 34 ? -0.025 -8.502 4.279 1.00 0.00 160 GLU A CA 15
ATOM 11594 C C . GLU A 1 34 ? -0.140 -7.156 5.002 1.00 0.00 160 GLU A C 15
ATOM 11595 O O . GLU A 1 34 ? -1.009 -6.967 5.828 1.00 0.00 160 GLU A O 15
ATOM 11607 N N . CYS A 1 35 ? 0.727 -6.216 4.710 1.00 0.00 161 CYS A N 15
ATOM 11608 C CA . CYS A 1 35 ? 0.637 -4.899 5.404 1.00 0.00 161 CYS A CA 15
ATOM 11609 C C . CYS A 1 35 ? -0.661 -4.210 5.002 1.00 0.00 161 CYS A C 15
ATOM 11610 O O . CYS A 1 35 ? -1.336 -3.614 5.814 1.00 0.00 161 CYS A O 15
ATOM 11617 N N . VAL A 1 36 ? -1.011 -4.279 3.750 1.00 0.00 162 VAL A N 15
ATOM 11618 C CA . VAL A 1 36 ? -2.271 -3.621 3.295 1.00 0.00 162 VAL A CA 15
ATOM 11619 C C . VAL A 1 36 ? -3.473 -4.252 4.011 1.00 0.00 162 VAL A C 15
ATOM 11620 O O . VAL A 1 36 ? -4.446 -3.591 4.309 1.00 0.00 162 VAL A O 15
ATOM 11633 N N . ASP A 1 37 ? -3.412 -5.529 4.285 1.00 0.00 163 ASP A N 15
ATOM 11634 C CA . ASP A 1 37 ? -4.552 -6.202 4.978 1.00 0.00 163 ASP A CA 15
ATOM 11635 C C . ASP A 1 37 ? -4.610 -5.746 6.438 1.00 0.00 163 ASP A C 15
ATOM 11636 O O . ASP A 1 37 ? -5.641 -5.330 6.926 1.00 0.00 163 ASP A O 15
ATOM 11645 N N . MET A 1 38 ? -3.510 -5.818 7.134 1.00 0.00 164 MET A N 15
ATOM 11646 C CA . MET A 1 38 ? -3.501 -5.383 8.558 1.00 0.00 164 MET A CA 15
ATOM 11647 C C . MET A 1 38 ? -3.786 -3.883 8.621 1.00 0.00 164 MET A C 15
ATOM 11648 O O . MET A 1 38 ? -4.247 -3.367 9.620 1.00 0.00 164 MET A O 15
ATOM 11662 N N . TRP A 1 39 ? -3.518 -3.182 7.554 1.00 0.00 165 TRP A N 15
ATOM 11663 C CA . TRP A 1 39 ? -3.773 -1.716 7.539 1.00 0.00 165 TRP A CA 15
ATOM 11664 C C . TRP A 1 39 ? -5.257 -1.468 7.314 1.00 0.00 165 TRP A C 15
ATOM 11665 O O . TRP A 1 39 ? -5.770 -0.408 7.614 1.00 0.00 165 TRP A O 15
ATOM 11686 N N . LEU A 1 40 ? -5.956 -2.428 6.783 1.00 0.00 166 LEU A N 15
ATOM 11687 C CA . LEU A 1 40 ? -7.394 -2.220 6.545 1.00 0.00 166 LEU A CA 15
ATOM 11688 C C . LEU A 1 40 ? -8.109 -2.297 7.883 1.00 0.00 166 LEU A C 15
ATOM 11689 O O . LEU A 1 40 ? -8.492 -1.294 8.436 1.00 0.00 166 LEU A O 15
ATOM 11705 N N . GLY A 1 41 ? -8.235 -3.486 8.415 1.00 0.00 167 GLY A N 15
ATOM 11706 C CA . GLY A 1 41 ? -8.902 -3.684 9.747 1.00 0.00 167 GLY A CA 15
ATOM 11707 C C . GLY A 1 41 ? -9.921 -2.569 10.025 1.00 0.00 167 GLY A C 15
ATOM 11708 O O . GLY A 1 41 ? -10.085 -2.152 11.153 1.00 0.00 167 GLY A O 15
ATOM 11712 N N . SER A 1 42 ? -10.586 -2.087 8.998 1.00 0.00 168 SER A N 15
ATOM 11713 C CA . SER A 1 42 ? -11.590 -0.982 9.152 1.00 0.00 168 SER A CA 15
ATOM 11714 C C . SER A 1 42 ? -11.493 -0.063 7.930 1.00 0.00 168 SER A C 15
ATOM 11715 O O . SER A 1 42 ? -12.443 0.105 7.190 1.00 0.00 168 SER A O 15
ATOM 11723 N N . HIS A 1 43 ? -10.348 0.536 7.714 1.00 0.00 169 HIS A N 15
ATOM 11724 C CA . HIS A 1 43 ? -10.189 1.444 6.543 1.00 0.00 169 HIS A CA 15
ATOM 11725 C C . HIS A 1 43 ? -10.142 0.614 5.259 1.00 0.00 169 HIS A C 15
ATOM 11726 O O . HIS A 1 43 ? -9.192 -0.098 5.001 1.00 0.00 169 HIS A O 15
ATOM 11740 N N . SER A 1 44 ? -11.155 0.719 4.445 1.00 0.00 170 SER A N 15
ATOM 11741 C CA . SER A 1 44 ? -11.169 -0.041 3.165 1.00 0.00 170 SER A CA 15
ATOM 11742 C C . SER A 1 44 ? -10.625 0.872 2.073 1.00 0.00 170 SER A C 15
ATOM 11743 O O . SER A 1 44 ? -11.220 1.038 1.027 1.00 0.00 170 SER A O 15
ATOM 11751 N N . THR A 1 45 ? -9.507 1.493 2.330 1.00 0.00 171 THR A N 15
ATOM 11752 C CA . THR A 1 45 ? -8.930 2.428 1.332 1.00 0.00 171 THR A CA 15
ATOM 11753 C C . THR A 1 45 ? -7.402 2.339 1.329 1.00 0.00 171 THR A C 15
ATOM 11754 O O . THR A 1 45 ? -6.799 1.551 2.028 1.00 0.00 171 THR A O 15
ATOM 11765 N N . CYS A 1 46 ? -6.790 3.163 0.530 1.00 0.00 172 CYS A N 15
ATOM 11766 C CA . CYS A 1 46 ? -5.305 3.198 0.416 1.00 0.00 172 CYS A CA 15
ATOM 11767 C C . CYS A 1 46 ? -4.726 3.782 1.715 1.00 0.00 172 CYS A C 15
ATOM 11768 O O . CYS A 1 46 ? -5.235 4.761 2.221 1.00 0.00 172 CYS A O 15
ATOM 11775 N N . PRO A 1 47 ? -3.697 3.154 2.237 1.00 0.00 173 PRO A N 15
ATOM 11776 C CA . PRO A 1 47 ? -3.065 3.592 3.500 1.00 0.00 173 PRO A CA 15
ATOM 11777 C C . PRO A 1 47 ? -2.225 4.852 3.361 1.00 0.00 173 PRO A C 15
ATOM 11778 O O . PRO A 1 47 ? -2.032 5.567 4.325 1.00 0.00 173 PRO A O 15
ATOM 11789 N N . LEU A 1 48 ? -1.674 5.129 2.223 1.00 0.00 174 LEU A N 15
ATOM 11790 C CA . LEU A 1 48 ? -0.815 6.330 2.163 1.00 0.00 174 LEU A CA 15
ATOM 11791 C C . LEU A 1 48 ? -1.611 7.572 1.759 1.00 0.00 174 LEU A C 15
ATOM 11792 O O . LEU A 1 48 ? -1.401 8.641 2.296 1.00 0.00 174 LEU A O 15
ATOM 11808 N N . CYS A 1 49 ? -2.519 7.461 0.835 1.00 0.00 175 CYS A N 15
ATOM 11809 C CA . CYS A 1 49 ? -3.296 8.667 0.447 1.00 0.00 175 CYS A CA 15
ATOM 11810 C C . CYS A 1 49 ? -4.725 8.545 1.000 1.00 0.00 175 CYS A C 15
ATOM 11811 O O . CYS A 1 49 ? -5.244 9.482 1.567 1.00 0.00 175 CYS A O 15
ATOM 11818 N N . ARG A 1 50 ? -5.338 7.386 0.847 1.00 0.00 176 ARG A N 15
ATOM 11819 C CA . ARG A 1 50 ? -6.722 7.123 1.364 1.00 0.00 176 ARG A CA 15
ATOM 11820 C C . ARG A 1 50 ? -7.717 7.204 0.220 1.00 0.00 176 ARG A C 15
ATOM 11821 O O . ARG A 1 50 ? -8.845 7.629 0.375 1.00 0.00 176 ARG A O 15
ATOM 11842 N N . LEU A 1 51 ? -7.303 6.754 -0.926 1.00 0.00 177 LEU A N 15
ATOM 11843 C CA . LEU A 1 51 ? -8.195 6.741 -2.098 1.00 0.00 177 LEU A CA 15
ATOM 11844 C C . LEU A 1 51 ? -8.895 5.379 -2.135 1.00 0.00 177 LEU A C 15
ATOM 11845 O O . LEU A 1 51 ? -8.364 4.416 -2.653 1.00 0.00 177 LEU A O 15
ATOM 11861 N N . THR A 1 52 ? -10.073 5.284 -1.578 1.00 0.00 178 THR A N 15
ATOM 11862 C CA . THR A 1 52 ? -10.793 3.975 -1.571 1.00 0.00 178 THR A CA 15
ATOM 11863 C C . THR A 1 52 ? -10.647 3.286 -2.925 1.00 0.00 178 THR A C 15
ATOM 11864 O O . THR A 1 52 ? -10.447 3.917 -3.942 1.00 0.00 178 THR A O 15
ATOM 11875 N N . VAL A 1 53 ? -10.753 1.991 -2.946 1.00 0.00 179 VAL A N 15
ATOM 11876 C CA . VAL A 1 53 ? -10.627 1.256 -4.235 1.00 0.00 179 VAL A CA 15
ATOM 11877 C C . VAL A 1 53 ? -12.023 0.941 -4.775 1.00 0.00 179 VAL A C 15
ATOM 11878 O O . VAL A 1 53 ? -12.222 0.800 -5.966 1.00 0.00 179 VAL A O 15
ATOM 11891 N N . VAL A 1 54 ? -12.993 0.833 -3.909 1.00 0.00 180 VAL A N 15
ATOM 11892 C CA . VAL A 1 54 ? -14.375 0.534 -4.368 1.00 0.00 180 VAL A CA 15
ATOM 11893 C C . VAL A 1 54 ? -15.142 1.846 -4.553 1.00 0.00 180 VAL A C 15
ATOM 11894 O O . VAL A 1 54 ? -14.930 2.804 -3.836 1.00 0.00 180 VAL A O 15
ATOM 11907 N N . VAL A 1 55 ? -16.029 1.899 -5.508 1.00 0.00 181 VAL A N 15
ATOM 11908 C CA . VAL A 1 55 ? -16.804 3.151 -5.734 1.00 0.00 181 VAL A CA 15
ATOM 11909 C C . VAL A 1 55 ? -18.048 3.151 -4.843 1.00 0.00 181 VAL A C 15
ATOM 11910 O O . VAL A 1 55 ? -19.134 3.003 -5.377 1.00 0.00 181 VAL A O 15
#

Solvent-accessible surface area: 4194 Å² total; per-residue (Å²): 125,166,106,140,62,75,85,0,38,50,58,127,42,93,46,119,148,85,74,120,23,119,127,16,95,134,50,34,61,1,2,2,9,116,18,10,70,177,96,60,68,108,119,71,30,0,11,102,44,189,64,46,58,107,198

Foldseek 3Di:
DDDADAAAPFPRDGPDPPFAWDAADVPGRTHGPVRVVVQPPPLQADNPPSHHRDD

Nearest PDB structures (foldseek):
  1iym-assembly1_A  TM=9.660E-01  e=2.825E-10  Oryza sativa
  5y20-assembly1_A  TM=7.797E-01  e=1.863E-01  Arabidopsis thaliana
  5yc4-assembly1_A  TM=7.300E-01  e=1.519E-01  Arabidopsis thaliana
  1we9-assembly1_A  TM=7.670E-01  e=1.741E-01  Arabidopsis thaliana
  2yw8-assembly1_A  TM=5.615E-01  e=2.800E-01  Homo sapiens

Organism: Oryza sativa subsp. japonica (NCBI:txid39947)

InterPro domains:
  IPR001841 Zinc finger, RING-type [PF13639] (133-176)
  IPR001841 Zinc finger, RING-type [PS50089] (134-176)
  IPR001841 Zinc finger, RING-type [SM00184] (134-175)
  IPR013083 Zinc finger, RING/FYVE/PHD-type [G3DSA:3.30.40.10] (99-180)
  IPR044600 RING-H2 finger protein ATL1/ATL16-like [PTHR46913] (16-265)

GO terms:
  GO:0004842 ubiquitin-protein transferase activity (F, IDA)
  GO:0005886 plasma membrane (C, IDA)
  GO:0016567 protein ubiquitination (P, IDA)
  GO:0051301 cell division (P, IMP)
  GO:0048364 root development (P, IMP)

Secondary structure (DSSP, 8-state):
----S---TTT-----TTS--EE-SSS--EE-TTHHHHTTTT--S-SSS---S--